Protein 1ZQ3 (pdb70)

Radius of gyration: 13.94 Å; Cα contacts (8 Å, |Δi|>4): 33; chains: 1; bounding box: 26×24×44 Å

Nearest PDB structures (foldseek):
  2r5z-assembly1_A  TM=8.463E-01  e=3.946E-04  Drosophila melanogaster
  9ant-assembly1_A  TM=8.559E-01  e=6.226E-04  Drosophila melanogaster
  2l9r-assembly1_A  TM=8.353E-01  e=6.226E-04  Homo sapiens
  5zjr-assembly1_A  TM=8.398E-01  e=8.624E-04  Drosophila melanogaster
  2l7z-assembly1_A  TM=6.684E-01  e=1.119E-03  Homo sapiens

Sequence (68 aa):
GPRRTRTTFTSSQIAELEQHFLQGRYLTAPRLADLSAKLALGTAQVKIWFKNRRRRHKIQSDQHKDQSGPRRTRTTFTSSQIAELEQHFLQGRYLTAPRLADLSAKLALGTAQVKIWFKNRRRRHKIQSDQHKDQSGPRRTRTTFTSSQIAELEQHFLQGRYLTAPRLADLSAKLALGTAQVKIWFKNRRRRHKIQSDQHKDQSGPRRTRTTFTSSQIAELEQHFLQGRYLTAPRLADLSAKLALGTAQVKIWFKNRRRRHKIQSDQHKDQSGPRRTRTTFTSSQIAELEQHFLQGRYLTAPRLADLSAKLALGTAQVKIWFKNRRRRHKIQSDQHKDQSGPRRTRTTFTSSQIAELEQHFLQGRYLTAPRLADLSAKLALGTAQVKIWFKNRRRRHKIQSDQHKDQSGPRRTRTTFTSSQIAELEQHFLQGRYLTAPRLADLSAKLALGTAQVKIWFKNRRRRHKIQSDQHKDQSGPRRTRTTFTSSQIAELEQHFLQGRYLTAPRLADLSAKLALGTAQVKIWFKNRRRRHKIQSDQHKDQSGPRRTRTTFTSSQIAELEQHFLQGRYLTAPRLADLSAKLALGTAQVKIWFKNRRRRHKIQSDQHKDQSGPRRTRTTFTSSQIAELEQHFLQGRYLTAPRLADLSAKLALGTAQVKIWFKNRRRRHKIQSDQHKDQSGPRRTRTTFTSSQIAELEQHFLQGRYLTAPRLADLSAKLALGTAQVKIWFKNRRRRHKIQSDQHKDQSGPRRTRTTFTSSQIAELEQHFLQGRYLTAPRLADLSAKLALGTAQVKIWFKNRRRRHKIQSDQHKDQSGPRRTRTTFTSSQIAELEQHFLQGRYLTAPRLADLSAKLALGTAQVKIWFKNRRRRHKIQSDQHKDQSGPRRTRTTFTSSQIAELEQHFLQGRYLTAPRLADLSAKLALGTAQVKIWFKNRRRRHKIQSDQHKDQSGPRRTRTTFTSSQIAELEQHFLQGRYLTAPRLADLSAKLALGTAQVKIWFKNRRRRHKIQSDQHKDQSGPRRTRTTFTSSQIAELEQHFLQGRYLTAPRLADLSAKLALGTAQVKIWFKNRRRRHKIQSDQHKDQSGPRRTRTTFTSSQIAELEQHFLQGRYLTAPRLADLSAKLALGTAQVKIWFKNRRRRHKIQSDQHKDQSGPRRTRTTFTSSQIAELEQHFLQGRYLTAPRLADLSAKLALGTAQVKIWFKNRRRRHKIQSDQHKDQSGPRRTRTTFTSSQIAELEQHFLQGRYLTAPRLADLSAKLALGTAQVKIWFKNRRRRHKIQSDQHKDQSGPRRTRTTFTSSQIAELEQHFLQGRYLTAPRLADLSAKLALGTAQVKIWFKNRRRRHKIQSDQHKDQS

Foldseek 3Di:
DVVDDPDDDDPVLVVLLVVVCVVPQADDPVSLVVSCVVSVHDSVVSNCVSVVVVVVVVCVCPVDPHDD

Structure (mmCIF, N/CA/C/O backbone):
data_1ZQ3
#
_entry.id   1ZQ3
#
_cell.length_a   1.000
_cell.length_b   1.000
_cell.length_c   1.000
_cell.angle_alpha   90.00
_cell.angle_beta   90.00
_cell.angle_gamma   90.00
#
_symmetry.space_group_name_H-M   'P 1'
#
loop_
_entity.id
_entity.type
_entity.pdbx_description
1 polymer "5'-D(*GP*CP*TP*CP*TP*AP*AP*TP*CP*CP*CP*CP*G)-3'"
2 polymer "5'-D(*CP*GP*GP*GP*GP*AP*TP*TP*AP*GP*AP*GP*C)-3'"
3 polymer 'Homeotic bicoid protein'
#
loop_
_atom_site.group_PDB
_atom_site.id
_atom_site.type_symbol
_atom_site.label_atom_id
_atom_site.label_alt_id
_atom_site.label_comp_id
_atom_site.label_asym_id
_atom_site.label_entity_id
_atom_site.label_seq_id
_atom_site.pdbx_PDB_ins_code
_atom_site.Cartn_x
_atom_site.Cartn_y
_atom_site.Cartn_z
_atom_site.occupancy
_atom_site.B_iso_or_equiv
_atom_site.auth_seq_id
_atom_site.auth_comp_id
_atom_site.auth_asym_id
_atom_site.auth_atom_id
_atom_site.pdbx_PDB_model_num
ATOM 823 N N . GLY C 3 1 ? 8.393 -5.703 3.200 1.00 0.00 1 GLY P N 1
ATOM 824 C CA . GLY C 3 1 ? 6.975 -5.747 3.587 1.00 0.00 1 GLY P CA 1
ATOM 825 C C . GLY C 3 1 ? 6.785 -6.735 4.676 1.00 0.00 1 GLY P C 1
ATOM 826 O O . GLY C 3 1 ? 6.779 -7.923 4.338 1.00 0.00 1 GLY P O 1
ATOM 832 N N . PRO C 3 2 ? 6.794 -6.424 6.007 1.00 0.00 2 PRO P N 1
ATOM 833 C CA . PRO C 3 2 ? 6.808 -7.591 6.964 1.00 0.00 2 PRO P CA 1
ATOM 834 C C . PRO C 3 2 ? 5.586 -8.533 6.972 1.00 0.00 2 PRO P C 1
ATOM 835 O O . PRO C 3 2 ? 5.728 -9.718 7.395 1.00 0.00 2 PRO P O 1
ATOM 846 N N . ARG C 3 3 ? 4.386 -8.097 6.562 1.00 0.00 3 ARG P N 1
ATOM 847 C CA . ARG C 3 3 ? 3.071 -8.706 6.474 1.00 0.00 3 ARG P CA 1
ATOM 848 C C . ARG C 3 3 ? 2.120 -7.934 5.611 1.00 0.00 3 ARG P C 1
ATOM 849 O O . ARG C 3 3 ? 1.161 -7.371 6.144 1.00 0.00 3 ARG P O 1
ATOM 870 N N . ARG C 3 4 ? 2.350 -7.932 4.306 1.00 0.00 4 ARG P N 1
ATOM 871 C CA . ARG C 3 4 ? 1.358 -7.407 3.313 1.00 0.00 4 ARG P CA 1
ATOM 872 C C . ARG C 3 4 ? 0.011 -8.116 3.320 1.00 0.00 4 ARG P C 1
ATOM 873 O O . ARG C 3 4 ? -0.126 -9.160 4.015 1.00 0.00 4 ARG P O 1
ATOM 894 N N . THR C 3 5 ? -0.994 -7.500 2.622 1.00 0.00 5 THR P N 1
ATOM 895 C CA . THR C 3 5 ? -2.323 -7.991 2.478 1.00 0.00 5 THR P CA 1
ATOM 896 C C . THR C 3 5 ? -2.967 -8.561 3.728 1.00 0.00 5 THR P C 1
ATOM 897 O O . THR C 3 5 ? -3.694 -9.554 3.763 1.00 0.00 5 THR P O 1
ATOM 908 N N . ARG C 3 6 ? -2.825 -7.691 4.782 1.00 0.00 6 ARG P N 1
ATOM 909 C CA . ARG C 3 6 ? -3.501 -7.646 6.068 1.00 0.00 6 ARG P CA 1
ATOM 910 C C . ARG C 3 6 ? -5.016 -7.381 5.932 1.00 0.00 6 ARG P C 1
ATOM 911 O O . ARG C 3 6 ? -5.710 -7.101 6.954 1.00 0.00 6 ARG P O 1
ATOM 932 N N . THR C 3 7 ? -5.505 -7.433 4.712 1.00 0.00 7 THR P N 1
ATOM 933 C CA . THR C 3 7 ? -6.846 -7.138 4.280 1.00 0.00 7 THR P CA 1
ATOM 934 C C . THR C 3 7 ? -6.980 -7.777 2.884 1.00 0.00 7 THR P C 1
ATOM 935 O O . THR C 3 7 ? -6.047 -8.053 2.113 1.00 0.00 7 THR P O 1
ATOM 946 N N . THR C 3 8 ? -8.206 -8.028 2.643 1.00 0.00 8 THR P N 1
ATOM 947 C CA . THR C 3 8 ? -8.708 -8.435 1.332 1.00 0.00 8 THR P CA 1
ATOM 948 C C . THR C 3 8 ? -10.091 -7.808 1.086 1.00 0.00 8 THR P C 1
ATOM 949 O O . THR C 3 8 ? -10.990 -8.055 1.888 1.00 0.00 8 THR P O 1
ATOM 960 N N . PHE C 3 9 ? -10.237 -6.974 0.051 1.00 0.00 9 PHE P N 1
ATOM 961 C CA . PHE C 3 9 ? -11.439 -6.321 -0.466 1.00 0.00 9 PHE P CA 1
ATOM 962 C C . PHE C 3 9 ? -12.413 -7.338 -1.020 1.00 0.00 9 PHE P C 1
ATOM 963 O O . PHE C 3 9 ? -12.145 -8.517 -1.354 1.00 0.00 9 PHE P O 1
ATOM 980 N N . THR C 3 10 ? -13.590 -6.683 -1.143 1.00 0.00 10 THR P N 1
ATOM 981 C CA . THR C 3 10 ? -14.741 -7.174 -1.867 1.00 0.00 10 THR P CA 1
ATOM 982 C C . THR C 3 10 ? -15.416 -6.052 -2.552 1.00 0.00 10 THR P C 1
ATOM 983 O O . THR C 3 10 ? -15.088 -4.905 -2.309 1.00 0.00 10 THR P O 1
ATOM 994 N N . SER C 3 11 ? -16.411 -6.322 -3.387 1.00 0.00 11 SER P N 1
ATOM 995 C CA . SER C 3 11 ? -17.364 -5.354 -3.970 1.00 0.00 11 SER P CA 1
ATOM 996 C C . SER C 3 11 ? -18.017 -4.360 -2.963 1.00 0.00 11 SER P C 1
ATOM 997 O O . SER C 3 11 ? -18.199 -3.218 -3.350 1.00 0.00 11 SER P O 1
ATOM 1005 N N . SER C 3 12 ? -18.228 -4.732 -1.639 1.00 0.00 12 SER P N 1
ATOM 1006 C CA . SER C 3 12 ? -18.731 -3.917 -0.585 1.00 0.00 12 SER P CA 1
ATOM 1007 C C . SER C 3 12 ? -17.695 -2.828 -0.157 1.00 0.00 12 SER P C 1
ATOM 1008 O O . SER C 3 12 ? -18.070 -1.693 0.016 1.00 0.00 12 SER P O 1
ATOM 1016 N N . GLN C 3 13 ? -16.387 -3.196 -0.057 1.00 0.00 13 GLN P N 1
ATOM 1017 C CA . GLN C 3 13 ? -15.355 -2.174 0.113 1.00 0.00 13 GLN P CA 1
ATOM 1018 C C . GLN C 3 13 ? -15.169 -1.270 -1.084 1.00 0.00 13 GLN P C 1
ATOM 1019 O O . GLN C 3 13 ? -15.120 -0.014 -0.861 1.00 0.00 13 GLN P O 1
ATOM 1033 N N . ILE C 3 14 ? -15.154 -1.815 -2.287 1.00 0.00 14 ILE P N 1
ATOM 1034 C CA . ILE C 3 14 ? -15.175 -0.941 -3.475 1.00 0.00 14 ILE P CA 1
ATOM 1035 C C . ILE C 3 14 ? -16.456 -0.114 -3.513 1.00 0.00 14 ILE P C 1
ATOM 1036 O O . ILE C 3 14 ? -16.378 1.059 -3.966 1.00 0.00 14 ILE P O 1
ATOM 1052 N N . ALA C 3 15 ? -17.590 -0.562 -3.028 1.00 0.00 15 ALA P N 1
ATOM 1053 C CA . ALA C 3 15 ? -18.826 0.235 -3.011 1.00 0.00 15 ALA P CA 1
ATOM 1054 C C . ALA C 3 15 ? -18.812 1.474 -2.044 1.00 0.00 15 ALA P C 1
ATOM 1055 O O . ALA C 3 15 ? -19.148 2.608 -2.400 1.00 0.00 15 ALA P O 1
ATOM 1062 N N . GLU C 3 16 ? -18.266 1.223 -0.872 1.00 0.00 16 GLU P N 1
ATOM 1063 C CA . GLU C 3 16 ? -17.923 2.324 0.088 1.00 0.00 16 GLU P CA 1
ATOM 1064 C C . GLU C 3 16 ? -16.896 3.269 -0.332 1.00 0.00 16 GLU P C 1
ATOM 1065 O O . GLU C 3 16 ? -17.133 4.448 -0.365 1.00 0.00 16 GLU P O 1
ATOM 1077 N N . LEU C 3 17 ? -15.745 2.740 -0.729 1.00 0.00 17 LEU P N 1
ATOM 1078 C CA . LEU C 3 17 ? -14.577 3.443 -1.130 1.00 0.00 17 LEU P CA 1
ATOM 1079 C C . LEU C 3 17 ? -14.845 4.481 -2.210 1.00 0.00 17 LEU P C 1
ATOM 1080 O O . LEU C 3 17 ? -14.472 5.646 -2.041 1.00 0.00 17 LEU P O 1
ATOM 1096 N N . GLU C 3 18 ? -15.461 3.988 -3.284 1.00 0.00 18 GLU P N 1
ATOM 1097 C CA . GLU C 3 18 ? -15.975 4.838 -4.393 1.00 0.00 18 GLU P CA 1
ATOM 1098 C C . GLU C 3 18 ? -17.093 5.871 -3.980 1.00 0.00 18 GLU P C 1
ATOM 1099 O O . GLU C 3 18 ? -16.984 7.059 -4.337 1.00 0.00 18 GLU P O 1
ATOM 1111 N N . GLN C 3 19 ? -18.071 5.531 -3.201 1.00 0.00 19 GLN P N 1
ATOM 1112 C CA . GLN C 3 19 ? -19.182 6.435 -2.798 1.00 0.00 19 GLN P CA 1
ATOM 1113 C C . GLN C 3 19 ? -18.711 7.418 -1.819 1.00 0.00 19 GLN P C 1
ATOM 1114 O O . GLN C 3 19 ? -19.255 8.498 -1.849 1.00 0.00 19 GLN P O 1
ATOM 1128 N N . HIS C 3 20 ? -17.829 7.164 -0.862 1.00 0.00 20 HIS P N 1
ATOM 1129 C CA . HIS C 3 20 ? -17.258 8.274 -0.022 1.00 0.00 20 HIS P CA 1
ATOM 1130 C C . HIS C 3 20 ? -16.117 9.076 -0.649 1.00 0.00 20 HIS P C 1
ATOM 1131 O O . HIS C 3 20 ? -16.122 10.300 -0.488 1.00 0.00 20 HIS P O 1
ATOM 1145 N N . PHE C 3 21 ? -15.402 8.452 -1.604 1.00 0.00 21 PHE P N 1
ATOM 1146 C CA . PHE C 3 21 ? -14.530 9.125 -2.526 1.00 0.00 21 PHE P CA 1
ATOM 1147 C C . PHE C 3 21 ? -15.139 10.275 -3.298 1.00 0.00 21 PHE P C 1
ATOM 1148 O O . PHE C 3 21 ? -14.581 11.341 -3.344 1.00 0.00 21 PHE P O 1
ATOM 1165 N N . LEU C 3 22 ? -16.392 10.048 -3.739 1.00 0.00 22 LEU P N 1
ATOM 1166 C CA . LEU C 3 22 ? -17.074 11.054 -4.559 1.00 0.00 22 LEU P CA 1
ATOM 1167 C C . LEU C 3 22 ? -17.126 12.400 -3.807 1.00 0.00 22 LEU P C 1
ATOM 1168 O O . LEU C 3 22 ? -17.020 13.467 -4.443 1.00 0.00 22 LEU P O 1
ATOM 1184 N N . GLN C 3 23 ? -17.321 12.373 -2.466 1.00 0.00 23 GLN P N 1
ATOM 1185 C CA . GLN C 3 23 ? -17.359 13.499 -1.628 1.00 0.00 23 GLN P CA 1
ATOM 1186 C C . GLN C 3 23 ? -16.047 14.180 -1.310 1.00 0.00 23 GLN P C 1
ATOM 1187 O O . GLN C 3 23 ? -15.992 15.348 -1.096 1.00 0.00 23 GLN P O 1
ATOM 1201 N N . GLY C 3 24 ? -14.906 13.432 -1.424 1.00 0.00 24 GLY P N 1
ATOM 1202 C CA . GLY C 3 24 ? -13.509 13.990 -1.377 1.00 0.00 24 GLY P CA 1
ATOM 1203 C C . GLY C 3 24 ? -12.552 13.087 -2.153 1.00 0.00 24 GLY P C 1
ATOM 1204 O O . GLY C 3 24 ? -12.094 12.071 -1.642 1.00 0.00 24 GLY P O 1
ATOM 1208 N N . ARG C 3 25 ? -12.300 13.408 -3.442 1.00 0.00 25 ARG P N 1
ATOM 1209 C CA . ARG C 3 25 ? -11.533 12.641 -4.460 1.00 0.00 25 ARG P CA 1
ATOM 1210 C C . ARG C 3 25 ? -10.003 12.537 -4.175 1.00 0.00 25 ARG P C 1
ATOM 1211 O O . ARG C 3 25 ? -9.266 11.899 -4.926 1.00 0.00 25 ARG P O 1
ATOM 1232 N N . TYR C 3 26 ? -9.548 13.165 -3.137 1.00 0.00 26 TYR P N 1
ATOM 1233 C CA . TYR C 3 26 ? -8.145 13.172 -2.602 1.00 0.00 26 TYR P CA 1
ATOM 1234 C C . TYR C 3 26 ? -8.219 12.860 -1.121 1.00 0.00 26 TYR P C 1
ATOM 1235 O O . TYR C 3 26 ? -9.161 13.323 -0.426 1.00 0.00 26 TYR P O 1
ATOM 1253 N N . LEU C 3 27 ? -7.298 12.100 -0.509 1.00 0.00 27 LEU P N 1
ATOM 1254 C CA . LEU C 3 27 ? -7.245 11.860 0.872 1.00 0.00 27 LEU P CA 1
ATOM 1255 C C . LEU C 3 27 ? -6.494 12.930 1.698 1.00 0.00 27 LEU P C 1
ATOM 1256 O O . LEU C 3 27 ? -5.472 13.574 1.395 1.00 0.00 27 LEU P O 1
ATOM 1272 N N . THR C 3 28 ? -7.044 12.979 2.884 1.00 0.00 28 THR P N 1
ATOM 1273 C CA . THR C 3 28 ? -6.571 13.606 4.152 1.00 0.00 28 THR P CA 1
ATOM 1274 C C . THR C 3 28 ? -6.950 12.695 5.285 1.00 0.00 28 THR P C 1
ATOM 1275 O O . THR C 3 28 ? -7.822 11.806 5.169 1.00 0.00 28 THR P O 1
ATOM 1286 N N . ALA C 3 29 ? -6.415 12.974 6.462 1.00 0.00 29 ALA P N 1
ATOM 1287 C CA . ALA C 3 29 ? -6.709 12.305 7.733 1.00 0.00 29 ALA P CA 1
ATOM 1288 C C . ALA C 3 29 ? -8.260 12.122 7.955 1.00 0.00 29 ALA P C 1
ATOM 1289 O O . ALA C 3 29 ? -8.637 10.923 8.072 1.00 0.00 29 ALA P O 1
ATOM 1296 N N . PRO C 3 30 ? -9.087 13.184 7.871 1.00 0.00 30 PRO P N 1
ATOM 1297 C CA . PRO C 3 30 ? -10.537 13.111 7.998 1.00 0.00 30 PRO P CA 1
ATOM 1298 C C . PRO C 3 30 ? -11.220 12.247 6.955 1.00 0.00 30 PRO P C 1
ATOM 1299 O O . PRO C 3 30 ? -12.188 11.527 7.328 1.00 0.00 30 PRO P O 1
ATOM 1310 N N . ARG C 3 31 ? -10.764 12.276 5.707 1.00 0.00 31 ARG P N 1
ATOM 1311 C CA . ARG C 3 31 ? -11.354 11.408 4.603 1.00 0.00 31 ARG P CA 1
ATOM 1312 C C . ARG C 3 31 ? -11.102 9.893 4.869 1.00 0.00 31 ARG P C 1
ATOM 1313 O O . ARG C 3 31 ? -12.010 9.057 4.865 1.00 0.00 31 ARG P O 1
ATOM 1334 N N . LEU C 3 32 ? -9.836 9.631 5.166 1.00 0.00 32 LEU P N 1
ATOM 1335 C CA . LEU C 3 32 ? -9.201 8.377 5.588 1.00 0.00 32 LEU P CA 1
ATOM 1336 C C . LEU C 3 32 ? -9.856 7.876 6.920 1.00 0.00 32 LEU P C 1
ATOM 1337 O O . LEU C 3 32 ? -10.260 6.727 6.986 1.00 0.00 32 LEU P O 1
ATOM 1353 N N . ALA C 3 33 ? -10.101 8.688 7.994 1.00 0.00 33 ALA P N 1
ATOM 1354 C CA . ALA C 3 33 ? -10.779 8.208 9.267 1.00 0.00 33 ALA P CA 1
ATOM 1355 C C . ALA C 3 33 ? -12.251 7.787 9.065 1.00 0.00 33 ALA P C 1
ATOM 1356 O O . ALA C 3 33 ? -12.710 6.752 9.516 1.00 0.00 33 ALA P O 1
ATOM 1363 N N . ASP C 3 34 ? -12.980 8.656 8.398 1.00 0.00 34 ASP P N 1
ATOM 1364 C CA . ASP C 3 34 ? -14.359 8.416 7.974 1.00 0.00 34 ASP P CA 1
ATOM 1365 C C . ASP C 3 34 ? -14.611 7.158 7.120 1.00 0.00 34 ASP P C 1
ATOM 1366 O O . ASP C 3 34 ? -15.494 6.351 7.463 1.00 0.00 34 ASP P O 1
ATOM 1375 N N . LEU C 3 35 ? -13.800 6.904 6.124 1.00 0.00 35 LEU P N 1
ATOM 1376 C CA . LEU C 3 35 ? -13.849 5.680 5.326 1.00 0.00 35 LEU P CA 1
ATOM 1377 C C . LEU C 3 35 ? -13.440 4.447 6.106 1.00 0.00 35 LEU P C 1
ATOM 1378 O O . LEU C 3 35 ? -13.969 3.343 5.962 1.00 0.00 35 LEU P O 1
ATOM 1394 N N . SER C 3 36 ? -12.440 4.624 7.034 1.00 0.00 36 SER P N 1
ATOM 1395 C CA . SER C 3 36 ? -11.938 3.499 7.891 1.00 0.00 36 SER P CA 1
ATOM 1396 C C . SER C 3 36 ? -13.076 2.959 8.791 1.00 0.00 36 SER P C 1
ATOM 1397 O O . SER C 3 36 ? -13.153 1.793 9.140 1.00 0.00 36 SER P O 1
ATOM 1405 N N . ALA C 3 37 ? -13.851 3.859 9.372 1.00 0.00 37 ALA P N 1
ATOM 1406 C CA . ALA C 3 37 ? -15.010 3.481 10.208 1.00 0.00 37 ALA P CA 1
ATOM 1407 C C . ALA C 3 37 ? -16.102 2.790 9.329 1.00 0.00 37 ALA P C 1
ATOM 1408 O O . ALA C 3 37 ? -16.725 1.800 9.802 1.00 0.00 37 ALA P O 1
ATOM 1415 N N . LYS C 3 38 ? -16.369 3.271 8.157 1.00 0.00 38 LYS P N 1
ATOM 1416 C CA . LYS C 3 38 ? -17.481 2.806 7.338 1.00 0.00 38 LYS P CA 1
ATOM 1417 C C . LYS C 3 38 ? -17.225 1.496 6.584 1.00 0.00 38 LYS P C 1
ATOM 1418 O O . LYS C 3 38 ? -18.090 0.634 6.540 1.00 0.00 38 LYS P O 1
ATOM 1437 N N . LEU C 3 39 ? -16.041 1.396 5.976 1.00 0.00 39 LEU P N 1
ATOM 1438 C CA . LEU C 3 39 ? -15.589 0.159 5.299 1.00 0.00 39 LEU P CA 1
ATOM 1439 C C . LEU C 3 39 ? -15.348 -0.917 6.368 1.00 0.00 39 LEU P C 1
ATOM 1440 O O . LEU C 3 39 ? -15.471 -2.103 6.137 1.00 0.00 39 LEU P O 1
ATOM 1456 N N . ALA C 3 40 ? -15.041 -0.461 7.604 1.00 0.00 40 ALA P N 1
ATOM 1457 C CA . ALA C 3 40 ? -14.457 -1.292 8.631 1.00 0.00 40 ALA P CA 1
ATOM 1458 C C . ALA C 3 40 ? -13.042 -1.878 8.326 1.00 0.00 40 ALA P C 1
ATOM 1459 O O . ALA C 3 40 ? -12.750 -3.100 8.553 1.00 0.00 40 ALA P O 1
ATOM 1466 N N . LEU C 3 41 ? -12.141 -1.008 7.786 1.00 0.00 41 LEU P N 1
ATOM 1467 C CA . LEU C 3 41 ? -10.744 -1.266 7.310 1.00 0.00 41 LEU P CA 1
ATOM 1468 C C . LEU C 3 41 ? -9.899 -0.284 7.966 1.00 0.00 41 LEU P C 1
ATOM 1469 O O . LEU C 3 41 ? -10.312 0.887 8.126 1.00 0.00 41 LEU P O 1
ATOM 1485 N N . GLY C 3 42 ? -8.595 -0.516 8.181 1.00 0.00 42 GLY P N 1
ATOM 1486 C CA . GLY C 3 42 ? -7.561 0.490 8.586 1.00 0.00 42 GLY P CA 1
ATOM 1487 C C . GLY C 3 42 ? -7.481 1.744 7.663 1.00 0.00 42 GLY P C 1
ATOM 1488 O O . GLY C 3 42 ? -7.470 1.675 6.424 1.00 0.00 42 GLY P O 1
ATOM 1492 N N . THR C 3 43 ? -6.974 2.794 8.265 1.00 0.00 43 THR P N 1
ATOM 1493 C CA . THR C 3 43 ? -6.697 4.070 7.528 1.00 0.00 43 THR P CA 1
ATOM 1494 C C . THR C 3 43 ? -5.596 3.942 6.494 1.00 0.00 43 THR P C 1
ATOM 1495 O O . THR C 3 43 ? -5.610 4.696 5.485 1.00 0.00 43 THR P O 1
ATOM 1506 N N . ALA C 3 44 ? -4.691 2.977 6.613 1.00 0.00 44 ALA P N 1
ATOM 1507 C CA . ALA C 3 44 ? -3.662 2.712 5.595 1.00 0.00 44 ALA P CA 1
ATOM 1508 C C . ALA C 3 44 ? -4.158 2.066 4.251 1.00 0.00 44 ALA P C 1
ATOM 1509 O O . ALA C 3 44 ? -3.665 2.365 3.178 1.00 0.00 44 ALA P O 1
ATOM 1516 N N . GLN C 3 45 ? -5.101 1.145 4.370 1.00 0.00 45 GLN P N 1
ATOM 1517 C CA . GLN C 3 45 ? -5.742 0.652 3.218 1.00 0.00 45 GLN P CA 1
ATOM 1518 C C . GLN C 3 45 ? -6.472 1.756 2.439 1.00 0.00 45 GLN P C 1
ATOM 1519 O O . GLN C 3 45 ? -6.347 1.675 1.224 1.00 0.00 45 GLN P O 1
ATOM 1533 N N . VAL C 3 46 ? -7.082 2.835 3.038 1.00 0.00 46 VAL P N 1
ATOM 1534 C CA . VAL C 3 46 ? -7.810 3.828 2.264 1.00 0.00 46 VAL P CA 1
ATOM 1535 C C . VAL C 3 46 ? -6.924 4.563 1.355 1.00 0.00 46 VAL P C 1
ATOM 1536 O O . VAL C 3 46 ? -7.205 4.489 0.155 1.00 0.00 46 VAL P O 1
ATOM 1549 N N . LYS C 3 47 ? -5.772 5.098 1.846 1.00 0.00 47 LYS P N 1
ATOM 1550 C CA . LYS C 3 47 ? -4.678 5.623 1.031 1.00 0.00 47 LYS P CA 1
ATOM 1551 C C . LYS C 3 47 ? -4.336 4.660 -0.093 1.00 0.00 47 LYS P C 1
ATOM 1552 O O . LYS C 3 47 ? -4.321 5.075 -1.221 1.00 0.00 47 LYS P O 1
ATOM 1571 N N . ILE C 3 48 ? -4.062 3.406 0.214 1.00 0.00 48 ILE P N 1
ATOM 1572 C CA . ILE C 3 48 ? -3.535 2.452 -0.737 1.00 0.00 48 ILE P CA 1
ATOM 1573 C C . ILE C 3 48 ? -4.632 2.231 -1.797 1.00 0.00 48 ILE P C 1
ATOM 1574 O O . ILE C 3 48 ? -4.254 1.901 -2.931 1.00 0.00 48 ILE P O 1
ATOM 1590 N N . TRP C 3 49 ? -5.899 2.285 -1.498 1.00 0.00 49 TRP P N 1
ATOM 1591 C CA . TRP C 3 49 ? -6.901 2.239 -2.513 1.00 0.00 49 TRP P CA 1
ATOM 1592 C C . TRP C 3 49 ? -6.973 3.459 -3.407 1.00 0.00 49 TRP P C 1
ATOM 1593 O O . TRP C 3 49 ? -7.003 3.260 -4.608 1.00 0.00 49 TRP P O 1
ATOM 1614 N N . PHE C 3 50 ? -6.971 4.658 -2.874 1.00 0.00 50 PHE P N 1
ATOM 1615 C CA . PHE C 3 50 ? -6.994 5.933 -3.701 1.00 0.00 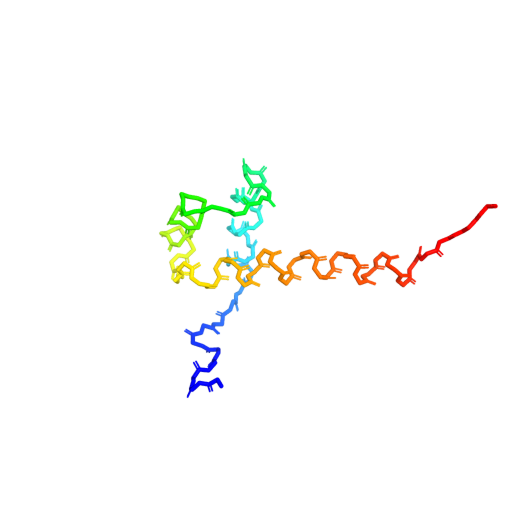50 PHE P CA 1
ATOM 1616 C C . PHE C 3 50 ? -5.858 6.051 -4.715 1.00 0.00 50 PHE P C 1
ATOM 1617 O O . PHE C 3 50 ? -5.995 6.404 -5.849 1.00 0.00 50 PHE P O 1
ATOM 1634 N N . LYS C 3 51 ? -4.701 5.615 -4.235 1.00 0.00 51 LYS P N 1
ATOM 1635 C CA . LYS C 3 51 ? -3.419 5.435 -5.027 1.00 0.00 51 LYS P CA 1
ATOM 1636 C C . LYS C 3 51 ? -3.614 4.417 -6.090 1.00 0.00 51 LYS P C 1
ATOM 1637 O O . LYS C 3 51 ? -3.433 4.759 -7.207 1.00 0.00 51 LYS P O 1
ATOM 1656 N N . ASN C 3 52 ? -4.003 3.173 -5.757 1.00 0.00 52 ASN P N 1
ATOM 1657 C CA . ASN C 3 52 ? -4.312 2.107 -6.755 1.00 0.00 52 ASN P CA 1
ATOM 1658 C C . ASN C 3 52 ? -5.399 2.639 -7.732 1.00 0.00 52 ASN P C 1
ATOM 1659 O O . ASN C 3 52 ? -5.290 2.247 -8.915 1.00 0.00 52 ASN P O 1
ATOM 1670 N N . ARG C 3 53 ? -6.463 3.406 -7.293 1.00 0.00 53 ARG P N 1
ATOM 1671 C CA . ARG C 3 53 ? -7.524 3.857 -8.227 1.00 0.00 53 ARG P CA 1
ATOM 1672 C C . ARG C 3 53 ? -6.917 4.793 -9.227 1.00 0.00 53 ARG P C 1
ATOM 1673 O O . ARG C 3 53 ? -7.113 4.508 -10.451 1.00 0.00 53 ARG P O 1
ATOM 1694 N N . ARG C 3 54 ? -6.159 5.849 -8.888 1.00 0.00 54 ARG P N 1
ATOM 1695 C CA . ARG C 3 54 ? -5.533 6.712 -9.896 1.00 0.00 54 ARG P CA 1
ATOM 1696 C C . ARG C 3 54 ? -4.700 5.978 -10.895 1.00 0.00 54 ARG P C 1
ATOM 1697 O O . ARG C 3 54 ? -4.747 6.152 -12.108 1.00 0.00 54 ARG P O 1
ATOM 1718 N N . ARG C 3 55 ? -3.866 5.016 -10.409 1.00 0.00 55 ARG P N 1
ATOM 1719 C CA . ARG C 3 55 ? -2.927 4.163 -11.260 1.00 0.00 55 ARG P CA 1
ATOM 1720 C C . ARG C 3 55 ? -3.799 3.401 -12.282 1.00 0.00 55 ARG P C 1
ATOM 1721 O O . ARG C 3 55 ? -3.576 3.521 -13.502 1.00 0.00 55 ARG P O 1
ATOM 1742 N N . ARG C 3 56 ? -4.869 2.759 -11.842 1.00 0.00 56 ARG P N 1
ATOM 1743 C CA . ARG C 3 56 ? -5.853 1.955 -12.746 1.00 0.00 56 ARG P CA 1
ATOM 1744 C C . ARG C 3 56 ? -6.506 2.881 -13.774 1.00 0.00 56 ARG P C 1
ATOM 1745 O O . ARG C 3 56 ? -6.575 2.492 -14.947 1.00 0.00 56 ARG P O 1
ATOM 1766 N N . HIS C 3 57 ? -6.897 4.064 -13.417 1.00 0.00 57 HIS P N 1
ATOM 1767 C CA . HIS C 3 57 ? -7.420 5.023 -14.320 1.00 0.00 57 HIS P CA 1
ATOM 1768 C C . HIS C 3 57 ? -6.416 5.445 -15.379 1.00 0.00 57 HIS P C 1
ATOM 1769 O O . HIS C 3 57 ? -6.667 5.176 -16.562 1.00 0.00 57 HIS P O 1
ATOM 1783 N N . LYS C 3 58 ? -5.284 6.011 -14.947 1.00 0.00 58 LYS P N 1
ATOM 1784 C CA . LYS C 3 58 ? -4.341 6.510 -15.890 1.00 0.00 58 LYS P CA 1
ATOM 1785 C C . LYS C 3 58 ? -3.579 5.423 -16.737 1.00 0.00 58 LYS P C 1
ATOM 1786 O O . LYS C 3 58 ? -3.174 5.756 -17.863 1.00 0.00 58 LYS P O 1
ATOM 1805 N N . ILE C 3 59 ? -3.476 4.178 -16.230 1.00 0.00 59 ILE P N 1
ATOM 1806 C CA . ILE C 3 59 ? -2.984 3.007 -17.000 1.00 0.00 59 ILE P CA 1
ATOM 1807 C C . ILE C 3 59 ? -3.896 2.728 -18.143 1.00 0.00 59 ILE P C 1
ATOM 1808 O O . ILE C 3 59 ? -3.392 2.526 -19.293 1.00 0.00 59 ILE P O 1
ATOM 1824 N N . GLN C 3 60 ? -5.203 2.567 -17.833 1.00 0.00 60 GLN P N 1
ATOM 1825 C CA . GLN C 3 60 ? -6.137 2.225 -18.872 1.00 0.00 60 GLN P CA 1
ATOM 1826 C C . GLN C 3 60 ? -6.320 3.379 -19.902 1.00 0.00 60 GLN P C 1
ATOM 1827 O O . GLN C 3 60 ? -6.482 3.056 -21.114 1.00 0.00 60 GLN P O 1
ATOM 1841 N N . SER C 3 61 ? -6.117 4.633 -19.588 1.00 0.00 61 SER P N 1
ATOM 1842 C CA . SER C 3 61 ? -6.242 5.734 -20.496 1.00 0.00 61 SER P CA 1
ATOM 1843 C C . SER C 3 61 ? -4.974 5.818 -21.307 1.00 0.00 61 SER P C 1
ATOM 1844 O O . SER C 3 61 ? -5.051 6.084 -22.498 1.00 0.00 61 SER P O 1
ATOM 1852 N N . ASP C 3 62 ? -3.774 5.553 -20.737 1.00 0.00 62 ASP P N 1
ATOM 1853 C CA . ASP C 3 62 ? -2.544 5.633 -21.517 1.00 0.00 62 ASP P CA 1
ATOM 1854 C C . ASP C 3 62 ? -2.504 4.583 -22.635 1.00 0.00 62 ASP P C 1
ATOM 1855 O O . ASP C 3 62 ? -2.051 4.901 -23.756 1.00 0.00 62 ASP P O 1
ATOM 1864 N N . GLN C 3 63 ? -2.982 3.353 -22.400 1.00 0.00 63 GLN P N 1
ATOM 1865 C CA . GLN C 3 63 ? -3.275 2.344 -23.366 1.00 0.00 63 GLN P CA 1
ATOM 1866 C C . GLN C 3 63 ? -4.307 2.682 -24.476 1.00 0.00 63 GLN P C 1
ATOM 1867 O O . GLN C 3 63 ? -4.534 1.832 -25.362 1.00 0.00 63 GLN P O 1
ATOM 1881 N N . HIS C 3 64 ? -4.846 3.859 -24.376 1.00 0.00 64 HIS P N 1
ATOM 1882 C CA . HIS C 3 64 ? -5.803 4.542 -25.315 1.00 0.00 64 HIS P CA 1
ATOM 1883 C C . HIS C 3 64 ? -5.433 5.975 -25.640 1.00 0.00 64 HIS P C 1
ATOM 1884 O O . HIS C 3 64 ? -6.306 6.790 -25.925 1.00 0.00 64 HIS P O 1
ATOM 1898 N N . LYS C 3 65 ? -4.116 6.229 -25.640 1.00 0.00 65 LYS P N 1
ATOM 1899 C CA . LYS C 3 65 ? -3.639 7.500 -26.182 1.00 0.00 65 LYS P CA 1
ATOM 1900 C C . LYS C 3 65 ? -4.061 7.772 -27.618 1.00 0.00 65 LYS P C 1
ATOM 1901 O O . LYS C 3 65 ? -4.136 6.856 -28.488 1.00 0.00 65 LYS P O 1
ATOM 1920 N N . ASP C 3 66 ? -4.286 9.011 -27.876 1.00 0.00 66 ASP P N 1
ATOM 1921 C CA . ASP C 3 66 ? -4.434 9.576 -29.230 1.00 0.00 66 ASP P CA 1
ATOM 1922 C C . ASP C 3 66 ? -3.507 10.686 -29.568 1.00 0.00 66 ASP P C 1
ATOM 1923 O O . ASP C 3 66 ? -2.696 11.061 -28.730 1.00 0.00 66 ASP P O 1
ATOM 1932 N N . GLN C 3 67 ? -3.640 11.276 -30.737 1.00 0.00 67 GLN P N 1
ATOM 1933 C CA . GLN C 3 67 ? -2.838 12.397 -31.208 1.00 0.00 67 GLN P CA 1
ATOM 1934 C C . GLN C 3 67 ? -3.681 13.166 -32.345 1.00 0.00 67 GLN P C 1
ATOM 1935 O O . GLN C 3 67 ? -4.718 12.647 -32.838 1.00 0.00 67 GLN P O 1
ATOM 1949 N N . SER C 3 68 ? -3.205 14.370 -32.644 1.00 0.00 68 SER P N 1
ATOM 1950 C CA . SER C 3 68 ? -3.745 15.314 -33.607 1.00 0.00 68 SER P CA 1
ATOM 1951 C C . SER C 3 68 ? -2.597 16.107 -34.334 1.00 0.00 68 SER P C 1
ATOM 1952 O O . SER C 3 68 ? -1.784 16.707 -33.648 1.00 0.00 68 SER P O 1
ATOM 2783 N N . GLY C 3 1 ? 8.713 -6.632 4.645 1.00 0.00 1 GLY P N 2
ATOM 2784 C CA . GLY C 3 1 ? 7.844 -7.614 5.210 1.00 0.00 1 GLY P CA 2
ATOM 2785 C C . GLY C 3 1 ? 8.041 -9.031 4.659 1.00 0.00 1 GLY P C 2
ATOM 2786 O O . GLY C 3 1 ? 7.438 -9.272 3.611 1.00 0.00 1 GLY P O 2
ATOM 2792 N N . PRO C 3 2 ? 8.839 -9.922 5.329 1.00 0.00 2 PRO P N 2
ATOM 2793 C CA . PRO C 3 2 ? 8.803 -11.324 5.046 1.00 0.00 2 PRO P CA 2
ATOM 2794 C C . PRO C 3 2 ? 7.461 -11.903 4.846 1.00 0.00 2 PRO P C 2
ATOM 2795 O O . PRO C 3 2 ? 7.270 -12.746 3.987 1.00 0.00 2 PRO P O 2
ATOM 2806 N N . ARG C 3 3 ? 6.490 -11.580 5.635 1.00 0.00 3 ARG P N 2
ATOM 2807 C CA . ARG C 3 3 ? 5.105 -12.071 5.604 1.00 0.00 3 ARG P CA 2
ATOM 2808 C C . ARG C 3 3 ? 4.226 -10.918 6.136 1.00 0.00 3 ARG P C 2
ATOM 2809 O O . ARG C 3 3 ? 4.466 -10.414 7.248 1.00 0.00 3 ARG P O 2
ATOM 2830 N N . ARG C 3 4 ? 3.336 -10.439 5.299 1.00 0.00 4 ARG P N 2
ATOM 2831 C CA . ARG C 3 4 ? 2.648 -9.155 5.682 1.00 0.00 4 ARG P CA 2
ATOM 2832 C C . ARG C 3 4 ? 1.207 -9.159 5.150 1.00 0.00 4 ARG P C 2
ATOM 2833 O O . ARG C 3 4 ? 0.914 -9.725 4.073 1.00 0.00 4 ARG P O 2
ATOM 2854 N N . THR C 3 5 ? 0.395 -8.454 5.923 1.00 0.00 5 THR P N 2
ATOM 2855 C CA . THR C 3 5 ? -1.030 -8.457 5.863 1.00 0.00 5 THR P CA 2
ATOM 2856 C C . THR C 3 5 ? -1.651 -7.089 5.512 1.00 0.00 5 THR P C 2
ATOM 2857 O O . THR C 3 5 ? -1.025 -6.031 5.641 1.00 0.00 5 THR P O 2
ATOM 2868 N N . ARG C 3 6 ? -2.918 -7.209 5.091 1.00 0.00 6 ARG P N 2
ATOM 2869 C CA . ARG C 3 6 ? -3.867 -6.098 5.041 1.00 0.00 6 ARG P CA 2
ATOM 2870 C C . ARG C 3 6 ? -5.350 -6.618 5.220 1.00 0.00 6 ARG P C 2
ATOM 2871 O O . ARG C 3 6 ? -5.782 -7.604 4.582 1.00 0.00 6 ARG P O 2
ATOM 2892 N N . THR C 3 7 ? -6.030 -5.894 6.082 1.00 0.00 7 THR P N 2
ATOM 2893 C CA . THR C 3 7 ? -7.558 -5.799 6.104 1.00 0.00 7 THR P CA 2
ATOM 2894 C C . THR C 3 7 ? -8.280 -6.032 4.796 1.00 0.00 7 THR P C 2
ATOM 2895 O O . THR C 3 7 ? -7.995 -5.412 3.781 1.00 0.00 7 THR P O 2
ATOM 2906 N N . THR C 3 8 ? -9.184 -7.022 4.746 1.00 0.00 8 THR P N 2
ATOM 2907 C CA . THR C 3 8 ? -9.763 -7.501 3.521 1.00 0.00 8 THR P CA 2
ATOM 2908 C C . THR C 3 8 ? -11.174 -6.856 3.348 1.00 0.00 8 THR P C 2
ATOM 2909 O O . THR C 3 8 ? -12.060 -7.085 4.175 1.00 0.00 8 THR P O 2
ATOM 2920 N N . PHE C 3 9 ? -11.293 -5.983 2.353 1.00 0.00 9 PHE P N 2
ATOM 2921 C CA . PHE C 3 9 ? -12.488 -5.222 2.211 1.00 0.00 9 PHE P CA 2
ATOM 2922 C C . PHE C 3 9 ? -13.794 -6.027 2.043 1.00 0.00 9 PHE P C 2
ATOM 2923 O O . PHE C 3 9 ? -13.718 -7.088 1.452 1.00 0.00 9 PHE P O 2
ATOM 2940 N N . THR C 3 10 ? -14.970 -5.510 2.338 1.00 0.00 10 THR P N 2
ATOM 2941 C CA . THR C 3 10 ? -16.254 -6.144 1.973 1.00 0.00 10 THR P CA 2
ATOM 2942 C C . THR C 3 10 ? -17.051 -5.204 1.109 1.00 0.00 10 THR P C 2
ATOM 2943 O O . THR C 3 10 ? -16.814 -4.007 0.971 1.00 0.00 10 THR P O 2
ATOM 2954 N N . SER C 3 11 ? -18.072 -5.758 0.503 1.00 0.00 11 SER P N 2
ATOM 2955 C CA . SER C 3 11 ? -19.006 -5.086 -0.435 1.00 0.00 11 SER P CA 2
ATOM 2956 C C . SER C 3 11 ? -19.503 -3.721 0.075 1.00 0.00 11 SER P C 2
ATOM 2957 O O . SER C 3 11 ? -19.370 -2.760 -0.662 1.00 0.00 11 SER P O 2
ATOM 2965 N N . SER C 3 12 ? -19.899 -3.664 1.379 1.00 0.00 12 SER P N 2
ATOM 2966 C CA . SER C 3 12 ? -20.428 -2.398 2.033 1.00 0.00 12 SER P CA 2
ATOM 2967 C C . SER C 3 12 ? -19.329 -1.463 2.345 1.00 0.00 12 SER P C 2
ATOM 2968 O O . SER C 3 12 ? -19.592 -0.247 2.343 1.00 0.00 12 SER P O 2
ATOM 2976 N N . GLN C 3 13 ? -18.096 -1.923 2.502 1.00 0.00 13 GLN P N 2
ATOM 2977 C CA . GLN C 3 13 ? -16.973 -0.932 2.714 1.00 0.00 13 GLN P CA 2
ATOM 2978 C C . GLN C 3 13 ? -16.773 -0.260 1.393 1.00 0.00 13 GLN P C 2
ATOM 2979 O O . GLN C 3 13 ? -16.852 0.979 1.363 1.00 0.00 13 GLN P O 2
ATOM 2993 N N . ILE C 3 14 ? -16.550 -1.070 0.361 1.00 0.00 14 ILE P N 2
ATOM 2994 C CA . ILE C 3 14 ? -16.335 -0.450 -0.982 1.00 0.00 14 ILE P CA 2
ATOM 2995 C C . ILE C 3 14 ? -17.503 0.452 -1.372 1.00 0.00 14 ILE P C 2
ATOM 2996 O O . ILE C 3 14 ? -17.248 1.507 -1.922 1.00 0.00 14 ILE P O 2
ATOM 3012 N N . ALA C 3 15 ? -18.771 0.151 -0.996 1.00 0.00 15 ALA P N 2
ATOM 3013 C CA . ALA C 3 15 ? -19.916 1.039 -1.249 1.00 0.00 15 ALA P CA 2
ATOM 3014 C C . ALA C 3 15 ? -19.878 2.398 -0.523 1.00 0.00 15 ALA P C 2
ATOM 3015 O O . ALA C 3 15 ? -20.476 3.380 -1.042 1.00 0.00 15 ALA P O 2
ATOM 3022 N N . GLU C 3 16 ? -19.297 2.457 0.660 1.00 0.00 16 GLU P N 2
ATOM 3023 C CA . GLU C 3 16 ? -19.117 3.650 1.489 1.00 0.00 16 GLU P CA 2
ATOM 3024 C C . GLU C 3 16 ? -18.044 4.536 0.921 1.00 0.00 16 GLU P C 2
ATOM 3025 O O . GLU C 3 16 ? -18.125 5.765 0.957 1.00 0.00 16 GLU P O 2
ATOM 3037 N N . LEU C 3 17 ? -16.950 3.803 0.573 1.00 0.00 17 LEU P N 2
ATOM 3038 C CA . LEU C 3 17 ? -15.716 4.362 0.095 1.00 0.00 17 LEU P CA 2
ATOM 3039 C C . LEU C 3 17 ? -16.076 5.166 -1.195 1.00 0.00 17 LEU P C 2
ATOM 3040 O O . LEU C 3 17 ? -15.738 6.331 -1.281 1.00 0.00 17 LEU P O 2
ATOM 3056 N N . GLU C 3 18 ? -16.820 4.565 -2.104 1.00 0.00 18 GLU P N 2
ATOM 3057 C CA . GLU C 3 18 ? -17.449 5.184 -3.304 1.00 0.00 18 GLU P CA 2
ATOM 3058 C C . GLU C 3 18 ? -18.316 6.406 -2.980 1.00 0.00 18 GLU P C 2
ATOM 3059 O O . GLU C 3 18 ? -17.957 7.474 -3.462 1.00 0.00 18 GLU P O 2
ATOM 3071 N N . GLN C 3 19 ? -19.273 6.328 -2.044 1.00 0.00 19 GLN P N 2
ATOM 3072 C CA . GLN C 3 19 ? -20.180 7.367 -1.712 1.00 0.00 19 GLN P CA 2
ATOM 3073 C C . GLN C 3 19 ? -19.492 8.651 -1.161 1.00 0.00 19 GLN P C 2
ATOM 3074 O O . GLN C 3 19 ? -19.832 9.752 -1.572 1.00 0.00 19 GLN P O 2
ATOM 3088 N N . HIS C 3 20 ? -18.479 8.544 -0.303 1.00 0.00 20 HIS P N 2
ATOM 3089 C CA . HIS C 3 20 ? -17.649 9.685 0.057 1.00 0.00 20 HIS P CA 2
ATOM 3090 C C . HIS C 3 20 ? -16.588 10.111 -1.025 1.00 0.00 20 HIS P C 2
ATOM 3091 O O . HIS C 3 20 ? -16.298 11.268 -1.204 1.00 0.00 20 HIS P O 2
ATOM 3105 N N . PHE C 3 21 ? -15.898 9.199 -1.759 1.00 0.00 21 PHE P N 2
ATOM 3106 C CA . PHE C 3 21 ? -15.134 9.475 -2.981 1.00 0.00 21 PHE P CA 2
ATOM 3107 C C . PHE C 3 21 ? -15.826 10.406 -4.031 1.00 0.00 21 PHE P C 2
ATOM 3108 O O . PHE C 3 21 ? -15.139 11.155 -4.730 1.00 0.00 21 PHE P O 2
ATOM 3125 N N . LEU C 3 22 ? -17.172 10.373 -4.072 1.00 0.00 22 LEU P N 2
ATOM 3126 C CA . LEU C 3 22 ? -18.007 11.308 -4.865 1.00 0.00 22 LEU P CA 2
ATOM 3127 C C . LEU C 3 22 ? -17.718 12.805 -4.498 1.00 0.00 22 LEU P C 2
ATOM 3128 O O . LEU C 3 22 ? -18.002 13.654 -5.325 1.00 0.00 22 LEU P O 2
ATOM 3144 N N . GLN C 3 23 ? -17.157 13.003 -3.302 1.00 0.00 23 GLN P N 2
ATOM 3145 C CA . GLN C 3 23 ? -16.809 14.319 -2.813 1.00 0.00 23 GLN P CA 2
ATOM 3146 C C . GLN C 3 23 ? -15.343 14.788 -3.113 1.00 0.00 23 GLN P C 2
ATOM 3147 O O . GLN C 3 23 ? -15.053 15.979 -3.071 1.00 0.00 23 GLN P O 2
ATOM 3161 N N . GLY C 3 24 ? -14.541 13.800 -3.499 1.00 0.00 24 GLY P N 2
ATOM 3162 C CA . GLY C 3 24 ? -13.064 13.977 -3.799 1.00 0.00 24 GLY P CA 2
ATOM 3163 C C . GLY C 3 24 ? -12.402 12.684 -4.232 1.00 0.00 24 GLY P C 2
ATOM 3164 O O . GLY C 3 24 ? -12.649 11.627 -3.661 1.00 0.00 24 GLY P O 2
ATOM 3168 N N . ARG C 3 25 ? -11.698 12.703 -5.375 1.00 0.00 25 ARG P N 2
ATOM 3169 C CA . ARG C 3 25 ? -11.089 11.487 -6.056 1.00 0.00 25 ARG P CA 2
ATOM 3170 C C . ARG C 3 25 ? -9.853 10.887 -5.356 1.00 0.00 25 ARG P C 2
ATOM 3171 O O . ARG C 3 25 ? -9.355 9.809 -5.663 1.00 0.00 25 ARG P O 2
ATOM 3192 N N . TYR C 3 26 ? -9.237 11.633 -4.442 1.00 0.00 26 TYR P N 2
ATOM 3193 C CA . TYR C 3 26 ? -8.106 11.271 -3.586 1.00 0.00 26 TYR P CA 2
ATOM 3194 C C . TYR C 3 26 ? -8.098 11.886 -2.204 1.00 0.00 26 TYR P C 2
ATOM 3195 O O . TYR C 3 26 ? -8.840 12.834 -1.962 1.00 0.00 26 TYR P O 2
ATOM 3213 N N . LEU C 3 27 ? -7.407 11.415 -1.241 1.00 0.00 27 LEU P N 2
ATOM 3214 C CA . LEU C 3 27 ? -7.418 11.643 0.181 1.00 0.00 27 LEU P CA 2
ATOM 3215 C C . LEU C 3 27 ? -6.545 12.793 0.717 1.00 0.00 27 LEU P C 2
ATOM 3216 O O . LEU C 3 27 ? -5.569 13.257 0.168 1.00 0.00 27 LEU P O 2
ATOM 3232 N N . THR C 3 28 ? -6.937 13.196 1.925 1.00 0.00 28 THR P N 2
ATOM 3233 C CA . THR C 3 28 ? -6.116 13.898 2.929 1.00 0.00 28 THR P CA 2
ATOM 3234 C C . THR C 3 28 ? -6.406 13.153 4.252 1.00 0.00 28 THR P C 2
ATOM 3235 O O . THR C 3 28 ? -7.363 12.366 4.323 1.00 0.00 28 THR P O 2
ATOM 3246 N N . ALA C 3 29 ? -5.700 13.375 5.349 1.00 0.00 29 ALA P N 2
ATOM 3247 C CA . ALA C 3 29 ? -5.898 12.747 6.662 1.00 0.00 29 ALA P CA 2
ATOM 3248 C C . ALA C 3 29 ? -7.426 12.869 7.211 1.00 0.00 29 ALA P C 2
ATOM 3249 O O . ALA C 3 29 ? -7.992 11.895 7.682 1.00 0.00 29 ALA P O 2
ATOM 3256 N N . PRO C 3 30 ? -8.122 14.023 7.091 1.00 0.00 30 PRO P N 2
ATOM 3257 C CA . PRO C 3 30 ? -9.547 14.119 7.452 1.00 0.00 30 PRO P CA 2
ATOM 3258 C C . PRO C 3 30 ? -10.378 13.223 6.622 1.00 0.00 30 PRO P C 2
ATOM 3259 O O . PRO C 3 30 ? -11.237 12.542 7.214 1.00 0.00 30 PRO P O 2
ATOM 3270 N N . ARG C 3 31 ? -10.112 13.038 5.276 1.00 0.00 31 ARG P N 2
ATOM 3271 C CA . ARG C 3 31 ? -10.825 12.079 4.406 1.00 0.00 31 ARG P CA 2
ATOM 3272 C C . ARG C 3 31 ? -10.442 10.604 4.744 1.00 0.00 31 ARG P C 2
ATOM 3273 O O . ARG C 3 31 ? -11.311 9.782 5.033 1.00 0.00 31 ARG P O 2
ATOM 3294 N N . LEU C 3 32 ? -9.158 10.308 4.693 1.00 0.00 32 LEU P N 2
ATOM 3295 C CA . LEU C 3 32 ? -8.642 8.985 5.086 1.00 0.00 32 LEU P CA 2
ATOM 3296 C C . LEU C 3 32 ? -9.258 8.533 6.491 1.00 0.00 32 LEU P C 2
ATOM 3297 O O . LEU C 3 32 ? -9.706 7.400 6.573 1.00 0.00 32 LEU P O 2
ATOM 3313 N N . ALA C 3 33 ? -9.231 9.415 7.520 1.00 0.00 33 ALA P N 2
ATOM 3314 C CA . ALA C 3 33 ? -9.655 9.064 8.894 1.00 0.00 33 ALA P CA 2
ATOM 3315 C C . ALA C 3 33 ? -11.188 8.928 9.036 1.00 0.00 33 ALA P C 2
ATOM 3316 O O . ALA C 3 33 ? -11.673 7.933 9.630 1.00 0.00 33 ALA P O 2
ATOM 3323 N N . ASP C 3 34 ? -11.975 9.844 8.425 1.00 0.00 34 ASP P N 2
ATOM 3324 C CA . ASP C 3 34 ? -13.421 9.832 8.499 1.00 0.00 34 ASP P CA 2
ATOM 3325 C C . ASP C 3 34 ? -14.090 8.607 7.873 1.00 0.00 34 ASP P C 2
ATOM 3326 O O . ASP C 3 34 ? -15.011 8.009 8.339 1.00 0.00 34 ASP P O 2
ATOM 3335 N N . LEU C 3 35 ? -13.621 8.208 6.690 1.00 0.00 35 LEU P N 2
ATOM 3336 C CA . LEU C 3 35 ? -13.896 6.904 6.121 1.00 0.00 35 LEU P CA 2
ATOM 3337 C C . LEU C 3 35 ? -13.415 5.759 7.035 1.00 0.00 35 LEU P C 2
ATOM 3338 O O . LEU C 3 35 ? -14.183 4.838 7.222 1.00 0.00 35 LEU P O 2
ATOM 3354 N N . SER C 3 36 ? -12.236 5.859 7.617 1.00 0.00 36 SER P N 2
ATOM 3355 C CA . SER C 3 36 ? -11.625 4.852 8.553 1.00 0.00 36 SER P CA 2
ATOM 3356 C C . SER C 3 36 ? -12.558 4.547 9.751 1.00 0.00 36 SER P C 2
ATOM 3357 O O . SER C 3 36 ? -12.697 3.360 10.072 1.00 0.00 36 SER P O 2
ATOM 3365 N N . ALA C 3 37 ? -13.199 5.591 10.206 1.00 0.00 37 ALA P N 2
ATOM 3366 C CA . ALA C 3 37 ? -14.202 5.474 11.237 1.00 0.00 37 ALA P CA 2
ATOM 3367 C C . ALA C 3 37 ? -15.411 4.752 10.666 1.00 0.00 37 ALA P C 2
ATOM 3368 O O . ALA C 3 37 ? -15.696 3.750 11.277 1.00 0.00 37 ALA P O 2
ATOM 3375 N N . LYS C 3 38 ? -15.987 5.239 9.569 1.00 0.00 38 LYS P N 2
ATOM 3376 C CA . LYS C 3 38 ? -17.347 4.868 9.193 1.00 0.00 38 LYS P CA 2
ATOM 3377 C C . LYS C 3 38 ? -17.363 3.491 8.462 1.00 0.00 38 LYS P C 2
ATOM 3378 O O . LYS C 3 38 ? -18.317 2.754 8.790 1.00 0.00 38 LYS P O 2
ATOM 3397 N N . LEU C 3 39 ? -16.512 3.244 7.559 1.00 0.00 39 LEU P N 2
ATOM 3398 C CA . LEU C 3 39 ? -16.334 1.875 6.971 1.00 0.00 39 LEU P CA 2
ATOM 3399 C C . LEU C 3 39 ? -15.827 0.903 8.098 1.00 0.00 39 LEU P C 2
ATOM 3400 O O . LEU C 3 39 ? -16.044 -0.270 7.854 1.00 0.00 39 LEU P O 2
ATOM 3416 N N . ALA C 3 40 ? -15.282 1.343 9.235 1.00 0.00 40 ALA P N 2
ATOM 3417 C CA . ALA C 3 40 ? -14.602 0.515 10.249 1.00 0.00 40 ALA P CA 2
ATOM 3418 C C . ALA C 3 40 ? -13.431 -0.287 9.647 1.00 0.00 40 ALA P C 2
ATOM 3419 O O . ALA C 3 40 ? -13.349 -1.503 9.709 1.00 0.00 40 ALA P O 2
ATOM 3426 N N . LEU C 3 41 ? -12.418 0.416 9.121 1.00 0.00 41 LEU P N 2
ATOM 3427 C CA . LEU C 3 41 ? -11.104 -0.161 8.732 1.00 0.00 41 LEU P CA 2
ATOM 3428 C C . LEU C 3 41 ? -9.864 0.724 8.844 1.00 0.00 41 LEU P C 2
ATOM 3429 O O . LEU C 3 41 ? -9.956 1.923 9.141 1.00 0.00 41 LEU P O 2
ATOM 3445 N N . GLY C 3 42 ? -8.630 0.217 8.803 1.00 0.00 42 GLY P N 2
ATOM 3446 C CA . GLY C 3 42 ? -7.463 1.097 9.062 1.00 0.00 42 GLY P CA 2
ATOM 3447 C C . GLY C 3 42 ? -7.371 2.248 7.977 1.00 0.00 42 GLY P C 2
ATOM 3448 O O . GLY C 3 42 ? -7.839 2.196 6.836 1.00 0.00 42 GLY P O 2
ATOM 3452 N N . THR C 3 43 ? -6.843 3.422 8.400 1.00 0.00 43 THR P N 2
ATOM 3453 C CA . THR C 3 43 ? -6.605 4.588 7.450 1.00 0.00 43 THR P CA 2
ATOM 3454 C C . THR C 3 43 ? -5.805 4.224 6.239 1.00 0.00 43 THR P C 2
ATOM 3455 O O . THR C 3 43 ? -6.180 4.653 5.162 1.00 0.00 43 THR P O 2
ATOM 3466 N N . ALA C 3 44 ? -4.863 3.305 6.337 1.00 0.00 44 ALA P N 2
ATOM 3467 C CA . ALA C 3 44 ? -4.011 3.008 5.160 1.00 0.00 44 ALA P CA 2
ATOM 3468 C C . ALA C 3 44 ? -4.817 2.302 4.083 1.00 0.00 44 ALA P C 2
ATOM 3469 O O . ALA C 3 44 ? -4.596 2.494 2.896 1.00 0.00 44 ALA P O 2
ATOM 3476 N N . GLN C 3 45 ? -5.759 1.412 4.430 1.00 0.00 45 GLN P N 2
ATOM 3477 C CA . GLN C 3 45 ? -6.659 0.807 3.466 1.00 0.00 45 GLN P CA 2
ATOM 3478 C C . GLN C 3 45 ? -7.470 1.840 2.631 1.00 0.00 45 GLN P C 2
ATOM 3479 O O . GLN C 3 45 ? -7.768 1.653 1.443 1.00 0.00 45 GLN P O 2
ATOM 3493 N N . VAL C 3 46 ? -7.761 3.001 3.269 1.00 0.00 46 VAL P N 2
ATOM 3494 C CA . VAL C 3 46 ? -8.565 4.037 2.607 1.00 0.00 46 VAL P CA 2
ATOM 3495 C C . VAL C 3 46 ? -7.733 4.686 1.507 1.00 0.00 46 VAL P C 2
ATOM 3496 O O . VAL C 3 46 ? -8.229 4.761 0.393 1.00 0.00 46 VAL P O 2
ATOM 3509 N N . LYS C 3 47 ? -6.462 5.034 1.790 1.00 0.00 47 LYS P N 2
ATOM 3510 C CA . LYS C 3 47 ? -5.419 5.440 0.857 1.00 0.00 47 LYS P CA 2
ATOM 3511 C C . LYS C 3 47 ? -5.278 4.429 -0.267 1.00 0.00 47 LYS P C 2
ATOM 3512 O O . LYS C 3 47 ? -5.516 4.893 -1.373 1.00 0.00 47 LYS P O 2
ATOM 3531 N N . ILE C 3 48 ? -4.996 3.196 0.115 1.00 0.00 48 ILE P N 2
ATOM 3532 C CA . ILE C 3 48 ? -4.671 2.205 -0.936 1.00 0.00 48 ILE P CA 2
ATOM 3533 C C . ILE C 3 48 ? -5.870 1.956 -1.848 1.00 0.00 48 ILE P C 2
ATOM 3534 O O . ILE C 3 48 ? -5.643 1.926 -3.034 1.00 0.00 48 ILE P O 2
ATOM 3550 N N . TRP C 3 49 ? -7.078 2.021 -1.378 1.00 0.00 49 TRP P N 2
ATOM 3551 C CA . TRP C 3 49 ? -8.293 1.985 -2.215 1.00 0.00 49 TRP P CA 2
ATOM 3552 C C . TRP C 3 49 ? -8.439 3.082 -3.239 1.00 0.00 49 TRP P C 2
ATOM 3553 O O . TRP C 3 49 ? -8.215 2.797 -4.411 1.00 0.00 49 TRP P O 2
ATOM 3574 N N . PHE C 3 50 ? -8.622 4.349 -2.796 1.00 0.00 50 PHE P N 2
ATOM 3575 C CA . PHE C 3 50 ? -8.621 5.481 -3.723 1.00 0.00 50 PHE P CA 2
ATOM 3576 C C . PHE C 3 50 ? -7.381 5.556 -4.631 1.00 0.00 50 PHE P C 2
ATOM 3577 O O . PHE C 3 50 ? -7.491 5.908 -5.835 1.00 0.00 50 PHE P O 2
ATOM 3594 N N . LYS C 3 51 ? -6.195 5.302 -4.067 1.00 0.00 51 LYS P N 2
ATOM 3595 C CA . LYS C 3 51 ? -4.866 5.300 -4.728 1.00 0.00 51 LYS P CA 2
ATOM 3596 C C . LYS C 3 51 ? -4.915 4.246 -5.891 1.00 0.00 51 LYS P C 2
ATOM 3597 O O . LYS C 3 51 ? -4.788 4.644 -7.063 1.00 0.00 51 LYS P O 2
ATOM 3616 N N . ASN C 3 52 ? -5.193 2.959 -5.613 1.00 0.00 52 ASN P N 2
ATOM 3617 C CA . ASN C 3 52 ? -5.352 1.949 -6.658 1.00 0.00 52 ASN P CA 2
ATOM 3618 C C . ASN C 3 52 ? -6.488 2.297 -7.664 1.00 0.00 52 ASN P C 2
ATOM 3619 O O . ASN C 3 52 ? -6.267 2.240 -8.882 1.00 0.00 52 ASN P O 2
ATOM 3630 N N . ARG C 3 53 ? -7.616 2.830 -7.198 1.00 0.00 53 ARG P N 2
ATOM 3631 C CA . ARG C 3 53 ? -8.798 3.079 -8.050 1.00 0.00 53 ARG P CA 2
ATOM 3632 C C . ARG C 3 53 ? -8.546 4.164 -9.141 1.00 0.00 53 ARG P C 2
ATOM 3633 O O . ARG C 3 53 ? -8.913 3.936 -10.298 1.00 0.00 53 ARG P O 2
ATOM 3654 N N . ARG C 3 54 ? -7.907 5.243 -8.690 1.00 0.00 54 ARG P N 2
ATOM 3655 C CA . ARG C 3 54 ? -7.600 6.260 -9.712 1.00 0.00 54 ARG P CA 2
ATOM 3656 C C . ARG C 3 54 ? -6.532 5.723 -10.737 1.00 0.00 54 ARG P C 2
ATOM 3657 O O . ARG C 3 54 ? -6.815 5.858 -11.954 1.00 0.00 54 ARG P O 2
ATOM 3678 N N . ARG C 3 55 ? -5.480 5.087 -10.199 1.00 0.00 55 ARG P N 2
ATOM 3679 C CA . ARG C 3 55 ? -4.287 4.648 -11.001 1.00 0.00 55 ARG P CA 2
ATOM 3680 C C . ARG C 3 55 ? -4.984 3.795 -12.098 1.00 0.00 55 ARG P C 2
ATOM 3681 O O . ARG C 3 55 ? -4.780 4.020 -13.272 1.00 0.00 55 ARG P O 2
ATOM 3702 N N . ARG C 3 56 ? -5.844 2.827 -11.703 1.00 0.00 56 ARG P N 2
ATOM 3703 C CA . ARG C 3 56 ? -6.386 1.816 -12.609 1.00 0.00 56 ARG P CA 2
ATOM 3704 C C . ARG C 3 56 ? -7.297 2.455 -13.685 1.00 0.00 56 ARG P C 2
ATOM 3705 O O . ARG C 3 56 ? -7.332 2.060 -14.817 1.00 0.00 56 ARG P O 2
ATOM 3726 N N . HIS C 3 57 ? -8.135 3.385 -13.231 1.00 0.00 57 HIS P N 2
ATOM 3727 C CA . HIS C 3 57 ? -9.084 4.157 -14.068 1.00 0.00 57 HIS P CA 2
ATOM 3728 C C . HIS C 3 57 ? -8.314 4.820 -15.235 1.00 0.00 57 HIS P C 2
ATOM 3729 O O . HIS C 3 57 ? -8.707 4.652 -16.384 1.00 0.00 57 HIS P O 2
ATOM 3743 N N . LYS C 3 58 ? -7.276 5.550 -14.883 1.00 0.00 58 LYS P N 2
ATOM 3744 C CA . LYS C 3 58 ? -6.403 6.161 -15.881 1.00 0.00 58 LYS P CA 2
ATOM 3745 C C . LYS C 3 58 ? -5.590 5.211 -16.763 1.00 0.00 58 LYS P C 2
ATOM 3746 O O . LYS C 3 58 ? -5.480 5.421 -17.962 1.00 0.00 58 LYS P O 2
ATOM 3765 N N . ILE C 3 59 ? -4.967 4.222 -16.069 1.00 0.00 59 ILE P N 2
ATOM 3766 C CA . ILE C 3 59 ? -4.268 3.121 -16.746 1.00 0.00 59 ILE P CA 2
ATOM 3767 C C . ILE C 3 59 ? -5.110 2.364 -17.777 1.00 0.00 59 ILE P C 2
ATOM 3768 O O . ILE C 3 59 ? -4.709 2.279 -18.939 1.00 0.00 59 ILE P O 2
ATOM 3784 N N . GLN C 3 60 ? -6.263 1.834 -17.362 1.00 0.00 60 GLN P N 2
ATOM 3785 C CA . GLN C 3 60 ? -7.250 1.245 -18.334 1.00 0.00 60 GLN P CA 2
ATOM 3786 C C . GLN C 3 60 ? -7.619 2.214 -19.491 1.00 0.00 60 GLN P C 2
ATOM 3787 O O . GLN C 3 60 ? -7.815 1.707 -20.585 1.00 0.00 60 GLN P O 2
ATOM 3801 N N . SER C 3 61 ? -7.660 3.549 -19.167 1.00 0.00 61 SER P N 2
ATOM 3802 C CA . SER C 3 61 ? -7.915 4.622 -20.109 1.00 0.00 61 SER P CA 2
ATOM 3803 C C . SER C 3 61 ? -6.863 4.975 -21.164 1.00 0.00 61 SER P C 2
ATOM 3804 O O . SER C 3 61 ? -7.140 5.525 -22.229 1.00 0.00 61 SER P O 2
ATOM 3812 N N . ASP C 3 62 ? -5.631 4.664 -20.836 1.00 0.00 62 ASP P N 2
ATOM 3813 C CA . ASP C 3 62 ? -4.544 4.601 -21.857 1.00 0.00 62 ASP P CA 2
ATOM 3814 C C . ASP C 3 62 ? -4.609 3.223 -22.541 1.00 0.00 62 ASP P C 2
ATOM 3815 O O . ASP C 3 62 ? -4.813 3.158 -23.736 1.00 0.00 62 ASP P O 2
ATOM 3824 N N . GLN C 3 63 ? -4.449 2.074 -21.810 1.00 0.00 63 GLN P N 2
ATOM 3825 C CA . GLN C 3 63 ? -4.134 0.792 -22.490 1.00 0.00 63 GLN P CA 2
ATOM 3826 C C . GLN C 3 63 ? -5.207 0.172 -23.387 1.00 0.00 63 GLN P C 2
ATOM 3827 O O . GLN C 3 63 ? -5.029 -0.829 -24.058 1.00 0.00 63 GLN P O 2
ATOM 3841 N N . HIS C 3 64 ? -6.395 0.782 -23.472 1.00 0.00 64 HIS P N 2
ATOM 3842 C CA . HIS C 3 64 ? -7.502 0.432 -24.313 1.00 0.00 64 HIS P CA 2
ATOM 3843 C C . HIS C 3 64 ? -7.983 1.521 -25.305 1.00 0.00 64 HIS P C 2
ATOM 3844 O O . HIS C 3 64 ? -8.860 1.284 -26.157 1.00 0.00 64 HIS P O 2
ATOM 3858 N N . LYS C 3 65 ? -7.335 2.680 -25.334 1.00 0.00 65 LYS P N 2
ATOM 3859 C CA . LYS C 3 65 ? -7.611 3.855 -26.215 1.00 0.00 65 LYS P CA 2
ATOM 3860 C C . LYS C 3 65 ? -6.305 4.469 -26.830 1.00 0.00 65 LYS P C 2
ATOM 3861 O O . LYS C 3 65 ? -5.231 4.259 -26.297 1.00 0.00 65 LYS P O 2
ATOM 3880 N N . ASP C 3 66 ? -6.477 5.232 -27.872 1.00 0.00 66 ASP P N 2
ATOM 3881 C CA . ASP C 3 66 ? -5.403 5.975 -28.600 1.00 0.00 66 ASP P CA 2
ATOM 3882 C C . ASP C 3 66 ? -5.532 7.560 -28.612 1.00 0.00 66 ASP P C 2
ATOM 3883 O O . ASP C 3 66 ? -6.613 8.145 -28.489 1.00 0.00 66 ASP P O 2
ATOM 3892 N N . GLN C 3 67 ? -4.407 8.176 -28.691 1.00 0.00 67 GLN P N 2
ATOM 3893 C CA . GLN C 3 67 ? -4.288 9.635 -28.908 1.00 0.00 67 GLN P CA 2
ATOM 3894 C C . GLN C 3 67 ? -2.879 9.986 -29.445 1.00 0.00 67 GLN P C 2
ATOM 3895 O O . GLN C 3 67 ? -2.717 10.765 -30.390 1.00 0.00 67 GLN P O 2
ATOM 3909 N N . SER C 3 68 ? -1.825 9.505 -28.759 1.00 0.00 68 SER P N 2
ATOM 3910 C CA . SER C 3 68 ? -0.362 9.854 -29.056 1.00 0.00 68 SER P CA 2
ATOM 3911 C C . SER C 3 68 ? 0.530 8.759 -28.608 1.00 0.00 68 SER P C 2
ATOM 3912 O O . SER C 3 68 ? 1.087 8.787 -27.503 1.00 0.00 68 SER P O 2
ATOM 4743 N N . GLY C 3 1 ? 6.646 -13.541 3.195 1.00 0.00 1 GLY P N 3
ATOM 4744 C CA . GLY C 3 1 ? 6.510 -12.396 4.152 1.00 0.00 1 GLY P CA 3
ATOM 4745 C C . GLY C 3 1 ? 5.716 -12.899 5.406 1.00 0.00 1 GLY P C 3
ATOM 4746 O O . GLY C 3 1 ? 4.564 -13.362 5.284 1.00 0.00 1 GLY P O 3
ATOM 4752 N N . PRO C 3 2 ? 6.308 -12.899 6.636 1.00 0.00 2 PRO P N 3
ATOM 4753 C CA . PRO C 3 2 ? 5.537 -13.037 7.871 1.00 0.00 2 PRO P CA 3
ATOM 4754 C C . PRO C 3 2 ? 4.354 -12.062 8.125 1.00 0.00 2 PRO P C 3
ATOM 4755 O O . PRO C 3 2 ? 3.417 -12.344 8.877 1.00 0.00 2 PRO P O 3
ATOM 4766 N N . ARG C 3 3 ? 4.433 -10.875 7.535 1.00 0.00 3 ARG P N 3
ATOM 4767 C CA . ARG C 3 3 ? 3.364 -9.869 7.370 1.00 0.00 3 ARG P CA 3
ATOM 4768 C C . ARG C 3 3 ? 3.718 -9.094 6.106 1.00 0.00 3 ARG P C 3
ATOM 4769 O O . ARG C 3 3 ? 4.882 -9.094 5.645 1.00 0.00 3 ARG P O 3
ATOM 4790 N N . ARG C 3 4 ? 2.675 -8.662 5.350 1.00 0.00 4 ARG P N 3
ATOM 4791 C CA . ARG C 3 4 ? 2.750 -8.095 4.036 1.00 0.00 4 ARG P CA 3
ATOM 4792 C C . ARG C 3 4 ? 1.581 -7.183 3.621 1.00 0.00 4 ARG P C 3
ATOM 4793 O O . ARG C 3 4 ? 1.658 -6.446 2.631 1.00 0.00 4 ARG P O 3
ATOM 4814 N N . THR C 3 5 ? 0.491 -7.328 4.391 1.00 0.00 5 THR P N 3
ATOM 4815 C CA . THR C 3 5 ? -0.875 -6.752 4.112 1.00 0.00 5 THR P CA 3
ATOM 4816 C C . THR C 3 5 ? -1.425 -6.374 5.501 1.00 0.00 5 THR P C 3
ATOM 4817 O O . THR C 3 5 ? -0.716 -6.401 6.527 1.00 0.00 5 THR P O 3
ATOM 4828 N N . ARG C 3 6 ? -2.711 -6.004 5.583 1.00 0.00 6 ARG P N 3
ATOM 4829 C CA . ARG C 3 6 ? -3.447 -5.805 6.895 1.00 0.00 6 ARG P CA 3
ATOM 4830 C C . ARG C 3 6 ? -4.922 -6.253 6.941 1.00 0.00 6 ARG P C 3
ATOM 4831 O O . ARG C 3 6 ? -5.483 -6.419 8.059 1.00 0.00 6 ARG P O 3
ATOM 4852 N N . THR C 3 7 ? -5.504 -6.308 5.786 1.00 0.00 7 THR P N 3
ATOM 4853 C CA . THR C 3 7 ? -6.971 -6.389 5.538 1.00 0.00 7 THR P CA 3
ATOM 4854 C C . THR C 3 7 ? -7.211 -6.804 4.118 1.00 0.00 7 THR P C 3
ATOM 4855 O O . THR C 3 7 ? -6.606 -6.273 3.159 1.00 0.00 7 THR P O 3
ATOM 4866 N N . THR C 3 8 ? -8.123 -7.745 3.973 1.00 0.00 8 THR P N 3
ATOM 4867 C CA . THR C 3 8 ? -8.776 -8.142 2.725 1.00 0.00 8 THR P CA 3
ATOM 4868 C C . THR C 3 8 ? -10.180 -7.485 2.720 1.00 0.00 8 THR P C 3
ATOM 4869 O O . THR C 3 8 ? -11.009 -7.763 3.565 1.00 0.00 8 THR P O 3
ATOM 4880 N N . PHE C 3 9 ? -10.379 -6.662 1.666 1.00 0.00 9 PHE P N 3
ATOM 4881 C CA . PHE C 3 9 ? -11.473 -5.760 1.462 1.00 0.00 9 PHE P CA 3
ATOM 4882 C C . PHE C 3 9 ? -12.821 -6.451 1.119 1.00 0.00 9 PHE P C 3
ATOM 4883 O O . PHE C 3 9 ? -12.883 -7.646 0.854 1.00 0.00 9 PHE P O 3
ATOM 4900 N N . THR C 3 10 ? -13.944 -5.799 0.954 1.00 0.00 10 THR P N 3
ATOM 4901 C CA . THR C 3 10 ? -15.231 -6.347 0.580 1.00 0.00 10 THR P CA 3
ATOM 4902 C C . THR C 3 10 ? -15.888 -5.520 -0.557 1.00 0.00 10 THR P C 3
ATOM 4903 O O . THR C 3 10 ? -15.603 -4.314 -0.663 1.00 0.00 10 THR P O 3
ATOM 4914 N N . SER C 3 11 ? -16.881 -6.025 -1.321 1.00 0.00 11 SER P N 3
ATOM 4915 C CA . SER C 3 11 ? -17.663 -5.288 -2.355 1.00 0.00 11 SER P CA 3
ATOM 4916 C C . SER C 3 11 ? -18.292 -4.044 -1.712 1.00 0.00 11 SER P C 3
ATOM 4917 O O . SER C 3 11 ? -18.295 -3.005 -2.318 1.00 0.00 11 SER P O 3
ATOM 4925 N N . SER C 3 12 ? -18.829 -4.096 -0.489 1.00 0.00 12 SER P N 3
ATOM 4926 C CA . SER C 3 12 ? -19.417 -2.787 0.036 1.00 0.00 12 SER P CA 3
ATOM 4927 C C . SER C 3 12 ? -18.412 -1.736 0.447 1.00 0.00 12 SER P C 3
ATOM 4928 O O . SER C 3 12 ? -18.698 -0.552 0.374 1.00 0.00 12 SER P O 3
ATOM 4936 N N . GLN C 3 13 ? -17.201 -2.144 0.928 1.00 0.00 13 GLN P N 3
ATOM 4937 C CA . GLN C 3 13 ? -16.081 -1.136 1.229 1.00 0.00 13 GLN P CA 3
ATOM 4938 C C . GLN C 3 13 ? -15.631 -0.345 0.027 1.00 0.00 13 GLN P C 3
ATOM 4939 O O . GLN C 3 13 ? -15.431 0.858 0.100 1.00 0.00 13 GLN P O 3
ATOM 4953 N N . ILE C 3 14 ? -15.446 -1.045 -1.137 1.00 0.00 14 ILE P N 3
ATOM 4954 C CA . ILE C 3 14 ? -15.168 -0.385 -2.427 1.00 0.00 14 ILE P CA 3
ATOM 4955 C C . ILE C 3 14 ? -16.296 0.490 -2.940 1.00 0.00 14 ILE P C 3
ATOM 4956 O O . ILE C 3 14 ? -16.102 1.601 -3.536 1.00 0.00 14 ILE P O 3
ATOM 4972 N N . ALA C 3 15 ? -17.556 0.077 -2.666 1.00 0.00 15 ALA P N 3
ATOM 4973 C CA . ALA C 3 15 ? -18.759 0.795 -2.993 1.00 0.00 15 ALA P CA 3
ATOM 4974 C C . ALA C 3 15 ? -18.786 2.238 -2.279 1.00 0.00 15 ALA P C 3
ATOM 4975 O O . ALA C 3 15 ? -18.958 3.291 -2.910 1.00 0.00 15 ALA P O 3
ATOM 4982 N N . GLU C 3 16 ? -18.567 2.214 -0.936 1.00 0.00 16 GLU P N 3
ATOM 4983 C CA . GLU C 3 16 ? -18.387 3.382 -0.136 1.00 0.00 16 GLU P CA 3
ATOM 4984 C C . GLU C 3 16 ? -17.225 4.171 -0.640 1.00 0.00 16 GLU P C 3
ATOM 4985 O O . GLU C 3 16 ? -17.359 5.388 -0.837 1.00 0.00 16 GLU P O 3
ATOM 4997 N N . LEU C 3 17 ? -16.038 3.594 -0.892 1.00 0.00 17 LEU P N 3
ATOM 4998 C CA . LEU C 3 17 ? -14.761 4.310 -1.155 1.00 0.00 17 LEU P CA 3
ATOM 4999 C C . LEU C 3 17 ? -14.940 5.048 -2.434 1.00 0.00 17 LEU P C 3
ATOM 5000 O O . LEU C 3 17 ? -14.518 6.162 -2.556 1.00 0.00 17 LEU P O 3
ATOM 5016 N N . GLU C 3 18 ? -15.600 4.471 -3.469 1.00 0.00 18 GLU P N 3
ATOM 5017 C CA . GLU C 3 18 ? -15.957 5.132 -4.724 1.00 0.00 18 GLU P CA 3
ATOM 5018 C C . GLU C 3 18 ? -16.898 6.286 -4.425 1.00 0.00 18 GLU P C 3
ATOM 5019 O O . GLU C 3 18 ? -16.645 7.436 -4.872 1.00 0.00 18 GLU P O 3
ATOM 5031 N N . GLN C 3 19 ? -17.972 6.114 -3.651 1.00 0.00 19 GLN P N 3
ATOM 5032 C CA . GLN C 3 19 ? -19.005 7.093 -3.513 1.00 0.00 19 GLN P CA 3
ATOM 5033 C C . GLN C 3 19 ? -18.464 8.406 -2.815 1.00 0.00 19 GLN P C 3
ATOM 5034 O O . GLN C 3 19 ? -19.006 9.467 -3.147 1.00 0.00 19 GLN P O 3
ATOM 5048 N N . HIS C 3 20 ? -17.677 8.298 -1.771 1.00 0.00 20 HIS P N 3
ATOM 5049 C CA . HIS C 3 20 ? -17.083 9.506 -1.081 1.00 0.00 20 HIS P CA 3
ATOM 5050 C C . HIS C 3 20 ? -15.899 10.049 -1.919 1.00 0.00 20 HIS P C 3
ATOM 5051 O O . HIS C 3 20 ? -15.691 11.228 -1.928 1.00 0.00 20 HIS P O 3
ATOM 5065 N N . PHE C 3 21 ? -15.122 9.194 -2.612 1.00 0.00 21 PHE P N 3
ATOM 5066 C CA . PHE C 3 21 ? -14.160 9.716 -3.662 1.00 0.00 21 PHE P CA 3
ATOM 5067 C C . PHE C 3 21 ? -14.915 10.635 -4.670 1.00 0.00 21 PHE P C 3
ATOM 5068 O O . PHE C 3 21 ? -14.282 11.573 -5.056 1.00 0.00 21 PHE P O 3
ATOM 5085 N N . LEU C 3 22 ? -16.142 10.371 -5.063 1.00 0.00 22 LEU P N 3
ATOM 5086 C CA . LEU C 3 22 ? -16.926 11.326 -5.874 1.00 0.00 22 LEU P CA 3
ATOM 5087 C C . LEU C 3 22 ? -16.945 12.748 -5.302 1.00 0.00 22 LEU P C 3
ATOM 5088 O O . LEU C 3 22 ? -17.193 13.728 -6.044 1.00 0.00 22 LEU P O 3
ATOM 5104 N N . GLN C 3 23 ? -16.862 12.901 -4.002 1.00 0.00 23 GLN P N 3
ATOM 5105 C CA . GLN C 3 23 ? -16.901 14.147 -3.272 1.00 0.00 23 GLN P CA 3
ATOM 5106 C C . GLN C 3 23 ? -15.473 14.757 -3.039 1.00 0.00 23 GLN P C 3
ATOM 5107 O O . GLN C 3 23 ? -15.266 15.921 -2.571 1.00 0.00 23 GLN P O 3
ATOM 5121 N N . GLY C 3 24 ? -14.526 13.906 -3.323 1.00 0.00 24 GLY P N 3
ATOM 5122 C CA . GLY C 3 24 ? -13.119 14.293 -3.203 1.00 0.00 24 GLY P CA 3
ATOM 5123 C C . GLY C 3 24 ? -12.157 13.374 -3.822 1.00 0.00 24 GLY P C 3
ATOM 5124 O O . GLY C 3 24 ? -11.827 12.332 -3.236 1.00 0.00 24 GLY P O 3
ATOM 5128 N N . ARG C 3 25 ? -11.722 13.700 -5.020 1.00 0.00 25 ARG P N 3
ATOM 5129 C CA . ARG C 3 25 ? -10.888 12.898 -5.850 1.00 0.00 25 ARG P CA 3
ATOM 5130 C C . ARG C 3 25 ? -9.482 12.589 -5.294 1.00 0.00 25 ARG P C 3
ATOM 5131 O O . ARG C 3 25 ? -8.833 11.591 -5.646 1.00 0.00 25 ARG P O 3
ATOM 5152 N N . TYR C 3 26 ? -9.011 13.410 -4.310 1.00 0.00 26 TYR P N 3
ATOM 5153 C CA . TYR C 3 26 ? -7.774 13.369 -3.590 1.00 0.00 26 TYR P CA 3
ATOM 5154 C C . TYR C 3 26 ? -8.008 13.309 -2.094 1.00 0.00 26 TYR P C 3
ATOM 5155 O O . TYR C 3 26 ? -8.657 14.162 -1.535 1.00 0.00 26 TYR P O 3
ATOM 5173 N N . LEU C 3 27 ? -7.504 12.278 -1.434 1.00 0.00 27 LEU P N 3
ATOM 5174 C CA . LEU C 3 27 ? -7.495 12.258 -0.029 1.00 0.00 27 LEU P CA 3
ATOM 5175 C C . LEU C 3 27 ? -6.811 13.375 0.653 1.00 0.00 27 LEU P C 3
ATOM 5176 O O . LEU C 3 27 ? -5.764 13.837 0.207 1.00 0.00 27 LEU P O 3
ATOM 5192 N N . THR C 3 28 ? -7.455 13.779 1.693 1.00 0.00 28 THR P N 3
ATOM 5193 C CA . THR C 3 28 ? -6.890 14.637 2.772 1.00 0.00 28 THR P CA 3
ATOM 5194 C C . THR C 3 28 ? -7.047 13.885 4.116 1.00 0.00 28 THR P C 3
ATOM 5195 O O . THR C 3 28 ? -7.803 12.900 4.188 1.00 0.00 28 THR P O 3
ATOM 5206 N N . ALA C 3 29 ? -6.377 14.325 5.217 1.00 0.00 29 ALA P N 3
ATOM 5207 C CA . ALA C 3 29 ? -6.610 13.684 6.507 1.00 0.00 29 ALA P CA 3
ATOM 5208 C C . ALA C 3 29 ? -8.118 13.610 6.936 1.00 0.00 29 ALA P C 3
ATOM 5209 O O . ALA C 3 29 ? -8.593 12.519 7.344 1.00 0.00 29 ALA P O 3
ATOM 5216 N N . PRO C 3 30 ? -8.980 14.597 6.784 1.00 0.00 30 PRO P N 3
ATOM 5217 C CA . PRO C 3 30 ? -10.419 14.463 7.057 1.00 0.00 30 PRO P CA 3
ATOM 5218 C C . PRO C 3 30 ? -11.264 13.498 6.138 1.00 0.00 30 PRO P C 3
ATOM 5219 O O . PRO C 3 30 ? -12.010 12.720 6.715 1.00 0.00 30 PRO P O 3
ATOM 5230 N N . ARG C 3 31 ? -11.046 13.516 4.805 1.00 0.00 31 ARG P N 3
ATOM 5231 C CA . ARG C 3 31 ? -11.634 12.636 3.827 1.00 0.00 31 ARG P CA 3
ATOM 5232 C C . ARG C 3 31 ? -11.353 11.221 4.257 1.00 0.00 31 ARG P C 3
ATOM 5233 O O . ARG C 3 31 ? -12.213 10.435 4.556 1.00 0.00 31 ARG P O 3
ATOM 5254 N N . LEU C 3 32 ? -10.109 10.900 4.427 1.00 0.00 32 LEU P N 3
ATOM 5255 C CA . LEU C 3 32 ? -9.551 9.659 4.863 1.00 0.00 32 LEU P CA 3
ATOM 5256 C C . LEU C 3 32 ? -10.233 9.198 6.163 1.00 0.00 32 LEU P C 3
ATOM 5257 O O . LEU C 3 32 ? -10.829 8.163 6.241 1.00 0.00 32 LEU P O 3
ATOM 5273 N N . ALA C 3 33 ? -10.245 10.094 7.174 1.00 0.00 33 ALA P N 3
ATOM 5274 C CA . ALA C 3 33 ? -10.796 9.843 8.570 1.00 0.00 33 ALA P CA 3
ATOM 5275 C C . ALA C 3 33 ? -12.268 9.347 8.503 1.00 0.00 33 ALA P C 3
ATOM 5276 O O . ALA C 3 33 ? -12.589 8.278 9.011 1.00 0.00 33 ALA P O 3
ATOM 5283 N N . ASP C 3 34 ? -13.065 10.126 7.735 1.00 0.00 34 ASP P N 3
ATOM 5284 C CA . ASP C 3 34 ? -14.429 9.851 7.543 1.00 0.00 34 ASP P CA 3
ATOM 5285 C C . ASP C 3 34 ? -14.670 8.526 6.796 1.00 0.00 34 ASP P C 3
ATOM 5286 O O . ASP C 3 34 ? -15.529 7.682 7.262 1.00 0.00 34 ASP P O 3
ATOM 5295 N N . LEU C 3 35 ? -13.875 8.284 5.758 1.00 0.00 35 LEU P N 3
ATOM 5296 C CA . LEU C 3 35 ? -13.949 6.939 5.171 1.00 0.00 35 LEU P CA 3
ATOM 5297 C C . LEU C 3 35 ? -13.438 5.770 6.083 1.00 0.00 35 LEU P C 3
ATOM 5298 O O . LEU C 3 35 ? -14.059 4.696 6.192 1.00 0.00 35 LEU P O 3
ATOM 5314 N N . SER C 3 36 ? -12.369 6.000 6.832 1.00 0.00 36 SER P N 3
ATOM 5315 C CA . SER C 3 36 ? -11.938 5.025 7.903 1.00 0.00 36 SER P CA 3
ATOM 5316 C C . SER C 3 36 ? -13.004 4.731 8.978 1.00 0.00 36 SER P C 3
ATOM 5317 O O . SER C 3 36 ? -12.989 3.593 9.395 1.00 0.00 36 SER P O 3
ATOM 5325 N N . ALA C 3 37 ? -13.886 5.650 9.203 1.00 0.00 37 ALA P N 3
ATOM 5326 C CA . ALA C 3 37 ? -15.043 5.510 10.144 1.00 0.00 37 ALA P CA 3
ATOM 5327 C C . ALA C 3 37 ? -16.128 4.564 9.444 1.00 0.00 37 ALA P C 3
ATOM 5328 O O . ALA C 3 37 ? -16.505 3.460 9.935 1.00 0.00 37 ALA P O 3
ATOM 5335 N N . LYS C 3 38 ? -16.450 4.934 8.208 1.00 0.00 38 LYS P N 3
ATOM 5336 C CA . LYS C 3 38 ? -17.598 4.434 7.402 1.00 0.00 38 LYS P CA 3
ATOM 5337 C C . LYS C 3 38 ? -17.358 3.105 6.649 1.00 0.00 38 LYS P C 3
ATOM 5338 O O . LYS C 3 38 ? -18.181 2.250 6.653 1.00 0.00 38 LYS P O 3
ATOM 5357 N N . LEU C 3 39 ? -16.202 2.846 6.078 1.00 0.00 39 LEU P N 3
ATOM 5358 C CA . LEU C 3 39 ? -15.811 1.524 5.529 1.00 0.00 39 LEU P CA 3
ATOM 5359 C C . LEU C 3 39 ? -15.289 0.534 6.590 1.00 0.00 39 LEU P C 3
ATOM 5360 O O . LEU C 3 39 ? -15.095 -0.674 6.297 1.00 0.00 39 LEU P O 3
ATOM 5376 N N . ALA C 3 40 ? -15.015 1.088 7.777 1.00 0.00 40 ALA P N 3
ATOM 5377 C CA . ALA C 3 40 ? -14.574 0.457 8.993 1.00 0.00 40 ALA P CA 3
ATOM 5378 C C . ALA C 3 40 ? -13.253 -0.288 8.881 1.00 0.00 40 ALA P C 3
ATOM 5379 O O . ALA C 3 40 ? -13.229 -1.520 8.914 1.00 0.00 40 ALA P O 3
ATOM 5386 N N . LEU C 3 41 ? -12.172 0.447 8.818 1.00 0.00 41 LEU P N 3
ATOM 5387 C CA . LEU C 3 41 ? -10.813 -0.125 8.621 1.00 0.00 41 LEU P CA 3
ATOM 5388 C C . LEU C 3 41 ? -9.790 0.953 8.886 1.00 0.00 41 LEU P C 3
ATOM 5389 O O . LEU C 3 41 ? -10.094 2.169 8.895 1.00 0.00 41 LEU P O 3
ATOM 5405 N N . GLY C 3 42 ? -8.552 0.580 8.900 1.00 0.00 42 GLY P N 3
ATOM 5406 C CA . GLY C 3 42 ? -7.401 1.423 9.231 1.00 0.00 42 GLY P CA 3
ATOM 5407 C C . GLY C 3 42 ? -7.131 2.543 8.204 1.00 0.00 42 GLY P C 3
ATOM 5408 O O . GLY C 3 42 ? -7.309 2.329 7.026 1.00 0.00 42 GLY P O 3
ATOM 5412 N N . THR C 3 43 ? -6.651 3.734 8.675 1.00 0.00 43 THR P N 3
ATOM 5413 C CA . THR C 3 43 ? -6.364 4.894 7.821 1.00 0.00 43 THR P CA 3
ATOM 5414 C C . THR C 3 43 ? -5.472 4.655 6.613 1.00 0.00 43 THR P C 3
ATOM 5415 O O . THR C 3 43 ? -5.677 5.332 5.584 1.00 0.00 43 THR P O 3
ATOM 5426 N N . ALA C 3 44 ? -4.584 3.691 6.715 1.00 0.00 44 ALA P N 3
ATOM 5427 C CA . ALA C 3 44 ? -3.687 3.343 5.690 1.00 0.00 44 ALA P CA 3
ATOM 5428 C C . ALA C 3 44 ? -4.379 2.684 4.403 1.00 0.00 44 ALA P C 3
ATOM 5429 O O . ALA C 3 44 ? -3.985 3.050 3.294 1.00 0.00 44 ALA P O 3
ATOM 5436 N N . GLN C 3 45 ? -5.353 1.851 4.713 1.00 0.00 45 GLN P N 3
ATOM 5437 C CA . GLN C 3 45 ? -6.137 1.271 3.622 1.00 0.00 45 GLN P CA 3
ATOM 5438 C C . GLN C 3 45 ? -6.855 2.217 2.718 1.00 0.00 45 GLN P C 3
ATOM 5439 O O . GLN C 3 45 ? -6.969 1.894 1.521 1.00 0.00 45 GLN P O 3
ATOM 5453 N N . VAL C 3 46 ? -7.297 3.406 3.211 1.00 0.00 46 VAL P N 3
ATOM 5454 C CA . VAL C 3 46 ? -8.132 4.324 2.389 1.00 0.00 46 VAL P CA 3
ATOM 5455 C C . VAL C 3 46 ? -7.154 5.055 1.422 1.00 0.00 46 VAL P C 3
ATOM 5456 O O . VAL C 3 46 ? -7.359 5.196 0.212 1.00 0.00 46 VAL P O 3
ATOM 5469 N N . LYS C 3 47 ? -6.005 5.588 1.933 1.00 0.00 47 LYS P N 3
ATOM 5470 C CA . LYS C 3 47 ? -4.866 6.052 1.245 1.00 0.00 47 LYS P CA 3
ATOM 5471 C C . LYS C 3 47 ? -4.350 4.997 0.174 1.00 0.00 47 LYS P C 3
ATOM 5472 O O . LYS C 3 47 ? -4.267 5.331 -0.986 1.00 0.00 47 LYS P O 3
ATOM 5491 N N . ILE C 3 48 ? -4.176 3.756 0.611 1.00 0.00 48 ILE P N 3
ATOM 5492 C CA . ILE C 3 48 ? -3.650 2.692 -0.206 1.00 0.00 48 ILE P CA 3
ATOM 5493 C C . ILE C 3 48 ? -4.625 2.527 -1.379 1.00 0.00 48 ILE P C 3
ATOM 5494 O O . ILE C 3 48 ? -4.222 2.445 -2.545 1.00 0.00 48 ILE P O 3
ATOM 5510 N N . TRP C 3 49 ? -5.886 2.466 -1.095 1.00 0.00 49 TRP P N 3
ATOM 5511 C CA . TRP C 3 49 ? -6.936 2.331 -2.146 1.00 0.00 49 TRP P CA 3
ATOM 5512 C C . TRP C 3 49 ? -6.981 3.446 -3.099 1.00 0.00 49 TRP P C 3
ATOM 5513 O O . TRP C 3 49 ? -6.921 3.137 -4.328 1.00 0.00 49 TRP P O 3
ATOM 5534 N N . PHE C 3 50 ? -6.868 4.703 -2.671 1.00 0.00 50 PHE P N 3
ATOM 5535 C CA . PHE C 3 50 ? -6.798 5.857 -3.569 1.00 0.00 50 PHE P CA 3
ATOM 5536 C C . PHE C 3 50 ? -5.475 5.928 -4.467 1.00 0.00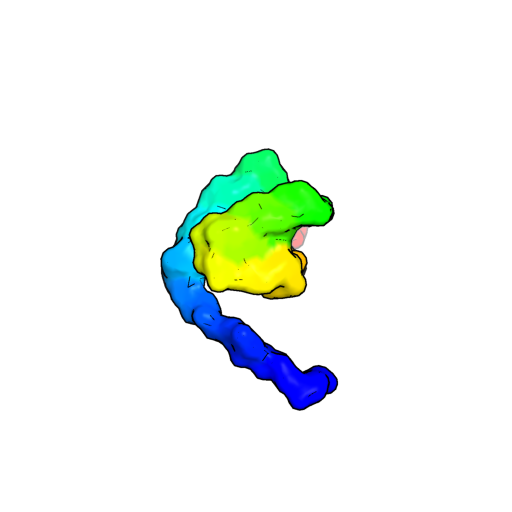 50 PHE P C 3
ATOM 5537 O O . PHE C 3 50 ? -5.397 6.171 -5.698 1.00 0.00 50 PHE P O 3
ATOM 5554 N N . LYS C 3 51 ? -4.434 5.409 -3.823 1.00 0.00 51 LYS P N 3
ATOM 5555 C CA . LYS C 3 51 ? -3.083 5.316 -4.473 1.00 0.00 51 LYS P CA 3
ATOM 5556 C C . LYS C 3 51 ? -3.103 4.224 -5.548 1.00 0.00 51 LYS P C 3
ATOM 5557 O O . LYS C 3 51 ? -2.627 4.463 -6.631 1.00 0.00 51 LYS P O 3
ATOM 5576 N N . ASN C 3 52 ? -3.485 2.977 -5.301 1.00 0.00 52 ASN P N 3
ATOM 5577 C CA . ASN C 3 52 ? -3.578 1.823 -6.225 1.00 0.00 52 ASN P CA 3
ATOM 5578 C C . ASN C 3 52 ? -4.733 1.991 -7.243 1.00 0.00 52 ASN P C 3
ATOM 5579 O O . ASN C 3 52 ? -4.543 1.579 -8.389 1.00 0.00 52 ASN P O 3
ATOM 5590 N N . ARG C 3 53 ? -5.823 2.709 -6.897 1.00 0.00 53 ARG P N 3
ATOM 5591 C CA . ARG C 3 53 ? -6.853 3.149 -7.769 1.00 0.00 53 ARG P CA 3
ATOM 5592 C C . ARG C 3 53 ? -6.358 4.124 -8.877 1.00 0.00 53 ARG P C 3
ATOM 5593 O O . ARG C 3 53 ? -6.680 3.795 -10.039 1.00 0.00 53 ARG P O 3
ATOM 5614 N N . ARG C 3 54 ? -5.574 5.186 -8.558 1.00 0.00 54 ARG P N 3
ATOM 5615 C CA . ARG C 3 54 ? -4.899 6.035 -9.506 1.00 0.00 54 ARG P CA 3
ATOM 5616 C C . ARG C 3 54 ? -3.975 5.210 -10.414 1.00 0.00 54 ARG P C 3
ATOM 5617 O O . ARG C 3 54 ? -4.197 5.276 -11.643 1.00 0.00 54 ARG P O 3
ATOM 5638 N N . ARG C 3 55 ? -3.008 4.420 -9.863 1.00 0.00 55 ARG P N 3
ATOM 5639 C CA . ARG C 3 55 ? -2.190 3.474 -10.674 1.00 0.00 55 ARG P CA 3
ATOM 5640 C C . ARG C 3 55 ? -3.006 2.588 -11.662 1.00 0.00 55 ARG P C 3
ATOM 5641 O O . ARG C 3 55 ? -2.690 2.534 -12.824 1.00 0.00 55 ARG P O 3
ATOM 5662 N N . ARG C 3 56 ? -4.170 1.966 -11.206 1.00 0.00 56 ARG P N 3
ATOM 5663 C CA . ARG C 3 56 ? -5.067 1.241 -12.086 1.00 0.00 56 ARG P CA 3
ATOM 5664 C C . ARG C 3 56 ? -5.619 1.999 -13.213 1.00 0.00 56 ARG P C 3
ATOM 5665 O O . ARG C 3 56 ? -5.397 1.648 -14.393 1.00 0.00 56 ARG P O 3
ATOM 5686 N N . HIS C 3 57 ? -6.133 3.213 -12.891 1.00 0.00 57 HIS P N 3
ATOM 5687 C CA . HIS C 3 57 ? -6.831 4.105 -13.804 1.00 0.00 57 HIS P CA 3
ATOM 5688 C C . HIS C 3 57 ? -5.891 4.790 -14.868 1.00 0.00 57 HIS P C 3
ATOM 5689 O O . HIS C 3 57 ? -6.252 4.833 -16.037 1.00 0.00 57 HIS P O 3
ATOM 5703 N N . LYS C 3 58 ? -4.682 5.242 -14.459 1.00 0.00 58 LYS P N 3
ATOM 5704 C CA . LYS C 3 58 ? -3.646 5.641 -15.302 1.00 0.00 58 LYS P CA 3
ATOM 5705 C C . LYS C 3 58 ? -3.050 4.523 -16.224 1.00 0.00 58 LYS P C 3
ATOM 5706 O O . LYS C 3 58 ? -2.845 4.761 -17.408 1.00 0.00 58 LYS P O 3
ATOM 5725 N N . ILE C 3 59 ? -2.911 3.285 -15.689 1.00 0.00 59 ILE P N 3
ATOM 5726 C CA . ILE C 3 59 ? -2.409 2.049 -16.371 1.00 0.00 59 ILE P CA 3
ATOM 5727 C C . ILE C 3 59 ? -3.428 1.593 -17.483 1.00 0.00 59 ILE P C 3
ATOM 5728 O O . ILE C 3 59 ? -3.091 1.439 -18.648 1.00 0.00 59 ILE P O 3
ATOM 5744 N N . GLN C 3 60 ? -4.699 1.521 -17.158 1.00 0.00 60 GLN P N 3
ATOM 5745 C CA . GLN C 3 60 ? -5.755 1.209 -18.121 1.00 0.00 60 GLN P CA 3
ATOM 5746 C C . GLN C 3 60 ? -5.748 2.219 -19.318 1.00 0.00 60 GLN P C 3
ATOM 5747 O O . GLN C 3 60 ? -5.873 1.785 -20.433 1.00 0.00 60 GLN P O 3
ATOM 5761 N N . SER C 3 61 ? -5.484 3.532 -19.164 1.00 0.00 61 SER P N 3
ATOM 5762 C CA . SER C 3 61 ? -5.270 4.480 -20.356 1.00 0.00 61 SER P CA 3
ATOM 5763 C C . SER C 3 61 ? -4.117 4.149 -21.262 1.00 0.00 61 SER P C 3
ATOM 5764 O O . SER C 3 61 ? -4.202 4.401 -22.419 1.00 0.00 61 SER P O 3
ATOM 5772 N N . ASP C 3 62 ? -3.063 3.604 -20.668 1.00 0.00 62 ASP P N 3
ATOM 5773 C CA . ASP C 3 62 ? -1.828 3.176 -21.447 1.00 0.00 62 ASP P CA 3
ATOM 5774 C C . ASP C 3 62 ? -2.042 1.926 -22.359 1.00 0.00 62 ASP P C 3
ATOM 5775 O O . ASP C 3 62 ? -1.791 1.912 -23.557 1.00 0.00 62 ASP P O 3
ATOM 5784 N N . GLN C 3 63 ? -2.772 0.891 -21.815 1.00 0.00 63 GLN P N 3
ATOM 5785 C CA . GLN C 3 63 ? -2.942 -0.419 -22.528 1.00 0.00 63 GLN P CA 3
ATOM 5786 C C . GLN C 3 63 ? -4.338 -0.923 -22.775 1.00 0.00 63 GLN P C 3
ATOM 5787 O O . GLN C 3 63 ? -4.389 -2.052 -23.290 1.00 0.00 63 GLN P O 3
ATOM 5801 N N . HIS C 3 64 ? -5.374 -0.184 -22.395 1.00 0.00 64 HIS P N 3
ATOM 5802 C CA . HIS C 3 64 ? -6.740 -0.815 -22.212 1.00 0.00 64 HIS P CA 3
ATOM 5803 C C . HIS C 3 64 ? -7.895 0.101 -22.638 1.00 0.00 64 HIS P C 3
ATOM 5804 O O . HIS C 3 64 ? -9.037 -0.283 -22.494 1.00 0.00 64 HIS P O 3
ATOM 5818 N N . LYS C 3 65 ? -7.617 1.367 -23.071 1.00 0.00 65 LYS P N 3
ATOM 5819 C CA . LYS C 3 65 ? -8.750 2.287 -23.335 1.00 0.00 65 LYS P CA 3
ATOM 5820 C C . LYS C 3 65 ? -8.506 2.999 -24.645 1.00 0.00 65 LYS P C 3
ATOM 5821 O O . LYS C 3 65 ? -7.405 3.005 -25.166 1.00 0.00 65 LYS P O 3
ATOM 5840 N N . ASP C 3 66 ? -9.602 3.608 -25.132 1.00 0.00 66 ASP P N 3
ATOM 5841 C CA . ASP C 3 66 ? -9.709 4.485 -26.317 1.00 0.00 66 ASP P CA 3
ATOM 5842 C C . ASP C 3 66 ? -10.716 5.585 -26.039 1.00 0.00 66 ASP P C 3
ATOM 5843 O O . ASP C 3 66 ? -11.925 5.288 -25.934 1.00 0.00 66 ASP P O 3
ATOM 5852 N N . GLN C 3 67 ? -10.131 6.786 -25.902 1.00 0.00 67 GLN P N 3
ATOM 5853 C CA . GLN C 3 67 ? -10.893 8.031 -25.663 1.00 0.00 67 GLN P CA 3
ATOM 5854 C C . GLN C 3 67 ? -10.338 9.247 -26.451 1.00 0.00 67 GLN P C 3
ATOM 5855 O O . GLN C 3 67 ? -10.751 10.420 -26.046 1.00 0.00 67 GLN P O 3
ATOM 5869 N N . SER C 3 68 ? -9.547 9.011 -27.452 1.00 0.00 68 SER P N 3
ATOM 5870 C CA . SER C 3 68 ? -8.870 10.046 -28.171 1.00 0.00 68 SER P CA 3
ATOM 5871 C C . SER C 3 68 ? -8.499 9.552 -29.686 1.00 0.00 68 SER P C 3
ATOM 5872 O O . SER C 3 68 ? -9.272 8.664 -30.163 1.00 0.00 68 SER P O 3
ATOM 6703 N N . GLY C 3 1 ? 1.828 -6.309 8.570 1.00 0.00 1 GLY P N 4
ATOM 6704 C CA . GLY C 3 1 ? 1.262 -6.208 7.206 1.00 0.00 1 GLY P CA 4
ATOM 6705 C C . GLY C 3 1 ? -0.140 -5.562 7.350 1.00 0.00 1 GLY P C 4
ATOM 6706 O O . GLY C 3 1 ? -1.112 -6.322 7.395 1.00 0.00 1 GLY P O 4
ATOM 6712 N N . PRO C 3 2 ? -0.310 -4.244 7.345 1.00 0.00 2 PRO P N 4
ATOM 6713 C CA . PRO C 3 2 ? -1.577 -3.568 7.290 1.00 0.00 2 PRO P CA 4
ATOM 6714 C C . PRO C 3 2 ? -2.653 -4.210 6.456 1.00 0.00 2 PRO P C 4
ATOM 6715 O O . PRO C 3 2 ? -3.757 -4.298 7.007 1.00 0.00 2 PRO P O 4
ATOM 6726 N N . ARG C 3 3 ? -2.381 -4.721 5.208 1.00 0.00 3 ARG P N 4
ATOM 6727 C CA . ARG C 3 3 ? -3.269 -5.475 4.260 1.00 0.00 3 ARG P CA 4
ATOM 6728 C C . ARG C 3 3 ? -2.768 -6.859 3.898 1.00 0.00 3 ARG P C 4
ATOM 6729 O O . ARG C 3 3 ? -3.478 -7.744 3.575 1.00 0.00 3 ARG P O 4
ATOM 6750 N N . ARG C 3 4 ? -1.416 -7.039 4.005 1.00 0.00 4 ARG P N 4
ATOM 6751 C CA . ARG C 3 4 ? -0.723 -8.322 3.939 1.00 0.00 4 ARG P CA 4
ATOM 6752 C C . ARG C 3 4 ? -0.991 -9.260 5.117 1.00 0.00 4 ARG P C 4
ATOM 6753 O O . ARG C 3 4 ? -0.910 -10.459 4.857 1.00 0.00 4 ARG P O 4
ATOM 6774 N N . THR C 3 5 ? -1.272 -8.825 6.293 1.00 0.00 5 THR P N 4
ATOM 6775 C CA . THR C 3 5 ? -1.490 -9.747 7.464 1.00 0.00 5 THR P CA 4
ATOM 6776 C C . THR C 3 5 ? -2.737 -9.355 8.351 1.00 0.00 5 THR P C 4
ATOM 6777 O O . THR C 3 5 ? -3.263 -10.233 9.042 1.00 0.00 5 THR P O 4
ATOM 6788 N N . ARG C 3 6 ? -3.116 -8.090 8.276 1.00 0.00 6 ARG P N 4
ATOM 6789 C CA . ARG C 3 6 ? -4.152 -7.411 9.081 1.00 0.00 6 ARG P CA 4
ATOM 6790 C C . ARG C 3 6 ? -5.264 -6.618 8.450 1.00 0.00 6 ARG P C 4
ATOM 6791 O O . ARG C 3 6 ? -5.988 -5.890 9.120 1.00 0.00 6 ARG P O 4
ATOM 6812 N N . THR C 3 7 ? -5.586 -6.886 7.219 1.00 0.00 7 THR P N 4
ATOM 6813 C CA . THR C 3 7 ? -6.802 -6.442 6.471 1.00 0.00 7 THR P CA 4
ATOM 6814 C C . THR C 3 7 ? -7.186 -7.389 5.384 1.00 0.00 7 THR P C 4
ATOM 6815 O O . THR C 3 7 ? -6.369 -7.802 4.624 1.00 0.00 7 THR P O 4
ATOM 6826 N N . THR C 3 8 ? -8.458 -7.686 5.301 1.00 0.00 8 THR P N 4
ATOM 6827 C CA . THR C 3 8 ? -9.159 -8.326 4.152 1.00 0.00 8 THR P CA 4
ATOM 6828 C C . THR C 3 8 ? -10.285 -7.397 3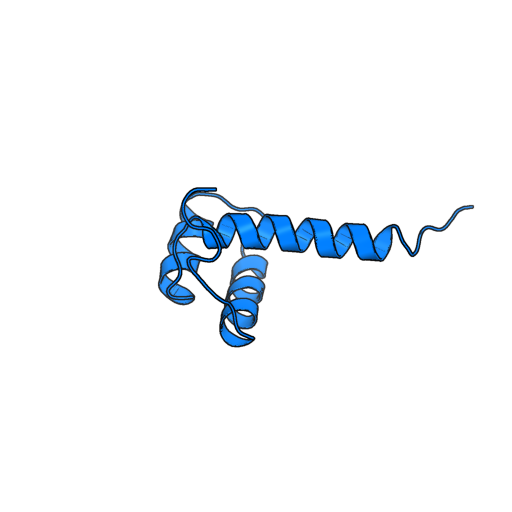.815 1.00 0.00 8 THR P C 4
ATOM 6829 O O . THR C 3 8 ? -11.105 -7.153 4.740 1.00 0.00 8 THR P O 4
ATOM 6840 N N . PHE C 3 9 ? -10.508 -6.785 2.666 1.00 0.00 9 PHE P N 4
ATOM 6841 C CA . PHE C 3 9 ? -11.630 -5.918 2.315 1.00 0.00 9 PHE P CA 4
ATOM 6842 C C . PHE C 3 9 ? -12.866 -6.710 2.109 1.00 0.00 9 PHE P C 4
ATOM 6843 O O . PHE C 3 9 ? -12.806 -7.892 1.838 1.00 0.00 9 PHE P O 4
ATOM 6860 N N . THR C 3 10 ? -13.977 -5.974 2.145 1.00 0.00 10 THR P N 4
ATOM 6861 C CA . THR C 3 10 ? -15.324 -6.466 1.744 1.00 0.00 10 THR P CA 4
ATOM 6862 C C . THR C 3 10 ? -15.886 -5.677 0.577 1.00 0.00 10 THR P C 4
ATOM 6863 O O . THR C 3 10 ? -15.309 -4.618 0.248 1.00 0.00 10 THR P O 4
ATOM 6874 N N . SER C 3 11 ? -17.045 -6.036 0.057 1.00 0.00 11 SER P N 4
ATOM 6875 C CA . SER C 3 11 ? -17.836 -5.225 -0.921 1.00 0.00 11 SER P CA 4
ATOM 6876 C C . SER C 3 11 ? -18.380 -3.979 -0.344 1.00 0.00 11 SER P C 4
ATOM 6877 O O . SER C 3 11 ? -18.479 -2.972 -1.002 1.00 0.00 11 SER P O 4
ATOM 6885 N N . SER C 3 12 ? -18.908 -4.038 0.901 1.00 0.00 12 SER P N 4
ATOM 6886 C CA . SER C 3 12 ? -19.456 -2.843 1.606 1.00 0.00 12 SER P CA 4
ATOM 6887 C C . SER C 3 12 ? -18.289 -1.790 1.693 1.00 0.00 12 SER P C 4
ATOM 6888 O O . SER C 3 12 ? -18.611 -0.601 1.516 1.00 0.00 12 SER P O 4
ATOM 6896 N N . GLN C 3 13 ? -17.085 -2.205 2.166 1.00 0.00 13 GLN P N 4
ATOM 6897 C CA . GLN C 3 13 ? -16.005 -1.274 2.292 1.00 0.00 13 GLN P CA 4
ATOM 6898 C C . GLN C 3 13 ? -15.600 -0.607 0.893 1.00 0.00 13 GLN P C 4
ATOM 6899 O O . GLN C 3 13 ? -15.568 0.629 0.833 1.00 0.00 13 GLN P O 4
ATOM 6913 N N . ILE C 3 14 ? -15.398 -1.438 -0.128 1.00 0.00 14 ILE P N 4
ATOM 6914 C CA . ILE C 3 14 ? -15.184 -0.906 -1.547 1.00 0.00 14 ILE P CA 4
ATOM 6915 C C . ILE C 3 14 ? -16.271 0.096 -2.044 1.00 0.00 14 ILE P C 4
ATOM 6916 O O . ILE C 3 14 ? -16.002 1.015 -2.863 1.00 0.00 14 ILE P O 4
ATOM 6932 N N . ALA C 3 15 ? -17.502 -0.129 -1.562 1.00 0.00 15 ALA P N 4
ATOM 6933 C CA . ALA C 3 15 ? -18.686 0.676 -1.843 1.00 0.00 15 ALA P CA 4
ATOM 6934 C C . ALA C 3 15 ? -18.628 2.059 -1.170 1.00 0.00 15 ALA P C 4
ATOM 6935 O O . ALA C 3 15 ? -18.780 3.046 -1.900 1.00 0.00 15 ALA P O 4
ATOM 6942 N N . GLU C 3 16 ? -18.427 2.087 0.119 1.00 0.00 16 GLU P N 4
ATOM 6943 C CA . GLU C 3 16 ? -18.200 3.361 0.834 1.00 0.00 16 GLU P CA 4
ATOM 6944 C C . GLU C 3 16 ? -16.982 4.081 0.211 1.00 0.00 16 GLU P C 4
ATOM 6945 O O . GLU C 3 16 ? -17.059 5.292 0.021 1.00 0.00 16 GLU P O 4
ATOM 6957 N N . LEU C 3 17 ? -15.864 3.342 -0.126 1.00 0.00 17 LEU P N 4
ATOM 6958 C CA . LEU C 3 17 ? -14.608 3.882 -0.648 1.00 0.00 17 LEU P CA 4
ATOM 6959 C C . LEU C 3 17 ? -14.953 4.549 -1.963 1.00 0.00 17 LEU P C 4
ATOM 6960 O O . LEU C 3 17 ? -14.664 5.742 -1.988 1.00 0.00 17 LEU P O 4
ATOM 6976 N N . GLU C 3 18 ? -15.666 3.886 -2.892 1.00 0.00 18 GLU P N 4
ATOM 6977 C CA . GLU C 3 18 ? -16.173 4.592 -4.076 1.00 0.00 18 GLU P CA 4
ATOM 6978 C C . GLU C 3 18 ? -17.084 5.798 -3.795 1.00 0.00 18 GLU P C 4
ATOM 6979 O O . GLU C 3 18 ? -16.924 6.872 -4.417 1.00 0.00 18 GLU P O 4
ATOM 6991 N N . GLN C 3 19 ? -17.998 5.750 -2.846 1.00 0.00 19 GLN P N 4
ATOM 6992 C CA . GLN C 3 19 ? -18.933 6.821 -2.539 1.00 0.00 19 GLN P CA 4
ATOM 6993 C C . GLN C 3 19 ? -18.375 8.114 -2.061 1.00 0.00 19 GLN P C 4
ATOM 6994 O O . GLN C 3 19 ? -18.828 9.223 -2.389 1.00 0.00 19 GLN P O 4
ATOM 7008 N N . HIS C 3 20 ? -17.404 8.011 -1.181 1.00 0.00 20 HIS P N 4
ATOM 7009 C CA . HIS C 3 20 ? -16.725 9.202 -0.526 1.00 0.00 20 HIS P CA 4
ATOM 7010 C C . HIS C 3 20 ? -15.689 9.714 -1.544 1.00 0.00 20 HIS P C 4
ATOM 7011 O O . HIS C 3 20 ? -15.749 10.921 -1.978 1.00 0.00 20 HIS P O 4
ATOM 7025 N N . PHE C 3 21 ? -14.975 8.834 -2.252 1.00 0.00 21 PHE P N 4
ATOM 7026 C CA . PHE C 3 21 ? -14.109 9.147 -3.467 1.00 0.00 21 PHE P CA 4
ATOM 7027 C C . PHE C 3 21 ? -14.917 10.027 -4.394 1.00 0.00 21 PHE P C 4
ATOM 7028 O O . PHE C 3 21 ? -14.381 11.021 -4.887 1.00 0.00 21 PHE P O 4
ATOM 7045 N N . LEU C 3 22 ? -16.227 9.890 -4.655 1.00 0.00 22 LEU P N 4
ATOM 7046 C CA . LEU C 3 22 ? -16.988 10.714 -5.647 1.00 0.00 22 LEU P CA 4
ATOM 7047 C C . LEU C 3 22 ? -16.878 12.253 -5.252 1.00 0.00 22 LEU P C 4
ATOM 7048 O O . LEU C 3 22 ? -16.826 13.148 -6.137 1.00 0.00 22 LEU P O 4
ATOM 7064 N N . GLN C 3 23 ? -16.756 12.551 -3.990 1.00 0.00 23 GLN P N 4
ATOM 7065 C CA . GLN C 3 23 ? -16.666 13.888 -3.414 1.00 0.00 23 GLN P CA 4
ATOM 7066 C C . GLN C 3 23 ? -15.295 14.574 -3.479 1.00 0.00 23 GLN P C 4
ATOM 7067 O O . GLN C 3 23 ? -15.063 15.765 -3.370 1.00 0.00 23 GLN P O 4
ATOM 7081 N N . GLY C 3 24 ? -14.299 13.696 -3.535 1.00 0.00 24 GLY P N 4
ATOM 7082 C CA . GLY C 3 24 ? -12.836 13.938 -3.602 1.00 0.00 24 GLY P CA 4
ATOM 7083 C C . GLY C 3 24 ? -12.025 12.719 -3.965 1.00 0.00 24 GLY P C 4
ATOM 7084 O O . GLY C 3 24 ? -11.860 11.829 -3.142 1.00 0.00 24 GLY P O 4
ATOM 7088 N N . ARG C 3 25 ? -11.669 12.710 -5.257 1.00 0.00 25 ARG P N 4
ATOM 7089 C CA . ARG C 3 25 ? -10.907 11.729 -5.995 1.00 0.00 25 ARG P CA 4
ATOM 7090 C C . ARG C 3 25 ? -9.490 11.415 -5.505 1.00 0.00 25 ARG P C 4
ATOM 7091 O O . ARG C 3 25 ? -8.909 10.416 -5.973 1.00 0.00 25 ARG P O 4
ATOM 7112 N N . TYR C 3 26 ? -9.028 12.197 -4.511 1.00 0.00 26 TYR P N 4
ATOM 7113 C CA . TYR C 3 26 ? -7.640 12.196 -3.991 1.00 0.00 26 TYR P CA 4
ATOM 7114 C C . TYR C 3 26 ? -7.685 12.286 -2.418 1.00 0.00 26 TYR P C 4
ATOM 7115 O O . TYR C 3 26 ? -8.566 12.959 -1.831 1.00 0.00 26 TYR P O 4
ATOM 7133 N N . LEU C 3 27 ? -6.705 11.587 -1.719 1.00 0.00 27 LEU P N 4
ATOM 7134 C CA . LEU C 3 27 ? -6.682 11.490 -0.219 1.00 0.00 27 LEU P CA 4
ATOM 7135 C C . LEU C 3 27 ? -6.027 12.788 0.384 1.00 0.00 27 LEU P C 4
ATOM 7136 O O . LEU C 3 27 ? -5.196 13.416 -0.245 1.00 0.00 27 LEU P O 4
ATOM 7152 N N . THR C 3 28 ? -6.324 13.041 1.656 1.00 0.00 28 THR P N 4
ATOM 7153 C CA . THR C 3 28 ? -5.819 13.974 2.634 1.00 0.00 28 THR P CA 4
ATOM 7154 C C . THR C 3 28 ? -6.104 13.321 4.005 1.00 0.00 28 THR P C 4
ATOM 7155 O O . THR C 3 28 ? -7.141 12.671 4.114 1.00 0.00 28 THR P O 4
ATOM 7166 N N . ALA C 3 29 ? -5.389 13.729 5.042 1.00 0.00 29 ALA P N 4
ATOM 7167 C CA . ALA C 3 29 ? -5.691 13.286 6.376 1.00 0.00 29 ALA P CA 4
ATOM 7168 C C . ALA C 3 29 ? -7.145 13.405 6.826 1.00 0.00 29 ALA P C 4
ATOM 7169 O O . ALA C 3 29 ? -7.628 12.437 7.404 1.00 0.00 29 ALA P O 4
ATOM 7176 N N . PRO C 3 30 ? -7.884 14.502 6.541 1.00 0.00 30 PRO P N 4
ATOM 7177 C CA . PRO C 3 30 ? -9.340 14.393 6.852 1.00 0.00 30 PRO P CA 4
ATOM 7178 C C . PRO C 3 30 ? -10.132 13.352 6.075 1.00 0.00 30 PRO P C 4
ATOM 7179 O O . PRO C 3 30 ? -10.905 12.680 6.699 1.00 0.00 30 PRO P O 4
ATOM 7190 N N . ARG C 3 31 ? -9.886 13.167 4.736 1.00 0.00 31 ARG P N 4
ATOM 7191 C CA . ARG C 3 31 ? -10.534 12.205 3.896 1.00 0.00 31 ARG P CA 4
ATOM 7192 C C . ARG C 3 31 ? -10.219 10.782 4.405 1.00 0.00 31 ARG P C 4
ATOM 7193 O O . ARG C 3 31 ? -11.122 9.980 4.545 1.00 0.00 31 ARG P O 4
ATOM 7214 N N . LEU C 3 32 ? -8.920 10.464 4.571 1.00 0.00 32 LEU P N 4
ATOM 7215 C CA . LEU C 3 32 ? -8.349 9.248 5.088 1.00 0.00 32 LEU P CA 4
ATOM 7216 C C . LEU C 3 32 ? -8.890 8.811 6.471 1.00 0.00 32 LEU P C 4
ATOM 7217 O O . LEU C 3 32 ? -9.272 7.653 6.569 1.00 0.00 32 LEU P O 4
ATOM 7233 N N . ALA C 3 33 ? -9.046 9.747 7.484 1.00 0.00 33 ALA P N 4
ATOM 7234 C CA . ALA C 3 33 ? -9.580 9.525 8.833 1.00 0.00 33 ALA P CA 4
ATOM 7235 C C . ALA C 3 33 ? -11.104 9.227 8.779 1.00 0.00 33 ALA P C 4
ATOM 7236 O O . ALA C 3 33 ? -11.614 8.219 9.285 1.00 0.00 33 ALA P O 4
ATOM 7243 N N . ASP C 3 34 ? -11.852 10.043 8.108 1.00 0.00 34 ASP P N 4
ATOM 7244 C CA . ASP C 3 34 ? -13.316 9.869 7.903 1.00 0.00 34 ASP P CA 4
ATOM 7245 C C . ASP C 3 34 ? -13.674 8.496 7.357 1.00 0.00 34 ASP P C 4
ATOM 7246 O O . ASP C 3 34 ? -14.560 7.828 7.899 1.00 0.00 34 ASP P O 4
ATOM 7255 N N . LEU C 3 35 ? -13.014 8.062 6.295 1.00 0.00 35 LEU P N 4
ATOM 7256 C CA . LEU C 3 35 ? -13.302 6.720 5.719 1.00 0.00 35 LEU P CA 4
ATOM 7257 C C . LEU C 3 35 ? -12.712 5.651 6.674 1.00 0.00 35 LEU P C 4
ATOM 7258 O O . LEU C 3 35 ? -13.418 4.631 6.886 1.00 0.00 35 LEU P O 4
ATOM 7274 N N . SER C 3 36 ? -11.534 5.830 7.235 1.00 0.00 36 SER P N 4
ATOM 7275 C CA . SER C 3 36 ? -11.122 4.764 8.184 1.00 0.00 36 SER P CA 4
ATOM 7276 C C . SER C 3 36 ? -12.179 4.359 9.242 1.00 0.00 36 SER P C 4
ATOM 7277 O O . SER C 3 36 ? -12.435 3.130 9.402 1.00 0.00 36 SER P O 4
ATOM 7285 N N . ALA C 3 37 ? -12.924 5.331 9.795 1.00 0.00 37 ALA P N 4
ATOM 7286 C CA . ALA C 3 37 ? -14.053 5.064 10.769 1.00 0.00 37 ALA P CA 4
ATOM 7287 C C . ALA C 3 37 ? -15.289 4.472 10.083 1.00 0.00 37 ALA P C 4
ATOM 7288 O O . ALA C 3 37 ? -15.824 3.565 10.662 1.00 0.00 37 ALA P O 4
ATOM 7295 N N . LYS C 3 38 ? -15.758 4.950 8.929 1.00 0.00 38 LYS P N 4
ATOM 7296 C CA . LYS C 3 38 ? -16.976 4.632 8.221 1.00 0.00 38 LYS P CA 4
ATOM 7297 C C . LYS C 3 38 ? -16.803 3.227 7.638 1.00 0.00 38 LYS P C 4
ATOM 7298 O O . LYS C 3 38 ? -17.704 2.382 7.746 1.00 0.00 38 LYS P O 4
ATOM 7317 N N . LEU C 3 39 ? -15.703 3.003 6.900 1.00 0.00 39 LEU P N 4
ATOM 7318 C CA . LEU C 3 39 ? -15.395 1.655 6.274 1.00 0.00 39 LEU P CA 4
ATOM 7319 C C . LEU C 3 39 ? -15.038 0.570 7.326 1.00 0.00 39 LEU P C 4
ATOM 7320 O O . LEU C 3 39 ? -15.302 -0.587 7.063 1.00 0.00 39 LEU P O 4
ATOM 7336 N N . ALA C 3 40 ? -14.511 0.995 8.531 1.00 0.00 40 ALA P N 4
ATOM 7337 C CA . ALA C 3 40 ? -14.034 0.294 9.657 1.00 0.00 40 ALA P CA 4
ATOM 7338 C C . ALA C 3 40 ? -12.758 -0.512 9.363 1.00 0.00 40 ALA P C 4
ATOM 7339 O O . ALA C 3 40 ? -12.698 -1.749 9.511 1.00 0.00 40 ALA P O 4
ATOM 7346 N N . LEU C 3 41 ? -11.704 0.247 8.950 1.00 0.00 41 LEU P N 4
ATOM 7347 C CA . LEU C 3 41 ? -10.317 -0.184 8.679 1.00 0.00 41 LEU P CA 4
ATOM 7348 C C . LEU C 3 41 ? -9.335 0.944 8.771 1.00 0.00 41 LEU P C 4
ATOM 7349 O O . LEU C 3 41 ? -9.775 2.048 8.843 1.00 0.00 41 LEU P O 4
ATOM 7365 N N . GLY C 3 42 ? -8.058 0.535 8.837 1.00 0.00 42 GLY P N 4
ATOM 7366 C CA . GLY C 3 42 ? -6.934 1.336 9.034 1.00 0.00 42 GLY P CA 4
ATOM 7367 C C . GLY C 3 42 ? -6.885 2.498 7.995 1.00 0.00 42 GLY P C 4
ATOM 7368 O O . GLY C 3 42 ? -7.075 2.343 6.755 1.00 0.00 42 GLY P O 4
ATOM 7372 N N . THR C 3 43 ? -6.418 3.601 8.450 1.00 0.00 43 THR P N 4
ATOM 7373 C CA . THR C 3 43 ? -6.071 4.769 7.616 1.00 0.00 43 THR P CA 4
ATOM 7374 C C . THR C 3 43 ? -5.078 4.454 6.503 1.00 0.00 43 THR P C 4
ATOM 7375 O O . THR C 3 43 ? -5.320 4.882 5.369 1.00 0.00 43 THR P O 4
ATOM 7386 N N . ALA C 3 44 ? -4.034 3.611 6.767 1.00 0.00 44 ALA P N 4
ATOM 7387 C CA . ALA C 3 44 ? -3.114 3.083 5.687 1.00 0.00 44 ALA P CA 4
ATOM 7388 C C . ALA C 3 44 ? -3.802 2.384 4.459 1.00 0.00 44 ALA P C 4
ATOM 7389 O O . ALA C 3 44 ? -3.410 2.568 3.320 1.00 0.00 44 ALA P O 4
ATOM 7396 N N . GLN C 3 45 ? -4.898 1.686 4.718 1.00 0.00 45 GLN P N 4
ATOM 7397 C CA . GLN C 3 45 ? -5.568 0.997 3.710 1.00 0.00 45 GLN P CA 4
ATOM 7398 C C . GLN C 3 45 ? -6.210 1.966 2.680 1.00 0.00 45 GLN P C 4
ATOM 7399 O O . GLN C 3 45 ? -6.222 1.718 1.492 1.00 0.00 45 GLN P O 4
ATOM 7413 N N . VAL C 3 46 ? -6.768 3.097 3.159 1.00 0.00 46 VAL P N 4
ATOM 7414 C CA . VAL C 3 46 ? -7.532 4.059 2.361 1.00 0.00 46 VAL P CA 4
ATOM 7415 C C . VAL C 3 46 ? -6.595 4.684 1.350 1.00 0.00 46 VAL P C 4
ATOM 7416 O O . VAL C 3 46 ? -6.824 4.484 0.136 1.00 0.00 46 VAL P O 4
ATOM 7429 N N . LYS C 3 47 ? -5.397 5.081 1.710 1.00 0.00 47 LYS P N 4
ATOM 7430 C CA . LYS C 3 47 ? -4.322 5.394 0.823 1.00 0.00 47 LYS P CA 4
ATOM 7431 C C . LYS C 3 47 ? -3.899 4.283 -0.179 1.00 0.00 47 LYS P C 4
ATOM 7432 O O . LYS C 3 47 ? -3.942 4.617 -1.353 1.00 0.00 47 LYS P O 4
ATOM 7451 N N . ILE C 3 48 ? -3.780 2.959 0.221 1.00 0.00 48 ILE P N 4
ATOM 7452 C CA . ILE C 3 48 ? -3.366 1.880 -0.725 1.00 0.00 48 ILE P CA 4
ATOM 7453 C C . ILE C 3 48 ? -4.543 1.669 -1.739 1.00 0.00 48 ILE P C 4
ATOM 7454 O O . ILE C 3 48 ? -4.248 1.293 -2.881 1.00 0.00 48 ILE P O 4
ATOM 7470 N N . TRP C 3 49 ? -5.792 1.930 -1.307 1.00 0.00 49 TRP P N 4
ATOM 7471 C CA . TRP C 3 49 ? -6.934 1.737 -2.195 1.00 0.00 49 TRP P CA 4
ATOM 7472 C C . TRP C 3 49 ? -6.911 2.820 -3.228 1.00 0.00 49 TRP P C 4
ATOM 7473 O O . TRP C 3 49 ? -6.918 2.535 -4.442 1.00 0.00 49 TRP P O 4
ATOM 7494 N N . PHE C 3 50 ? -6.919 4.113 -2.798 1.00 0.00 50 PHE P N 4
ATOM 7495 C CA . PHE C 3 50 ? -6.879 5.255 -3.719 1.00 0.00 50 PHE P CA 4
ATOM 7496 C C . PHE C 3 50 ? -5.719 5.162 -4.659 1.00 0.00 50 PHE P C 4
ATOM 7497 O O . PHE C 3 50 ? -5.987 5.340 -5.833 1.00 0.00 50 PHE P O 4
ATOM 7514 N N . LYS C 3 51 ? -4.533 4.858 -4.173 1.00 0.00 51 LYS P N 4
ATOM 7515 C CA . LYS C 3 51 ? -3.322 4.916 -4.921 1.00 0.00 51 LYS P CA 4
ATOM 7516 C C . LYS C 3 51 ? -3.377 3.901 -6.103 1.00 0.00 51 LYS P C 4
ATOM 7517 O O . LYS C 3 51 ? -3.328 4.364 -7.222 1.00 0.00 51 LYS P O 4
ATOM 7536 N N . ASN C 3 52 ? -3.585 2.637 -5.825 1.00 0.00 52 ASN P N 4
ATOM 7537 C CA . ASN C 3 52 ? -3.651 1.642 -6.906 1.00 0.00 52 ASN P CA 4
ATOM 7538 C C . ASN C 3 52 ? -4.828 2.020 -7.871 1.00 0.00 52 ASN P C 4
ATOM 7539 O O . ASN C 3 52 ? -4.704 1.911 -9.100 1.00 0.00 52 ASN P O 4
ATOM 7550 N N . ARG C 3 53 ? -5.917 2.633 -7.408 1.00 0.00 53 ARG P N 4
ATOM 7551 C CA . ARG C 3 53 ? -7.044 3.071 -8.216 1.00 0.00 53 ARG P CA 4
ATOM 7552 C C . ARG C 3 53 ? -6.607 4.190 -9.181 1.00 0.00 53 ARG P C 4
ATOM 7553 O O . ARG C 3 53 ? -6.952 4.146 -10.356 1.00 0.00 53 ARG P O 4
ATOM 7574 N N . ARG C 3 54 ? -5.966 5.260 -8.690 1.00 0.00 54 ARG P N 4
ATOM 7575 C CA . ARG C 3 54 ? -5.625 6.508 -9.419 1.00 0.00 54 ARG P CA 4
ATOM 7576 C C . ARG C 3 54 ? -4.825 6.077 -10.703 1.00 0.00 54 ARG P C 4
ATOM 7577 O O . ARG C 3 54 ? -5.112 6.477 -11.853 1.00 0.00 54 ARG P O 4
ATOM 7598 N N . ARG C 3 55 ? -3.672 5.301 -10.479 1.00 0.00 55 ARG P N 4
ATOM 7599 C CA . ARG C 3 55 ? -2.761 4.859 -11.514 1.00 0.00 55 ARG P CA 4
ATOM 7600 C C . ARG C 3 55 ? -3.505 3.961 -12.479 1.00 0.00 55 ARG P C 4
ATOM 7601 O O . ARG C 3 55 ? -3.369 4.204 -13.659 1.00 0.00 55 ARG P O 4
ATOM 7622 N N . ARG C 3 56 ? -4.271 3.010 -12.024 1.00 0.00 56 ARG P N 4
ATOM 7623 C CA . ARG C 3 56 ? -5.078 2.112 -12.906 1.00 0.00 56 ARG P CA 4
ATOM 7624 C C . ARG C 3 56 ? -6.176 2.911 -13.701 1.00 0.00 56 ARG P C 4
ATOM 7625 O O . ARG C 3 56 ? -6.464 2.569 -14.826 1.00 0.00 56 ARG P O 4
ATOM 7646 N N . HIS C 3 57 ? -6.740 3.947 -13.123 1.00 0.00 57 HIS P N 4
ATOM 7647 C CA . HIS C 3 57 ? -7.778 4.749 -13.744 1.00 0.00 57 HIS P CA 4
ATOM 7648 C C . HIS C 3 57 ? -7.239 5.448 -14.983 1.00 0.00 57 HIS P C 4
ATOM 7649 O O . HIS C 3 57 ? -7.822 5.350 -16.062 1.00 0.00 57 HIS P O 4
ATOM 7663 N N . LYS C 3 58 ? -6.130 6.154 -14.791 1.00 0.00 58 LYS P N 4
ATOM 7664 C CA . LYS C 3 58 ? -5.414 6.748 -15.896 1.00 0.00 58 LYS P CA 4
ATOM 7665 C C . LYS C 3 58 ? -4.964 5.813 -17.107 1.00 0.00 58 LYS P C 4
ATOM 7666 O O . LYS C 3 58 ? -5.282 6.096 -18.268 1.00 0.00 58 LYS P O 4
ATOM 7685 N N . ILE C 3 59 ? -4.324 4.696 -16.754 1.00 0.00 59 ILE P N 4
ATOM 7686 C CA . ILE C 3 59 ? -3.924 3.573 -17.599 1.00 0.00 59 ILE P CA 4
ATOM 7687 C C . ILE C 3 59 ? -5.127 3.046 -18.444 1.00 0.00 59 ILE P C 4
ATOM 7688 O O . ILE C 3 59 ? -5.156 3.017 -19.695 1.00 0.00 59 ILE P O 4
ATOM 7704 N N . GLN C 3 60 ? -6.200 2.645 -17.701 1.00 0.00 60 GLN P N 4
ATOM 7705 C CA . GLN C 3 60 ? -7.388 2.239 -18.433 1.00 0.00 60 GLN P CA 4
ATOM 7706 C C . GLN C 3 60 ? -8.006 3.380 -19.348 1.00 0.00 60 GLN P C 4
ATOM 7707 O O . GLN C 3 60 ? -8.540 3.075 -20.438 1.00 0.00 60 GLN P O 4
ATOM 7721 N N . SER C 3 61 ? -7.867 4.659 -18.972 1.00 0.00 61 SER P N 4
ATOM 7722 C CA . SER C 3 61 ? -8.350 5.807 -19.803 1.00 0.00 61 SER P CA 4
ATOM 7723 C C . SER C 3 61 ? -7.529 5.951 -21.115 1.00 0.00 61 SER P C 4
ATOM 7724 O O . SER C 3 61 ? -8.099 6.053 -22.171 1.00 0.00 61 SER P O 4
ATOM 7732 N N . ASP C 3 62 ? -6.222 5.705 -21.010 1.00 0.00 62 ASP P N 4
ATOM 7733 C CA . ASP C 3 62 ? -5.336 5.663 -22.161 1.00 0.00 62 ASP P CA 4
ATOM 7734 C C . ASP C 3 62 ? -5.566 4.496 -23.090 1.00 0.00 62 ASP P C 4
ATOM 7735 O O . ASP C 3 62 ? -5.393 4.703 -24.293 1.00 0.00 62 ASP P O 4
ATOM 7744 N N . GLN C 3 63 ? -6.123 3.418 -22.631 1.00 0.00 63 GLN P N 4
ATOM 7745 C CA . GLN C 3 63 ? -6.413 2.166 -23.434 1.00 0.00 63 GLN P CA 4
ATOM 7746 C C . GLN C 3 63 ? -7.823 2.204 -24.087 1.00 0.00 63 GLN P C 4
ATOM 7747 O O . GLN C 3 63 ? -8.018 1.646 -25.182 1.00 0.00 63 GLN P O 4
ATOM 7761 N N . HIS C 3 64 ? -8.812 2.851 -23.432 1.00 0.00 64 HIS P N 4
ATOM 7762 C CA . HIS C 3 64 ? -10.256 2.804 -23.680 1.00 0.00 64 HIS P CA 4
ATOM 7763 C C . HIS C 3 64 ? -10.905 4.180 -23.910 1.00 0.00 64 HIS P C 4
ATOM 7764 O O . HIS C 3 64 ? -12.065 4.273 -24.336 1.00 0.00 64 HIS P O 4
ATOM 7778 N N . LYS C 3 65 ? -10.177 5.243 -23.602 1.00 0.00 65 LYS P N 4
ATOM 7779 C CA . LYS C 3 65 ? -10.736 6.611 -23.765 1.00 0.00 65 LYS P CA 4
ATOM 7780 C C . LYS C 3 65 ? -9.928 7.768 -24.380 1.00 0.00 65 LYS P C 4
ATOM 7781 O O . LYS C 3 65 ? -10.455 8.811 -24.681 1.00 0.00 65 LYS P O 4
ATOM 7800 N N . ASP C 3 66 ? -8.598 7.677 -24.472 1.00 0.00 66 ASP P N 4
ATOM 7801 C CA . ASP C 3 66 ? -7.782 8.748 -25.216 1.00 0.00 66 ASP P CA 4
ATOM 7802 C C . ASP C 3 66 ? -8.156 8.834 -26.713 1.00 0.00 66 ASP P C 4
ATOM 7803 O O . ASP C 3 66 ? -8.152 9.854 -27.409 1.00 0.00 66 ASP P O 4
ATOM 7812 N N . GLN C 3 67 ? -8.689 7.755 -27.226 1.00 0.00 67 GLN P N 4
ATOM 7813 C CA . GLN C 3 67 ? -9.177 7.567 -28.578 1.00 0.00 67 GLN P CA 4
ATOM 7814 C C . GLN C 3 67 ? -10.389 6.607 -28.607 1.00 0.00 67 GLN P C 4
ATOM 7815 O O . GLN C 3 67 ? -10.757 5.976 -27.614 1.00 0.00 67 GLN P O 4
ATOM 7829 N N . SER C 3 68 ? -11.119 6.629 -29.719 1.00 0.00 68 SER P N 4
ATOM 7830 C CA . SER C 3 68 ? -12.384 5.811 -29.895 1.00 0.00 68 SER P CA 4
ATOM 7831 C C . SER C 3 68 ? -12.656 5.508 -31.372 1.00 0.00 68 SER P C 4
ATOM 7832 O O . SER C 3 68 ? -13.728 5.067 -31.766 1.00 0.00 68 SER P O 4
ATOM 8663 N N . GLY C 3 1 ? 4.557 -3.700 5.946 1.00 0.00 1 GLY P N 5
ATOM 8664 C CA . GLY C 3 1 ? 3.502 -4.257 5.091 1.00 0.00 1 GLY P CA 5
ATOM 8665 C C . GLY C 3 1 ? 2.211 -4.247 5.819 1.00 0.00 1 GLY P C 5
ATOM 8666 O O . GLY C 3 1 ? 1.886 -5.310 6.486 1.00 0.00 1 GLY P O 5
ATOM 8672 N N . PRO C 3 2 ? 1.550 -3.029 5.839 1.00 0.00 2 PRO P N 5
ATOM 8673 C CA . PRO C 3 2 ? 0.246 -2.832 6.530 1.00 0.00 2 PRO P CA 5
ATOM 8674 C C . PRO C 3 2 ? -0.924 -3.651 6.098 1.00 0.00 2 PRO P C 5
ATOM 8675 O O . PRO C 3 2 ? -1.740 -3.986 6.980 1.00 0.00 2 PRO P O 5
ATOM 8686 N N . ARG C 3 3 ? -1.019 -3.954 4.787 1.00 0.00 3 ARG P N 5
ATOM 8687 C CA . ARG C 3 3 ? -2.179 -4.553 4.177 1.00 0.00 3 ARG P CA 5
ATOM 8688 C C . ARG C 3 3 ? -1.947 -6.007 3.697 1.00 0.00 3 ARG P C 5
ATOM 8689 O O . ARG C 3 3 ? -2.859 -6.729 3.414 1.00 0.00 3 ARG P O 5
ATOM 8710 N N . ARG C 3 4 ? -0.663 -6.444 3.565 1.00 0.00 4 ARG P N 5
ATOM 8711 C CA . ARG C 3 4 ? -0.244 -7.837 3.262 1.00 0.00 4 ARG P CA 5
ATOM 8712 C C . ARG C 3 4 ? -0.883 -8.953 4.059 1.00 0.00 4 ARG P C 5
ATOM 8713 O O . ARG C 3 4 ? -0.787 -10.128 3.628 1.00 0.00 4 ARG P O 5
ATOM 8734 N N . THR C 3 5 ? -1.475 -8.648 5.193 1.00 0.00 5 THR P N 5
ATOM 8735 C CA . THR C 3 5 ? -2.096 -9.517 6.091 1.00 0.00 5 THR P CA 5
ATOM 8736 C C . THR C 3 5 ? -3.246 -8.812 6.859 1.00 0.00 5 THR P C 5
ATOM 8737 O O . THR C 3 5 ? -3.436 -7.574 6.760 1.00 0.00 5 THR P O 5
ATOM 8748 N N . ARG C 3 6 ? -4.040 -9.575 7.606 1.00 0.00 6 ARG P N 5
ATOM 8749 C CA . ARG C 3 6 ? -5.098 -9.175 8.572 1.00 0.00 6 ARG P CA 5
ATOM 8750 C C . ARG C 3 6 ? -6.325 -8.388 8.078 1.00 0.00 6 ARG P C 5
ATOM 8751 O O . ARG C 3 6 ? -7.351 -8.208 8.870 1.00 0.00 6 ARG P O 5
ATOM 8772 N N . THR C 3 7 ? -6.230 -7.834 6.883 1.00 0.00 7 THR P N 5
ATOM 8773 C CA . THR C 3 7 ? -7.242 -7.134 6.092 1.00 0.00 7 THR P CA 5
ATOM 8774 C C . THR C 3 7 ? -7.036 -7.326 4.602 1.00 0.00 7 THR P C 5
ATOM 8775 O O . THR C 3 7 ? -5.892 -7.392 4.135 1.00 0.00 7 THR P O 5
ATOM 8786 N N . THR C 3 8 ? -8.143 -7.492 3.855 1.00 0.00 8 THR P N 5
ATOM 8787 C CA . THR C 3 8 ? -8.039 -7.762 2.415 1.00 0.00 8 THR P CA 5
ATOM 8788 C C . THR C 3 8 ? -9.150 -7.138 1.536 1.00 0.00 8 THR P C 5
ATOM 8789 O O . THR C 3 8 ? -9.379 -7.507 0.377 1.00 0.00 8 THR P O 5
ATOM 8800 N N . PHE C 3 9 ? -9.835 -6.102 2.102 1.00 0.00 9 PHE P N 5
ATOM 8801 C CA . PHE C 3 9 ? -11.018 -5.435 1.749 1.00 0.00 9 PHE P CA 5
ATOM 8802 C C . PHE C 3 9 ? -12.313 -6.344 1.617 1.00 0.00 9 PHE P C 5
ATOM 8803 O O . PHE C 3 9 ? -12.297 -7.557 1.670 1.00 0.00 9 PHE P O 5
ATOM 8820 N N . THR C 3 10 ? -13.505 -5.770 1.385 1.00 0.00 10 THR P N 5
ATOM 8821 C CA . THR C 3 10 ? -14.732 -6.428 0.919 1.00 0.00 10 THR P CA 5
ATOM 8822 C C . THR C 3 10 ? -15.485 -5.577 -0.082 1.00 0.00 10 THR P C 5
ATOM 8823 O O . THR C 3 10 ? -15.216 -4.342 -0.150 1.00 0.00 10 THR P O 5
ATOM 8834 N N . SER C 3 11 ? -16.358 -6.144 -0.840 1.00 0.00 11 SER P N 5
ATOM 8835 C CA . SER C 3 11 ? -17.216 -5.419 -1.747 1.00 0.00 11 SER P CA 5
ATOM 8836 C C . SER C 3 11 ? -17.919 -4.243 -1.102 1.00 0.00 11 SER P C 5
ATOM 8837 O O . SER C 3 11 ? -18.093 -3.204 -1.737 1.00 0.00 11 SER P O 5
ATOM 8845 N N . SER C 3 12 ? -18.376 -4.333 0.133 1.00 0.00 12 SER P N 5
ATOM 8846 C CA . SER C 3 12 ? -19.066 -3.302 0.907 1.00 0.00 12 SER P CA 5
ATOM 8847 C C . SER C 3 12 ? -18.131 -2.129 1.443 1.00 0.00 12 SER P C 5
ATOM 8848 O O . SER C 3 12 ? -18.609 -1.020 1.554 1.00 0.00 12 SER P O 5
ATOM 8856 N N . GLN C 3 13 ? -16.886 -2.340 1.668 1.00 0.00 13 GLN P N 5
ATOM 8857 C CA . GLN C 3 13 ? -15.810 -1.386 1.898 1.00 0.00 13 GLN P CA 5
ATOM 8858 C C . GLN C 3 13 ? -15.423 -0.687 0.689 1.00 0.00 13 GLN P C 5
ATOM 8859 O O . GLN C 3 13 ? -15.228 0.490 0.766 1.00 0.00 13 GLN P O 5
ATOM 8873 N N . ILE C 3 14 ? -15.118 -1.317 -0.477 1.00 0.00 14 ILE P N 5
ATOM 8874 C CA . ILE C 3 14 ? -15.013 -0.569 -1.730 1.00 0.00 14 ILE P CA 5
ATOM 8875 C C . ILE C 3 14 ? -16.293 0.178 -2.054 1.00 0.00 14 ILE P C 5
ATOM 8876 O O . ILE C 3 14 ? -16.331 1.299 -2.615 1.00 0.00 14 ILE P O 5
ATOM 8892 N N . ALA C 3 15 ? -17.460 -0.378 -1.720 1.00 0.00 15 ALA P N 5
ATOM 8893 C CA . ALA C 3 15 ? -18.744 0.318 -1.938 1.00 0.00 15 ALA P CA 5
ATOM 8894 C C . ALA C 3 15 ? -18.853 1.652 -1.197 1.00 0.00 15 ALA P C 5
ATOM 8895 O O . ALA C 3 15 ? -19.374 2.661 -1.732 1.00 0.00 15 ALA P O 5
ATOM 8902 N N . GLU C 3 16 ? -18.398 1.730 0.050 1.00 0.00 16 GLU P N 5
ATOM 8903 C CA . GLU C 3 16 ? -18.301 2.932 0.840 1.00 0.00 16 GLU P CA 5
ATOM 8904 C C . GLU C 3 16 ? -17.168 3.766 0.191 1.00 0.00 16 GLU P C 5
ATOM 8905 O O . GLU C 3 16 ? -17.470 4.949 0.140 1.00 0.00 16 GLU P O 5
ATOM 8917 N N . LEU C 3 17 ? -16.018 3.181 -0.235 1.00 0.00 17 LEU P N 5
ATOM 8918 C CA . LEU C 3 17 ? -14.909 4.002 -0.661 1.00 0.00 17 LEU P CA 5
ATOM 8919 C C . LEU C 3 17 ? -15.275 4.818 -1.898 1.00 0.00 17 LEU P C 5
ATOM 8920 O O . LEU C 3 17 ? -15.026 6.032 -1.895 1.00 0.00 17 LEU P O 5
ATOM 8936 N N . GLU C 3 18 ? -15.980 4.195 -2.830 1.00 0.00 18 GLU P N 5
ATOM 8937 C CA . GLU C 3 18 ? -16.666 4.690 -4.023 1.00 0.00 18 GLU P CA 5
ATOM 8938 C C . GLU C 3 18 ? -17.668 5.801 -3.750 1.00 0.00 18 GLU P C 5
ATOM 8939 O O . GLU C 3 18 ? -17.584 6.867 -4.322 1.00 0.00 18 GLU P O 5
ATOM 8951 N N . GLN C 3 19 ? -18.597 5.548 -2.825 1.00 0.00 19 GLN P N 5
ATOM 8952 C CA . GLN C 3 19 ? -19.576 6.591 -2.465 1.00 0.00 19 GLN P CA 5
ATOM 8953 C C . GLN C 3 19 ? -18.989 7.887 -1.881 1.00 0.00 19 GLN P C 5
ATOM 8954 O O . GLN C 3 19 ? -19.328 8.956 -2.410 1.00 0.00 19 GLN P O 5
ATOM 8968 N N . HIS C 3 20 ? -18.052 7.817 -0.928 1.00 0.00 20 HIS P N 5
ATOM 8969 C CA . HIS C 3 20 ? -17.468 9.012 -0.422 1.00 0.00 20 HIS P CA 5
ATOM 8970 C C . HIS C 3 20 ? -16.429 9.610 -1.303 1.00 0.00 20 HIS P C 5
ATOM 8971 O O . HIS C 3 20 ? -16.319 10.820 -1.309 1.00 0.00 20 HIS P O 5
ATOM 8985 N N . PHE C 3 21 ? -15.772 8.816 -2.123 1.00 0.00 21 PHE P N 5
ATOM 8986 C CA . PHE C 3 21 ? -14.990 9.292 -3.292 1.00 0.00 21 PHE P CA 5
ATOM 8987 C C . PHE C 3 21 ? -15.853 10.111 -4.228 1.00 0.00 21 PHE P C 5
ATOM 8988 O O . PHE C 3 21 ? -15.339 11.115 -4.770 1.00 0.00 21 PHE P O 5
ATOM 9005 N N . LEU C 3 22 ? -17.184 9.898 -4.368 1.00 0.00 22 LEU P N 5
ATOM 9006 C CA . LEU C 3 22 ? -18.015 10.764 -5.259 1.00 0.00 22 LEU P CA 5
ATOM 9007 C C . LEU C 3 22 ? -17.822 12.282 -4.859 1.00 0.00 22 LEU P C 5
ATOM 9008 O O . LEU C 3 22 ? -17.769 13.203 -5.692 1.00 0.00 22 LEU P O 5
ATOM 9024 N N . GLN C 3 23 ? -17.700 12.487 -3.527 1.00 0.00 23 GLN P N 5
ATOM 9025 C CA . GLN C 3 23 ? -17.485 13.778 -2.827 1.00 0.00 23 GLN P CA 5
ATOM 9026 C C . GLN C 3 23 ? -15.976 14.181 -2.853 1.00 0.00 23 GLN P C 5
ATOM 9027 O O . GLN C 3 23 ? -15.604 15.251 -2.398 1.00 0.00 23 GLN P O 5
ATOM 9041 N N . GLY C 3 24 ? -15.017 13.438 -3.251 1.00 0.00 24 GLY P N 5
ATOM 9042 C CA . GLY C 3 24 ? -13.564 13.799 -3.193 1.00 0.00 24 GLY P CA 5
ATOM 9043 C C . GLY C 3 24 ? -12.699 12.789 -3.931 1.00 0.00 24 GLY P C 5
ATOM 9044 O O . GLY C 3 24 ? -12.527 11.641 -3.523 1.00 0.00 24 GLY P O 5
ATOM 9048 N N . ARG C 3 25 ? -12.099 13.137 -5.089 1.00 0.00 25 ARG P N 5
ATOM 9049 C CA . ARG C 3 25 ? -11.397 12.178 -5.999 1.00 0.00 25 ARG P CA 5
ATOM 9050 C C . ARG C 3 25 ? -10.119 11.577 -5.362 1.00 0.00 25 ARG P C 5
ATOM 9051 O O . ARG C 3 25 ? -9.558 10.687 -5.973 1.00 0.00 25 ARG P O 5
ATOM 9072 N N . TYR C 3 26 ? -9.609 12.158 -4.317 1.00 0.00 26 TYR P N 5
ATOM 9073 C CA . TYR C 3 26 ? -8.388 11.658 -3.637 1.00 0.00 26 TYR P CA 5
ATOM 9074 C C . TYR C 3 26 ? -8.410 12.036 -2.143 1.00 0.00 26 TYR P C 5
ATOM 9075 O O . TYR C 3 26 ? -9.418 12.620 -1.722 1.00 0.00 26 TYR P O 5
ATOM 9093 N N . LEU C 3 27 ? -7.411 11.690 -1.321 1.00 0.00 27 LEU P N 5
ATOM 9094 C CA . LEU C 3 27 ? -7.496 11.834 0.144 1.00 0.00 27 LEU P CA 5
ATOM 9095 C C . LEU C 3 27 ? -6.325 12.402 0.950 1.00 0.00 27 LEU P C 5
ATOM 9096 O O . LEU C 3 27 ? -5.199 12.579 0.495 1.00 0.00 27 LEU P O 5
ATOM 9112 N N . THR C 3 28 ? -6.592 12.629 2.244 1.00 0.00 28 THR P N 5
ATOM 9113 C CA . THR C 3 28 ? -5.867 13.407 3.273 1.00 0.00 28 THR P CA 5
ATOM 9114 C C . THR C 3 28 ? -6.299 12.871 4.633 1.00 0.00 28 THR P C 5
ATOM 9115 O O . THR C 3 28 ? -7.188 12.101 4.697 1.00 0.00 28 THR P O 5
ATOM 9126 N N . ALA C 3 29 ? -5.620 13.209 5.710 1.00 0.00 29 ALA P N 5
ATOM 9127 C CA . ALA C 3 29 ? -5.903 12.714 7.079 1.00 0.00 29 ALA P CA 5
ATOM 9128 C C . ALA C 3 29 ? -7.296 12.807 7.631 1.00 0.00 29 ALA P C 5
ATOM 9129 O O . ALA C 3 29 ? -7.685 11.728 8.145 1.00 0.00 29 ALA P O 5
ATOM 9136 N N . PRO C 3 30 ? -8.077 13.924 7.491 1.00 0.00 30 PRO P N 5
ATOM 9137 C CA . PRO C 3 30 ? -9.556 13.899 7.828 1.00 0.00 30 PRO P CA 5
ATOM 9138 C C . PRO C 3 30 ? -10.346 12.925 6.957 1.00 0.00 30 PRO P C 5
ATOM 9139 O O . PRO C 3 30 ? -11.267 12.285 7.422 1.00 0.00 30 PRO P O 5
ATOM 9150 N N . ARG C 3 31 ? -10.080 12.756 5.650 1.00 0.00 31 ARG P N 5
ATOM 9151 C CA . ARG C 3 31 ? -10.707 11.869 4.719 1.00 0.00 31 ARG P CA 5
ATOM 9152 C C . ARG C 3 31 ? -10.391 10.486 5.140 1.00 0.00 31 ARG P C 5
ATOM 9153 O O . ARG C 3 31 ? -11.282 9.671 5.506 1.00 0.00 31 ARG P O 5
ATOM 9174 N N . LEU C 3 32 ? -9.095 10.126 5.136 1.00 0.00 32 LEU P N 5
ATOM 9175 C CA . LEU C 3 32 ? -8.514 8.899 5.426 1.00 0.00 32 LEU P CA 5
ATOM 9176 C C . LEU C 3 32 ? -9.091 8.306 6.745 1.00 0.00 32 LEU P C 5
ATOM 9177 O O . LEU C 3 32 ? -9.431 7.161 6.814 1.00 0.00 32 LEU P O 5
ATOM 9193 N N . ALA C 3 33 ? -9.168 9.117 7.792 1.00 0.00 33 ALA P N 5
ATOM 9194 C CA . ALA C 3 33 ? -9.779 8.877 9.051 1.00 0.00 33 ALA P CA 5
ATOM 9195 C C . ALA C 3 33 ? -11.294 8.570 9.041 1.00 0.00 33 ALA P C 5
ATOM 9196 O O . ALA C 3 33 ? -11.634 7.459 9.487 1.00 0.00 33 ALA P O 5
ATOM 9203 N N . ASP C 3 34 ? -12.114 9.410 8.426 1.00 0.00 34 ASP P N 5
ATOM 9204 C CA . ASP C 3 34 ? -13.597 9.229 8.362 1.00 0.00 34 ASP P CA 5
ATOM 9205 C C . ASP C 3 34 ? -14.075 8.015 7.585 1.00 0.00 34 ASP P C 5
ATOM 9206 O O . ASP C 3 34 ? -14.785 7.132 8.081 1.00 0.00 34 ASP P O 5
ATOM 9215 N N . LEU C 3 35 ? -13.583 7.850 6.343 1.00 0.00 35 LEU P N 5
ATOM 9216 C CA . LEU C 3 35 ? -13.641 6.614 5.692 1.00 0.00 35 LEU P CA 5
ATOM 9217 C C . LEU C 3 35 ? -12.972 5.449 6.452 1.00 0.00 35 LEU P C 5
ATOM 9218 O O . LEU C 3 35 ? -13.602 4.369 6.541 1.00 0.00 35 LEU P O 5
ATOM 9234 N N . SER C 3 36 ? -11.745 5.551 7.048 1.00 0.00 36 SER P N 5
ATOM 9235 C CA . SER C 3 36 ? -11.196 4.399 7.768 1.00 0.00 36 SER P CA 5
ATOM 9236 C C . SER C 3 36 ? -12.217 3.794 8.811 1.00 0.00 36 SER P C 5
ATOM 9237 O O . SER C 3 36 ? -12.545 2.598 8.718 1.00 0.00 36 SER P O 5
ATOM 9245 N N . ALA C 3 37 ? -12.716 4.656 9.628 1.00 0.00 37 ALA P N 5
ATOM 9246 C CA . ALA C 3 37 ? -13.570 4.316 10.686 1.00 0.00 37 ALA P CA 5
ATOM 9247 C C . ALA C 3 37 ? -15.036 3.883 10.239 1.00 0.00 37 ALA P C 5
ATOM 9248 O O . ALA C 3 37 ? -15.647 3.103 10.971 1.00 0.00 37 ALA P O 5
ATOM 9255 N N . LYS C 3 38 ? -15.615 4.373 9.178 1.00 0.00 38 LYS P N 5
ATOM 9256 C CA . LYS C 3 38 ? -16.874 3.915 8.558 1.00 0.00 38 LYS P CA 5
ATOM 9257 C C . LYS C 3 38 ? -16.779 2.677 7.717 1.00 0.00 38 LYS P C 5
ATOM 9258 O O . LYS C 3 38 ? -17.655 1.800 7.796 1.00 0.00 38 LYS P O 5
ATOM 9277 N N . LEU C 3 39 ? -15.831 2.583 6.763 1.00 0.00 39 LEU P N 5
ATOM 9278 C CA . LEU C 3 39 ? -15.659 1.354 6.010 1.00 0.00 39 LEU P CA 5
ATOM 9279 C C . LEU C 3 39 ? -15.227 0.123 6.902 1.00 0.00 39 LEU P C 5
ATOM 9280 O O . LEU C 3 39 ? -15.314 -1.015 6.494 1.00 0.00 39 LEU P O 5
ATOM 9296 N N . ALA C 3 40 ? -14.652 0.433 8.056 1.00 0.00 40 ALA P N 5
ATOM 9297 C CA . ALA C 3 40 ? -14.247 -0.405 9.200 1.00 0.00 40 ALA P CA 5
ATOM 9298 C C . ALA C 3 40 ? -12.896 -1.192 8.994 1.00 0.00 40 ALA P C 5
ATOM 9299 O O . ALA C 3 40 ? -12.800 -2.370 9.300 1.00 0.00 40 ALA P O 5
ATOM 9306 N N . LEU C 3 41 ? -11.865 -0.468 8.591 1.00 0.00 41 LEU P N 5
ATOM 9307 C CA . LEU C 3 41 ? -10.502 -0.941 8.412 1.00 0.00 41 LEU P CA 5
ATOM 9308 C C . LEU C 3 41 ? -9.387 0.075 8.764 1.00 0.00 41 LEU P C 5
ATOM 9309 O O . LEU C 3 41 ? -9.717 1.190 9.248 1.00 0.00 41 LEU P O 5
ATOM 9325 N N . GLY C 3 42 ? -8.103 -0.241 8.545 1.00 0.00 42 GLY P N 5
ATOM 9326 C CA . GLY C 3 42 ? -6.943 0.610 8.744 1.00 0.00 42 GLY P CA 5
ATOM 9327 C C . GLY C 3 42 ? -6.922 1.883 7.875 1.00 0.00 42 GLY P C 5
ATOM 9328 O O . GLY C 3 42 ? -7.122 1.750 6.682 1.00 0.00 42 GLY P O 5
ATOM 9332 N N . THR C 3 43 ? -6.599 3.101 8.395 1.00 0.00 43 THR P N 5
ATOM 9333 C CA . THR C 3 43 ? -6.344 4.359 7.714 1.00 0.00 43 THR P CA 5
ATOM 9334 C C . THR C 3 43 ? -5.475 4.116 6.511 1.00 0.00 43 THR P C 5
ATOM 9335 O O . THR C 3 43 ? -5.848 4.471 5.399 1.00 0.00 43 THR P O 5
ATOM 9346 N N . ALA C 3 44 ? -4.365 3.397 6.693 1.00 0.00 44 ALA P N 5
ATOM 9347 C CA . ALA C 3 44 ? -3.422 3.070 5.571 1.00 0.00 44 ALA P CA 5
ATOM 9348 C C . ALA C 3 44 ? -4.129 2.494 4.342 1.00 0.00 44 ALA P C 5
ATOM 9349 O O . ALA C 3 44 ? -3.842 2.862 3.224 1.00 0.00 44 ALA P O 5
ATOM 9356 N N . GLN C 3 45 ? -5.119 1.581 4.572 1.00 0.00 45 GLN P N 5
ATOM 9357 C CA . GLN C 3 45 ? -5.822 0.923 3.469 1.00 0.00 45 GLN P CA 5
ATOM 9358 C C . GLN C 3 45 ? -6.631 1.916 2.588 1.00 0.00 45 GLN P C 5
ATOM 9359 O O . GLN C 3 45 ? -6.718 1.689 1.371 1.00 0.00 45 GLN P O 5
ATOM 9373 N N . VAL C 3 46 ? -7.190 2.975 3.174 1.00 0.00 46 VAL P N 5
ATOM 9374 C CA . VAL C 3 46 ? -7.959 3.986 2.397 1.00 0.00 46 VAL P CA 5
ATOM 9375 C C . VAL C 3 46 ? -6.872 4.647 1.444 1.00 0.00 46 VAL P C 5
ATOM 9376 O O . VAL C 3 46 ? -7.088 4.766 0.234 1.00 0.00 46 VAL P O 5
ATOM 9389 N N . LYS C 3 47 ? -5.730 5.153 1.960 1.00 0.00 47 LYS P N 5
ATOM 9390 C CA . LYS C 3 47 ? -4.620 5.696 1.153 1.00 0.00 47 LYS P CA 5
ATOM 9391 C C . LYS C 3 47 ? -4.174 4.823 0.045 1.00 0.00 47 LYS P C 5
ATOM 9392 O O . LYS C 3 47 ? -4.109 5.308 -1.103 1.00 0.00 47 LYS P O 5
ATOM 9411 N N . ILE C 3 48 ? -3.942 3.544 0.281 1.00 0.00 48 ILE P N 5
ATOM 9412 C CA . ILE C 3 48 ? -3.526 2.591 -0.752 1.00 0.00 48 ILE P CA 5
ATOM 9413 C C . ILE C 3 48 ? -4.630 2.430 -1.878 1.00 0.00 48 ILE P C 5
ATOM 9414 O O . ILE C 3 48 ? -4.290 2.338 -3.038 1.00 0.00 48 ILE P O 5
ATOM 9430 N N . TRP C 3 49 ? -5.907 2.480 -1.485 1.00 0.00 49 TRP P N 5
ATOM 9431 C CA . TRP C 3 49 ? -7.008 2.462 -2.486 1.00 0.00 49 TRP P CA 5
ATOM 9432 C C . TRP C 3 49 ? -6.906 3.574 -3.520 1.00 0.00 49 TRP P C 5
ATOM 9433 O O . TRP C 3 49 ? -6.883 3.321 -4.749 1.00 0.00 49 TRP P O 5
ATOM 9454 N N . PHE C 3 50 ? -6.843 4.811 -3.115 1.00 0.00 50 PHE P N 5
ATOM 9455 C CA . PHE C 3 50 ? -6.755 5.950 -3.901 1.00 0.00 50 PHE P CA 5
ATOM 9456 C C . PHE C 3 50 ? -5.574 5.870 -4.856 1.00 0.00 50 PHE P C 5
ATOM 9457 O O . PHE C 3 50 ? -5.726 5.870 -6.047 1.00 0.00 50 PHE P O 5
ATOM 9474 N N . LYS C 3 51 ? -4.415 5.624 -4.226 1.00 0.00 51 LYS P N 5
ATOM 9475 C CA . LYS C 3 51 ? -3.115 5.449 -4.873 1.00 0.00 51 LYS P CA 5
ATOM 9476 C C . LYS C 3 51 ? -3.173 4.397 -5.985 1.00 0.00 51 LYS P C 5
ATOM 9477 O O . LYS C 3 51 ? -2.833 4.629 -7.115 1.00 0.00 51 LYS P O 5
ATOM 9496 N N . ASN C 3 52 ? -3.683 3.207 -5.743 1.00 0.00 52 ASN P N 5
ATOM 9497 C CA . ASN C 3 52 ? -3.832 2.190 -6.744 1.00 0.00 52 ASN P CA 5
ATOM 9498 C C . ASN C 3 52 ? -4.904 2.578 -7.846 1.00 0.00 52 ASN P C 5
ATOM 9499 O O . ASN C 3 52 ? -4.739 2.206 -9.006 1.00 0.00 52 ASN P O 5
ATOM 9510 N N . ARG C 3 53 ? -5.995 3.281 -7.604 1.00 0.00 53 ARG P N 5
ATOM 9511 C CA . ARG C 3 53 ? -6.888 3.833 -8.691 1.00 0.00 53 ARG P CA 5
ATOM 9512 C C . ARG C 3 53 ? -6.105 4.666 -9.705 1.00 0.00 53 ARG P C 5
ATOM 9513 O O . ARG C 3 53 ? -6.251 4.422 -10.914 1.00 0.00 53 ARG P O 5
ATOM 9534 N N . ARG C 3 54 ? -5.244 5.600 -9.217 1.00 0.00 54 ARG P N 5
ATOM 9535 C CA . ARG C 3 54 ? -4.455 6.457 -10.062 1.00 0.00 54 ARG P CA 5
ATOM 9536 C C . ARG C 3 54 ? -3.416 5.722 -10.860 1.00 0.00 54 ARG P C 5
ATOM 9537 O O . ARG C 3 54 ? -3.333 5.924 -12.082 1.00 0.00 54 ARG P O 5
ATOM 9558 N N . ARG C 3 55 ? -2.586 4.832 -10.273 1.00 0.00 55 ARG P N 5
ATOM 9559 C CA . ARG C 3 55 ? -1.631 4.010 -11.062 1.00 0.00 55 ARG P CA 5
ATOM 9560 C C . ARG C 3 55 ? -2.458 3.213 -12.136 1.00 0.00 55 ARG P C 5
ATOM 9561 O O . ARG C 3 55 ? -2.196 3.377 -13.344 1.00 0.00 55 ARG P O 5
ATOM 9582 N N . ARG C 3 56 ? -3.467 2.490 -11.742 1.00 0.00 56 ARG P N 5
ATOM 9583 C CA . ARG C 3 56 ? -4.230 1.636 -12.731 1.00 0.00 56 ARG P CA 5
ATOM 9584 C C . ARG C 3 56 ? -4.757 2.483 -13.850 1.00 0.00 56 ARG P C 5
ATOM 9585 O O . ARG C 3 56 ? -4.568 2.098 -15.023 1.00 0.00 56 ARG P O 5
ATOM 9606 N N . HIS C 3 57 ? -5.447 3.631 -13.568 1.00 0.00 57 HIS P N 5
ATOM 9607 C CA . HIS C 3 57 ? -6.126 4.494 -14.520 1.00 0.00 57 HIS P CA 5
ATOM 9608 C C . HIS C 3 57 ? -5.014 5.132 -15.466 1.00 0.00 57 HIS P C 5
ATOM 9609 O O . HIS C 3 57 ? -5.106 5.012 -16.675 1.00 0.00 57 HIS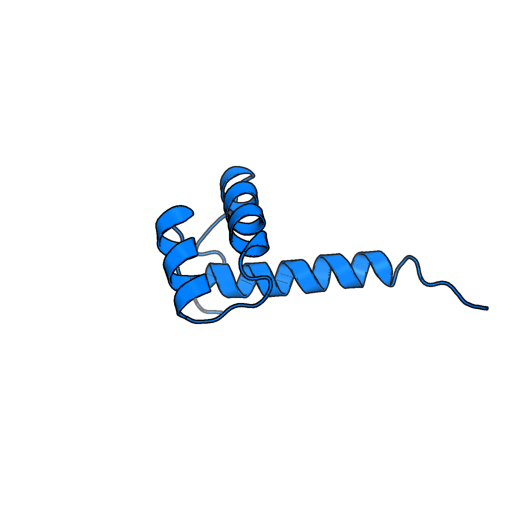 P O 5
ATOM 9623 N N . LYS C 3 58 ? -3.876 5.726 -14.942 1.00 0.00 58 LYS P N 5
ATOM 9624 C CA . LYS C 3 58 ? -2.699 6.275 -15.695 1.00 0.00 58 LYS P CA 5
ATOM 9625 C C . LYS C 3 58 ? -2.011 5.315 -16.715 1.00 0.00 58 LYS P C 5
ATOM 9626 O O . LYS C 3 58 ? -1.801 5.606 -17.883 1.00 0.00 58 LYS P O 5
ATOM 9645 N N . ILE C 3 59 ? -1.988 4.093 -16.257 1.00 0.00 59 ILE P N 5
ATOM 9646 C CA . ILE C 3 59 ? -1.497 2.879 -17.007 1.00 0.00 59 ILE P CA 5
ATOM 9647 C C . ILE C 3 59 ? -2.471 2.467 -18.128 1.00 0.00 59 ILE P C 5
ATOM 9648 O O . ILE C 3 59 ? -2.086 2.482 -19.312 1.00 0.00 59 ILE P O 5
ATOM 9664 N N . GLN C 3 60 ? -3.799 2.370 -17.882 1.00 0.00 60 GLN P N 5
ATOM 9665 C CA . GLN C 3 60 ? -4.844 2.310 -18.868 1.00 0.00 60 GLN P CA 5
ATOM 9666 C C . GLN C 3 60 ? -4.902 3.461 -19.976 1.00 0.00 60 GLN P C 5
ATOM 9667 O O . GLN C 3 60 ? -5.221 3.206 -21.142 1.00 0.00 60 GLN P O 5
ATOM 9681 N N . SER C 3 61 ? -4.538 4.623 -19.590 1.00 0.00 61 SER P N 5
ATOM 9682 C CA . SER C 3 61 ? -4.390 5.813 -20.461 1.00 0.00 61 SER P CA 5
ATOM 9683 C C . SER C 3 61 ? -3.184 5.737 -21.406 1.00 0.00 61 SER P C 5
ATOM 9684 O O . SER C 3 61 ? -3.245 5.954 -22.635 1.00 0.00 61 SER P O 5
ATOM 9692 N N . ASP C 3 62 ? -2.063 5.377 -20.834 1.00 0.00 62 ASP P N 5
ATOM 9693 C CA . ASP C 3 62 ? -0.917 5.101 -21.637 1.00 0.00 62 ASP P CA 5
ATOM 9694 C C . ASP C 3 62 ? -0.996 3.927 -22.542 1.00 0.00 62 ASP P C 5
ATOM 9695 O O . ASP C 3 62 ? -0.386 3.914 -23.566 1.00 0.00 62 ASP P O 5
ATOM 9704 N N . GLN C 3 63 ? -1.851 2.858 -22.201 1.00 0.00 63 GLN P N 5
ATOM 9705 C CA . GLN C 3 63 ? -2.064 1.636 -22.961 1.00 0.00 63 GLN P CA 5
ATOM 9706 C C . GLN C 3 63 ? -3.147 1.764 -23.976 1.00 0.00 63 GLN P C 5
ATOM 9707 O O . GLN C 3 63 ? -3.170 1.023 -24.956 1.00 0.00 63 GLN P O 5
ATOM 9721 N N . HIS C 3 64 ? -4.074 2.689 -23.726 1.00 0.00 64 HIS P N 5
ATOM 9722 C CA . HIS C 3 64 ? -5.144 3.109 -24.717 1.00 0.00 64 HIS P CA 5
ATOM 9723 C C . HIS C 3 64 ? -6.042 1.927 -25.269 1.00 0.00 64 HIS P C 5
ATOM 9724 O O . HIS C 3 64 ? -6.479 1.950 -26.441 1.00 0.00 64 HIS P O 5
ATOM 9738 N N . LYS C 3 65 ? -6.117 0.826 -24.492 1.00 0.00 65 LYS P N 5
ATOM 9739 C CA . LYS C 3 65 ? -6.793 -0.461 -24.865 1.00 0.00 65 LYS P CA 5
ATOM 9740 C C . LYS C 3 65 ? -8.293 -0.392 -24.547 1.00 0.00 65 LYS P C 5
ATOM 9741 O O . LYS C 3 65 ? -8.939 -1.410 -24.448 1.00 0.00 65 LYS P O 5
ATOM 9760 N N . ASP C 3 66 ? -8.797 0.835 -24.467 1.00 0.00 66 ASP P N 5
ATOM 9761 C CA . ASP C 3 66 ? -10.188 1.154 -24.307 1.00 0.00 66 ASP P CA 5
ATOM 9762 C C . ASP C 3 66 ? -11.038 1.156 -25.640 1.00 0.00 66 ASP P C 5
ATOM 9763 O O . ASP C 3 66 ? -10.435 1.222 -26.754 1.00 0.00 66 ASP P O 5
ATOM 9772 N N . GLN C 3 67 ? -12.339 1.156 -25.547 1.00 0.00 67 GLN P N 5
ATOM 9773 C CA . GLN C 3 67 ? -13.282 1.395 -26.652 1.00 0.00 67 GLN P CA 5
ATOM 9774 C C . GLN C 3 67 ? -14.550 2.104 -26.066 1.00 0.00 67 GLN P C 5
ATOM 9775 O O . GLN C 3 67 ? -15.008 1.719 -24.950 1.00 0.00 67 GLN P O 5
ATOM 9789 N N . SER C 3 68 ? -15.219 2.993 -26.810 1.00 0.00 68 SER P N 5
ATOM 9790 C CA . SER C 3 68 ? -16.605 3.532 -26.632 1.00 0.00 68 SER P CA 5
ATOM 9791 C C . SER C 3 68 ? -17.315 3.845 -27.995 1.00 0.00 68 SER P C 5
ATOM 9792 O O . SER C 3 68 ? -17.473 2.850 -28.778 1.00 0.00 68 SER P O 5
ATOM 10623 N N . GLY C 3 1 ? -0.833 -4.985 5.338 1.00 0.00 1 GLY P N 6
ATOM 10624 C CA . GLY C 3 1 ? -0.996 -5.448 3.913 1.00 0.00 1 GLY P CA 6
ATOM 10625 C C . GLY C 3 1 ? -1.929 -6.631 3.886 1.00 0.00 1 GLY P C 6
ATOM 10626 O O . GLY C 3 1 ? -1.483 -7.774 4.066 1.00 0.00 1 GLY P O 6
ATOM 10632 N N . PRO C 3 2 ? -3.291 -6.478 3.566 1.00 0.00 2 PRO P N 6
ATOM 10633 C CA . PRO C 3 2 ? -4.277 -7.499 3.565 1.00 0.00 2 PRO P CA 6
ATOM 10634 C C . PRO C 3 2 ? -3.871 -8.870 2.953 1.00 0.00 2 PRO P C 6
ATOM 10635 O O . PRO C 3 2 ? -4.073 -9.959 3.417 1.00 0.00 2 PRO P O 6
ATOM 10646 N N . ARG C 3 3 ? -3.126 -8.773 1.811 1.00 0.00 3 ARG P N 6
ATOM 10647 C CA . ARG C 3 3 ? -2.586 -9.951 1.135 1.00 0.00 3 ARG P CA 6
ATOM 10648 C C . ARG C 3 3 ? -1.623 -10.842 1.944 1.00 0.00 3 ARG P C 6
ATOM 10649 O O . ARG C 3 3 ? -1.469 -12.063 1.646 1.00 0.00 3 ARG P O 6
ATOM 10670 N N . ARG C 3 4 ? -0.911 -10.247 2.887 1.00 0.00 4 ARG P N 6
ATOM 10671 C CA . ARG C 3 4 ? 0.272 -10.830 3.485 1.00 0.00 4 ARG P CA 6
ATOM 10672 C C . ARG C 3 4 ? 0.003 -11.205 4.998 1.00 0.00 4 ARG P C 6
ATOM 10673 O O . ARG C 3 4 ? 0.672 -12.082 5.542 1.00 0.00 4 ARG P O 6
ATOM 10694 N N . THR C 3 5 ? -0.882 -10.492 5.653 1.00 0.00 5 THR P N 6
ATOM 10695 C CA . THR C 3 5 ? -1.235 -10.644 7.041 1.00 0.00 5 THR P CA 6
ATOM 10696 C C . THR C 3 5 ? -2.624 -10.170 7.400 1.00 0.00 5 THR P C 6
ATOM 10697 O O . THR C 3 5 ? -3.452 -10.009 6.468 1.00 0.00 5 THR P O 6
ATOM 10708 N N . ARG C 3 6 ? -2.893 -9.832 8.715 1.00 0.00 6 ARG P N 6
ATOM 10709 C CA . ARG C 3 6 ? -4.239 -9.391 9.238 1.00 0.00 6 ARG P CA 6
ATOM 10710 C C . ARG C 3 6 ? -4.875 -8.272 8.446 1.00 0.00 6 ARG P C 6
ATOM 10711 O O . ARG C 3 6 ? -4.098 -7.421 7.972 1.00 0.00 6 ARG P O 6
ATOM 10732 N N . THR C 3 7 ? -6.186 -8.294 8.273 1.00 0.00 7 THR P N 6
ATOM 10733 C CA . THR C 3 7 ? -7.107 -7.491 7.365 1.00 0.00 7 THR P CA 6
ATOM 10734 C C . THR C 3 7 ? -7.496 -8.305 6.149 1.00 0.00 7 THR P C 6
ATOM 10735 O O . THR C 3 7 ? -6.662 -9.001 5.542 1.00 0.00 7 THR P O 6
ATOM 10746 N N . THR C 3 8 ? -8.690 -8.139 5.623 1.00 0.00 8 THR P N 6
ATOM 10747 C CA . THR C 3 8 ? -9.116 -8.733 4.294 1.00 0.00 8 THR P CA 6
ATOM 10748 C C . THR C 3 8 ? -10.233 -7.841 3.761 1.00 0.00 8 THR P C 6
ATOM 10749 O O . THR C 3 8 ? -11.289 -7.870 4.428 1.00 0.00 8 THR P O 6
ATOM 10760 N N . PHE C 3 9 ? -10.035 -7.062 2.715 1.00 0.00 9 PHE P N 6
ATOM 10761 C CA . PHE C 3 9 ? -11.132 -6.211 2.259 1.00 0.00 9 PHE P CA 6
ATOM 10762 C C . PHE C 3 9 ? -12.409 -6.942 1.772 1.00 0.00 9 PHE P C 6
ATOM 10763 O O . PHE C 3 9 ? -12.252 -8.100 1.233 1.00 0.00 9 PHE P O 6
ATOM 10780 N N . THR C 3 10 ? -13.587 -6.323 1.929 1.00 0.00 10 THR P N 6
ATOM 10781 C CA . THR C 3 10 ? -14.832 -6.876 1.376 1.00 0.00 10 THR P CA 6
ATOM 10782 C C . THR C 3 10 ? -15.480 -5.852 0.364 1.00 0.00 10 THR P C 6
ATOM 10783 O O . THR C 3 10 ? -15.143 -4.672 0.397 1.00 0.00 10 THR P O 6
ATOM 10794 N N . SER C 3 11 ? -16.520 -6.292 -0.369 1.00 0.00 11 SER P N 6
ATOM 10795 C CA . SER C 3 11 ? -17.228 -5.437 -1.279 1.00 0.00 11 SER P CA 6
ATOM 10796 C C . SER C 3 11 ? -17.881 -4.259 -0.527 1.00 0.00 11 SER P C 6
ATOM 10797 O 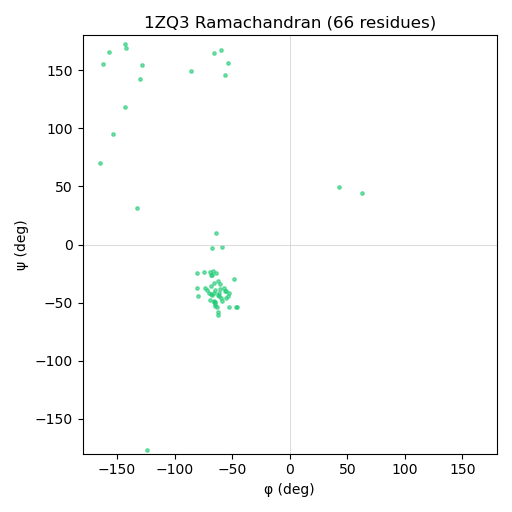O . SER C 3 11 ? -17.817 -3.160 -1.087 1.00 0.00 11 SER P O 6
ATOM 10805 N N . SER C 3 12 ? -18.445 -4.512 0.639 1.00 0.00 12 SER P N 6
ATOM 10806 C CA . SER C 3 12 ? -18.900 -3.435 1.614 1.00 0.00 12 SER P CA 6
ATOM 10807 C C . SER C 3 12 ? -17.890 -2.385 1.898 1.00 0.00 12 SER P C 6
ATOM 10808 O O . SER C 3 12 ? -18.238 -1.210 2.028 1.00 0.00 12 SER P O 6
ATOM 10816 N N . GLN C 3 13 ? -16.687 -2.830 2.238 1.00 0.00 13 GLN P N 6
ATOM 10817 C CA . GLN C 3 13 ? -15.584 -1.872 2.445 1.00 0.00 13 GLN P CA 6
ATOM 10818 C C . GLN C 3 13 ? -15.280 -1.075 1.126 1.00 0.00 13 GLN P C 6
ATOM 10819 O O . GLN C 3 13 ? -15.397 0.160 1.229 1.00 0.00 13 GLN P O 6
ATOM 10833 N N . ILE C 3 14 ? -15.174 -1.772 0.024 1.00 0.00 14 ILE P N 6
ATOM 10834 C CA . ILE C 3 14 ? -14.956 -0.989 -1.211 1.00 0.00 14 ILE P CA 6
ATOM 10835 C C . ILE C 3 14 ? -16.154 -0.067 -1.532 1.00 0.00 14 ILE P C 6
ATOM 10836 O O . ILE C 3 14 ? -15.937 0.928 -2.107 1.00 0.00 14 ILE P O 6
ATOM 10852 N N . ALA C 3 15 ? -17.349 -0.467 -1.089 1.00 0.00 15 ALA P N 6
ATOM 10853 C CA . ALA C 3 15 ? -18.598 0.306 -1.248 1.00 0.00 15 ALA P CA 6
ATOM 10854 C C . ALA C 3 15 ? -18.556 1.588 -0.365 1.00 0.00 15 ALA P C 6
ATOM 10855 O O . ALA C 3 15 ? -18.873 2.656 -0.907 1.00 0.00 15 ALA P O 6
ATOM 10862 N N . GLU C 3 16 ? -18.117 1.471 0.890 1.00 0.00 16 GLU P N 6
ATOM 10863 C CA . GLU C 3 16 ? -17.790 2.624 1.768 1.00 0.00 16 GLU P CA 6
ATOM 10864 C C . GLU C 3 16 ? -16.743 3.498 1.007 1.00 0.00 16 GLU P C 6
ATOM 10865 O O . GLU C 3 16 ? -16.955 4.703 0.894 1.00 0.00 16 GLU P O 6
ATOM 10877 N N . LEU C 3 17 ? -15.576 2.904 0.578 1.00 0.00 17 LEU P N 6
ATOM 10878 C CA . LEU C 3 17 ? -14.479 3.642 0.073 1.00 0.00 17 LEU P CA 6
ATOM 10879 C C . LEU C 3 17 ? -14.865 4.366 -1.170 1.00 0.00 17 LEU P C 6
ATOM 10880 O O . LEU C 3 17 ? -14.601 5.543 -1.306 1.00 0.00 17 LEU P O 6
ATOM 10896 N N . GLU C 3 18 ? -15.664 3.727 -2.081 1.00 0.00 18 GLU P N 6
ATOM 10897 C CA . GLU C 3 18 ? -16.279 4.414 -3.278 1.00 0.00 18 GLU P CA 6
ATOM 10898 C C . GLU C 3 18 ? -17.305 5.482 -2.916 1.00 0.00 18 GLU P C 6
ATOM 10899 O O . GLU C 3 18 ? -17.236 6.553 -3.538 1.00 0.00 18 GLU P O 6
ATOM 10911 N N . GLN C 3 19 ? -18.245 5.221 -2.007 1.00 0.00 19 GLN P N 6
ATOM 10912 C CA . GLN C 3 19 ? -19.325 6.235 -1.739 1.00 0.00 19 GLN P CA 6
ATOM 10913 C C . GLN C 3 19 ? -18.794 7.492 -1.110 1.00 0.00 19 GLN P C 6
ATOM 10914 O O . GLN C 3 19 ? -19.082 8.579 -1.591 1.00 0.00 19 GLN P O 6
ATOM 10928 N N . HIS C 3 20 ? -17.934 7.414 -0.122 1.00 0.00 20 HIS P N 6
ATOM 10929 C CA . HIS C 3 20 ? -17.161 8.575 0.410 1.00 0.00 20 HIS P CA 6
ATOM 10930 C C . HIS C 3 20 ? -16.115 9.172 -0.639 1.00 0.00 20 HIS P C 6
ATOM 10931 O O . HIS C 3 20 ? -15.778 10.360 -0.672 1.00 0.00 20 HIS P O 6
ATOM 10945 N N . PHE C 3 21 ? -15.569 8.314 -1.506 1.00 0.00 21 PHE P N 6
ATOM 10946 C CA . PHE C 3 21 ? -14.822 8.810 -2.637 1.00 0.00 21 PHE P CA 6
ATOM 10947 C C . PHE C 3 21 ? -15.595 9.665 -3.631 1.00 0.00 21 PHE P C 6
ATOM 10948 O O . PHE C 3 21 ? -14.992 10.566 -4.229 1.00 0.00 21 PHE P O 6
ATOM 10965 N N . LEU C 3 22 ? -16.899 9.447 -3.731 1.00 0.00 22 LEU P N 6
ATOM 10966 C CA . LEU C 3 22 ? -17.741 10.352 -4.586 1.00 0.00 22 LEU P CA 6
ATOM 10967 C C . LEU C 3 22 ? -17.535 11.781 -4.134 1.00 0.00 22 LEU P C 6
ATOM 10968 O O . LEU C 3 22 ? -17.631 12.718 -4.907 1.00 0.00 22 LEU P O 6
ATOM 10984 N N . GLN C 3 23 ? -17.238 11.945 -2.860 1.00 0.00 23 GLN P N 6
ATOM 10985 C CA . GLN C 3 23 ? -17.071 13.280 -2.163 1.00 0.00 23 GLN P CA 6
ATOM 10986 C C . GLN C 3 23 ? -15.719 13.892 -2.272 1.00 0.00 23 GLN P C 6
ATOM 10987 O O . GLN C 3 23 ? -15.572 15.062 -2.004 1.00 0.00 23 GLN P O 6
ATOM 11001 N N . GLY C 3 24 ? -14.690 13.056 -2.697 1.00 0.00 24 GLY P N 6
ATOM 11002 C CA . GLY C 3 24 ? -13.300 13.467 -2.989 1.00 0.00 24 GLY P CA 6
ATOM 11003 C C . GLY C 3 24 ? -12.388 12.427 -3.634 1.00 0.00 24 GLY P C 6
ATOM 11004 O O . GLY C 3 24 ? -12.276 11.364 -3.016 1.00 0.00 24 GLY P O 6
ATOM 11008 N N . ARG C 3 25 ? -11.674 12.782 -4.722 1.00 0.00 25 ARG P N 6
ATOM 11009 C CA . ARG C 3 25 ? -10.873 11.874 -5.538 1.00 0.00 25 ARG P CA 6
ATOM 11010 C C . ARG C 3 25 ? -9.540 11.511 -4.910 1.00 0.00 25 ARG P C 6
ATOM 11011 O O . ARG C 3 25 ? -9.009 10.454 -5.255 1.00 0.00 25 ARG P O 6
ATOM 11032 N N . TYR C 3 26 ? -9.091 12.286 -3.893 1.00 0.00 26 TYR P N 6
ATOM 11033 C CA . TYR C 3 26 ? -7.880 11.964 -3.098 1.00 0.00 26 TYR P CA 6
ATOM 11034 C C . TYR C 3 26 ? -8.128 11.980 -1.601 1.00 0.00 26 TYR P C 6
ATOM 11035 O O . TYR C 3 26 ? -9.300 12.163 -1.208 1.00 0.00 26 TYR P O 6
ATOM 11053 N N . LEU C 3 27 ? -7.088 11.873 -0.783 1.00 0.00 27 LEU P N 6
ATOM 11054 C CA . LEU C 3 27 ? -7.130 11.901 0.653 1.00 0.00 27 LEU P CA 6
ATOM 11055 C C . LEU C 3 27 ? -6.611 13.135 1.396 1.00 0.00 27 LEU P C 6
ATOM 11056 O O . LEU C 3 27 ? -5.774 13.879 0.919 1.00 0.00 27 LEU P O 6
ATOM 11072 N N . THR C 3 28 ? -7.135 13.249 2.654 1.00 0.00 28 THR P N 6
ATOM 11073 C CA . THR C 3 28 ? -6.564 14.042 3.764 1.00 0.00 28 THR P CA 6
ATOM 11074 C C . THR C 3 28 ? -6.922 13.406 5.088 1.00 0.00 28 THR P C 6
ATOM 11075 O O . THR C 3 28 ? -7.758 12.458 5.045 1.00 0.00 28 THR P O 6
ATOM 11086 N N . ALA C 3 29 ? -6.337 13.835 6.197 1.00 0.00 29 ALA P N 6
ATOM 11087 C CA . ALA C 3 29 ? -6.659 13.166 7.444 1.00 0.00 29 ALA P CA 6
ATOM 11088 C C . ALA C 3 29 ? -8.154 13.035 7.881 1.00 0.00 29 ALA P C 6
ATOM 11089 O O . ALA C 3 29 ? -8.465 11.929 8.330 1.00 0.00 29 ALA P O 6
ATOM 11096 N N . PRO C 3 30 ? -8.890 14.138 7.794 1.00 0.00 30 PRO P N 6
ATOM 11097 C CA . PRO C 3 30 ? -10.355 14.037 8.005 1.00 0.00 30 PRO P CA 6
ATOM 11098 C C . PRO C 3 30 ? -10.979 13.025 7.057 1.00 0.00 30 PRO P C 6
ATOM 11099 O O . PRO C 3 30 ? -11.786 12.259 7.547 1.00 0.00 30 PRO P O 6
ATOM 11110 N N . ARG C 3 31 ? -10.691 13.102 5.706 1.00 0.00 31 ARG P N 6
ATOM 11111 C CA . ARG C 3 31 ? -11.158 12.071 4.749 1.00 0.00 31 ARG P CA 6
ATOM 11112 C C . ARG C 3 31 ? -10.879 10.623 5.127 1.00 0.00 31 ARG P C 6
ATOM 11113 O O . ARG C 3 31 ? -11.751 9.768 5.304 1.00 0.00 31 ARG P O 6
ATOM 11134 N N . LEU C 3 32 ? -9.560 10.415 5.353 1.00 0.00 32 LEU P N 6
ATOM 11135 C CA . LEU C 3 32 ? -8.887 9.181 5.764 1.00 0.00 32 LEU P CA 6
ATOM 11136 C C . LEU C 3 32 ? -9.634 8.588 6.977 1.00 0.00 32 LEU P C 6
ATOM 11137 O O . LEU C 3 32 ? -10.198 7.473 6.854 1.00 0.00 32 LEU P O 6
ATOM 11153 N N . ALA C 3 33 ? -9.722 9.368 8.083 1.00 0.00 33 ALA P N 6
ATOM 11154 C CA . ALA C 3 33 ? -10.236 8.934 9.354 1.00 0.00 33 ALA P CA 6
ATOM 11155 C C . ALA C 3 33 ? -11.768 8.728 9.376 1.00 0.00 33 ALA P C 6
ATOM 11156 O O . ALA C 3 33 ? -12.181 7.674 9.948 1.00 0.00 33 ALA P O 6
ATOM 11163 N N . ASP C 3 34 ? -12.609 9.556 8.669 1.00 0.00 34 ASP P N 6
ATOM 11164 C CA . ASP C 3 34 ? -14.020 9.394 8.487 1.00 0.00 34 ASP P CA 6
ATOM 11165 C C . ASP C 3 34 ? -14.430 8.134 7.827 1.00 0.00 34 ASP P C 6
ATOM 11166 O O . ASP C 3 34 ? -15.136 7.266 8.344 1.00 0.00 34 ASP P O 6
ATOM 11175 N N . LEU C 3 35 ? -13.705 7.813 6.718 1.00 0.00 35 LEU P N 6
ATOM 11176 C CA . LEU C 3 35 ? -13.909 6.513 6.088 1.00 0.00 35 LEU P CA 6
ATOM 11177 C C . LEU C 3 35 ? -13.286 5.433 6.894 1.00 0.00 35 LEU P C 6
ATOM 11178 O O . LEU C 3 35 ? -13.873 4.354 7.078 1.00 0.00 35 LEU P O 6
ATOM 11194 N N . SER C 3 36 ? -12.098 5.562 7.480 1.00 0.00 36 SER P N 6
ATOM 11195 C CA . SER C 3 36 ? -11.400 4.552 8.317 1.00 0.00 36 SER P CA 6
ATOM 11196 C C . SER C 3 36 ? -12.214 4.075 9.473 1.00 0.00 36 SER P C 6
ATOM 11197 O O . SER C 3 36 ? -12.261 2.872 9.656 1.00 0.00 36 SER P O 6
ATOM 11205 N N . ALA C 3 37 ? -12.914 4.974 10.225 1.00 0.00 37 ALA P N 6
ATOM 11206 C CA . ALA C 3 37 ? -13.857 4.557 11.269 1.00 0.00 37 ALA P CA 6
ATOM 11207 C C . ALA C 3 37 ? -14.991 3.711 10.672 1.00 0.00 37 ALA P C 6
ATOM 11208 O O . ALA C 3 37 ? -15.285 2.666 11.248 1.00 0.00 37 ALA P O 6
ATOM 11215 N N . LYS C 3 38 ? -15.656 4.117 9.557 1.00 0.00 38 LYS P N 6
ATOM 11216 C CA . LYS C 3 38 ? -16.755 3.550 8.774 1.00 0.00 38 LYS P CA 6
ATOM 11217 C C . LYS C 3 38 ? -16.450 2.179 8.153 1.00 0.00 38 LYS P C 6
ATOM 11218 O O . LYS C 3 38 ? -17.135 1.186 8.447 1.00 0.00 38 LYS P O 6
ATOM 11237 N N . LEU C 3 39 ? -15.405 2.145 7.335 1.00 0.00 39 LEU P N 6
ATOM 11238 C CA . LEU C 3 39 ? -14.729 0.913 6.864 1.00 0.00 39 LEU P CA 6
ATOM 11239 C C . LEU C 3 39 ? -14.157 0.020 7.937 1.00 0.00 39 LEU P C 6
ATOM 11240 O O . LEU C 3 39 ? -13.998 -1.155 7.653 1.00 0.00 39 LEU P O 6
ATOM 11256 N N . ALA C 3 40 ? -13.960 0.509 9.141 1.00 0.00 40 ALA P N 6
ATOM 11257 C CA . ALA C 3 40 ? -13.146 -0.199 10.167 1.00 0.00 40 ALA P CA 6
ATOM 11258 C C . ALA C 3 40 ? -11.776 -0.729 9.650 1.00 0.00 40 ALA P C 6
ATOM 11259 O O . ALA C 3 40 ? -11.440 -1.885 9.938 1.00 0.00 40 ALA P O 6
ATOM 11266 N N . LEU C 3 41 ? -10.995 0.180 9.081 1.00 0.00 41 LEU P N 6
ATOM 11267 C CA . LEU C 3 41 ? -9.703 -0.120 8.537 1.00 0.00 41 LEU P CA 6
ATOM 11268 C C . LEU C 3 41 ? -8.602 0.760 9.111 1.00 0.00 41 LEU P C 6
ATOM 11269 O O . LEU C 3 41 ? -8.829 1.773 9.775 1.00 0.00 41 LEU P O 6
ATOM 11285 N N . GLY C 3 42 ? -7.366 0.245 8.955 1.00 0.00 42 GLY P N 6
ATOM 11286 C CA . GLY C 3 42 ? -6.128 0.950 9.274 1.00 0.00 42 GLY P CA 6
ATOM 11287 C C . GLY C 3 42 ? -5.926 2.088 8.325 1.00 0.00 42 GLY P C 6
ATOM 11288 O O . GLY C 3 42 ? -6.381 2.004 7.187 1.00 0.00 42 GLY P O 6
ATOM 11292 N N . THR C 3 43 ? -5.184 3.106 8.736 1.00 0.00 43 THR P N 6
ATOM 11293 C CA . THR C 3 43 ? -5.208 4.358 8.011 1.00 0.00 43 THR P CA 6
ATOM 11294 C C . THR C 3 43 ? -4.505 4.240 6.697 1.00 0.00 43 THR P C 6
ATOM 11295 O O . THR C 3 43 ? -4.936 4.768 5.599 1.00 0.00 43 THR P O 6
ATOM 11306 N N . ALA C 3 44 ? -3.397 3.534 6.736 1.00 0.00 44 ALA P N 6
ATOM 11307 C CA . ALA C 3 44 ? -2.714 3.166 5.472 1.00 0.00 44 ALA P CA 6
ATOM 11308 C C . ALA C 3 44 ? -3.687 2.638 4.391 1.00 0.00 44 ALA P C 6
ATOM 11309 O O . ALA C 3 44 ? -3.604 3.071 3.266 1.00 0.00 44 ALA P O 6
ATOM 11316 N N . GLN C 3 45 ? -4.614 1.766 4.732 1.00 0.00 45 GLN P N 6
ATOM 11317 C CA . GLN C 3 45 ? -5.491 1.093 3.761 1.00 0.00 45 GLN P CA 6
ATOM 11318 C C . GLN C 3 45 ? -6.255 2.179 2.955 1.00 0.00 45 GLN P C 6
ATOM 11319 O O . GLN C 3 45 ? -6.575 1.993 1.791 1.00 0.00 45 GLN P O 6
ATOM 11333 N N . VAL C 3 46 ? -6.598 3.316 3.586 1.00 0.00 46 VAL P N 6
ATOM 11334 C CA . VAL C 3 46 ? -7.366 4.338 2.901 1.00 0.00 46 VAL P CA 6
ATOM 11335 C C . VAL C 3 46 ? -6.411 5.076 1.893 1.00 0.00 46 VAL P C 6
ATOM 11336 O O . VAL C 3 46 ? -6.759 5.176 0.738 1.00 0.00 46 VAL P O 6
ATOM 11349 N N . LYS C 3 47 ? -5.214 5.560 2.265 1.00 0.00 47 LYS P N 6
ATOM 11350 C CA . LYS C 3 47 ? -4.196 5.978 1.264 1.00 0.00 47 LYS P CA 6
ATOM 11351 C C . LYS C 3 47 ? -3.847 4.912 0.179 1.00 0.00 47 LYS P C 6
ATOM 11352 O O . LYS C 3 47 ? -4.009 5.239 -0.991 1.00 0.00 47 LYS P O 6
ATOM 11371 N N . ILE C 3 48 ? -3.540 3.652 0.510 1.00 0.00 48 ILE P N 6
ATOM 11372 C CA . ILE C 3 48 ? -3.280 2.655 -0.549 1.00 0.00 48 ILE P CA 6
ATOM 11373 C C . ILE C 3 48 ? -4.548 2.585 -1.397 1.00 0.00 48 ILE P C 6
ATOM 11374 O O . ILE C 3 48 ? -4.355 2.567 -2.594 1.00 0.00 48 ILE P O 6
ATOM 11390 N N . TRP C 3 49 ? -5.796 2.399 -0.845 1.00 0.00 49 TRP P N 6
ATOM 11391 C CA . TRP C 3 49 ? -6.917 2.334 -1.771 1.00 0.00 49 TRP P CA 6
ATOM 11392 C C . TRP C 3 49 ? -7.066 3.580 -2.696 1.00 0.00 49 TRP P C 6
ATOM 11393 O O . TRP C 3 49 ? -7.171 3.432 -3.914 1.00 0.00 49 TRP P O 6
ATOM 11414 N N . PHE C 3 50 ? -7.055 4.795 -2.194 1.00 0.00 50 PHE P N 6
ATOM 11415 C CA . PHE C 3 50 ? -7.199 5.962 -2.977 1.00 0.00 50 PHE P CA 6
ATOM 11416 C C . PHE C 3 50 ? -6.063 5.980 -4.037 1.00 0.00 50 PHE P C 6
ATOM 11417 O O . PHE C 3 50 ? -6.233 6.217 -5.255 1.00 0.00 50 PHE P O 6
ATOM 11434 N N . LYS C 3 51 ? -4.791 5.951 -3.615 1.00 0.00 51 LYS P N 6
ATOM 11435 C CA . LYS C 3 51 ? -3.552 6.031 -4.367 1.00 0.00 51 LYS P CA 6
ATOM 11436 C C . LYS C 3 51 ? -3.593 4.987 -5.501 1.00 0.00 51 LYS P C 6
ATOM 11437 O O . LYS C 3 51 ? -3.311 5.270 -6.651 1.00 0.00 51 LYS P O 6
ATOM 11456 N N . ASN C 3 52 ? -3.932 3.748 -5.105 1.00 0.00 52 ASN P N 6
ATOM 11457 C CA . ASN C 3 52 ? -3.932 2.659 -6.103 1.00 0.00 52 ASN P CA 6
ATOM 11458 C C . ASN C 3 52 ? -5.091 2.846 -7.106 1.00 0.00 52 ASN P C 6
ATOM 11459 O O . ASN C 3 52 ? -4.919 2.545 -8.246 1.00 0.00 52 ASN P O 6
ATOM 11470 N N . ARG C 3 53 ? -6.260 3.266 -6.712 1.00 0.00 53 ARG P N 6
ATOM 11471 C CA . ARG C 3 53 ? -7.288 3.725 -7.648 1.00 0.00 53 ARG P CA 6
ATOM 11472 C C . ARG C 3 53 ? -6.898 4.943 -8.507 1.00 0.00 53 ARG P C 6
ATOM 11473 O O . ARG C 3 53 ? -7.443 5.000 -9.582 1.00 0.00 53 ARG P O 6
ATOM 11494 N N . ARG C 3 54 ? -5.999 5.853 -8.084 1.00 0.00 54 ARG P N 6
ATOM 11495 C CA . ARG C 3 54 ? -5.411 6.863 -8.999 1.00 0.00 54 ARG P CA 6
ATOM 11496 C C . ARG C 3 54 ? -4.472 6.107 -9.975 1.00 0.00 54 ARG P C 6
ATOM 11497 O O . ARG C 3 54 ? -4.616 6.410 -11.169 1.00 0.00 54 ARG P O 6
ATOM 11518 N N . ARG C 3 55 ? -3.654 5.187 -9.593 1.00 0.00 55 ARG P N 6
ATOM 11519 C CA . ARG C 3 55 ? -2.728 4.381 -10.435 1.00 0.00 55 ARG P CA 6
ATOM 11520 C C . ARG C 3 55 ? -3.494 3.498 -11.393 1.00 0.00 55 ARG P C 6
ATOM 11521 O O . ARG C 3 55 ? -3.303 3.660 -12.585 1.00 0.00 55 ARG P O 6
ATOM 11542 N N . ARG C 3 56 ? -4.481 2.689 -10.935 1.00 0.00 56 ARG P N 6
ATOM 11543 C CA . ARG C 3 56 ? -5.387 1.944 -11.843 1.00 0.00 56 ARG P CA 6
ATOM 11544 C C . ARG C 3 56 ? -6.090 2.827 -12.847 1.00 0.00 56 ARG P C 6
ATOM 11545 O O . ARG C 3 56 ? -6.024 2.567 -14.031 1.00 0.00 56 ARG P O 6
ATOM 11566 N N . HIS C 3 57 ? -6.617 4.008 -12.382 1.00 0.00 57 HIS P N 6
ATOM 11567 C CA . HIS C 3 57 ? -7.235 4.992 -13.296 1.00 0.00 57 HIS P CA 6
ATOM 11568 C C . HIS C 3 57 ? -6.305 5.586 -14.342 1.00 0.00 57 HIS P C 6
ATOM 11569 O O . HIS C 3 57 ? -6.537 5.504 -15.533 1.00 0.00 57 HIS P O 6
ATOM 11583 N N . LYS C 3 58 ? -5.126 6.100 -13.929 1.00 0.00 58 LYS P N 6
ATOM 11584 C CA . LYS C 3 58 ? -4.119 6.705 -14.869 1.00 0.00 58 LYS P CA 6
ATOM 11585 C C . LYS C 3 58 ? -3.395 5.613 -15.747 1.00 0.00 58 LYS P C 6
ATOM 11586 O O . LYS C 3 58 ? -3.098 5.932 -16.892 1.00 0.00 58 LYS P O 6
ATOM 11605 N N . ILE C 3 59 ? -3.229 4.382 -15.268 1.00 0.00 59 ILE P N 6
ATOM 11606 C CA . ILE C 3 59 ? -2.709 3.239 -16.002 1.00 0.00 59 ILE P CA 6
ATOM 11607 C C . ILE C 3 59 ? -3.791 2.844 -17.022 1.00 0.00 59 ILE P C 6
ATOM 11608 O O . ILE C 3 59 ? -3.476 2.637 -18.241 1.00 0.00 59 ILE P O 6
ATOM 11624 N N . GLN C 3 60 ? -5.101 2.732 -16.617 1.00 0.00 60 GLN P N 6
ATOM 11625 C CA . GLN C 3 60 ? -6.179 2.416 -17.619 1.00 0.00 60 GLN P CA 6
ATOM 11626 C C . GLN C 3 60 ? -6.338 3.540 -18.687 1.00 0.00 60 GLN P C 6
ATOM 11627 O O . GLN C 3 60 ? -6.620 3.336 -19.898 1.00 0.00 60 GLN P O 6
ATOM 11641 N N . SER C 3 61 ? -5.949 4.731 -18.279 1.00 0.00 61 SER P N 6
ATOM 11642 C CA . SER C 3 61 ? -6.054 5.858 -19.149 1.00 0.00 61 SER P CA 6
ATOM 11643 C C . SER C 3 61 ? -4.819 5.889 -20.088 1.00 0.00 61 SER P C 6
ATOM 11644 O O . SER C 3 61 ? -4.903 6.446 -21.151 1.00 0.00 61 SER P O 6
ATOM 11652 N N . ASP C 3 62 ? -3.703 5.250 -19.747 1.00 0.00 62 ASP P N 6
ATOM 11653 C CA . ASP C 3 62 ? -2.541 5.142 -20.619 1.00 0.00 62 ASP P CA 6
ATOM 11654 C C . ASP C 3 62 ? -2.644 4.055 -21.700 1.00 0.00 62 ASP P C 6
ATOM 11655 O O . ASP C 3 62 ? -1.770 3.953 -22.491 1.00 0.00 62 ASP P O 6
ATOM 11664 N N . GLN C 3 63 ? -3.685 3.188 -21.599 1.00 0.00 63 GLN P N 6
ATOM 11665 C CA . GLN C 3 63 ? -4.048 2.204 -22.716 1.00 0.00 63 GLN P CA 6
ATOM 11666 C C . GLN C 3 63 ? -4.622 2.922 -23.919 1.00 0.00 63 GLN P C 6
ATOM 11667 O O . GLN C 3 63 ? -5.816 3.074 -24.050 1.00 0.00 63 GLN P O 6
ATOM 11681 N N . HIS C 3 64 ? -3.774 3.346 -24.921 1.00 0.00 64 HIS P N 6
ATOM 11682 C CA . HIS C 3 64 ? -4.112 4.083 -26.135 1.00 0.00 64 HIS P CA 6
ATOM 11683 C C . HIS C 3 64 ? -3.228 3.741 -27.337 1.00 0.00 64 HIS P C 6
ATOM 11684 O O . HIS C 3 64 ? -2.073 3.361 -27.178 1.00 0.00 64 HIS P O 6
ATOM 11698 N N . LYS C 3 65 ? -3.774 3.891 -28.575 1.00 0.00 65 LYS P N 6
ATOM 11699 C CA . LYS C 3 65 ? -3.168 3.850 -29.894 1.00 0.00 65 LYS P CA 6
ATOM 11700 C C . LYS C 3 65 ? -2.552 2.448 -30.323 1.00 0.00 65 LYS P C 6
ATOM 11701 O O . LYS C 3 65 ? -2.718 1.439 -29.610 1.00 0.00 65 LYS P O 6
ATOM 11720 N N . ASP C 3 66 ? -1.997 2.399 -31.510 1.00 0.00 66 ASP P N 6
ATOM 11721 C CA . ASP C 3 66 ? -1.363 1.166 -32.126 1.00 0.00 66 ASP P CA 6
ATOM 11722 C C . ASP C 3 66 ? -2.227 -0.094 -32.008 1.00 0.00 66 ASP P C 6
ATOM 11723 O O . ASP C 3 66 ? -2.051 -1.002 -31.167 1.00 0.00 66 ASP P O 6
ATOM 11732 N N . GLN C 3 67 ? -3.349 -0.058 -32.724 1.00 0.00 67 GLN P N 6
ATOM 11733 C CA . GLN C 3 67 ? -4.519 -0.950 -32.644 1.00 0.00 67 GLN P CA 6
ATOM 11734 C C . GLN C 3 67 ? -5.196 -1.000 -34.055 1.00 0.00 67 GLN P C 6
ATOM 11735 O O . GLN C 3 67 ? -4.704 -0.370 -34.998 1.00 0.00 67 GLN P O 6
ATOM 11749 N N . SER C 3 68 ? -6.329 -1.641 -34.215 1.00 0.00 68 SER P N 6
ATOM 11750 C CA . SER C 3 68 ? -7.130 -1.856 -35.399 1.00 0.00 68 SER P CA 6
ATOM 11751 C C . SER C 3 68 ? -8.035 -0.663 -35.722 1.00 0.00 68 SER P C 6
ATOM 11752 O O . SER C 3 68 ? -8.803 -0.322 -34.832 1.00 0.00 68 SER P O 6
ATOM 12583 N N . GLY C 3 1 ? 7.470 -6.384 2.960 1.00 0.00 1 GLY P N 7
ATOM 12584 C CA . GLY C 3 1 ? 8.085 -7.297 3.931 1.00 0.00 1 GLY P CA 7
ATOM 12585 C C . GLY C 3 1 ? 7.086 -7.578 5.054 1.00 0.00 1 GLY P C 7
ATOM 12586 O O . GLY C 3 1 ? 5.856 -7.316 4.863 1.00 0.00 1 GLY P O 7
ATOM 12592 N N . PRO C 3 2 ? 7.544 -8.167 6.183 1.00 0.00 2 PRO P N 7
ATOM 12593 C CA . PRO C 3 2 ? 6.723 -8.716 7.231 1.00 0.00 2 PRO P CA 7
ATOM 12594 C C . PRO C 3 2 ? 5.709 -7.769 7.763 1.00 0.00 2 PRO P C 7
ATOM 12595 O O . PRO C 3 2 ? 4.661 -8.206 8.195 1.00 0.00 2 PRO P O 7
ATOM 12606 N N . ARG C 3 3 ? 5.891 -6.461 7.619 1.00 0.00 3 ARG P N 7
ATOM 12607 C CA . ARG C 3 3 ? 4.868 -5.399 7.857 1.00 0.00 3 ARG P CA 7
ATOM 12608 C C . ARG C 3 3 ? 3.553 -5.517 7.110 1.00 0.00 3 ARG P C 7
ATOM 12609 O O . ARG C 3 3 ? 2.608 -4.940 7.586 1.00 0.00 3 ARG P O 7
ATOM 12630 N N . ARG C 3 4 ? 3.497 -6.307 6.068 1.00 0.00 4 ARG P N 7
ATOM 12631 C CA . ARG C 3 4 ? 2.391 -6.213 5.092 1.00 0.00 4 ARG P CA 7
ATOM 12632 C C . ARG C 3 4 ? 1.082 -6.525 5.802 1.00 0.00 4 ARG P C 7
ATOM 12633 O O . ARG C 3 4 ? 1.021 -7.337 6.771 1.00 0.00 4 ARG P O 7
ATOM 12654 N N . THR C 3 5 ? -0.050 -6.028 5.269 1.00 0.00 5 THR P N 7
ATOM 12655 C CA . THR C 3 5 ? -1.320 -6.428 5.890 1.00 0.00 5 THR P CA 7
ATOM 12656 C C . THR C 3 5 ? -2.303 -6.926 4.791 1.00 0.00 5 THR P C 7
ATOM 12657 O O . THR C 3 5 ? -1.869 -7.123 3.648 1.00 0.00 5 THR P O 7
ATOM 12668 N N . ARG C 3 6 ? -3.566 -7.305 5.121 1.00 0.00 6 ARG P N 7
ATOM 12669 C CA . ARG C 3 6 ? -4.473 -7.911 4.120 1.00 0.00 6 ARG P CA 7
ATOM 12670 C C . ARG C 3 6 ? -5.859 -7.302 4.335 1.00 0.00 6 ARG P C 7
ATOM 12671 O O . ARG C 3 6 ? -6.288 -7.137 5.487 1.00 0.00 6 ARG P O 7
ATOM 12692 N N . THR C 3 7 ? -6.563 -7.035 3.249 1.00 0.00 7 THR P N 7
ATOM 12693 C CA . THR C 3 7 ? -8.000 -6.607 3.290 1.00 0.00 7 THR P CA 7
ATOM 12694 C C . THR C 3 7 ? -8.600 -6.911 1.954 1.00 0.00 7 THR P C 7
ATOM 12695 O O . THR C 3 7 ? -8.117 -6.351 0.955 1.00 0.00 7 THR P O 7
ATOM 12706 N N . THR C 3 8 ? -9.654 -7.711 1.858 1.00 0.00 8 THR P N 7
ATOM 12707 C CA . THR C 3 8 ? -10.500 -8.095 0.703 1.00 0.00 8 THR P CA 7
ATOM 12708 C C . THR C 3 8 ? -11.596 -7.083 0.417 1.00 0.00 8 THR P C 7
ATOM 12709 O O . THR C 3 8 ? -12.640 -7.089 1.072 1.00 0.00 8 THR P O 7
ATOM 12720 N N . PHE C 3 9 ? -11.426 -6.163 -0.497 1.00 0.00 9 PHE P N 7
ATOM 12721 C CA . PHE C 3 9 ? -12.440 -5.234 -0.823 1.00 0.00 9 PHE P CA 7
ATOM 12722 C C . PHE C 3 9 ? -13.761 -5.764 -1.395 1.00 0.00 9 PHE P C 7
ATOM 12723 O O . PHE C 3 9 ? -13.858 -6.970 -1.674 1.00 0.00 9 PHE P O 7
ATOM 12740 N N . THR C 3 10 ? -14.787 -4.987 -1.435 1.00 0.00 10 THR P N 7
ATOM 12741 C CA . THR C 3 10 ? -16.192 -5.347 -1.872 1.00 0.00 10 THR P CA 7
ATOM 12742 C C . THR C 3 10 ? -16.650 -4.176 -2.780 1.00 0.00 10 THR P C 7
ATOM 12743 O O . THR C 3 10 ? -16.275 -3.007 -2.458 1.00 0.00 10 THR P O 7
ATOM 12754 N N . SER C 3 11 ? -17.582 -4.569 -3.666 1.00 0.00 11 SER P N 7
ATOM 12755 C CA . SER C 3 11 ? -18.343 -3.602 -4.514 1.00 0.00 11 SER P CA 7
ATOM 12756 C C . SER C 3 11 ? -18.986 -2.479 -3.679 1.00 0.00 11 SER P C 7
ATOM 12757 O O . SER C 3 11 ? -18.896 -1.377 -4.139 1.00 0.00 11 SER P O 7
ATOM 12765 N N . SER C 3 12 ? -19.587 -2.715 -2.517 1.00 0.00 12 SER P N 7
ATOM 12766 C CA . SER C 3 12 ? -20.216 -1.737 -1.622 1.00 0.00 12 SER P CA 7
ATOM 12767 C C . SER C 3 12 ? -19.166 -0.736 -1.047 1.00 0.00 12 SER P C 7
ATOM 12768 O O . SER C 3 12 ? -19.429 0.413 -0.963 1.00 0.00 12 SER P O 7
ATOM 12776 N N . GLN C 3 13 ? -17.929 -1.172 -0.780 1.00 0.00 13 GLN P N 7
ATOM 12777 C CA . GLN C 3 13 ? -16.751 -0.352 -0.407 1.00 0.00 13 GLN P CA 7
ATOM 12778 C C . GLN C 3 13 ? -16.269 0.522 -1.547 1.00 0.00 13 GLN P C 7
ATOM 12779 O O . GLN C 3 13 ? -16.035 1.738 -1.371 1.00 0.00 13 GLN P O 7
ATOM 12793 N N . ILE C 3 14 ? -16.105 -0.068 -2.718 1.00 0.00 14 ILE P N 7
ATOM 12794 C CA . ILE C 3 14 ? -15.613 0.628 -3.914 1.00 0.00 14 ILE P CA 7
ATOM 12795 C C . ILE C 3 14 ? -16.646 1.685 -4.327 1.00 0.00 14 ILE P C 7
ATOM 12796 O O . ILE C 3 14 ? -16.224 2.841 -4.648 1.00 0.00 14 ILE P O 7
ATOM 12812 N N . ALA C 3 15 ? -17.925 1.392 -4.236 1.00 0.00 15 ALA P N 7
ATOM 12813 C CA . ALA C 3 15 ? -18.964 2.334 -4.413 1.00 0.00 15 ALA P CA 7
ATOM 12814 C C . ALA C 3 15 ? -18.847 3.477 -3.385 1.00 0.00 15 ALA P C 7
ATOM 12815 O O . ALA C 3 15 ? -18.775 4.621 -3.809 1.00 0.00 15 ALA P O 7
ATOM 12822 N N . GLU C 3 16 ? -18.759 3.230 -2.066 1.00 0.00 16 GLU P N 7
ATOM 12823 C CA . GLU C 3 16 ? -18.715 4.362 -1.075 1.00 0.00 16 GLU P CA 7
ATOM 12824 C C . GLU C 3 16 ? -17.460 5.213 -1.320 1.00 0.00 16 GLU P C 7
ATOM 12825 O O . GLU C 3 16 ? -17.485 6.407 -1.177 1.00 0.00 16 GLU P O 7
ATOM 12837 N N . LEU C 3 17 ? -16.298 4.503 -1.409 1.00 0.00 17 LEU P N 7
ATOM 12838 C CA . LEU C 3 17 ? -15.062 5.128 -1.555 1.00 0.00 17 LEU P CA 7
ATOM 12839 C C . LEU C 3 17 ? -14.959 5.957 -2.729 1.00 0.00 17 LEU P C 7
ATOM 12840 O O . LEU C 3 17 ? -14.427 7.065 -2.544 1.00 0.00 17 LEU P O 7
ATOM 12856 N N . GLU C 3 18 ? -15.491 5.557 -3.900 1.00 0.00 18 GLU P N 7
ATOM 12857 C CA . GLU C 3 18 ? -15.771 6.369 -5.010 1.00 0.00 18 GLU P CA 7
ATOM 12858 C C . GLU C 3 18 ? -16.673 7.535 -4.628 1.00 0.00 18 GLU P C 7
ATOM 12859 O O . GLU C 3 18 ? -16.361 8.648 -4.950 1.00 0.00 18 GLU P O 7
ATOM 12871 N N . GLN C 3 19 ? -17.833 7.390 -3.911 1.00 0.00 19 GLN P N 7
ATOM 12872 C CA . GLN C 3 19 ? -18.634 8.485 -3.443 1.00 0.00 19 GLN P CA 7
ATOM 12873 C C . GLN C 3 19 ? -17.929 9.687 -2.827 1.00 0.00 19 GLN P C 7
ATOM 12874 O O . GLN C 3 19 ? -18.139 10.796 -3.261 1.00 0.00 19 GLN P O 7
ATOM 12888 N N . HIS C 3 20 ? -17.096 9.447 -1.861 1.00 0.00 20 HIS P N 7
ATOM 12889 C CA . HIS C 3 20 ? -16.365 10.509 -1.155 1.00 0.00 20 HIS P CA 7
ATOM 12890 C C . HIS C 3 20 ? -15.132 10.943 -1.935 1.00 0.00 20 HIS P C 7
ATOM 12891 O O . HIS C 3 20 ? -14.838 12.137 -1.972 1.00 0.00 20 HIS P O 7
ATOM 12905 N N . PHE C 3 21 ? -14.469 10.017 -2.640 1.00 0.00 21 PHE P N 7
ATOM 12906 C CA . PHE C 3 21 ? -13.464 10.485 -3.596 1.00 0.00 21 PHE P CA 7
ATOM 12907 C C . PHE C 3 21 ? -13.941 11.538 -4.657 1.00 0.00 21 PHE P C 7
ATOM 12908 O O . PHE C 3 21 ? -13.283 12.513 -4.976 1.00 0.00 21 PHE P O 7
ATOM 12925 N N . LEU C 3 22 ? -15.243 11.435 -5.049 1.00 0.00 22 LEU P N 7
ATOM 12926 C CA . LEU C 3 22 ? -15.922 12.511 -5.895 1.00 0.00 22 LEU P CA 7
ATOM 12927 C C . LEU C 3 22 ? -15.838 13.875 -5.278 1.00 0.00 22 LEU P C 7
ATOM 12928 O O . LEU C 3 22 ? -15.648 14.852 -6.079 1.00 0.00 22 LEU P O 7
ATOM 12944 N N . GLN C 3 23 ? -15.968 14.034 -3.957 1.00 0.00 23 GLN P N 7
ATOM 12945 C CA . GLN C 3 23 ? -15.805 15.291 -3.192 1.00 0.00 23 GLN P CA 7
ATOM 12946 C C . GLN C 3 23 ? -14.329 15.592 -2.920 1.00 0.00 23 GLN P C 7
ATOM 12947 O O . GLN C 3 23 ? -13.997 16.746 -2.605 1.00 0.00 23 GLN P O 7
ATOM 12961 N N . GLY C 3 24 ? -13.404 14.680 -3.051 1.00 0.00 24 GLY P N 7
ATOM 12962 C CA . GLY C 3 24 ? -12.037 14.877 -2.506 1.00 0.00 24 GLY P CA 7
ATOM 12963 C C . GLY C 3 24 ? -10.991 13.913 -3.112 1.00 0.00 24 GLY P C 7
ATOM 12964 O O . GLY C 3 24 ? -10.631 12.960 -2.396 1.00 0.00 24 GLY P O 7
ATOM 12968 N N . ARG C 3 25 ? -10.651 14.176 -4.403 1.00 0.00 25 ARG P N 7
ATOM 12969 C CA . ARG C 3 25 ? -9.948 13.166 -5.252 1.00 0.00 25 ARG P CA 7
ATOM 12970 C C . ARG C 3 25 ? -8.562 12.636 -4.692 1.00 0.00 25 ARG P C 7
ATOM 12971 O O . ARG C 3 25 ? -8.021 11.618 -5.150 1.00 0.00 25 ARG P O 7
ATOM 12992 N N . TYR C 3 26 ? -7.999 13.351 -3.704 1.00 0.00 26 TYR P N 7
ATOM 12993 C CA . TYR C 3 26 ? -6.829 12.946 -2.934 1.00 0.00 26 TYR P CA 7
ATOM 12994 C C . TYR C 3 26 ? -7.059 12.996 -1.466 1.00 0.00 26 TYR P C 7
ATOM 12995 O O . TYR C 3 26 ? -7.603 13.956 -0.943 1.00 0.00 26 TYR P O 7
ATOM 13013 N N . LEU C 3 27 ? -6.656 11.911 -0.839 1.00 0.00 27 LEU P N 7
ATOM 13014 C CA . LEU C 3 27 ? -6.879 11.932 0.580 1.00 0.00 27 LEU P CA 7
ATOM 13015 C C . LEU C 3 27 ? -6.021 12.989 1.327 1.00 0.00 27 LEU P C 7
ATOM 13016 O O . LEU C 3 27 ? -4.917 13.458 1.006 1.00 0.00 27 LEU P O 7
ATOM 13032 N N . THR C 3 28 ? -6.585 13.178 2.540 1.00 0.00 28 THR P N 7
ATOM 13033 C CA . THR C 3 28 ? -6.035 13.835 3.685 1.00 0.00 28 THR P CA 7
ATOM 13034 C C . THR C 3 28 ? -6.583 13.121 4.913 1.00 0.00 28 THR P C 7
ATOM 13035 O O . THR C 3 28 ? -7.567 12.399 4.803 1.00 0.00 28 THR P O 7
ATOM 13046 N N . ALA C 3 29 ? -5.992 13.332 6.097 1.00 0.00 29 ALA P N 7
ATOM 13047 C CA . ALA C 3 29 ? -6.456 12.806 7.390 1.00 0.00 29 ALA P CA 7
ATOM 13048 C C . ALA C 3 29 ? -7.967 12.931 7.678 1.00 0.00 29 ALA P C 7
ATOM 13049 O O . ALA C 3 29 ? -8.568 11.870 8.002 1.00 0.00 29 ALA P O 7
ATOM 13056 N N . PRO C 3 30 ? -8.626 14.092 7.392 1.00 0.00 30 PRO P N 7
ATOM 13057 C CA . PRO C 3 30 ? -10.006 14.255 7.534 1.00 0.00 30 PRO P CA 7
ATOM 13058 C C . PRO C 3 30 ? -10.681 13.271 6.537 1.00 0.00 30 PRO P C 7
ATOM 13059 O O . PRO C 3 30 ? -11.480 12.464 6.951 1.00 0.00 30 PRO P O 7
ATOM 13070 N N . ARG C 3 31 ? -10.325 13.354 5.261 1.00 0.00 31 ARG P N 7
ATOM 13071 C CA . ARG C 3 31 ? -10.991 12.491 4.240 1.00 0.00 31 ARG P CA 7
ATOM 13072 C C . ARG C 3 31 ? -10.882 10.951 4.610 1.00 0.00 31 ARG P C 7
ATOM 13073 O O . ARG C 3 31 ? -11.901 10.289 4.666 1.00 0.00 31 ARG P O 7
ATOM 13094 N N . LEU C 3 32 ? -9.647 10.510 4.825 1.00 0.00 32 LEU P N 7
ATOM 13095 C CA . LEU C 3 32 ? -9.271 9.136 5.094 1.00 0.00 32 LEU P CA 7
ATOM 13096 C C . LEU C 3 32 ? -10.007 8.570 6.293 1.00 0.00 32 LEU P C 7
ATOM 13097 O O . LEU C 3 32 ? -10.536 7.568 6.139 1.00 0.00 32 LEU P O 7
ATOM 13113 N N . ALA C 3 33 ? -10.002 9.239 7.450 1.00 0.00 33 ALA P N 7
ATOM 13114 C CA . ALA C 3 33 ? -10.648 8.820 8.695 1.00 0.00 33 ALA P CA 7
ATOM 13115 C C . ALA C 3 33 ? -12.158 8.733 8.540 1.00 0.00 33 ALA P C 7
ATOM 13116 O O . ALA C 3 33 ? -12.756 7.795 9.061 1.00 0.00 33 ALA P O 7
ATOM 13123 N N . ASP C 3 34 ? -12.824 9.738 7.978 1.00 0.00 34 ASP P N 7
ATOM 13124 C CA . ASP C 3 34 ? -14.246 9.751 7.756 1.00 0.00 34 ASP P CA 7
ATOM 13125 C C . ASP C 3 34 ? -14.662 8.506 6.897 1.00 0.00 34 ASP P C 7
ATOM 13126 O O . ASP C 3 34 ? -15.526 7.741 7.315 1.00 0.00 34 ASP P O 7
ATOM 13135 N N . LEU C 3 35 ? -13.946 8.264 5.788 1.00 0.00 35 LEU P N 7
ATOM 13136 C CA . LEU C 3 35 ? -14.127 7.025 5.063 1.00 0.00 35 LEU P CA 7
ATOM 13137 C C . LEU C 3 35 ? -13.728 5.799 5.889 1.00 0.00 35 LEU P C 7
ATOM 13138 O O . LEU C 3 35 ? -14.369 4.794 5.754 1.00 0.00 35 LEU P O 7
ATOM 13154 N N . SER C 3 36 ? -12.661 5.795 6.653 1.00 0.00 36 SER P N 7
ATOM 13155 C CA . SER C 3 36 ? -12.184 4.679 7.372 1.00 0.00 36 SER P CA 7
ATOM 13156 C C . SER C 3 36 ? -13.206 4.091 8.328 1.00 0.00 36 SER P C 7
ATOM 13157 O O . SER C 3 36 ? -13.492 2.899 8.449 1.00 0.00 36 SER P O 7
ATOM 13165 N N . ALA C 3 37 ? -13.937 5.023 8.952 1.00 0.00 37 ALA P N 7
ATOM 13166 C CA . ALA C 3 37 ? -15.151 4.755 9.742 1.00 0.00 37 ALA P CA 7
ATOM 13167 C C . ALA C 3 37 ? -16.415 4.310 8.902 1.00 0.00 37 ALA P C 7
ATOM 13168 O O . ALA C 3 37 ? -17.047 3.260 9.214 1.00 0.00 37 ALA P O 7
ATOM 13175 N N . LYS C 3 38 ? -16.703 5.045 7.788 1.00 0.00 38 LYS P N 7
ATOM 13176 C CA . LYS C 3 38 ? -17.955 4.754 7.053 1.00 0.00 38 LYS P CA 7
ATOM 13177 C C . LYS C 3 38 ? -17.873 3.419 6.324 1.00 0.00 38 LYS P C 7
ATOM 13178 O O . LYS C 3 38 ? -18.793 2.630 6.455 1.00 0.00 38 LYS P O 7
ATOM 13197 N N . LEU C 3 39 ? -16.755 3.183 5.689 1.00 0.00 39 LEU P N 7
ATOM 13198 C CA . LEU C 3 39 ? -16.411 1.908 4.958 1.00 0.00 39 LEU P CA 7
ATOM 13199 C C . LEU C 3 39 ? -16.093 0.810 5.925 1.00 0.00 39 LEU P C 7
ATOM 13200 O O . LEU C 3 39 ? -16.079 -0.346 5.457 1.00 0.00 39 LEU P O 7
ATOM 13216 N N . ALA C 3 40 ? -15.832 1.166 7.214 1.00 0.00 40 ALA P N 7
ATOM 13217 C CA . ALA C 3 40 ? -15.359 0.230 8.252 1.00 0.00 40 ALA P CA 7
ATOM 13218 C C . ALA C 3 40 ? -14.049 -0.495 7.929 1.00 0.00 40 ALA P C 7
ATOM 13219 O O . ALA C 3 40 ? -14.018 -1.711 8.152 1.00 0.00 40 ALA P O 7
ATOM 13226 N N . LEU C 3 41 ? -13.099 0.160 7.348 1.00 0.00 41 LEU P N 7
ATOM 13227 C CA . LEU C 3 41 ? -11.768 -0.487 7.173 1.00 0.00 41 LEU P CA 7
ATOM 13228 C C . LEU C 3 41 ? -10.591 0.481 7.573 1.00 0.00 41 LEU P C 7
ATOM 13229 O O . LEU C 3 41 ? -10.727 1.683 7.607 1.00 0.00 41 LEU P O 7
ATOM 13245 N N . GLY C 3 42 ? -9.415 -0.040 7.788 1.00 0.00 42 GLY P N 7
ATOM 13246 C CA . GLY C 3 42 ? -8.207 0.522 8.251 1.00 0.00 42 GLY P CA 7
ATOM 13247 C C . GLY C 3 42 ? -7.736 1.773 7.478 1.00 0.00 42 GLY P C 7
ATOM 13248 O O . GLY C 3 42 ? -7.966 1.941 6.321 1.00 0.00 42 GLY P O 7
ATOM 13252 N N . THR C 3 43 ? -7.193 2.721 8.179 1.00 0.00 43 THR P N 7
ATOM 13253 C CA . THR C 3 43 ? -6.585 3.931 7.513 1.00 0.00 43 THR P CA 7
ATOM 13254 C C . THR C 3 43 ? -5.564 3.756 6.340 1.00 0.00 43 THR P C 7
ATOM 13255 O O . THR C 3 43 ? -5.522 4.544 5.335 1.00 0.00 43 THR P O 7
ATOM 13266 N N . ALA C 3 44 ? -4.692 2.757 6.412 1.00 0.00 44 ALA P N 7
ATOM 13267 C CA . ALA C 3 44 ? -3.851 2.365 5.236 1.00 0.00 44 ALA P CA 7
ATOM 13268 C C . ALA C 3 44 ? -4.725 2.069 4.069 1.00 0.00 44 ALA P C 7
ATOM 13269 O O . ALA C 3 44 ? -4.559 2.630 2.993 1.00 0.00 44 ALA P O 7
ATOM 13276 N N . GLN C 3 45 ? -5.764 1.272 4.295 1.00 0.00 45 GLN P N 7
ATOM 13277 C CA . GLN C 3 45 ? -6.663 0.769 3.270 1.00 0.00 45 GLN P CA 7
ATOM 13278 C C . GLN C 3 45 ? -7.261 1.896 2.408 1.00 0.00 45 GLN P C 7
ATOM 13279 O O . GLN C 3 45 ? -7.328 1.768 1.240 1.00 0.00 45 GLN P O 7
ATOM 13293 N N . VAL C 3 46 ? -7.658 3.032 3.032 1.00 0.00 46 VAL P N 7
ATOM 13294 C CA . VAL C 3 46 ? -8.299 4.091 2.323 1.00 0.00 46 VAL P CA 7
ATOM 13295 C C . VAL C 3 46 ? -7.240 4.752 1.438 1.00 0.00 46 VAL P C 7
ATOM 13296 O O . VAL C 3 46 ? -7.387 4.906 0.223 1.00 0.00 46 VAL P O 7
ATOM 13309 N N . LYS C 3 47 ? -6.037 4.965 1.951 1.00 0.00 47 LYS P N 7
ATOM 13310 C CA . LYS C 3 47 ? -4.847 5.513 1.254 1.00 0.00 47 LYS P CA 7
ATOM 13311 C C . LYS C 3 47 ? -4.315 4.720 0.051 1.00 0.00 47 LYS P C 7
ATOM 13312 O O . LYS C 3 47 ? -4.061 5.316 -1.031 1.00 0.00 47 LYS P O 7
ATOM 13331 N N . ILE C 3 48 ? -4.257 3.417 0.195 1.00 0.00 48 ILE P N 7
ATOM 13332 C CA . ILE C 3 48 ? -3.844 2.465 -0.835 1.00 0.00 48 ILE P CA 7
ATOM 13333 C C . ILE C 3 48 ? -4.876 2.315 -1.886 1.00 0.00 48 ILE P C 7
ATOM 13334 O O . ILE C 3 48 ? -4.483 2.333 -3.026 1.00 0.00 48 ILE P O 7
ATOM 13350 N N . TRP C 3 49 ? -6.182 2.395 -1.510 1.00 0.00 49 TRP P N 7
ATOM 13351 C CA . TRP C 3 49 ? -7.155 2.281 -2.536 1.00 0.00 49 TRP P CA 7
ATOM 13352 C C . TRP C 3 49 ? -7.089 3.480 -3.482 1.00 0.00 49 TRP P C 7
ATOM 13353 O O . TRP C 3 49 ? -6.974 3.353 -4.724 1.00 0.00 49 TRP P O 7
ATOM 13374 N N . PHE C 3 50 ? -7.005 4.691 -2.884 1.00 0.00 50 PHE P N 7
ATOM 13375 C CA . PHE C 3 50 ? -6.891 5.943 -3.651 1.00 0.00 50 PHE P CA 7
ATOM 13376 C C . PHE C 3 50 ? -5.670 5.859 -4.675 1.00 0.00 50 PHE P C 7
ATOM 13377 O O . PHE C 3 50 ? -5.820 6.064 -5.923 1.00 0.00 50 PHE P O 7
ATOM 13394 N N . LYS C 3 51 ? -4.520 5.369 -4.149 1.00 0.00 51 LYS P N 7
ATOM 13395 C CA . LYS C 3 51 ? -3.310 5.212 -4.967 1.00 0.00 51 LYS P CA 7
ATOM 13396 C C . LYS C 3 51 ? -3.380 4.177 -6.097 1.00 0.00 51 LYS P C 7
ATOM 13397 O O . LYS C 3 51 ? -3.218 4.528 -7.272 1.00 0.00 51 LYS P O 7
ATOM 13416 N N . ASN C 3 52 ? -3.810 2.915 -5.773 1.00 0.00 52 ASN P N 7
ATOM 13417 C CA . ASN C 3 52 ? -3.969 1.935 -6.795 1.00 0.00 52 ASN P CA 7
ATOM 13418 C C . ASN C 3 52 ? -5.090 2.332 -7.841 1.00 0.00 52 ASN P C 7
ATOM 13419 O O . ASN C 3 52 ? -4.944 2.070 -9.032 1.00 0.00 52 ASN P O 7
ATOM 13430 N N . ARG C 3 53 ? -6.126 3.037 -7.482 1.00 0.00 53 ARG P N 7
ATOM 13431 C CA . ARG C 3 53 ? -7.272 3.453 -8.400 1.00 0.00 53 ARG P CA 7
ATOM 13432 C C . ARG C 3 53 ? -6.620 4.396 -9.455 1.00 0.00 53 ARG P C 7
ATOM 13433 O O . ARG C 3 53 ? -6.711 4.217 -10.675 1.00 0.00 53 ARG P O 7
ATOM 13454 N N . ARG C 3 54 ? -5.887 5.392 -9.031 1.00 0.00 54 ARG P N 7
ATOM 13455 C CA . ARG C 3 54 ? -5.312 6.461 -9.934 1.00 0.00 54 ARG P CA 7
ATOM 13456 C C . ARG C 3 54 ? -4.310 5.823 -10.873 1.00 0.00 54 ARG P C 7
ATOM 13457 O O . ARG C 3 54 ? -4.389 6.119 -12.065 1.00 0.00 54 ARG P O 7
ATOM 13478 N N . ARG C 3 55 ? -3.468 4.988 -10.396 1.00 0.00 55 ARG P N 7
ATOM 13479 C CA . ARG C 3 55 ? -2.565 4.170 -11.264 1.00 0.00 55 ARG P CA 7
ATOM 13480 C C . ARG C 3 55 ? -3.370 3.363 -12.360 1.00 0.00 55 ARG P C 7
ATOM 13481 O O . ARG C 3 55 ? -3.158 3.568 -13.577 1.00 0.00 55 ARG P O 7
ATOM 13502 N N . ARG C 3 56 ? -4.345 2.545 -11.945 1.00 0.00 56 ARG P N 7
ATOM 13503 C CA . ARG C 3 56 ? -5.293 1.876 -12.864 1.00 0.00 56 ARG P CA 7
ATOM 13504 C C . ARG C 3 56 ? -5.981 2.789 -13.903 1.00 0.00 56 ARG P C 7
ATOM 13505 O O . ARG C 3 56 ? -6.100 2.478 -15.058 1.00 0.00 56 ARG P O 7
ATOM 13526 N N . HIS C 3 57 ? -6.440 3.937 -13.497 1.00 0.00 57 HIS P N 7
ATOM 13527 C CA . HIS C 3 57 ? -7.252 4.850 -14.245 1.00 0.00 57 HIS P CA 7
ATOM 13528 C C . HIS C 3 57 ? -6.321 5.608 -15.248 1.00 0.00 57 HIS P C 7
ATOM 13529 O O . HIS C 3 57 ? -6.725 5.638 -16.430 1.00 0.00 57 HIS P O 7
ATOM 13543 N N . LYS C 3 58 ? -5.151 6.135 -14.794 1.00 0.00 58 LYS P N 7
ATOM 13544 C CA . LYS C 3 58 ? -4.237 6.827 -15.619 1.00 0.00 58 LYS P CA 7
ATOM 13545 C C . LYS C 3 58 ? -3.657 5.917 -16.727 1.00 0.00 58 LYS P C 7
ATOM 13546 O O . LYS C 3 58 ? -3.522 6.360 -17.864 1.00 0.00 58 LYS P O 7
ATOM 13565 N N . ILE C 3 59 ? -3.332 4.646 -16.424 1.00 0.00 59 ILE P N 7
ATOM 13566 C CA . ILE C 3 59 ? -2.865 3.625 -17.431 1.00 0.00 59 ILE P CA 7
ATOM 13567 C C . ILE C 3 59 ? -3.911 3.156 -18.337 1.00 0.00 59 ILE P C 7
ATOM 13568 O O . ILE C 3 59 ? -3.661 2.999 -19.534 1.00 0.00 59 ILE P O 7
ATOM 13584 N N . GLN C 3 60 ? -5.151 2.817 -17.928 1.00 0.00 60 GLN P N 7
ATOM 13585 C CA . GLN C 3 60 ? -6.252 2.469 -18.938 1.00 0.00 60 GLN P CA 7
ATOM 13586 C C . GLN C 3 60 ? -6.704 3.683 -19.722 1.00 0.00 60 GLN P C 7
ATOM 13587 O O . GLN C 3 60 ? -7.123 3.479 -20.875 1.00 0.00 60 GLN P O 7
ATOM 13601 N N . SER C 3 61 ? -6.513 4.891 -19.191 1.00 0.00 61 SER P N 7
ATOM 13602 C CA . SER C 3 61 ? -6.703 6.152 -19.973 1.00 0.00 61 SER P CA 7
ATOM 13603 C C . SER C 3 61 ? -5.611 6.228 -21.092 1.00 0.00 61 SER P C 7
ATOM 13604 O O . SER C 3 61 ? -5.769 7.092 -21.930 1.00 0.00 61 SER P O 7
ATOM 13612 N N . ASP C 3 62 ? -4.617 5.356 -21.226 1.00 0.00 62 ASP P N 7
ATOM 13613 C CA . ASP C 3 62 ? -3.529 5.614 -22.137 1.00 0.00 62 ASP P CA 7
ATOM 13614 C C . ASP C 3 62 ? -3.183 4.379 -22.931 1.00 0.00 62 ASP P C 7
ATOM 13615 O O . ASP C 3 62 ? -2.522 4.480 -23.960 1.00 0.00 62 ASP P O 7
ATOM 13624 N N . GLN C 3 63 ? -3.589 3.164 -22.396 1.00 0.00 63 GLN P N 7
ATOM 13625 C CA . GLN C 3 63 ? -3.325 1.800 -22.886 1.00 0.00 63 GLN P CA 7
ATOM 13626 C C . GLN C 3 63 ? -4.657 1.021 -23.139 1.00 0.00 63 GLN P C 7
ATOM 13627 O O . GLN C 3 63 ? -4.544 -0.078 -23.660 1.00 0.00 63 GLN P O 7
ATOM 13641 N N . HIS C 3 64 ? -5.812 1.521 -22.755 1.00 0.00 64 HIS P N 7
ATOM 13642 C CA . HIS C 3 64 ? -7.122 0.801 -22.863 1.00 0.00 64 HIS P CA 7
ATOM 13643 C C . HIS C 3 64 ? -8.198 1.858 -23.276 1.00 0.00 64 HIS P C 7
ATOM 13644 O O . HIS C 3 64 ? -7.994 3.040 -23.405 1.00 0.00 64 HIS P O 7
ATOM 13658 N N . LYS C 3 65 ? -9.422 1.320 -23.474 1.00 0.00 65 LYS P N 7
ATOM 13659 C CA . LYS C 3 65 ? -10.639 2.079 -23.918 1.00 0.00 65 LYS P CA 7
ATOM 13660 C C . LYS C 3 65 ? -11.818 1.911 -22.977 1.00 0.00 65 LYS P C 7
ATOM 13661 O O . LYS C 3 65 ? -12.946 2.210 -23.285 1.00 0.00 65 LYS P O 7
ATOM 13680 N N . ASP C 3 66 ? -11.546 1.466 -21.754 1.00 0.00 66 ASP P N 7
ATOM 13681 C CA . ASP C 3 66 ? -12.514 1.307 -20.621 1.00 0.00 66 ASP P CA 7
ATOM 13682 C C . ASP C 3 66 ? -11.845 1.428 -19.266 1.00 0.00 66 ASP P C 7
ATOM 13683 O O . ASP C 3 66 ? -10.657 1.344 -19.213 1.00 0.00 66 ASP P O 7
ATOM 13692 N N . GLN C 3 67 ? -12.666 1.352 -18.196 1.00 0.00 67 GLN P N 7
ATOM 13693 C CA . GLN C 3 67 ? -12.222 1.520 -16.869 1.00 0.00 67 GLN P CA 7
ATOM 13694 C C . GLN C 3 67 ? -11.259 2.745 -16.645 1.00 0.00 67 GLN P C 7
ATOM 13695 O O . GLN C 3 67 ? -10.075 2.628 -16.298 1.00 0.00 67 GLN P O 7
ATOM 13709 N N . SER C 3 68 ? -11.857 3.918 -16.897 1.00 0.00 68 SER P N 7
ATOM 13710 C CA . SER C 3 68 ? -11.082 5.161 -17.022 1.00 0.00 68 SER P CA 7
ATOM 13711 C C . SER C 3 68 ? -11.933 6.480 -16.809 1.00 0.00 68 SER P C 7
ATOM 13712 O O . SER C 3 68 ? -11.758 7.165 -15.801 1.00 0.00 68 SER P O 7
ATOM 14543 N N . GLY C 3 1 ? -0.853 -15.902 2.520 1.00 0.00 1 GLY P N 8
ATOM 14544 C CA . GLY C 3 1 ? 0.299 -15.064 2.785 1.00 0.00 1 GLY P CA 8
ATOM 14545 C C . GLY C 3 1 ? 0.763 -15.141 4.220 1.00 0.00 1 GLY P C 8
ATOM 14546 O O . GLY C 3 1 ? -0.006 -14.568 5.020 1.00 0.00 1 GLY P O 8
ATOM 14552 N N . PRO C 3 2 ? 1.931 -15.735 4.578 1.00 0.00 2 PRO P N 8
ATOM 14553 C CA . PRO C 3 2 ? 2.532 -15.886 5.939 1.00 0.00 2 PRO P CA 8
ATOM 14554 C C . PRO C 3 2 ? 3.366 -14.787 6.507 1.00 0.00 2 PRO P C 8
ATOM 14555 O O . PRO C 3 2 ? 3.818 -14.877 7.681 1.00 0.00 2 PRO P O 8
ATOM 14566 N N . ARG C 3 3 ? 3.531 -13.702 5.753 1.00 0.00 3 ARG P N 8
ATOM 14567 C CA . ARG C 3 3 ? 4.370 -12.606 6.178 1.00 0.00 3 ARG P CA 8
ATOM 14568 C C . ARG C 3 3 ? 3.745 -11.262 5.956 1.00 0.00 3 ARG P C 8
ATOM 14569 O O . ARG C 3 3 ? 4.018 -10.211 6.586 1.00 0.00 3 ARG P O 8
ATOM 14590 N N . ARG C 3 4 ? 2.638 -11.212 5.147 1.00 0.00 4 ARG P N 8
ATOM 14591 C CA . ARG C 3 4 ? 1.721 -10.047 5.007 1.00 0.00 4 ARG P CA 8
ATOM 14592 C C . ARG C 3 4 ? 1.064 -9.589 6.332 1.00 0.00 4 ARG P C 8
ATOM 14593 O O . ARG C 3 4 ? 0.977 -10.297 7.325 1.00 0.00 4 ARG P O 8
ATOM 14614 N N . THR C 3 5 ? 0.643 -8.342 6.329 1.00 0.00 5 THR P N 8
ATOM 14615 C CA . THR C 3 5 ? 0.237 -7.554 7.497 1.00 0.00 5 THR P CA 8
ATOM 14616 C C . THR C 3 5 ? -0.855 -6.598 7.008 1.00 0.00 5 THR P C 8
ATOM 14617 O O . THR C 3 5 ? -1.111 -6.483 5.836 1.00 0.00 5 THR P O 8
ATOM 14628 N N . ARG C 3 6 ? -1.474 -5.888 8.003 1.00 0.00 6 ARG P N 8
ATOM 14629 C CA . ARG C 3 6 ? -2.627 -4.946 7.831 1.00 0.00 6 ARG P CA 8
ATOM 14630 C C . ARG C 3 6 ? -3.758 -5.599 7.047 1.00 0.00 6 ARG P C 8
ATOM 14631 O O . ARG C 3 6 ? -3.739 -6.716 6.487 1.00 0.00 6 ARG P O 8
ATOM 14652 N N . THR C 3 7 ? -4.859 -4.824 7.037 1.00 0.00 7 THR P N 8
ATOM 14653 C CA . THR C 3 7 ? -6.039 -5.066 6.217 1.00 0.00 7 THR P CA 8
ATOM 14654 C C . THR C 3 7 ? -5.799 -5.434 4.764 1.00 0.00 7 THR P C 8
ATOM 14655 O O . THR C 3 7 ? -4.756 -5.123 4.184 1.00 0.00 7 THR P O 8
ATOM 14666 N N . THR C 3 8 ? -6.848 -6.007 4.181 1.00 0.00 8 THR P N 8
ATOM 14667 C CA . THR C 3 8 ? -7.061 -6.163 2.790 1.00 0.00 8 THR P CA 8
ATOM 14668 C C . THR C 3 8 ? -8.548 -5.939 2.566 1.00 0.00 8 THR P C 8
ATOM 14669 O O . THR C 3 8 ? -9.371 -6.678 3.095 1.00 0.00 8 THR P O 8
ATOM 14680 N N . PHE C 3 9 ? -8.943 -4.892 1.856 1.00 0.00 9 PHE P N 8
ATOM 14681 C CA . PHE C 3 9 ? -10.348 -4.458 1.744 1.00 0.00 9 PHE P CA 8
ATOM 14682 C C . PHE C 3 9 ? -11.301 -5.530 1.252 1.00 0.00 9 PHE P C 8
ATOM 14683 O O . PHE C 3 9 ? -10.903 -6.400 0.486 1.00 0.00 9 PHE P O 8
ATOM 14700 N N . THR C 3 10 ? -12.619 -5.397 1.544 1.00 0.00 10 THR P N 8
ATOM 14701 C CA . THR C 3 10 ? -13.697 -6.142 0.990 1.00 0.00 10 THR P CA 8
ATOM 14702 C C . THR C 3 10 ? -14.524 -5.398 -0.054 1.00 0.00 10 THR P C 8
ATOM 14703 O O . THR C 3 10 ? -14.459 -4.175 -0.054 1.00 0.00 10 THR P O 8
ATOM 14714 N N . SER C 3 11 ? -15.411 -6.128 -0.750 1.00 0.00 11 SER P N 8
ATOM 14715 C CA . SER C 3 11 ? -16.445 -5.548 -1.660 1.00 0.00 11 SER P CA 8
ATOM 14716 C C . SER C 3 11 ? -17.267 -4.426 -1.051 1.00 0.00 11 SER P C 8
ATOM 14717 O O . SER C 3 11 ? -17.565 -3.468 -1.703 1.00 0.00 11 SER P O 8
ATOM 14725 N N . SER C 3 12 ? -17.533 -4.645 0.297 1.00 0.00 12 SER P N 8
ATOM 14726 C CA . SER C 3 12 ? -18.281 -3.682 1.138 1.00 0.00 12 SER P CA 8
ATOM 14727 C C . SER C 3 12 ? -17.604 -2.332 1.457 1.00 0.00 12 SER P C 8
ATOM 14728 O O . SER C 3 12 ? -18.204 -1.238 1.462 1.00 0.00 12 SER P O 8
ATOM 14736 N N . GLN C 3 13 ? -16.262 -2.445 1.721 1.00 0.00 13 GLN P N 8
ATOM 14737 C CA . GLN C 3 13 ? -15.324 -1.333 1.911 1.00 0.00 13 GLN P CA 8
ATOM 14738 C C . GLN C 3 13 ? -15.077 -0.634 0.541 1.00 0.00 13 GLN P C 8
ATOM 14739 O O . GLN C 3 13 ? -15.162 0.557 0.446 1.00 0.00 13 GLN P O 8
ATOM 14753 N N . ILE C 3 14 ? -14.906 -1.421 -0.504 1.00 0.00 14 ILE P N 8
ATOM 14754 C CA . ILE C 3 14 ? -14.827 -0.865 -1.843 1.00 0.00 14 ILE P CA 8
ATOM 14755 C C . ILE C 3 14 ? -16.114 -0.148 -2.296 1.00 0.00 14 ILE P C 8
ATOM 14756 O O . ILE C 3 14 ? -16.131 0.926 -2.916 1.00 0.00 14 ILE P O 8
ATOM 14772 N N . ALA C 3 15 ? -17.230 -0.595 -1.869 1.00 0.00 15 ALA P N 8
ATOM 14773 C CA . ALA C 3 15 ? -18.535 0.090 -1.971 1.00 0.00 15 ALA P CA 8
ATOM 14774 C C . ALA C 3 15 ? -18.563 1.396 -1.212 1.00 0.00 15 ALA P C 8
ATOM 14775 O O . ALA C 3 15 ? -18.863 2.310 -1.902 1.00 0.00 15 ALA P O 8
ATOM 14782 N N . GLU C 3 16 ? -18.188 1.520 0.068 1.00 0.00 16 GLU P N 8
ATOM 14783 C CA . GLU C 3 16 ? -18.128 2.814 0.814 1.00 0.00 16 GLU P CA 8
ATOM 14784 C C . GLU C 3 16 ? -17.148 3.711 0.188 1.00 0.00 16 GLU P C 8
ATOM 14785 O O . GLU C 3 16 ? -17.390 4.937 0.006 1.00 0.00 16 GLU P O 8
ATOM 14797 N N . LEU C 3 17 ? -15.957 3.207 -0.118 1.00 0.00 17 LEU P N 8
ATOM 14798 C CA . LEU C 3 17 ? -14.785 3.939 -0.716 1.00 0.00 17 LEU P CA 8
ATOM 14799 C C . LEU C 3 17 ? -15.247 4.561 -2.017 1.00 0.00 17 LEU P C 8
ATOM 14800 O O . LEU C 3 17 ? -15.016 5.725 -2.229 1.00 0.00 17 LEU P O 8
ATOM 14816 N N . GLU C 3 18 ? -15.916 3.825 -2.872 1.00 0.00 18 GLU P N 8
ATOM 14817 C CA . GLU C 3 18 ? -16.471 4.379 -4.155 1.00 0.00 18 GLU P CA 8
ATOM 14818 C C . GLU C 3 18 ? -17.651 5.379 -3.922 1.00 0.00 18 GLU P C 8
ATOM 14819 O O . GLU C 3 18 ? -17.680 6.405 -4.537 1.00 0.00 18 GLU P O 8
ATOM 14831 N N . GLN C 3 19 ? -18.543 5.064 -3.022 1.00 0.00 19 GLN P N 8
ATOM 14832 C CA . GLN C 3 19 ? -19.662 5.894 -2.604 1.00 0.00 19 GLN P CA 8
ATOM 14833 C C . GLN C 3 19 ? -19.263 7.265 -2.188 1.00 0.00 19 GLN P C 8
ATOM 14834 O O . GLN C 3 19 ? -19.869 8.278 -2.493 1.00 0.00 19 GLN P O 8
ATOM 14848 N N . HIS C 3 20 ? -18.227 7.376 -1.336 1.00 0.00 20 HIS P N 8
ATOM 14849 C CA . HIS C 3 20 ? -17.599 8.636 -0.895 1.00 0.00 20 HIS P CA 8
ATOM 14850 C C . HIS C 3 20 ? -16.697 9.236 -1.946 1.00 0.00 20 HIS P C 8
ATOM 14851 O O . HIS C 3 20 ? -16.559 10.455 -2.101 1.00 0.00 20 HIS P O 8
ATOM 14865 N N . PHE C 3 21 ? -15.997 8.364 -2.687 1.00 0.00 21 PHE P N 8
ATOM 14866 C CA . PHE C 3 21 ? -15.280 8.801 -3.905 1.00 0.00 21 PHE P CA 8
ATOM 14867 C C . PHE C 3 21 ? -16.294 9.558 -4.767 1.00 0.00 21 PHE P C 8
ATOM 14868 O O . PHE C 3 21 ? -15.891 10.496 -5.355 1.00 0.00 21 PHE P O 8
ATOM 14885 N N . LEU C 3 22 ? -17.654 9.312 -4.831 1.00 0.00 22 LEU P N 8
ATOM 14886 C CA . LEU C 3 22 ? -18.659 10.105 -5.478 1.00 0.00 22 LEU P CA 8
ATOM 14887 C C . LEU C 3 22 ? -18.668 11.559 -5.009 1.00 0.00 22 LEU P C 8
ATOM 14888 O O . LEU C 3 22 ? -19.128 12.468 -5.701 1.00 0.00 22 LEU P O 8
ATOM 14904 N N . GLN C 3 23 ? -18.192 11.792 -3.801 1.00 0.00 23 GLN P N 8
ATOM 14905 C CA . GLN C 3 23 ? -18.122 13.161 -3.300 1.00 0.00 23 GLN P CA 8
ATOM 14906 C C . GLN C 3 23 ? -16.752 13.817 -3.582 1.00 0.00 23 GLN P C 8
ATOM 14907 O O . GLN C 3 23 ? -16.660 15.025 -3.356 1.00 0.00 23 GLN P O 8
ATOM 14921 N N . GLY C 3 24 ? -15.653 13.166 -3.913 1.00 0.00 24 GLY P N 8
ATOM 14922 C CA . GLY C 3 24 ? -14.254 13.769 -4.070 1.00 0.00 24 GLY P CA 8
ATOM 14923 C C . GLY C 3 24 ? -13.411 12.724 -4.828 1.00 0.00 24 GLY P C 8
ATOM 14924 O O . GLY C 3 24 ? -13.335 11.563 -4.414 1.00 0.00 24 GLY P O 8
ATOM 14928 N N . ARG C 3 25 ? -12.857 13.173 -5.917 1.00 0.00 25 ARG P N 8
ATOM 14929 C CA . ARG C 3 25 ? -12.165 12.354 -6.954 1.00 0.00 25 ARG P CA 8
ATOM 14930 C C . ARG C 3 25 ? -11.044 11.590 -6.347 1.00 0.00 25 ARG P C 8
ATOM 14931 O O . ARG C 3 25 ? -10.771 10.510 -6.797 1.00 0.00 25 ARG P O 8
ATOM 14952 N N . TYR C 3 26 ? -10.335 12.191 -5.412 1.00 0.00 26 TYR P N 8
ATOM 14953 C CA . TYR C 3 26 ? -9.302 11.588 -4.639 1.00 0.00 26 TYR P CA 8
ATOM 14954 C C . TYR C 3 26 ? -9.392 12.273 -3.222 1.00 0.00 26 TYR P C 8
ATOM 14955 O O . TYR C 3 26 ? -10.154 13.213 -3.034 1.00 0.00 26 TYR P O 8
ATOM 14973 N N . LEU C 3 27 ? -8.460 11.942 -2.367 1.00 0.00 27 LEU P N 8
ATOM 14974 C CA . LEU C 3 27 ? -8.547 12.284 -0.997 1.00 0.00 27 LEU P CA 8
ATOM 14975 C C . LEU C 3 27 ? -7.599 13.341 -0.450 1.00 0.00 27 LEU P C 8
ATOM 14976 O O . LEU C 3 27 ? -6.521 13.632 -0.964 1.00 0.00 27 LEU P O 8
ATOM 14992 N N . THR C 3 28 ? -8.082 13.949 0.605 1.00 0.00 28 THR P N 8
ATOM 14993 C CA . THR C 3 28 ? -7.461 14.978 1.396 1.00 0.00 28 THR P CA 8
ATOM 14994 C C . THR C 3 28 ? -7.618 14.554 2.871 1.00 0.00 28 THR P C 8
ATOM 14995 O O . THR C 3 28 ? -8.360 13.581 3.129 1.00 0.00 28 THR P O 8
ATOM 15006 N N . ALA C 3 29 ? -6.838 15.122 3.714 1.00 0.00 29 ALA P N 8
ATOM 15007 C CA . ALA C 3 29 ? -6.960 14.762 5.175 1.00 0.00 29 ALA P CA 8
ATOM 15008 C C . ALA C 3 29 ? -8.407 14.717 5.757 1.00 0.00 29 ALA P C 8
ATOM 15009 O O . ALA C 3 29 ? -8.703 13.772 6.490 1.00 0.00 29 ALA P O 8
ATOM 15016 N N . PRO C 3 30 ? -9.318 15.723 5.450 1.00 0.00 30 PRO P N 8
ATOM 15017 C CA . PRO C 3 30 ? -10.735 15.610 5.691 1.00 0.00 30 PRO P CA 8
ATOM 15018 C C . PRO C 3 30 ? -11.472 14.517 4.975 1.00 0.00 30 PRO P C 8
ATOM 15019 O O . PRO C 3 30 ? -12.143 13.763 5.641 1.00 0.00 30 PRO P O 8
ATOM 15030 N N . ARG C 3 31 ? -11.320 14.260 3.662 1.00 0.00 31 ARG P N 8
ATOM 15031 C CA . ARG C 3 31 ? -11.880 13.123 2.902 1.00 0.00 31 ARG P CA 8
ATOM 15032 C C . ARG C 3 31 ? -11.560 11.743 3.501 1.00 0.00 31 ARG P C 8
ATOM 15033 O O . ARG C 3 31 ? -12.390 10.844 3.543 1.00 0.00 31 ARG P O 8
ATOM 15054 N N . LEU C 3 32 ? -10.213 11.573 3.820 1.00 0.00 32 LEU P N 8
ATOM 15055 C CA . LEU C 3 32 ? -9.631 10.440 4.483 1.00 0.00 32 LEU P CA 8
ATOM 15056 C C . LEU C 3 32 ? -10.223 10.003 5.830 1.00 0.00 32 LEU P C 8
ATOM 15057 O O . LEU C 3 32 ? -10.509 8.847 6.094 1.00 0.00 32 LEU P O 8
ATOM 15073 N N . ALA C 3 33 ? -10.450 10.936 6.726 1.00 0.00 33 ALA P N 8
ATOM 15074 C CA . ALA C 3 33 ? -11.050 10.643 8.076 1.00 0.00 33 ALA P CA 8
ATOM 15075 C C . ALA C 3 33 ? -12.576 10.462 7.937 1.00 0.00 33 ALA P C 8
ATOM 15076 O O . ALA C 3 33 ? -13.051 9.495 8.555 1.00 0.00 33 ALA P O 8
ATOM 15083 N N . ASP C 3 34 ? -13.317 11.247 7.146 1.00 0.00 34 ASP P N 8
ATOM 15084 C CA . ASP C 3 34 ? -14.720 10.983 6.699 1.00 0.00 34 ASP P CA 8
ATOM 15085 C C . ASP C 3 34 ? -15.000 9.529 6.156 1.00 0.00 34 ASP P C 8
ATOM 15086 O O . ASP C 3 34 ? -15.948 8.903 6.603 1.00 0.00 34 ASP P O 8
ATOM 15095 N N . LEU C 3 35 ? -14.137 8.993 5.262 1.00 0.00 35 LEU P N 8
ATOM 15096 C CA . LEU C 3 35 ? -14.105 7.549 4.947 1.00 0.00 35 LEU P CA 8
ATOM 15097 C C . LEU C 3 35 ? -13.726 6.636 6.123 1.00 0.00 35 LEU P C 8
ATOM 15098 O O . LEU C 3 35 ? -14.317 5.618 6.198 1.00 0.00 35 LEU P O 8
ATOM 15114 N N . SER C 3 36 ? -12.727 6.989 6.925 1.00 0.00 36 SER P N 8
ATOM 15115 C CA . SER C 3 36 ? -12.326 6.151 8.124 1.00 0.00 36 SER P CA 8
ATOM 15116 C C . SER C 3 36 ? -13.463 5.782 9.054 1.00 0.00 36 SER P C 8
ATOM 15117 O O . SER C 3 36 ? -13.707 4.619 9.452 1.00 0.00 36 SER P O 8
ATOM 15125 N N . ALA C 3 37 ? -14.338 6.769 9.320 1.00 0.00 37 ALA P N 8
ATOM 15126 C CA . ALA C 3 37 ? -15.620 6.686 10.012 1.00 0.00 37 ALA P CA 8
ATOM 15127 C C . ALA C 3 37 ? -16.671 5.767 9.192 1.00 0.00 37 ALA P C 8
ATOM 15128 O O . ALA C 3 37 ? -17.373 4.954 9.816 1.00 0.00 37 ALA P O 8
ATOM 15135 N N . LYS C 3 38 ? -16.792 5.956 7.929 1.00 0.00 38 LYS P N 8
ATOM 15136 C CA . LYS C 3 38 ? -17.745 5.226 7.119 1.00 0.00 38 LYS P CA 8
ATOM 15137 C C . LYS C 3 38 ? -17.304 3.726 6.878 1.00 0.00 38 LYS P C 8
ATOM 15138 O O . LYS C 3 38 ? -18.121 2.807 7.061 1.00 0.00 38 LYS P O 8
ATOM 15157 N N . LEU C 3 39 ? -16.022 3.493 6.589 1.00 0.00 39 LEU P N 8
ATOM 15158 C CA . LEU C 3 39 ? -15.526 2.191 6.257 1.00 0.00 39 LEU P CA 8
ATOM 15159 C C . LEU C 3 39 ? -15.087 1.349 7.530 1.00 0.00 39 LEU P C 8
ATOM 15160 O O . LEU C 3 39 ? -14.914 0.157 7.387 1.00 0.00 39 LEU P O 8
ATOM 15176 N N . ALA C 3 40 ? -14.901 2.092 8.695 1.00 0.00 40 ALA P N 8
ATOM 15177 C CA . ALA C 3 40 ? -14.310 1.543 9.854 1.00 0.00 40 ALA P CA 8
ATOM 15178 C C . ALA C 3 40 ? -12.906 1.001 9.639 1.00 0.00 40 ALA P C 8
ATOM 15179 O O . ALA C 3 40 ? -12.707 -0.183 9.733 1.00 0.00 40 ALA P O 8
ATOM 15186 N N . LEU C 3 41 ? -12.058 1.850 9.057 1.00 0.00 41 LEU P N 8
ATOM 15187 C CA . LEU C 3 41 ? -10.702 1.494 8.631 1.00 0.00 41 LEU P CA 8
ATOM 15188 C C . LEU C 3 41 ? -9.642 2.513 9.075 1.00 0.00 41 LEU P C 8
ATOM 15189 O O . LEU C 3 41 ? -10.047 3.666 9.181 1.00 0.00 41 LEU P O 8
ATOM 15205 N N . GLY C 3 42 ? -8.403 2.058 9.178 1.00 0.00 42 GLY P N 8
ATOM 15206 C CA . GLY C 3 42 ? -7.241 2.964 9.395 1.00 0.00 42 GLY P CA 8
ATOM 15207 C C . GLY C 3 42 ? -7.032 3.985 8.341 1.00 0.00 42 GLY P C 8
ATOM 15208 O O . GLY C 3 42 ? -7.551 3.970 7.180 1.00 0.00 42 GLY P O 8
ATOM 15212 N N . THR C 3 43 ? -6.120 4.918 8.601 1.00 0.00 43 THR P N 8
ATOM 15213 C CA . THR C 3 43 ? -5.999 5.935 7.610 1.00 0.00 43 THR P CA 8
ATOM 15214 C C . THR C 3 43 ? -5.234 5.633 6.355 1.00 0.00 43 THR P C 8
ATOM 15215 O O . THR C 3 43 ? -5.567 6.144 5.272 1.00 0.00 43 THR P O 8
ATOM 15226 N N . ALA C 3 44 ? -4.291 4.760 6.481 1.00 0.00 44 ALA P N 8
ATOM 15227 C CA . ALA C 3 44 ? -3.524 4.200 5.398 1.00 0.00 44 ALA P CA 8
ATOM 15228 C C . ALA C 3 44 ? -4.486 3.506 4.410 1.00 0.00 44 ALA P C 8
ATOM 15229 O O . ALA C 3 44 ? -4.164 3.639 3.230 1.00 0.00 44 ALA P O 8
ATOM 15236 N N . GLN C 3 45 ? -5.444 2.709 4.886 1.00 0.00 45 GLN P N 8
ATOM 15237 C CA . GLN C 3 45 ? -6.289 1.917 4.038 1.00 0.00 45 GLN P CA 8
ATOM 15238 C C . GLN C 3 45 ? -6.932 2.842 2.954 1.00 0.00 45 GLN P C 8
ATOM 15239 O O . GLN C 3 45 ? -6.955 2.503 1.782 1.00 0.00 45 GLN P O 8
ATOM 15253 N N . VAL C 3 46 ? -7.370 4.066 3.257 1.00 0.00 46 VAL P N 8
ATOM 15254 C CA . VAL C 3 46 ? -8.148 4.849 2.373 1.00 0.00 46 VAL P CA 8
ATOM 15255 C C . VAL C 3 46 ? -7.283 5.467 1.281 1.00 0.00 46 VAL P C 8
ATOM 15256 O O . VAL C 3 46 ? -7.625 5.357 0.089 1.00 0.00 46 VAL P O 8
ATOM 15269 N N . LYS C 3 47 ? -6.223 6.138 1.669 1.00 0.00 47 LYS P N 8
ATOM 15270 C CA . LYS C 3 47 ? -5.127 6.555 0.773 1.00 0.00 47 LYS P CA 8
ATOM 15271 C C . LYS C 3 47 ? -4.654 5.527 -0.219 1.00 0.00 47 LYS P C 8
ATOM 15272 O O . LYS C 3 47 ? -4.742 5.790 -1.439 1.00 0.00 47 LYS P O 8
ATOM 15291 N N . ILE C 3 48 ? -4.320 4.336 0.220 1.00 0.00 48 ILE P N 8
ATOM 15292 C CA . ILE C 3 48 ? -3.808 3.267 -0.653 1.00 0.00 48 ILE P CA 8
ATOM 15293 C C . ILE C 3 48 ? -4.875 2.862 -1.728 1.00 0.00 48 ILE P C 8
ATOM 15294 O O . ILE C 3 48 ? -4.559 2.627 -2.928 1.00 0.00 48 ILE P O 8
ATOM 15310 N N . TRP C 3 49 ? -6.154 2.798 -1.327 1.00 0.00 49 TRP P N 8
ATOM 15311 C CA . TRP C 3 49 ? -7.250 2.441 -2.292 1.00 0.00 49 TRP P CA 8
ATOM 15312 C C . TRP C 3 49 ? -7.264 3.478 -3.411 1.00 0.00 49 TRP P C 8
ATOM 15313 O O . TRP C 3 49 ? -7.179 3.088 -4.552 1.00 0.00 49 TRP P O 8
ATOM 15334 N N . PHE C 3 50 ? -7.303 4.769 -3.098 1.00 0.00 50 PHE P N 8
ATOM 15335 C CA . PHE C 3 50 ? -7.313 5.710 -4.191 1.00 0.00 50 PHE P CA 8
ATOM 15336 C C . PHE C 3 50 ? -6.023 5.671 -5.034 1.00 0.00 50 PHE P C 8
ATOM 15337 O O . PHE C 3 50 ? -6.014 5.757 -6.283 1.00 0.00 50 PHE P O 8
ATOM 15354 N N . LYS C 3 51 ? -4.908 5.515 -4.243 1.00 0.00 51 LYS P N 8
ATOM 15355 C CA . LYS C 3 51 ? -3.547 5.644 -4.828 1.00 0.00 51 LYS P CA 8
ATOM 15356 C C . LYS C 3 51 ? -3.223 4.549 -5.901 1.00 0.00 51 LYS P C 8
ATOM 15357 O O . LYS C 3 51 ? -2.710 4.923 -6.982 1.00 0.00 51 LYS P O 8
ATOM 15376 N N . ASN C 3 52 ? -3.505 3.273 -5.488 1.00 0.00 52 ASN P N 8
ATOM 15377 C CA . ASN C 3 52 ? -3.243 2.144 -6.325 1.00 0.00 52 ASN P CA 8
ATOM 15378 C C . ASN C 3 52 ? -4.377 1.996 -7.419 1.00 0.00 52 ASN P C 8
ATOM 15379 O O . ASN C 3 52 ? -4.090 1.637 -8.544 1.00 0.00 52 ASN P O 8
ATOM 15390 N N . ARG C 3 53 ? -5.642 2.268 -7.127 1.00 0.00 53 ARG P N 8
ATOM 15391 C CA . ARG C 3 53 ? -6.657 2.375 -8.165 1.00 0.00 53 ARG P CA 8
ATOM 15392 C C . ARG C 3 53 ? -6.258 3.385 -9.320 1.00 0.00 53 ARG P C 8
ATOM 15393 O O . ARG C 3 53 ? -6.234 2.907 -10.448 1.00 0.00 53 ARG P O 8
ATOM 15414 N N . ARG C 3 54 ? -5.926 4.662 -8.919 1.00 0.00 54 ARG P N 8
ATOM 15415 C CA . ARG C 3 54 ? -5.534 5.713 -9.881 1.00 0.00 54 ARG P CA 8
ATOM 15416 C C . ARG C 3 54 ? -4.308 5.249 -10.761 1.00 0.00 54 ARG P C 8
ATOM 15417 O O . ARG C 3 54 ? -4.372 5.326 -12.005 1.00 0.00 54 ARG P O 8
ATOM 15438 N N . ARG C 3 55 ? -3.273 4.711 -10.122 1.00 0.00 55 ARG P N 8
ATOM 15439 C CA . ARG C 3 55 ? -2.064 4.347 -10.892 1.00 0.00 55 ARG P CA 8
ATOM 15440 C C . ARG C 3 55 ? -2.484 3.227 -11.780 1.00 0.00 55 ARG P C 8
ATOM 15441 O O . ARG C 3 55 ? -2.251 3.486 -13.010 1.00 0.00 55 ARG P O 8
ATOM 15462 N N . ARG C 3 56 ? -3.067 2.083 -11.432 1.00 0.00 56 ARG P N 8
ATOM 15463 C CA . ARG C 3 56 ? -3.499 0.993 -12.355 1.00 0.00 56 ARG P CA 8
ATOM 15464 C C . ARG C 3 56 ? -4.464 1.468 -13.562 1.00 0.00 56 ARG P C 8
ATOM 15465 O O . ARG C 3 56 ? -4.291 0.998 -14.738 1.00 0.00 56 ARG P O 8
ATOM 15486 N N . HIS C 3 57 ? -5.501 2.228 -13.286 1.00 0.00 57 HIS P N 8
ATOM 15487 C CA . HIS C 3 57 ? -6.416 2.856 -14.332 1.00 0.00 57 HIS P CA 8
ATOM 15488 C C . HIS C 3 57 ? -5.801 3.982 -15.199 1.00 0.00 57 HIS P C 8
ATOM 15489 O O . HIS C 3 57 ? -6.172 3.994 -16.344 1.00 0.00 57 HIS P O 8
ATOM 15503 N N . LYS C 3 58 ? -4.881 4.803 -14.709 1.00 0.00 58 LYS P N 8
ATOM 15504 C CA . LYS C 3 58 ? -4.093 5.703 -15.616 1.00 0.00 58 LYS P CA 8
ATOM 15505 C C . LYS C 3 58 ? -3.073 4.988 -16.528 1.00 0.00 58 LYS P C 8
ATOM 15506 O O . LYS C 3 58 ? -2.866 5.354 -17.699 1.00 0.00 58 LYS P O 8
ATOM 15525 N N . ILE C 3 59 ? -2.593 3.861 -16.119 1.00 0.00 59 ILE P N 8
ATOM 15526 C CA . ILE C 3 59 ? -1.847 2.862 -16.923 1.00 0.00 59 ILE P CA 8
ATOM 15527 C C . ILE C 3 59 ? -2.840 2.233 -17.896 1.00 0.00 59 ILE P C 8
ATOM 15528 O O . ILE C 3 59 ? -2.660 2.292 -19.087 1.00 0.00 59 ILE P O 8
ATOM 15544 N N . GLN C 3 60 ? -4.026 1.717 -17.384 1.00 0.00 60 GLN P N 8
ATOM 15545 C CA . GLN C 3 60 ? -4.943 1.101 -18.375 1.00 0.00 60 GLN P CA 8
ATOM 15546 C C . GLN C 3 60 ? -5.405 2.145 -19.390 1.00 0.00 60 GLN P C 8
ATOM 15547 O O . GLN C 3 60 ? -5.752 1.752 -20.549 1.00 0.00 60 GLN P O 8
ATOM 15561 N N . SER C 3 61 ? -5.572 3.416 -18.991 1.00 0.00 61 SER P N 8
ATOM 15562 C CA . SER C 3 61 ? -6.089 4.417 -19.942 1.00 0.00 61 SER P CA 8
ATOM 15563 C C . SER C 3 61 ? -5.009 4.856 -20.946 1.00 0.00 61 SER P C 8
ATOM 15564 O O . SER C 3 61 ? -5.400 4.991 -22.102 1.00 0.00 61 SER P O 8
ATOM 15572 N N . ASP C 3 62 ? -3.740 4.870 -20.599 1.00 0.00 62 ASP P N 8
ATOM 15573 C CA . ASP C 3 62 ? -2.548 5.047 -21.438 1.00 0.00 62 ASP P CA 8
ATOM 15574 C C . ASP C 3 62 ? -2.433 3.881 -22.437 1.00 0.00 62 ASP P C 8
ATOM 15575 O O . ASP C 3 62 ? -2.077 4.021 -23.618 1.00 0.00 62 ASP P O 8
ATOM 15584 N N . GLN C 3 63 ? -2.799 2.611 -22.044 1.00 0.00 63 GLN P N 8
ATOM 15585 C CA . GLN C 3 63 ? -2.896 1.367 -22.819 1.00 0.00 63 GLN P CA 8
ATOM 15586 C C . GLN C 3 63 ? -4.116 1.293 -23.712 1.00 0.00 63 GLN P C 8
ATOM 15587 O O . GLN C 3 63 ? -4.349 0.201 -24.280 1.00 0.00 63 GLN P O 8
ATOM 15601 N N . HIS C 3 64 ? -4.891 2.410 -23.790 1.00 0.00 64 HIS P N 8
ATOM 15602 C CA . HIS C 3 64 ? -6.256 2.653 -24.372 1.00 0.00 64 HIS P CA 8
ATOM 15603 C C . HIS C 3 64 ? -7.285 1.731 -23.832 1.00 0.00 64 HIS P C 8
ATOM 15604 O O . HIS C 3 64 ? -8.437 1.916 -24.238 1.00 0.00 64 HIS P O 8
ATOM 15618 N N . LYS C 3 65 ? -6.914 0.810 -22.982 1.00 0.00 65 LYS P N 8
ATOM 15619 C CA . LYS C 3 65 ? -7.798 -0.317 -22.652 1.00 0.00 65 LYS P CA 8
ATOM 15620 C C . LYS C 3 65 ? -8.760 0.012 -21.506 1.00 0.00 65 LYS P C 8
ATOM 15621 O O . LYS C 3 65 ? -9.533 -0.883 -21.125 1.00 0.00 65 LYS P O 8
ATOM 15640 N N . ASP C 3 66 ? -8.673 1.191 -20.958 1.00 0.00 66 ASP P N 8
ATOM 15641 C CA . ASP C 3 66 ? -9.725 1.764 -20.079 1.00 0.00 66 ASP P CA 8
ATOM 15642 C C . ASP C 3 66 ? -10.167 3.150 -20.621 1.00 0.00 66 ASP P C 8
ATOM 15643 O O . ASP C 3 66 ? -10.253 4.109 -19.882 1.00 0.00 66 ASP P O 8
ATOM 15652 N N . GLN C 3 67 ? -10.304 3.255 -21.963 1.00 0.00 67 GLN P N 8
ATOM 15653 C CA . GLN C 3 67 ? -10.670 4.537 -22.675 1.00 0.00 67 GLN P CA 8
ATOM 15654 C C . GLN C 3 67 ? -11.240 4.369 -24.059 1.00 0.00 67 GLN P C 8
ATOM 15655 O O . GLN C 3 67 ? -12.130 5.127 -24.401 1.00 0.00 67 GLN P O 8
ATOM 15669 N N . SER C 3 68 ? -10.712 3.422 -24.964 1.00 0.00 68 SER P N 8
ATOM 15670 C CA . SER C 3 68 ? -11.255 3.077 -26.287 1.00 0.00 68 SER P CA 8
ATOM 15671 C C . SER C 3 68 ? -12.622 2.498 -26.309 1.00 0.00 68 SER P C 8
ATOM 15672 O O . SER C 3 68 ? -13.424 2.984 -27.056 1.00 0.00 68 SER P O 8
ATOM 16503 N N . GLY C 3 1 ? -1.629 -10.516 3.301 1.00 0.00 1 GLY P N 9
ATOM 16504 C CA . GLY C 3 1 ? -0.529 -10.954 2.387 1.00 0.00 1 GLY P CA 9
ATOM 16505 C C . GLY C 3 1 ? 0.335 -11.995 3.061 1.00 0.00 1 GLY P C 9
ATOM 16506 O O . GLY C 3 1 ? 0.535 -11.904 4.237 1.00 0.00 1 GLY P O 9
ATOM 16512 N N . PRO C 3 2 ? 0.909 -12.895 2.281 1.00 0.00 2 PRO P N 9
ATOM 16513 C CA . PRO C 3 2 ? 1.927 -13.887 2.807 1.00 0.00 2 PRO P CA 9
ATOM 16514 C C . PRO C 3 2 ? 3.015 -13.234 3.635 1.00 0.00 2 PRO P C 9
ATOM 16515 O O . PRO C 3 2 ? 3.545 -13.805 4.612 1.00 0.00 2 PRO P O 9
ATOM 16526 N N . ARG C 3 3 ? 3.352 -11.938 3.347 1.00 0.00 3 ARG P N 9
ATOM 16527 C CA . ARG C 3 3 ? 4.271 -11.065 4.113 1.00 0.00 3 ARG P CA 9
ATOM 16528 C C . ARG C 3 3 ? 3.629 -9.713 4.495 1.00 0.00 3 ARG P C 9
ATOM 16529 O O . ARG C 3 3 ? 4.143 -9.029 5.436 1.00 0.00 3 ARG P O 9
ATOM 16550 N N . ARG C 3 4 ? 2.531 -9.308 3.821 1.00 0.00 4 ARG P N 9
ATOM 16551 C CA . ARG C 3 4 ? 1.719 -8.040 3.894 1.00 0.00 4 ARG P CA 9
ATOM 16552 C C . ARG C 3 4 ? 0.502 -8.015 4.818 1.00 0.00 4 ARG P C 9
ATOM 16553 O O . ARG C 3 4 ? 0.025 -9.107 5.157 1.00 0.00 4 ARG P O 9
ATOM 16574 N N . THR C 3 5 ? 0.082 -6.856 5.230 1.00 0.00 5 THR P N 9
ATOM 16575 C CA . THR C 3 5 ? -1.009 -6.521 6.112 1.00 0.00 5 THR P CA 9
ATOM 16576 C C . THR C 3 5 ? -2.191 -7.374 5.732 1.00 0.00 5 THR P C 9
ATOM 16577 O O . THR C 3 5 ? -2.451 -7.765 4.591 1.00 0.00 5 THR P O 9
ATOM 16588 N N . ARG C 3 6 ? -2.921 -7.770 6.721 1.00 0.00 6 ARG P N 9
ATOM 16589 C CA . ARG C 3 6 ? -3.944 -8.838 6.690 1.00 0.00 6 ARG P CA 9
ATOM 16590 C C . ARG C 3 6 ? -5.393 -8.461 6.326 1.00 0.00 6 ARG P C 9
ATOM 16591 O O . ARG C 3 6 ? -6.224 -9.322 6.349 1.00 0.00 6 ARG P O 9
ATOM 16612 N N . THR C 3 7 ? -5.671 -7.149 6.231 1.00 0.00 7 THR P N 9
ATOM 16613 C CA . THR C 3 7 ? -7.004 -6.670 5.826 1.00 0.00 7 THR P CA 9
ATOM 16614 C C . THR C 3 7 ? -7.142 -6.584 4.288 1.00 0.00 7 THR P C 9
ATOM 16615 O O . THR C 3 7 ? -6.164 -6.212 3.615 1.00 0.00 7 THR P O 9
ATOM 16626 N N . THR C 3 8 ? -8.269 -7.036 3.700 1.00 0.00 8 THR P N 9
ATOM 16627 C CA . THR C 3 8 ? -8.731 -7.038 2.332 1.00 0.00 8 THR P CA 9
ATOM 16628 C C . THR C 3 8 ? -10.220 -6.631 2.200 1.00 0.00 8 THR P C 9
ATOM 16629 O O . THR C 3 8 ? -11.013 -7.251 2.933 1.00 0.00 8 THR P O 9
ATOM 16640 N N . PHE C 3 9 ? -10.560 -5.638 1.454 1.00 0.00 9 PHE P N 9
ATOM 16641 C CA . PHE C 3 9 ? -11.817 -5.023 1.345 1.00 0.00 9 PHE P CA 9
ATOM 16642 C C . PHE C 3 9 ? -12.964 -5.961 1.074 1.00 0.00 9 PHE P C 9
ATOM 16643 O O . PHE C 3 9 ? -12.715 -7.047 0.515 1.00 0.00 9 PHE P O 9
ATOM 16660 N N . THR C 3 10 ? -14.244 -5.718 1.500 1.00 0.00 10 THR P N 9
ATOM 16661 C CA . THR C 3 10 ? -15.459 -6.462 1.077 1.00 0.00 10 THR P CA 9
ATOM 16662 C C . THR C 3 10 ? -16.148 -5.652 0.035 1.00 0.00 10 THR P C 9
ATOM 16663 O O . THR C 3 10 ? -15.775 -4.509 -0.232 1.00 0.00 10 THR P O 9
ATOM 16674 N N . SER C 3 11 ? -17.131 -6.226 -0.652 1.00 0.00 11 SER P N 9
ATOM 16675 C CA . SER C 3 11 ? -17.935 -5.516 -1.693 1.00 0.00 11 SER P CA 9
ATOM 16676 C C . SER C 3 11 ? -18.540 -4.182 -1.182 1.00 0.00 11 SER P C 9
ATOM 16677 O O . SER C 3 11 ? -18.424 -3.133 -1.840 1.00 0.00 11 SER P O 9
ATOM 16685 N N . SER C 3 12 ? -19.076 -4.178 0.055 1.00 0.00 12 SER P N 9
ATOM 16686 C CA . SER C 3 12 ? -19.579 -3.042 0.871 1.00 0.00 12 SER P CA 9
ATOM 16687 C C . SER C 3 12 ? -18.468 -2.062 1.039 1.00 0.00 12 SER P C 9
ATOM 16688 O O . SER C 3 12 ? -18.674 -0.854 0.974 1.00 0.00 12 SER P O 9
ATOM 16696 N N . GLN C 3 13 ? -17.245 -2.522 1.446 1.00 0.00 13 GLN P N 9
ATOM 16697 C CA . GLN C 3 13 ? -16.128 -1.550 1.709 1.00 0.00 13 GLN P CA 9
ATOM 16698 C C . GLN C 3 13 ? -15.693 -0.882 0.412 1.00 0.00 13 GLN P C 9
ATOM 16699 O O . GLN C 3 13 ? -15.480 0.323 0.416 1.00 0.00 13 GLN P O 9
ATOM 16713 N N . ILE C 3 14 ? -15.637 -1.630 -0.677 1.00 0.00 14 ILE P N 9
ATOM 16714 C CA . ILE C 3 14 ? -15.273 -0.976 -1.978 1.00 0.00 14 ILE P CA 9
ATOM 16715 C C . ILE C 3 14 ? -16.337 0.053 -2.348 1.00 0.00 14 ILE P C 9
ATOM 16716 O O . ILE C 3 14 ? -16.031 1.036 -2.811 1.00 0.00 14 ILE P O 9
ATOM 16732 N N . ALA C 3 15 ? -17.578 -0.284 -2.121 1.00 0.00 15 ALA P N 9
ATOM 16733 C CA . ALA C 3 15 ? -18.742 0.615 -2.376 1.00 0.00 15 ALA P CA 9
ATOM 16734 C C . ALA C 3 15 ? -18.827 1.867 -1.504 1.00 0.00 15 ALA P C 9
ATOM 16735 O O . ALA C 3 15 ? -19.030 2.909 -2.030 1.00 0.00 15 ALA P O 9
ATOM 16742 N N . GLU C 3 16 ? -18.594 1.788 -0.184 1.00 0.00 16 GLU P N 9
ATOM 16743 C CA . GLU C 3 16 ? -18.380 2.900 0.711 1.00 0.00 16 GLU P CA 9
ATOM 16744 C C . GLU C 3 16 ? -17.223 3.730 0.147 1.00 0.00 16 GLU P C 9
ATOM 16745 O O . GLU C 3 16 ? -17.388 4.919 -0.112 1.00 0.00 16 GLU P O 9
ATOM 16757 N N . LEU C 3 17 ? -16.088 3.054 -0.091 1.00 0.00 17 LEU P N 9
ATOM 16758 C CA . LEU C 3 17 ? -14.858 3.676 -0.536 1.00 0.00 17 LEU P CA 9
ATOM 16759 C C . LEU C 3 17 ? -14.994 4.489 -1.811 1.00 0.00 17 LEU P C 9
ATOM 16760 O O . LEU C 3 17 ? -14.469 5.592 -1.751 1.00 0.00 17 LEU P O 9
ATOM 16776 N N . GLU C 3 18 ? -15.708 3.943 -2.779 1.00 0.00 18 GLU P N 9
ATOM 16777 C CA . GLU C 3 18 ? -15.950 4.682 -4.057 1.00 0.00 18 GLU P CA 9
ATOM 16778 C C . GLU C 3 18 ? -16.758 5.923 -3.762 1.00 0.00 18 GLU P C 9
ATOM 16779 O O . GLU C 3 18 ? -16.334 7.018 -3.993 1.00 0.00 18 GLU P O 9
ATOM 16791 N N . GLN C 3 19 ? -17.914 5.667 -3.140 1.00 0.00 19 GLN P N 9
ATOM 16792 C CA . GLN C 3 19 ? -18.861 6.727 -2.870 1.00 0.00 19 GLN P CA 9
ATOM 16793 C C . GLN C 3 19 ? -18.344 7.846 -1.969 1.00 0.00 19 GLN P C 9
ATOM 16794 O O . GLN C 3 19 ? -18.680 8.971 -2.253 1.00 0.00 19 GLN P O 9
ATOM 16808 N N . HIS C 3 20 ? -17.507 7.629 -0.904 1.00 0.00 20 HIS P N 9
ATOM 16809 C CA . HIS C 3 20 ? -16.863 8.752 -0.194 1.00 0.00 20 HIS P CA 9
ATOM 16810 C C . HIS C 3 20 ? -15.746 9.542 -0.903 1.00 0.00 20 HIS P C 9
ATOM 16811 O O . HIS C 3 20 ? -15.778 10.761 -0.793 1.00 0.00 20 HIS P O 9
ATOM 16825 N N . PHE C 3 21 ? -15.089 8.801 -1.765 1.00 0.00 21 PHE P N 9
ATOM 16826 C CA . PHE C 3 21 ? -14.179 9.277 -2.816 1.00 0.00 21 PHE P CA 9
ATOM 16827 C C . PHE C 3 21 ? -14.870 10.125 -3.888 1.00 0.00 21 PHE P C 9
ATOM 16828 O O . PHE C 3 21 ? -14.363 11.122 -4.271 1.00 0.00 21 PHE P O 9
ATOM 16845 N N . LEU C 3 22 ? -16.099 9.825 -4.204 1.00 0.00 22 LEU P N 9
ATOM 16846 C CA . LEU C 3 22 ? -16.878 10.724 -5.075 1.00 0.00 22 LEU P CA 9
ATOM 16847 C C . LEU C 3 22 ? -16.938 12.158 -4.511 1.00 0.00 22 LEU P C 9
ATOM 16848 O O . LEU C 3 22 ? -16.681 13.121 -5.267 1.00 0.00 22 LEU P O 9
ATOM 16864 N N . GLN C 3 23 ? -16.994 12.290 -3.212 1.00 0.00 23 GLN P N 9
ATOM 16865 C CA . GLN C 3 23 ? -16.995 13.538 -2.431 1.00 0.00 23 GLN P CA 9
ATOM 16866 C C . GLN C 3 23 ? -15.673 14.136 -2.044 1.00 0.00 23 GLN P C 9
ATOM 16867 O O . GLN C 3 23 ? -15.535 15.124 -1.338 1.00 0.00 23 GLN P O 9
ATOM 16881 N N . GLY C 3 24 ? -14.648 13.460 -2.466 1.00 0.00 24 GLY P N 9
ATOM 16882 C CA . GLY C 3 24 ? -13.270 14.004 -2.417 1.00 0.00 24 GLY P CA 9
ATOM 16883 C C . GLY C 3 24 ? -12.297 13.036 -2.892 1.00 0.00 24 GLY P C 9
ATOM 16884 O O . GLY C 3 24 ? -11.973 12.025 -2.269 1.00 0.00 24 GLY P O 9
ATOM 16888 N N . ARG C 3 25 ? -11.707 13.326 -4.013 1.00 0.00 25 ARG P N 9
ATOM 16889 C CA . ARG C 3 25 ? -10.907 12.317 -4.796 1.00 0.00 25 ARG P CA 9
ATOM 16890 C C . ARG C 3 25 ? -9.445 12.034 -4.427 1.00 0.00 25 ARG P C 9
ATOM 16891 O O . ARG C 3 25 ? -8.827 11.153 -5.018 1.00 0.00 25 ARG P O 9
ATOM 16912 N N . TYR C 3 26 ? -8.970 12.758 -3.389 1.00 0.00 26 TYR P N 9
ATOM 16913 C CA . TYR C 3 26 ? -7.633 12.765 -2.961 1.00 0.00 26 TYR P CA 9
ATOM 16914 C C . TYR C 3 26 ? -7.493 12.634 -1.352 1.00 0.00 26 TYR P C 9
ATOM 16915 O O . TYR C 3 26 ? -8.106 13.377 -0.577 1.00 0.00 26 TYR P O 9
ATOM 16933 N N . LEU C 3 27 ? -6.868 11.557 -0.806 1.00 0.00 27 LEU P N 9
ATOM 16934 C CA . LEU C 3 27 ? -6.892 11.268 0.636 1.00 0.00 27 LEU P CA 9
ATOM 16935 C C . LEU C 3 27 ? -6.133 12.232 1.492 1.00 0.00 27 LEU P C 9
ATOM 16936 O O . LEU C 3 27 ? -5.007 12.692 1.167 1.00 0.00 27 LEU P O 9
ATOM 16952 N N . THR C 3 28 ? -6.701 12.578 2.639 1.00 0.00 28 THR P N 9
ATOM 16953 C CA . THR C 3 28 ? -6.219 13.465 3.691 1.00 0.00 28 THR P CA 9
ATOM 16954 C C . THR C 3 28 ? -6.556 12.804 4.959 1.00 0.00 28 THR P C 9
ATOM 16955 O O . THR C 3 28 ? -7.549 12.068 5.072 1.00 0.00 28 THR P O 9
ATOM 16966 N N . ALA C 3 29 ? -5.839 13.092 6.088 1.00 0.00 29 ALA P N 9
ATOM 16967 C CA . ALA C 3 29 ? -6.215 12.619 7.407 1.00 0.00 29 ALA P CA 9
ATOM 16968 C C . ALA C 3 29 ? -7.686 12.695 7.834 1.00 0.00 29 ALA P C 9
ATOM 16969 O O . ALA C 3 29 ? -8.196 11.755 8.370 1.00 0.00 29 ALA P O 9
ATOM 16976 N N . PRO C 3 30 ? -8.387 13.811 7.514 1.00 0.00 30 PRO P N 9
ATOM 16977 C CA . PRO C 3 30 ? -9.815 13.805 7.745 1.00 0.00 30 PRO P CA 9
ATOM 16978 C C . PRO C 3 30 ? -10.635 12.824 6.880 1.00 0.00 30 PRO P C 9
ATOM 16979 O O . PRO C 3 30 ? -11.445 12.125 7.491 1.00 0.00 30 PRO P O 9
ATOM 16990 N N . ARG C 3 31 ? -10.398 12.646 5.584 1.00 0.00 31 ARG P N 9
ATOM 16991 C CA . ARG C 3 31 ? -10.970 11.621 4.730 1.00 0.00 31 ARG P CA 9
ATOM 16992 C C . ARG C 3 31 ? -10.576 10.270 5.190 1.00 0.00 31 ARG P C 9
ATOM 16993 O O . ARG C 3 31 ? -11.432 9.371 5.231 1.00 0.00 31 ARG P O 9
ATOM 17014 N N . LEU C 3 32 ? -9.310 10.038 5.523 1.00 0.00 32 LEU P N 9
ATOM 17015 C CA . LEU C 3 32 ? -8.878 8.730 6.000 1.00 0.00 32 LEU P CA 9
ATOM 17016 C C . LEU C 3 32 ? -9.505 8.341 7.308 1.00 0.00 32 LEU P C 9
ATOM 17017 O O . LEU C 3 32 ? -9.884 7.141 7.436 1.00 0.00 32 LEU P O 9
ATOM 17033 N N . ALA C 3 33 ? -9.655 9.235 8.240 1.00 0.00 33 ALA P N 9
ATOM 17034 C CA . ALA C 3 33 ? -10.339 9.089 9.532 1.00 0.00 33 ALA P CA 9
ATOM 17035 C C . ALA C 3 33 ? -11.810 8.752 9.395 1.00 0.00 33 ALA P C 9
ATOM 17036 O O . ALA C 3 33 ? -12.270 7.723 9.961 1.00 0.00 33 ALA P O 9
ATOM 17043 N N . ASP C 3 34 ? -12.537 9.553 8.646 1.00 0.00 34 ASP P N 9
ATOM 17044 C CA . ASP C 3 34 ? -13.947 9.428 8.353 1.00 0.00 34 ASP P CA 9
ATOM 17045 C C . ASP C 3 34 ? -14.313 8.114 7.625 1.00 0.00 34 ASP P C 9
ATOM 17046 O O . ASP C 3 34 ? -15.108 7.308 8.125 1.00 0.00 34 ASP P O 9
ATOM 17055 N N . LEU C 3 35 ? -13.650 7.801 6.509 1.00 0.00 35 LEU P N 9
ATOM 17056 C CA . LEU C 3 35 ? -13.955 6.612 5.724 1.00 0.00 35 LEU P CA 9
ATOM 17057 C C . LEU C 3 35 ? -13.546 5.392 6.491 1.00 0.00 35 LEU P C 9
ATOM 17058 O O . LEU C 3 35 ? -14.252 4.370 6.337 1.00 0.00 35 LEU P O 9
ATOM 17074 N N . SER C 3 36 ? -12.508 5.438 7.290 1.00 0.00 36 SER P N 9
ATOM 17075 C CA . SER C 3 36 ? -12.133 4.358 8.139 1.00 0.00 36 SER P CA 9
ATOM 17076 C C . SER C 3 36 ? -13.207 4.099 9.144 1.00 0.00 36 SER P C 9
ATOM 17077 O O . SER C 3 36 ? -13.653 2.969 9.344 1.00 0.00 36 SER P O 9
ATOM 17085 N N . ALA C 3 37 ? -13.652 5.153 9.843 1.00 0.00 37 ALA P N 9
ATOM 17086 C CA . ALA C 3 37 ? -14.691 5.019 10.825 1.00 0.00 37 ALA P CA 9
ATOM 17087 C C . ALA C 3 37 ? -16.014 4.493 10.208 1.00 0.00 37 ALA P C 9
ATOM 17088 O O . ALA C 3 37 ? -16.872 3.920 10.897 1.00 0.00 37 ALA P O 9
ATOM 17095 N N . LYS C 3 38 ? -16.270 4.727 8.885 1.00 0.00 38 LYS P N 9
ATOM 17096 C CA . LYS C 3 38 ? -17.452 4.252 8.166 1.00 0.00 38 LYS P CA 9
ATOM 17097 C C . LYS C 3 38 ? -17.342 2.842 7.525 1.00 0.00 38 LYS P C 9
ATOM 17098 O O . LYS C 3 38 ? -18.255 1.996 7.745 1.00 0.00 38 LYS P O 9
ATOM 17117 N N . LEU C 3 39 ? -16.253 2.560 6.877 1.00 0.00 39 LEU P N 9
ATOM 17118 C CA . LEU C 3 39 ? -15.909 1.175 6.347 1.00 0.00 39 LEU P CA 9
ATOM 17119 C C . LEU C 3 39 ? -15.678 0.125 7.455 1.00 0.00 39 LEU P C 9
ATOM 17120 O O . LEU C 3 39 ? -15.642 -1.071 7.071 1.00 0.00 39 LEU P O 9
ATOM 17136 N N . ALA C 3 40 ? -15.439 0.546 8.714 1.00 0.00 40 ALA P N 9
ATOM 17137 C CA . ALA C 3 40 ? -15.143 -0.318 9.900 1.00 0.00 40 ALA P CA 9
ATOM 17138 C C . ALA C 3 40 ? -13.818 -1.024 9.693 1.00 0.00 40 ALA P C 9
ATOM 17139 O O . ALA C 3 40 ? -13.621 -2.220 9.957 1.00 0.00 40 ALA P O 9
ATOM 17146 N N . LEU C 3 41 ? -12.825 -0.323 9.091 1.00 0.00 41 LEU P N 9
ATOM 17147 C CA . LEU C 3 41 ? -11.374 -0.861 9.025 1.00 0.00 41 LEU P CA 9
ATOM 17148 C C . LEU C 3 41 ? -10.300 0.277 9.186 1.00 0.00 41 LEU P C 9
ATOM 17149 O O . LEU C 3 41 ? -10.502 1.443 9.234 1.00 0.00 41 LEU P O 9
ATOM 17165 N N . GLY C 3 42 ? -9.019 -0.141 9.307 1.00 0.00 42 GLY P N 9
ATOM 17166 C CA . GLY C 3 42 ? -7.839 0.666 9.486 1.00 0.00 42 GLY P CA 9
ATOM 17167 C C . GLY C 3 42 ? -7.652 1.824 8.514 1.00 0.00 42 GLY P C 9
ATOM 17168 O O . GLY C 3 42 ? -7.802 1.696 7.328 1.00 0.00 42 GLY P O 9
ATOM 17172 N N . THR C 3 43 ? -7.222 2.949 9.051 1.00 0.00 43 THR P N 9
ATOM 17173 C CA . THR C 3 43 ? -6.839 4.177 8.423 1.00 0.00 43 THR P CA 9
ATOM 17174 C C . THR C 3 43 ? -5.985 3.850 7.193 1.00 0.00 43 THR P C 9
ATOM 17175 O O . THR C 3 43 ? -6.198 4.263 6.074 1.00 0.00 43 THR P O 9
ATOM 17186 N N . ALA C 3 44 ? -4.902 3.136 7.414 1.00 0.00 44 ALA P N 9
ATOM 17187 C CA . ALA C 3 44 ? -3.907 2.729 6.407 1.00 0.00 44 ALA P CA 9
ATOM 17188 C C . ALA C 3 44 ? -4.449 2.035 5.134 1.00 0.00 44 ALA P C 9
ATOM 17189 O O . ALA C 3 44 ? -3.948 2.262 4.055 1.00 0.00 44 ALA P O 9
ATOM 17196 N N . GLN C 3 45 ? -5.468 1.181 5.294 1.00 0.00 45 GLN P N 9
ATOM 17197 C CA . GLN C 3 45 ? -6.172 0.561 4.107 1.00 0.00 45 GLN P CA 9
ATOM 17198 C C . GLN C 3 45 ? -6.930 1.558 3.140 1.00 0.00 45 GLN P C 9
ATOM 17199 O O . GLN C 3 45 ? -7.092 1.325 1.967 1.00 0.00 45 GLN P O 9
ATOM 17213 N N . VAL C 3 46 ? -7.418 2.699 3.716 1.00 0.00 46 VAL P N 9
ATOM 17214 C CA . VAL C 3 46 ? -8.155 3.604 2.794 1.00 0.00 46 VAL P CA 9
ATOM 17215 C C . VAL C 3 46 ? -7.091 4.329 1.945 1.00 0.00 46 VAL P C 9
ATOM 17216 O O . VAL C 3 46 ? -7.321 4.518 0.762 1.00 0.00 46 VAL P O 9
ATOM 17229 N N . LYS C 3 47 ? -5.886 4.608 2.489 1.00 0.00 47 LYS P N 9
ATOM 17230 C CA . LYS C 3 47 ? -4.712 5.130 1.776 1.00 0.00 47 LYS P CA 9
ATOM 17231 C C . LYS C 3 47 ? -4.473 4.236 0.541 1.00 0.00 47 LYS P C 9
ATOM 17232 O O . LYS C 3 47 ? -4.385 4.726 -0.551 1.00 0.00 47 LYS P O 9
ATOM 17251 N N . ILE C 3 48 ? -4.300 3.019 0.876 1.00 0.00 48 ILE P N 9
ATOM 17252 C CA . ILE C 3 48 ? -3.934 2.022 -0.165 1.00 0.00 48 ILE P CA 9
ATOM 17253 C C . ILE C 3 48 ? -5.028 1.736 -1.138 1.00 0.00 48 ILE P C 9
ATOM 17254 O O . ILE C 3 48 ? -4.733 1.537 -2.335 1.00 0.00 48 ILE P O 9
ATOM 17270 N N . TRP C 3 49 ? -6.302 1.719 -0.789 1.00 0.00 49 TRP P N 9
ATOM 17271 C CA . TRP C 3 49 ? -7.399 1.836 -1.797 1.00 0.00 49 TRP P CA 9
ATOM 17272 C C . TRP C 3 49 ? -7.262 3.010 -2.720 1.00 0.00 49 TRP P C 9
ATOM 17273 O O . TRP C 3 49 ? -7.318 2.868 -3.931 1.00 0.00 49 TRP P O 9
ATOM 17294 N N . PHE C 3 50 ? -7.013 4.227 -2.112 1.00 0.00 50 PHE P N 9
ATOM 17295 C CA . PHE C 3 50 ? -6.937 5.380 -3.038 1.00 0.00 50 PHE P CA 9
ATOM 17296 C C . PHE C 3 50 ? -5.831 5.313 -4.117 1.00 0.00 50 PHE P C 9
ATOM 17297 O O . PHE C 3 50 ? -5.956 5.779 -5.247 1.00 0.00 50 PHE P O 9
ATOM 17314 N N . LYS C 3 51 ? -4.653 4.809 -3.724 1.00 0.00 51 LYS P N 9
ATOM 17315 C CA . LYS C 3 51 ? -3.391 4.599 -4.464 1.00 0.00 51 LYS P CA 9
ATOM 17316 C C . LYS C 3 51 ? -3.565 3.390 -5.381 1.00 0.00 51 LYS P C 9
ATOM 17317 O O . LYS C 3 51 ? -3.281 3.532 -6.595 1.00 0.00 51 LYS P O 9
ATOM 17336 N N . ASN C 3 52 ? -4.204 2.268 -4.939 1.00 0.00 52 ASN P N 9
ATOM 17337 C CA . ASN C 3 52 ? -4.481 1.197 -5.953 1.00 0.00 52 ASN P CA 9
ATOM 17338 C C . ASN C 3 52 ? -5.477 1.572 -7.007 1.00 0.00 52 ASN P C 9
ATOM 17339 O O . ASN C 3 52 ? -5.236 1.328 -8.184 1.00 0.00 52 ASN P O 9
ATOM 17350 N N . ARG C 3 53 ? -6.530 2.362 -6.670 1.00 0.00 53 ARG P N 9
ATOM 17351 C CA . ARG C 3 53 ? -7.575 2.917 -7.558 1.00 0.00 53 ARG P CA 9
ATOM 17352 C C . ARG C 3 53 ? -7.061 3.815 -8.645 1.00 0.00 53 ARG P C 9
ATOM 17353 O O . ARG C 3 53 ? -7.336 3.566 -9.837 1.00 0.00 53 ARG P O 9
ATOM 17374 N N . ARG C 3 54 ? -6.223 4.846 -8.270 1.00 0.00 54 ARG P N 9
ATOM 17375 C CA . ARG C 3 54 ? -5.687 5.721 -9.283 1.00 0.00 54 ARG P CA 9
ATOM 17376 C C . ARG C 3 54 ? -4.723 5.065 -10.250 1.00 0.00 54 ARG P C 9
ATOM 17377 O O . ARG C 3 54 ? -4.741 5.471 -11.446 1.00 0.00 54 ARG P O 9
ATOM 17398 N N . ARG C 3 55 ? -3.888 4.120 -9.786 1.00 0.00 55 ARG P N 9
ATOM 17399 C CA . ARG C 3 55 ? -2.929 3.333 -10.455 1.00 0.00 55 ARG P CA 9
ATOM 17400 C C . ARG C 3 55 ? -3.587 2.364 -11.434 1.00 0.00 55 ARG P C 9
ATOM 17401 O O . ARG C 3 55 ? -3.416 2.521 -12.636 1.00 0.00 55 ARG P O 9
ATOM 17422 N N . ARG C 3 56 ? -4.592 1.636 -11.003 1.00 0.00 56 ARG P N 9
ATOM 17423 C CA . ARG C 3 56 ? -5.317 0.603 -11.855 1.00 0.00 56 ARG P CA 9
ATOM 17424 C C . ARG C 3 56 ? -6.131 1.332 -12.876 1.00 0.00 56 ARG P C 9
ATOM 17425 O O . ARG C 3 56 ? -5.853 1.038 -14.059 1.00 0.00 56 ARG P O 9
ATOM 17446 N N . HIS C 3 57 ? -6.939 2.307 -12.461 1.00 0.00 57 HIS P N 9
ATOM 17447 C CA . HIS C 3 57 ? -7.808 3.064 -13.326 1.00 0.00 57 HIS P CA 9
ATOM 17448 C C . HIS C 3 57 ? -7.019 3.574 -14.514 1.00 0.00 57 HIS P C 9
ATOM 17449 O O . HIS C 3 57 ? -7.507 3.360 -15.635 1.00 0.00 57 HIS P O 9
ATOM 17463 N N . LYS C 3 58 ? -5.867 4.320 -14.270 1.00 0.00 58 LYS P N 9
ATOM 17464 C CA . LYS C 3 58 ? -5.056 4.840 -15.458 1.00 0.00 58 LYS P CA 9
ATOM 17465 C C . LYS C 3 58 ? -4.263 3.784 -16.236 1.00 0.00 58 LYS P C 9
ATOM 17466 O O . LYS C 3 58 ? -4.188 3.846 -17.480 1.00 0.00 58 LYS P O 9
ATOM 17485 N N . ILE C 3 59 ? -3.708 2.778 -15.564 1.00 0.00 59 ILE P N 9
ATOM 17486 C CA . ILE C 3 59 ? -3.085 1.588 -16.221 1.00 0.00 59 ILE P CA 9
ATOM 17487 C C . ILE C 3 59 ? -4.048 0.851 -17.153 1.00 0.00 59 ILE P C 9
ATOM 17488 O O . ILE C 3 59 ? -3.800 0.570 -18.329 1.00 0.00 59 ILE P O 9
ATOM 17504 N N . GLN C 3 60 ? -5.188 0.517 -16.676 1.00 0.00 60 GLN P N 9
ATOM 17505 C CA . GLN C 3 60 ? -6.255 -0.071 -17.460 1.00 0.00 60 GLN P CA 9
ATOM 17506 C C . GLN C 3 60 ? -6.817 0.774 -18.690 1.00 0.00 60 GLN P C 9
ATOM 17507 O O . GLN C 3 60 ? -7.253 0.261 -19.755 1.00 0.00 60 GLN P O 9
ATOM 17521 N N . SER C 3 61 ? -6.735 2.083 -18.562 1.00 0.00 61 SER P N 9
ATOM 17522 C CA . SER C 3 61 ? -7.022 3.064 -19.680 1.00 0.00 61 SER P CA 9
ATOM 17523 C C . SER C 3 61 ? -5.869 2.928 -20.680 1.00 0.00 61 SER P C 9
ATOM 17524 O O . SER C 3 61 ? -6.140 2.938 -21.859 1.00 0.00 61 SER P O 9
ATOM 17532 N N . ASP C 3 62 ? -4.601 2.781 -20.226 1.00 0.00 62 ASP P N 9
ATOM 17533 C CA . ASP C 3 62 ? -3.478 2.521 -21.168 1.00 0.00 62 ASP P CA 9
ATOM 17534 C C . ASP C 3 62 ? -3.429 1.093 -21.764 1.00 0.00 62 ASP P C 9
ATOM 17535 O O . ASP C 3 62 ? -3.052 0.857 -22.910 1.00 0.00 62 ASP P O 9
ATOM 17544 N N . GLN C 3 63 ? -3.996 0.077 -21.084 1.00 0.00 63 GLN P N 9
ATOM 17545 C CA . GLN C 3 63 ? -4.063 -1.294 -21.456 1.00 0.00 63 GLN P CA 9
ATOM 17546 C C . GLN C 3 63 ? -5.118 -1.606 -22.504 1.00 0.00 63 GLN P C 9
ATOM 17547 O O . GLN C 3 63 ? -5.307 -2.721 -22.948 1.00 0.00 63 GLN P O 9
ATOM 17561 N N . HIS C 3 64 ? -5.876 -0.619 -22.828 1.00 0.00 64 HIS P N 9
ATOM 17562 C CA . HIS C 3 64 ? -6.920 -0.788 -23.792 1.00 0.00 64 HIS P CA 9
ATOM 17563 C C . HIS C 3 64 ? -7.028 0.482 -24.567 1.00 0.00 64 HIS P C 9
ATOM 17564 O O . HIS C 3 64 ? -8.019 1.308 -24.412 1.00 0.00 64 HIS P O 9
ATOM 17578 N N . LYS C 3 65 ? -6.072 0.838 -25.341 1.00 0.00 65 LYS P N 9
ATOM 17579 C CA . LYS C 3 65 ? -6.030 1.966 -26.392 1.00 0.00 65 LYS P CA 9
ATOM 17580 C C . LYS C 3 65 ? -7.255 2.056 -27.290 1.00 0.00 65 LYS P C 9
ATOM 17581 O O . LYS C 3 65 ? -7.852 3.120 -27.377 1.00 0.00 65 LYS P O 9
ATOM 17600 N N . ASP C 3 66 ? -7.755 0.963 -27.866 1.00 0.00 66 ASP P N 9
ATOM 17601 C CA . ASP C 3 66 ? -9.117 0.962 -28.488 1.00 0.00 66 ASP P CA 9
ATOM 17602 C C . ASP C 3 66 ? -9.719 -0.433 -28.618 1.00 0.00 66 ASP P C 9
ATOM 17603 O O . ASP C 3 66 ? -10.941 -0.615 -28.819 1.00 0.00 66 ASP P O 9
ATOM 17612 N N . GLN C 3 67 ? -8.835 -1.431 -28.512 1.00 0.00 67 GLN P N 9
ATOM 17613 C CA . GLN C 3 67 ? -9.140 -2.883 -28.651 1.00 0.00 67 GLN P CA 9
ATOM 17614 C C . GLN C 3 67 ? -8.341 -3.841 -27.732 1.00 0.00 67 GLN P C 9
ATOM 17615 O O . GLN C 3 67 ? -7.193 -3.490 -27.433 1.00 0.00 67 GLN P O 9
ATOM 17629 N N . SER C 3 68 ? -8.926 -4.913 -27.212 1.00 0.00 68 SER P N 9
ATOM 17630 C CA . SER C 3 68 ? -8.201 -5.968 -26.463 1.00 0.00 68 SER P CA 9
ATOM 17631 C C . SER C 3 68 ? -8.976 -7.295 -26.459 1.00 0.00 68 SER P C 9
ATOM 17632 O O . SER C 3 68 ? -8.408 -8.193 -27.145 1.00 0.00 68 SER P O 9
ATOM 18463 N N . GLY C 3 1 ? 3.265 -13.508 4.703 1.00 0.00 1 GLY P N 10
ATOM 18464 C CA . GLY C 3 1 ? 3.796 -12.108 4.410 1.00 0.00 1 GLY P CA 10
ATOM 18465 C C . GLY C 3 1 ? 3.570 -11.206 5.582 1.00 0.00 1 GLY P C 10
ATOM 18466 O O . GLY C 3 1 ? 2.540 -10.529 5.588 1.00 0.00 1 GLY P O 10
ATOM 18472 N N . PRO C 3 2 ? 4.512 -11.065 6.500 1.00 0.00 2 PRO P N 10
ATOM 18473 C CA . PRO C 3 2 ? 4.445 -10.067 7.557 1.00 0.00 2 PRO P CA 10
ATOM 18474 C C . PRO C 3 2 ? 4.256 -8.573 7.137 1.00 0.00 2 PRO P C 10
ATOM 18475 O O . PRO C 3 2 ? 3.814 -7.732 7.939 1.00 0.00 2 PRO P O 10
ATOM 18486 N N . ARG C 3 3 ? 4.724 -8.217 5.912 1.00 0.00 3 ARG P N 10
ATOM 18487 C CA . ARG C 3 3 ? 4.678 -6.866 5.373 1.00 0.00 3 ARG P CA 10
ATOM 18488 C C . ARG C 3 3 ? 3.807 -6.727 4.123 1.00 0.00 3 ARG P C 10
ATOM 18489 O O . ARG C 3 3 ? 4.116 -6.309 2.977 1.00 0.00 3 ARG P O 10
ATOM 18510 N N . ARG C 3 4 ? 2.596 -7.193 4.359 1.00 0.00 4 ARG P N 10
ATOM 18511 C CA . ARG C 3 4 ? 1.420 -7.119 3.532 1.00 0.00 4 ARG P CA 10
ATOM 18512 C C . ARG C 3 4 ? 0.283 -6.782 4.479 1.00 0.00 4 ARG P C 10
ATOM 18513 O O . ARG C 3 4 ? 0.363 -7.003 5.714 1.00 0.00 4 ARG P O 10
ATOM 18534 N N . THR C 3 5 ? -0.804 -6.337 3.929 1.00 0.00 5 THR P N 10
ATOM 18535 C CA . THR C 3 5 ? -2.065 -6.315 4.726 1.00 0.00 5 THR P CA 10
ATOM 18536 C C . THR C 3 5 ? -2.617 -7.702 5.015 1.00 0.00 5 THR P C 10
ATOM 18537 O O . THR C 3 5 ? -2.080 -8.664 4.433 1.00 0.00 5 THR P O 10
ATOM 18548 N N . ARG C 3 6 ? -3.764 -7.803 5.701 1.00 0.00 6 ARG P N 10
ATOM 18549 C CA . ARG C 3 6 ? -4.654 -8.951 5.832 1.00 0.00 6 ARG P CA 10
ATOM 18550 C C . ARG C 3 6 ? -6.035 -8.357 5.918 1.00 0.00 6 ARG P C 10
ATOM 18551 O O . ARG C 3 6 ? -6.723 -8.556 6.912 1.00 0.00 6 ARG P O 10
ATOM 18572 N N . THR C 3 7 ? -6.386 -7.578 4.908 1.00 0.00 7 THR P N 10
ATOM 18573 C CA . THR C 3 7 ? -7.673 -6.895 4.755 1.00 0.00 7 THR P CA 10
ATOM 18574 C C . THR C 3 7 ? -8.066 -6.951 3.268 1.00 0.00 7 THR P C 10
ATOM 18575 O O . THR C 3 7 ? -7.350 -6.693 2.352 1.00 0.00 7 THR P O 10
ATOM 18586 N N . THR C 3 8 ? -9.323 -7.368 3.177 1.00 0.00 8 THR P N 10
ATOM 18587 C CA . THR C 3 8 ? -10.025 -7.549 1.897 1.00 0.00 8 THR P CA 10
ATOM 18588 C C . THR C 3 8 ? -11.266 -6.578 1.955 1.00 0.00 8 THR P C 10
ATOM 18589 O O . THR C 3 8 ? -12.289 -6.692 2.656 1.00 0.00 8 THR P O 10
ATOM 18600 N N . PHE C 3 9 ? -11.220 -5.705 0.995 1.00 0.00 9 PHE P N 10
ATOM 18601 C CA . PHE C 3 9 ? -12.257 -4.671 0.773 1.00 0.00 9 PHE P CA 10
ATOM 18602 C C . PHE C 3 9 ? -13.535 -5.385 0.219 1.00 0.00 9 PHE P C 10
ATOM 18603 O O . PHE C 3 9 ? -13.482 -6.169 -0.760 1.00 0.00 9 PHE P O 10
ATOM 18620 N N . THR C 3 10 ? -14.693 -5.064 0.786 1.00 0.00 10 THR P N 10
ATOM 18621 C CA . THR C 3 10 ? -16.031 -5.457 0.251 1.00 0.00 10 THR P CA 10
ATOM 18622 C C . THR C 3 10 ? -16.583 -4.403 -0.668 1.00 0.00 10 THR P C 10
ATOM 18623 O O . THR C 3 10 ? -16.273 -3.246 -0.440 1.00 0.00 10 THR P O 10
ATOM 18634 N N . SER C 3 11 ? -17.532 -4.742 -1.545 1.00 0.00 11 SER P N 10
ATOM 18635 C CA . SER C 3 11 ? -18.253 -3.903 -2.498 1.00 0.00 11 SER P CA 10
ATOM 18636 C C . SER C 3 11 ? -18.909 -2.713 -1.709 1.00 0.00 11 SER P C 10
ATOM 18637 O O . SER C 3 11 ? -18.983 -1.655 -2.283 1.00 0.00 11 SER P O 10
ATOM 18645 N N . SER C 3 12 ? -19.277 -2.945 -0.436 1.00 0.00 12 SER P N 10
ATOM 18646 C CA . SER C 3 12 ? -19.897 -1.973 0.434 1.00 0.00 12 SER P CA 10
ATOM 18647 C C . SER C 3 12 ? -18.883 -0.960 0.908 1.00 0.00 12 SER P C 10
ATOM 18648 O O . SER C 3 12 ? -19.253 0.214 1.000 1.00 0.00 12 SER P O 10
ATOM 18656 N N . GLN C 3 13 ? -17.690 -1.407 1.355 1.00 0.00 13 GLN P N 10
ATOM 18657 C CA . GLN C 3 13 ? -16.576 -0.485 1.650 1.00 0.00 13 GLN P CA 10
ATOM 18658 C C . GLN C 3 13 ? -16.127 0.255 0.397 1.00 0.00 13 GLN P C 10
ATOM 18659 O O . GLN C 3 13 ? -16.010 1.424 0.488 1.00 0.00 13 GLN P O 10
ATOM 18673 N N . ILE C 3 14 ? -15.857 -0.426 -0.698 1.00 0.00 14 ILE P N 10
ATOM 18674 C CA . ILE C 3 14 ? -15.608 0.352 -1.987 1.00 0.00 14 ILE P CA 10
ATOM 18675 C C . ILE C 3 14 ? -16.706 1.323 -2.288 1.00 0.00 14 ILE P C 10
ATOM 18676 O O . ILE C 3 14 ? -16.428 2.351 -2.894 1.00 0.00 14 ILE P O 10
ATOM 18692 N N . ALA C 3 15 ? -17.973 1.050 -1.842 1.00 0.00 15 ALA P N 10
ATOM 18693 C CA . ALA C 3 15 ? -19.054 1.969 -2.126 1.00 0.00 15 ALA P CA 10
ATOM 18694 C C . ALA C 3 15 ? -18.871 3.297 -1.359 1.00 0.00 15 ALA P C 10
ATOM 18695 O O . ALA C 3 15 ? -18.915 4.414 -1.958 1.00 0.00 15 ALA P O 10
ATOM 18702 N N . GLU C 3 16 ? -18.684 3.138 -0.076 1.00 0.00 16 GLU P N 10
ATOM 18703 C CA . GLU C 3 16 ? -18.443 4.230 0.925 1.00 0.00 16 GLU P CA 10
ATOM 18704 C C . GLU C 3 16 ? -17.178 4.991 0.403 1.00 0.00 16 GLU P C 10
ATOM 18705 O O . GLU C 3 16 ? -17.264 6.197 0.262 1.00 0.00 16 GLU P O 10
ATOM 18717 N N . LEU C 3 17 ? -16.120 4.247 0.133 1.00 0.00 17 LEU P N 10
ATOM 18718 C CA . LEU C 3 17 ? -14.881 4.765 -0.278 1.00 0.00 17 LEU P CA 10
ATOM 18719 C C . LEU C 3 17 ? -15.013 5.596 -1.589 1.00 0.00 17 LEU P C 10
ATOM 18720 O O . LEU C 3 17 ? -14.590 6.743 -1.525 1.00 0.00 17 LEU P O 10
ATOM 18736 N N . GLU C 3 18 ? -15.640 5.079 -2.667 1.00 0.00 18 GLU P N 10
ATOM 18737 C CA . GLU C 3 18 ? -15.988 5.834 -3.812 1.00 0.00 18 GLU P CA 10
ATOM 18738 C C . GLU C 3 18 ? -16.855 7.061 -3.602 1.00 0.00 18 GLU P C 10
ATOM 18739 O O . GLU C 3 18 ? -16.461 8.183 -3.922 1.00 0.00 18 GLU P O 10
ATOM 18751 N N . GLN C 3 19 ? -17.967 7.014 -2.853 1.00 0.00 19 GLN P N 10
ATOM 18752 C CA . GLN C 3 19 ? -18.897 8.107 -2.561 1.00 0.00 19 GLN P CA 10
ATOM 18753 C C . GLN C 3 19 ? -18.196 9.190 -1.807 1.00 0.00 19 GLN P C 10
ATOM 18754 O O . GLN C 3 19 ? -18.388 10.367 -2.078 1.00 0.00 19 GLN P O 10
ATOM 18768 N N . HIS C 3 20 ? -17.356 8.868 -0.835 1.00 0.00 20 HIS P N 10
ATOM 18769 C CA . HIS C 3 20 ? -16.731 9.939 -0.075 1.00 0.00 20 HIS P CA 10
ATOM 18770 C C . HIS C 3 20 ? -15.605 10.485 -0.943 1.00 0.00 20 HIS P C 10
ATOM 18771 O O . HIS C 3 20 ? -15.490 11.687 -1.022 1.00 0.00 20 HIS P O 10
ATOM 18785 N N . PHE C 3 21 ? -14.946 9.637 -1.709 1.00 0.00 21 PHE P N 10
ATOM 18786 C CA . PHE C 3 21 ? -14.011 10.126 -2.769 1.00 0.00 21 PHE P CA 10
ATOM 18787 C C . PHE C 3 21 ? -14.737 11.054 -3.819 1.00 0.00 21 PHE P C 10
ATOM 18788 O O . PHE C 3 21 ? -14.089 11.983 -4.349 1.00 0.00 21 PHE P O 10
ATOM 18805 N N . LEU C 3 22 ? -16.033 10.933 -4.081 1.00 0.00 22 LEU P N 10
ATOM 18806 C CA . LEU C 3 22 ? -16.800 11.814 -4.982 1.00 0.00 22 LEU P CA 10
ATOM 18807 C C . LEU C 3 22 ? -16.883 13.316 -4.504 1.00 0.00 22 LEU P C 10
ATOM 18808 O O . LEU C 3 22 ? -17.106 14.273 -5.295 1.00 0.00 22 LEU P O 10
ATOM 18824 N N . GLN C 3 23 ? -16.789 13.443 -3.220 1.00 0.00 23 GLN P N 10
ATOM 18825 C CA . GLN C 3 23 ? -16.747 14.678 -2.445 1.00 0.00 23 GLN P CA 10
ATOM 18826 C C . GLN C 3 23 ? -15.300 15.179 -2.295 1.00 0.00 23 GLN P C 10
ATOM 18827 O O . GLN C 3 23 ? -15.099 16.331 -1.901 1.00 0.00 23 GLN P O 10
ATOM 18841 N N . GLY C 3 24 ? -14.296 14.319 -2.519 1.00 0.00 24 GLY P N 10
ATOM 18842 C CA . GLY C 3 24 ? -12.877 14.776 -2.613 1.00 0.00 24 GLY P CA 10
ATOM 18843 C C . GLY C 3 24 ? -11.833 13.771 -3.054 1.00 0.00 24 GLY P C 10
ATOM 18844 O O . GLY C 3 24 ? -11.776 12.712 -2.492 1.00 0.00 24 GLY P O 10
ATOM 18848 N N . ARG C 3 25 ? -11.119 13.976 -4.163 1.00 0.00 25 ARG P N 10
ATOM 18849 C CA . ARG C 3 25 ? -10.226 13.126 -4.981 1.00 0.00 25 ARG P CA 10
ATOM 18850 C C . ARG C 3 25 ? -8.841 12.893 -4.287 1.00 0.00 25 ARG P C 10
ATOM 18851 O O . ARG C 3 25 ? -8.132 12.033 -4.839 1.00 0.00 25 ARG P O 10
ATOM 18872 N N . TYR C 3 26 ? -8.562 13.653 -3.164 1.00 0.00 26 TYR P N 10
ATOM 18873 C CA . TYR C 3 26 ? -7.336 13.585 -2.359 1.00 0.00 26 TYR P CA 10
ATOM 18874 C C . TYR C 3 26 ? -7.639 13.484 -0.836 1.00 0.00 26 TYR P C 10
ATOM 18875 O O . TYR C 3 26 ? -8.443 14.311 -0.381 1.00 0.00 26 TYR P O 10
ATOM 18893 N N . LEU C 3 27 ? -6.924 12.600 -0.111 1.00 0.00 27 LEU P N 10
ATOM 18894 C CA . LEU C 3 27 ? -7.113 12.475 1.269 1.00 0.00 27 LEU P CA 10
ATOM 18895 C C . LEU C 3 27 ? -6.304 13.553 1.985 1.00 0.00 27 LEU P C 10
ATOM 18896 O O . LEU C 3 27 ? -5.327 14.094 1.470 1.00 0.00 27 LEU P O 10
ATOM 18912 N N . THR C 3 28 ? -6.863 13.812 3.179 1.00 0.00 28 THR P N 10
ATOM 18913 C CA . THR C 3 28 ? -6.225 14.563 4.184 1.00 0.00 28 THR P CA 10
ATOM 18914 C C . THR C 3 28 ? -6.593 13.790 5.427 1.00 0.00 28 THR P C 10
ATOM 18915 O O . THR C 3 28 ? -7.529 13.003 5.452 1.00 0.00 28 THR P O 10
ATOM 18926 N N . ALA C 3 29 ? -5.940 14.003 6.507 1.00 0.00 29 ALA P N 10
ATOM 18927 C CA . ALA C 3 29 ? -6.062 13.266 7.788 1.00 0.00 29 ALA P CA 10
ATOM 18928 C C . ALA C 3 29 ? -7.493 13.308 8.277 1.00 0.00 29 ALA P C 10
ATOM 18929 O O . ALA C 3 29 ? -7.960 12.226 8.669 1.00 0.00 29 ALA P O 10
ATOM 18936 N N . PRO C 3 30 ? -8.230 14.461 8.223 1.00 0.00 30 PRO P N 10
ATOM 18937 C CA . PRO C 3 30 ? -9.673 14.426 8.441 1.00 0.00 30 PRO P CA 10
ATOM 18938 C C . PRO C 3 30 ? -10.538 13.547 7.460 1.00 0.00 30 PRO P C 10
ATOM 18939 O O . PRO C 3 30 ? -11.426 12.859 7.911 1.00 0.00 30 PRO P O 10
ATOM 18950 N N . ARG C 3 31 ? -10.219 13.600 6.134 1.00 0.00 31 ARG P N 10
ATOM 18951 C CA . ARG C 3 31 ? -11.045 12.922 5.106 1.00 0.00 31 ARG P CA 10
ATOM 18952 C C . ARG C 3 31 ? -10.912 11.402 5.393 1.00 0.00 31 ARG P C 10
ATOM 18953 O O . ARG C 3 31 ? -11.917 10.626 5.424 1.00 0.00 31 ARG P O 10
ATOM 18974 N N . LEU C 3 32 ? -9.643 10.986 5.539 1.00 0.00 32 LEU P N 10
ATOM 18975 C CA . LEU C 3 32 ? -9.211 9.697 5.955 1.00 0.00 32 LEU P CA 10
ATOM 18976 C C . LEU C 3 32 ? -9.824 9.326 7.308 1.00 0.00 32 LEU P C 10
ATOM 18977 O O . LEU C 3 32 ? -10.460 8.282 7.283 1.00 0.00 32 LEU P O 10
ATOM 18993 N N . ALA C 3 33 ? -9.811 10.125 8.329 1.00 0.00 33 ALA P N 10
ATOM 18994 C CA . ALA C 3 33 ? -10.478 9.880 9.641 1.00 0.00 33 ALA P CA 10
ATOM 18995 C C . ALA C 3 33 ? -12.037 9.583 9.459 1.00 0.00 33 ALA P C 10
ATOM 18996 O O . ALA C 3 33 ? -12.504 8.541 10.012 1.00 0.00 33 ALA P O 10
ATOM 19003 N N . ASP C 3 34 ? -12.796 10.501 8.802 1.00 0.00 34 ASP P N 10
ATOM 19004 C CA . ASP C 3 34 ? -14.228 10.243 8.593 1.00 0.00 34 ASP P CA 10
ATOM 19005 C C . ASP C 3 34 ? -14.528 8.908 7.836 1.00 0.00 34 ASP P C 10
ATOM 19006 O O . ASP C 3 34 ? -15.254 8.072 8.366 1.00 0.00 34 ASP P O 10
ATOM 19015 N N . LEU C 3 35 ? -13.881 8.700 6.672 1.00 0.00 35 LEU P N 10
ATOM 19016 C CA . LEU C 3 35 ? -14.019 7.418 5.971 1.00 0.00 35 LEU P CA 10
ATOM 19017 C C . LEU C 3 35 ? -13.561 6.117 6.700 1.00 0.00 35 LEU P C 10
ATOM 19018 O O . LEU C 3 35 ? -14.239 5.135 6.613 1.00 0.00 35 LEU P O 10
ATOM 19034 N N . SER C 3 36 ? -12.438 6.222 7.433 1.00 0.00 36 SER P N 10
ATOM 19035 C CA . SER C 3 36 ? -11.966 5.221 8.258 1.00 0.00 36 SER P CA 10
ATOM 19036 C C . SER C 3 36 ? -12.995 4.831 9.281 1.00 0.00 36 SER P C 10
ATOM 19037 O O . SER C 3 36 ? -13.066 3.590 9.563 1.00 0.00 36 SER P O 10
ATOM 19045 N N . ALA C 3 37 ? -13.781 5.717 9.902 1.00 0.00 37 ALA P N 10
ATOM 19046 C CA . ALA C 3 37 ? -14.869 5.419 10.749 1.00 0.00 37 ALA P CA 10
ATOM 19047 C C . ALA C 3 37 ? -16.092 4.903 10.073 1.00 0.00 37 ALA P C 10
ATOM 19048 O O . ALA C 3 37 ? -16.717 4.016 10.610 1.00 0.00 37 ALA P O 10
ATOM 19055 N N . LYS C 3 38 ? -16.415 5.403 8.883 1.00 0.00 38 LYS P N 10
ATOM 19056 C CA . LYS C 3 38 ? -17.591 4.859 8.170 1.00 0.00 38 LYS P CA 10
ATOM 19057 C C . LYS C 3 38 ? -17.426 3.510 7.495 1.00 0.00 38 LYS P C 10
ATOM 19058 O O . LYS C 3 38 ? -18.312 2.666 7.543 1.00 0.00 38 LYS P O 10
ATOM 19077 N N . LEU C 3 39 ? -16.378 3.261 6.734 1.00 0.00 39 LEU P N 10
ATOM 19078 C CA . LEU C 3 39 ? -15.994 1.955 6.294 1.00 0.00 39 LEU P CA 10
ATOM 19079 C C . LEU C 3 39 ? -15.560 1.047 7.478 1.00 0.00 39 LEU P C 10
ATOM 19080 O O . LEU C 3 39 ? -15.370 -0.103 7.158 1.00 0.00 39 LEU P O 10
ATOM 19096 N N . ALA C 3 40 ? -15.282 1.577 8.694 1.00 0.00 40 ALA P N 10
ATOM 19097 C CA . ALA C 3 40 ? -14.653 0.771 9.793 1.00 0.00 40 ALA P CA 10
ATOM 19098 C C . ALA C 3 40 ? -13.374 0.051 9.330 1.00 0.00 40 ALA P C 10
ATOM 19099 O O . ALA C 3 40 ? -13.337 -1.204 9.152 1.00 0.00 40 ALA P O 10
ATOM 19106 N N . LEU C 3 41 ? -12.329 0.841 9.001 1.00 0.00 41 LEU P N 10
ATOM 19107 C CA . LEU C 3 41 ? -11.034 0.270 8.522 1.00 0.00 41 LEU P CA 10
ATOM 19108 C C . LEU C 3 41 ? -9.901 1.074 9.161 1.00 0.00 41 LEU P C 10
ATOM 19109 O O . LEU C 3 41 ? -9.956 2.234 9.431 1.00 0.00 41 LEU P O 10
ATOM 19125 N N . GLY C 3 42 ? -8.777 0.400 9.282 1.00 0.00 42 GLY P N 10
ATOM 19126 C CA . GLY C 3 42 ? -7.532 1.040 9.626 1.00 0.00 42 GLY P CA 10
ATOM 19127 C C . GLY C 3 42 ? -7.163 2.079 8.657 1.00 0.00 42 GLY P C 10
ATOM 19128 O O . GLY C 3 42 ? -7.378 1.896 7.464 1.00 0.00 42 GLY P O 10
ATOM 19132 N N . THR C 3 43 ? -6.532 3.150 9.103 1.00 0.00 43 THR P N 10
ATOM 19133 C CA . THR C 3 43 ? -6.299 4.335 8.269 1.00 0.00 43 THR P CA 10
ATOM 19134 C C . THR C 3 43 ? -5.579 4.089 6.906 1.00 0.00 43 THR P C 10
ATOM 19135 O O . THR C 3 43 ? -5.822 4.670 5.817 1.00 0.00 43 THR P O 10
ATOM 19146 N N . ALA C 3 44 ? -4.645 3.261 6.921 1.00 0.00 44 ALA P N 10
ATOM 19147 C CA . ALA C 3 44 ? -3.783 2.903 5.803 1.00 0.00 44 ALA P CA 10
ATOM 19148 C C . ALA C 3 44 ? -4.647 2.420 4.613 1.00 0.00 44 ALA P C 10
ATOM 19149 O O . ALA C 3 44 ? -4.334 2.748 3.470 1.00 0.00 44 ALA P O 10
ATOM 19156 N N . GLN C 3 45 ? -5.680 1.621 4.955 1.00 0.00 45 GLN P N 10
ATOM 19157 C CA . GLN C 3 45 ? -6.626 1.086 3.974 1.00 0.00 45 GLN P CA 10
ATOM 19158 C C . GLN C 3 45 ? -7.321 2.173 3.197 1.00 0.00 45 GLN P C 10
ATOM 19159 O O . GLN C 3 45 ? -7.489 2.017 1.986 1.00 0.00 45 GLN P O 10
ATOM 19173 N N . VAL C 3 46 ? -7.663 3.373 3.745 1.00 0.00 46 VAL P N 10
ATOM 19174 C CA . VAL C 3 46 ? -8.333 4.414 2.983 1.00 0.00 46 VAL P CA 10
ATOM 19175 C C . VAL C 3 46 ? -7.361 5.121 1.971 1.00 0.00 46 VAL P C 10
ATOM 19176 O O . VAL C 3 46 ? -7.647 5.321 0.829 1.00 0.00 46 VAL P O 10
ATOM 19189 N N . LYS C 3 47 ? -6.197 5.586 2.411 1.00 0.00 47 LYS P N 10
ATOM 19190 C CA . LYS C 3 47 ? -5.144 6.077 1.539 1.00 0.00 47 LYS P CA 10
ATOM 19191 C C . LYS C 3 47 ? -4.714 5.034 0.526 1.00 0.00 47 LYS P C 10
ATOM 19192 O O . LYS C 3 47 ? -4.580 5.414 -0.674 1.00 0.00 47 LYS P O 10
ATOM 19211 N N . ILE C 3 48 ? -4.439 3.791 0.913 1.00 0.00 48 ILE P N 10
ATOM 19212 C CA . ILE C 3 48 ? -4.045 2.792 -0.113 1.00 0.00 48 ILE P CA 10
ATOM 19213 C C . ILE C 3 48 ? -5.081 2.467 -1.158 1.00 0.00 48 ILE P C 10
ATOM 19214 O O . ILE C 3 48 ? -4.753 2.095 -2.311 1.00 0.00 48 ILE P O 10
ATOM 19230 N N . TRP C 3 49 ? -6.372 2.545 -0.756 1.00 0.00 49 TRP P N 10
ATOM 19231 C CA . TRP C 3 49 ? -7.485 2.522 -1.683 1.00 0.00 49 TRP P CA 10
ATOM 19232 C C . TRP C 3 49 ? -7.327 3.715 -2.681 1.00 0.00 49 TRP P C 10
ATOM 19233 O O . TRP C 3 49 ? -7.534 3.531 -3.852 1.00 0.00 49 TRP P O 10
ATOM 19254 N N . PHE C 3 50 ? -7.125 4.966 -2.244 1.00 0.00 50 PHE P N 10
ATOM 19255 C CA . PHE C 3 50 ? -7.023 6.122 -3.109 1.00 0.00 50 PHE P CA 10
ATOM 19256 C C . PHE C 3 50 ? -5.803 5.966 -4.048 1.00 0.00 50 PHE P C 10
ATOM 19257 O O . PHE C 3 50 ? -5.841 6.135 -5.273 1.00 0.00 50 PHE P O 10
ATOM 19274 N N . LYS C 3 51 ? -4.551 5.750 -3.530 1.00 0.00 51 LYS P N 10
ATOM 19275 C CA . LYS C 3 51 ? -3.351 5.402 -4.279 1.00 0.00 51 LYS P CA 10
ATOM 19276 C C . LYS C 3 51 ? -3.647 4.246 -5.272 1.00 0.00 51 LYS P C 10
ATOM 19277 O O . LYS C 3 51 ? -3.392 4.339 -6.504 1.00 0.00 51 LYS P O 10
ATOM 19296 N N . ASN C 3 52 ? -4.234 3.095 -4.863 1.00 0.00 52 ASN P N 10
ATOM 19297 C CA . ASN C 3 52 ? -4.573 2.078 -5.786 1.00 0.00 52 ASN P CA 10
ATOM 19298 C C . ASN C 3 52 ? -5.667 2.575 -6.800 1.00 0.00 52 ASN P C 10
ATOM 19299 O O . ASN C 3 52 ? -5.560 2.202 -7.947 1.00 0.00 52 ASN P O 10
ATOM 19310 N N . ARG C 3 53 ? -6.613 3.394 -6.497 1.00 0.00 53 ARG P N 10
ATOM 19311 C CA . ARG C 3 53 ? -7.694 3.827 -7.334 1.00 0.00 53 ARG P CA 10
ATOM 19312 C C . ARG C 3 53 ? -7.092 4.671 -8.501 1.00 0.00 53 ARG P C 10
ATOM 19313 O O . ARG C 3 53 ? -7.462 4.450 -9.651 1.00 0.00 53 ARG P O 10
ATOM 19334 N N . ARG C 3 54 ? -6.322 5.658 -8.119 1.00 0.00 54 ARG P N 10
ATOM 19335 C CA . ARG C 3 54 ? -5.657 6.590 -9.073 1.00 0.00 54 ARG P CA 10
ATOM 19336 C C . ARG C 3 54 ? -4.817 5.773 -10.060 1.00 0.00 54 ARG P C 10
ATOM 19337 O O . ARG C 3 54 ? -5.004 5.859 -11.259 1.00 0.00 54 ARG P O 10
ATOM 19358 N N . ARG C 3 55 ? -3.954 4.855 -9.557 1.00 0.00 55 ARG P N 10
ATOM 19359 C CA . ARG C 3 55 ? -3.135 3.897 -10.331 1.00 0.00 55 ARG P CA 10
ATOM 19360 C C . ARG C 3 55 ? -4.022 3.185 -11.263 1.00 0.00 55 ARG P C 10
ATOM 19361 O O . ARG C 3 55 ? -3.869 3.315 -12.491 1.00 0.00 55 ARG P O 10
ATOM 19382 N N . ARG C 3 56 ? -4.980 2.424 -10.747 1.00 0.00 56 ARG P N 10
ATOM 19383 C CA . ARG C 3 56 ? -5.890 1.628 -11.612 1.00 0.00 56 ARG P CA 10
ATOM 19384 C C . ARG C 3 56 ? -6.536 2.493 -12.747 1.00 0.00 56 ARG P C 10
ATOM 19385 O O . ARG C 3 56 ? -6.566 2.043 -13.868 1.00 0.00 56 ARG P O 10
ATOM 19406 N N . HIS C 3 57 ? -6.904 3.758 -12.459 1.00 0.00 57 HIS P N 10
ATOM 19407 C CA . HIS C 3 57 ? -7.555 4.728 -13.328 1.00 0.00 57 HIS P CA 10
ATOM 19408 C C . HIS C 3 57 ? -6.568 5.215 -14.396 1.00 0.00 57 HIS P C 10
ATOM 19409 O O . HIS C 3 57 ? -6.852 5.063 -15.602 1.00 0.00 57 HIS P O 10
ATOM 19423 N N . LYS C 3 58 ? -5.413 5.650 -14.103 1.00 0.00 58 LYS P N 10
ATOM 19424 C CA . LYS C 3 58 ? -4.353 6.046 -15.142 1.00 0.00 58 LYS P CA 10
ATOM 19425 C C . LYS C 3 58 ? -3.766 4.914 -15.949 1.00 0.00 58 LYS P C 10
ATOM 19426 O O . LYS C 3 58 ? -3.499 5.066 -17.096 1.00 0.00 58 LYS P O 10
ATOM 19445 N N . ILE C 3 59 ? -3.670 3.726 -15.316 1.00 0.00 59 ILE P N 10
ATOM 19446 C CA . ILE C 3 59 ? -3.251 2.454 -15.918 1.00 0.00 59 ILE P CA 10
ATOM 19447 C C . ILE C 3 59 ? -4.355 1.946 -16.867 1.00 0.00 59 ILE P C 10
ATOM 19448 O O . ILE C 3 59 ? -4.011 1.638 -18.012 1.00 0.00 59 ILE P O 10
ATOM 19464 N N . GLN C 3 60 ? -5.620 1.865 -16.447 1.00 0.00 60 GLN P N 10
ATOM 19465 C CA . GLN C 3 60 ? -6.704 1.461 -17.307 1.00 0.00 60 GLN P CA 10
ATOM 19466 C C . GLN C 3 60 ? -6.952 2.462 -18.422 1.00 0.00 60 GLN P C 10
ATOM 19467 O O . GLN C 3 60 ? -7.184 1.987 -19.547 1.00 0.00 60 GLN P O 10
ATOM 19481 N N . SER C 3 61 ? -6.800 3.771 -18.228 1.00 0.00 61 SER P N 10
ATOM 19482 C CA . SER C 3 61 ? -6.693 4.878 -19.310 1.00 0.00 61 SER P CA 10
ATOM 19483 C C . SER C 3 61 ? -5.568 4.543 -20.292 1.00 0.00 61 SER P C 10
ATOM 19484 O O . SER C 3 61 ? -5.754 4.897 -21.480 1.00 0.00 61 SER P O 10
ATOM 19492 N N . ASP C 3 62 ? -4.422 3.941 -19.910 1.00 0.00 62 ASP P N 10
ATOM 19493 C CA . ASP C 3 62 ? -3.458 3.512 -20.942 1.00 0.00 62 ASP P CA 10
ATOM 19494 C C . ASP C 3 62 ? -3.994 2.382 -21.833 1.00 0.00 62 ASP P C 10
ATOM 19495 O O . ASP C 3 62 ? -3.626 2.320 -22.994 1.00 0.00 62 ASP P O 10
ATOM 19504 N N . GLN C 3 63 ? -4.829 1.457 -21.283 1.00 0.00 63 GLN P N 10
ATOM 19505 C CA . GLN C 3 63 ? -5.256 0.260 -21.978 1.00 0.00 63 GLN P CA 10
ATOM 19506 C C . GLN C 3 63 ? -6.184 0.565 -23.152 1.00 0.00 63 GLN P C 10
ATOM 19507 O O . GLN C 3 63 ? -6.204 -0.146 -24.178 1.00 0.00 63 GLN P O 10
ATOM 19521 N N . HIS C 3 64 ? -6.997 1.647 -23.029 1.00 0.00 64 HIS P N 10
ATOM 19522 C CA . HIS C 3 64 ? -7.813 2.225 -24.105 1.00 0.00 64 HIS P CA 10
ATOM 19523 C C . HIS C 3 64 ? -7.289 2.250 -25.536 1.00 0.00 64 HIS P C 10
ATOM 19524 O O . HIS C 3 64 ? -8.076 2.378 -26.486 1.00 0.00 64 HIS P O 10
ATOM 19538 N N . LYS C 3 65 ? -5.987 2.026 -25.787 1.00 0.00 65 LYS P N 10
ATOM 19539 C CA . LYS C 3 65 ? -5.416 1.975 -27.130 1.00 0.00 65 LYS P CA 10
ATOM 19540 C C . LYS C 3 65 ? -5.983 0.878 -28.088 1.00 0.00 65 LYS P C 10
ATOM 19541 O O . LYS C 3 65 ? -5.831 0.997 -29.281 1.00 0.00 65 LYS P O 10
ATOM 19560 N N . ASP C 3 66 ? -6.715 -0.147 -27.636 1.00 0.00 66 ASP P N 10
ATOM 19561 C CA . ASP C 3 66 ? -7.109 -1.373 -28.356 1.00 0.00 66 ASP P CA 10
ATOM 19562 C C . ASP C 3 66 ? -8.466 -1.862 -27.813 1.00 0.00 66 ASP P C 10
ATOM 19563 O O . ASP C 3 66 ? -8.864 -1.585 -26.692 1.00 0.00 66 ASP P O 10
ATOM 19572 N N . GLN C 3 67 ? -9.204 -2.589 -28.639 1.00 0.00 67 GLN P N 10
ATOM 19573 C CA . GLN C 3 67 ? -10.449 -3.379 -28.439 1.00 0.00 67 GLN P CA 10
ATOM 19574 C C . GLN C 3 67 ? -10.463 -4.560 -29.339 1.00 0.00 67 GLN P C 10
ATOM 19575 O O . GLN C 3 67 ? -10.440 -4.459 -30.620 1.00 0.00 67 GLN P O 10
ATOM 19589 N N . SER C 3 68 ? -10.513 -5.720 -28.656 1.00 0.00 68 SER P N 10
ATOM 19590 C CA . SER C 3 68 ? -10.599 -7.032 -29.355 1.00 0.00 68 SER P CA 10
ATOM 19591 C C . SER C 3 68 ? -11.912 -7.326 -30.135 1.00 0.00 68 SER P C 10
ATOM 19592 O O . SER C 3 68 ? -11.771 -7.894 -31.270 1.00 0.00 68 SER P O 10
ATOM 20423 N N . GLY C 3 1 ? 1.327 -15.605 3.026 1.00 0.00 1 GLY P N 11
ATOM 20424 C CA . GLY C 3 1 ? 0.830 -14.668 2.010 1.00 0.00 1 GLY P CA 11
ATOM 20425 C C . GLY C 3 1 ? -0.002 -13.583 2.562 1.00 0.00 1 GLY P C 11
ATOM 20426 O O . GLY C 3 1 ? 0.454 -12.447 2.515 1.00 0.00 1 GLY P O 11
ATOM 20432 N N . PRO C 3 2 ? -1.198 -13.943 3.008 1.00 0.00 2 PRO P N 11
ATOM 20433 C CA . PRO C 3 2 ? -2.153 -12.990 3.542 1.00 0.00 2 PRO P CA 11
ATOM 20434 C C . PRO C 3 2 ? -1.555 -12.165 4.681 1.00 0.00 2 PRO P C 11
ATOM 20435 O O . PRO C 3 2 ? -1.741 -10.956 4.564 1.00 0.00 2 PRO P O 11
ATOM 20446 N N . ARG C 3 3 ? -0.797 -12.767 5.604 1.00 0.00 3 ARG P N 11
ATOM 20447 C CA . ARG C 3 3 ? -0.027 -12.103 6.694 1.00 0.00 3 ARG P CA 11
ATOM 20448 C C . ARG C 3 3 ? 0.910 -10.953 6.223 1.00 0.00 3 ARG P C 11
ATOM 20449 O O . ARG C 3 3 ? 1.132 -10.006 6.949 1.00 0.00 3 ARG P O 11
ATOM 20470 N N . ARG C 3 4 ? 1.331 -10.925 4.919 1.00 0.00 4 ARG P N 11
ATOM 20471 C CA . ARG C 3 4 ? 2.040 -9.797 4.386 1.00 0.00 4 ARG P CA 11
ATOM 20472 C C . ARG C 3 4 ? 1.302 -8.442 4.349 1.00 0.00 4 ARG P C 11
ATOM 20473 O O . ARG C 3 4 ? 1.877 -7.400 4.153 1.00 0.00 4 ARG P O 11
ATOM 20494 N N . THR C 3 5 ? 0.017 -8.420 4.508 1.00 0.00 5 THR P N 11
ATOM 20495 C CA . THR C 3 5 ? -0.914 -7.286 4.572 1.00 0.00 5 THR P CA 11
ATOM 20496 C C . THR C 3 5 ? -1.668 -7.113 5.927 1.00 0.00 5 THR P C 11
ATOM 20497 O O . THR C 3 5 ? -1.562 -8.001 6.747 1.00 0.00 5 THR P O 11
ATOM 20508 N N . ARG C 3 6 ? -2.576 -6.119 6.084 1.00 0.00 6 ARG P N 11
ATOM 20509 C CA . ARG C 3 6 ? -3.142 -5.776 7.443 1.00 0.00 6 ARG P CA 11
ATOM 20510 C C . ARG C 3 6 ? -4.641 -5.629 7.516 1.00 0.00 6 ARG P C 11
ATOM 20511 O O . ARG C 3 6 ? -5.291 -5.568 8.564 1.00 0.00 6 ARG P O 11
ATOM 20532 N N . THR C 3 7 ? -5.224 -5.598 6.360 1.00 0.00 7 THR P N 11
ATOM 20533 C CA . THR C 3 7 ? -6.680 -5.581 6.064 1.00 0.00 7 THR P CA 11
ATOM 20534 C C . THR C 3 7 ? -7.057 -6.394 4.839 1.00 0.00 7 THR P C 11
ATOM 20535 O O . THR C 3 7 ? -6.539 -6.098 3.757 1.00 0.00 7 THR P O 11
ATOM 20546 N N . THR C 3 8 ? -8.188 -7.110 4.931 1.00 0.00 8 THR P N 11
ATOM 20547 C CA . THR C 3 8 ? -8.861 -7.728 3.778 1.00 0.00 8 THR P CA 11
ATOM 20548 C C . THR C 3 8 ? -10.107 -7.002 3.476 1.00 0.00 8 THR P C 11
ATOM 20549 O O . THR C 3 8 ? -11.019 -6.795 4.344 1.00 0.00 8 THR P O 11
ATOM 20560 N N . PHE C 3 9 ? -10.334 -6.568 2.250 1.00 0.00 9 PHE P N 11
ATOM 20561 C CA . PHE C 3 9 ? -11.469 -5.799 1.822 1.00 0.00 9 PHE P CA 11
ATOM 20562 C C . PHE C 3 9 ? -12.733 -6.593 1.534 1.00 0.00 9 PHE P C 11
ATOM 20563 O O . PHE C 3 9 ? -12.689 -7.721 0.956 1.00 0.00 9 PHE P O 11
ATOM 20580 N N . THR C 3 10 ? -13.902 -5.970 1.765 1.00 0.00 10 THR P N 11
ATOM 20581 C CA . THR C 3 10 ? -15.188 -6.531 1.477 1.00 0.00 10 THR P CA 11
ATOM 20582 C C . THR C 3 10 ? -15.890 -5.599 0.522 1.00 0.00 10 THR P C 11
ATOM 20583 O O . THR C 3 10 ? -15.586 -4.396 0.412 1.00 0.00 10 THR P O 11
ATOM 20594 N N . SER C 3 11 ? -16.924 -6.048 -0.134 1.00 0.00 11 SER P N 11
ATOM 20595 C CA . SER C 3 11 ? -17.682 -5.246 -1.140 1.00 0.00 11 SER P CA 11
ATOM 20596 C C . SER C 3 11 ? -18.374 -3.961 -0.642 1.00 0.00 11 SER P C 11
ATOM 20597 O O . SER C 3 11 ? -18.532 -2.956 -1.397 1.00 0.00 11 SER P O 11
ATOM 20605 N N . SER C 3 12 ? -18.740 -4.014 0.671 1.00 0.00 12 SER P N 11
ATOM 20606 C CA . SER C 3 12 ? -19.318 -2.811 1.363 1.00 0.00 12 SER P CA 11
ATOM 20607 C C . SER C 3 12 ? -18.340 -1.704 1.694 1.00 0.00 12 SER P C 11
ATOM 20608 O O . SER C 3 12 ? -18.645 -0.466 1.638 1.00 0.00 12 SER P O 11
ATOM 20616 N N . GLN C 3 13 ? -17.060 -2.028 1.969 1.00 0.00 13 GLN P N 11
ATOM 20617 C CA . GLN C 3 13 ? -15.909 -1.107 2.078 1.00 0.00 13 GLN P CA 11
ATOM 20618 C C . GLN C 3 13 ? -15.534 -0.639 0.679 1.00 0.00 13 GLN P C 11
ATOM 20619 O O . GLN C 3 13 ? -15.274 0.524 0.518 1.00 0.00 13 GLN P O 11
ATOM 20633 N N . ILE C 3 14 ? -15.495 -1.496 -0.340 1.00 0.00 14 ILE P N 11
ATOM 20634 C CA . ILE C 3 14 ? -15.289 -0.994 -1.746 1.00 0.00 14 ILE P CA 11
ATOM 20635 C C . ILE C 3 14 ? -16.420 -0.028 -2.139 1.00 0.00 14 ILE P C 11
ATOM 20636 O O . ILE C 3 14 ? -16.179 0.960 -2.868 1.00 0.00 14 ILE P O 11
ATOM 20652 N N . ALA C 3 15 ? -17.669 -0.263 -1.710 1.00 0.00 15 ALA P N 11
ATOM 20653 C CA . ALA C 3 15 ? -18.853 0.555 -1.973 1.00 0.00 15 ALA P CA 11
ATOM 20654 C C . ALA C 3 15 ? -18.756 1.946 -1.306 1.00 0.00 15 ALA P C 11
ATOM 20655 O O . ALA C 3 15 ? -19.192 2.942 -1.987 1.00 0.00 15 ALA P O 11
ATOM 20662 N N . GLU C 3 16 ? -18.400 2.016 -0.015 1.00 0.00 16 GLU P N 11
ATOM 20663 C CA . GLU C 3 16 ? -18.128 3.272 0.637 1.00 0.00 16 GLU P CA 11
ATOM 20664 C C . GLU C 3 16 ? -16.980 4.057 -0.055 1.00 0.00 16 GLU P C 11
ATOM 20665 O O . GLU C 3 16 ? -17.071 5.218 -0.332 1.00 0.00 16 GLU P O 11
ATOM 20677 N N . LEU C 3 17 ? -15.828 3.371 -0.234 1.00 0.00 17 LEU P N 11
ATOM 20678 C CA . LEU C 3 17 ? -14.595 3.936 -0.775 1.00 0.00 17 LEU P CA 11
ATOM 20679 C C . LEU C 3 17 ? -14.882 4.570 -2.084 1.00 0.00 17 LEU P C 11
ATOM 20680 O O . LEU C 3 17 ? -14.564 5.711 -2.144 1.00 0.00 17 LEU P O 11
ATOM 20696 N N . GLU C 3 18 ? -15.663 3.911 -2.940 1.00 0.00 18 GLU P N 11
ATOM 20697 C CA . GLU C 3 18 ? -16.164 4.318 -4.197 1.00 0.00 18 GLU P CA 11
ATOM 20698 C C . GLU C 3 18 ? -16.996 5.587 -4.091 1.00 0.00 18 GLU P C 11
ATOM 20699 O O . GLU C 3 18 ? -16.770 6.562 -4.800 1.00 0.00 18 GLU P O 11
ATOM 20711 N N . GLN C 3 19 ? -17.972 5.525 -3.195 1.00 0.00 19 GLN P N 11
ATOM 20712 C CA . GLN C 3 19 ? -19.009 6.543 -3.249 1.00 0.00 19 GLN P CA 11
ATOM 20713 C C . GLN C 3 19 ? -18.428 7.881 -2.752 1.00 0.00 19 GLN P C 11
ATOM 20714 O O . GLN C 3 19 ? -18.775 8.879 -3.419 1.00 0.00 19 GLN P O 11
ATOM 20728 N N . HIS C 3 20 ? -17.592 7.901 -1.707 1.00 0.00 20 HIS P N 11
ATOM 20729 C CA . HIS C 3 20 ? -16.859 9.138 -1.264 1.00 0.00 20 HIS P CA 11
ATOM 20730 C C . HIS C 3 20 ? -15.709 9.491 -2.172 1.00 0.00 20 HIS P C 11
ATOM 20731 O O . HIS C 3 20 ? -15.383 10.677 -2.345 1.00 0.00 20 HIS P O 11
ATOM 20745 N N . PHE C 3 21 ? -15.104 8.464 -2.840 1.00 0.00 21 PHE P N 11
ATOM 20746 C CA . PHE C 3 21 ? -14.238 8.794 -4.014 1.00 0.00 21 PHE P CA 11
ATOM 20747 C C . PHE C 3 21 ? -14.927 9.660 -5.083 1.00 0.00 21 PHE P C 11
ATOM 20748 O O . PHE C 3 21 ? -14.226 10.501 -5.568 1.00 0.00 21 PHE P O 11
ATOM 20765 N N . LEU C 3 22 ? -16.268 9.532 -5.334 1.00 0.00 22 LEU P N 11
ATOM 20766 C CA . LEU C 3 22 ? -17.052 10.345 -6.313 1.00 0.00 22 LEU P CA 11
ATOM 20767 C C . LEU C 3 22 ? -16.829 11.890 -6.019 1.00 0.00 22 LEU P C 11
ATOM 20768 O O . LEU C 3 22 ? -16.992 12.684 -6.943 1.00 0.00 22 LEU P O 11
ATOM 20784 N N . GLN C 3 23 ? -16.547 12.193 -4.805 1.00 0.00 23 GLN P N 11
ATOM 20785 C CA . GLN C 3 23 ? -16.337 13.553 -4.395 1.00 0.00 23 GLN P CA 11
ATOM 20786 C C . GLN C 3 23 ? -14.864 14.074 -4.389 1.00 0.00 23 GLN P C 11
ATOM 20787 O O . GLN C 3 23 ? -14.656 15.293 -4.316 1.00 0.00 23 GLN P O 11
ATOM 20801 N N . GLY C 3 24 ? -13.906 13.133 -4.524 1.00 0.00 24 GLY P N 11
ATOM 20802 C CA . GLY C 3 24 ? -12.529 13.462 -4.709 1.00 0.00 24 GLY P CA 11
ATOM 20803 C C . GLY C 3 24 ? -11.802 12.300 -5.340 1.00 0.00 24 GLY P C 11
ATOM 20804 O O . GLY C 3 24 ? -11.452 11.300 -4.647 1.00 0.00 24 GLY P O 11
ATOM 20808 N N . ARG C 3 25 ? -11.510 12.417 -6.640 1.00 0.00 25 ARG P N 11
ATOM 20809 C CA . ARG C 3 25 ? -10.966 11.347 -7.424 1.00 0.00 25 ARG P CA 11
ATOM 20810 C C . ARG C 3 25 ? -9.658 10.620 -7.001 1.00 0.00 25 ARG P C 11
ATOM 20811 O O . ARG C 3 25 ? -9.474 9.463 -7.311 1.00 0.00 25 ARG P O 11
ATOM 20832 N N . TYR C 3 26 ? -8.797 11.290 -6.250 1.00 0.00 26 TYR P N 11
ATOM 20833 C CA . TYR C 3 26 ? -7.427 10.796 -5.911 1.00 0.00 26 TYR P CA 11
ATOM 20834 C C . TYR C 3 26 ? -6.948 11.189 -4.460 1.00 0.00 26 TYR P C 11
ATOM 20835 O O . TYR C 3 26 ? -5.786 11.480 -4.211 1.00 0.00 26 TYR P O 11
ATOM 20853 N N . LEU C 3 27 ? -7.945 11.190 -3.590 1.00 0.00 27 LEU P N 11
ATOM 20854 C CA . LEU C 3 27 ? -7.982 11.536 -2.186 1.00 0.00 27 LEU P CA 11
ATOM 20855 C C . LEU C 3 27 ? -7.555 13.010 -1.960 1.00 0.00 27 LEU P C 11
ATOM 20856 O O . LEU C 3 27 ? -6.844 13.696 -2.668 1.00 0.00 27 LEU P O 11
ATOM 20872 N N . THR C 3 28 ? -7.919 13.458 -0.773 1.00 0.00 28 THR P N 11
ATOM 20873 C CA . THR C 3 28 ? -7.360 14.597 -0.080 1.00 0.00 28 THR P CA 11
ATOM 20874 C C . THR C 3 28 ? -7.303 14.138 1.418 1.00 0.00 28 THR P C 11
ATOM 20875 O O . THR C 3 28 ? -7.985 13.132 1.758 1.00 0.00 28 THR P O 11
ATOM 20886 N N . ALA C 3 29 ? -6.497 14.786 2.302 1.00 0.00 29 ALA P N 11
ATOM 20887 C CA . ALA C 3 29 ? -6.611 14.504 3.720 1.00 0.00 29 ALA P CA 11
ATOM 20888 C C . ALA C 3 29 ? -7.993 14.591 4.386 1.00 0.00 29 ALA P C 11
ATOM 20889 O O . ALA C 3 29 ? -8.265 13.753 5.269 1.00 0.00 29 ALA P O 11
ATOM 20896 N N . PRO C 3 30 ? -8.853 15.536 4.057 1.00 0.00 30 PRO P N 11
ATOM 20897 C CA . PRO C 3 30 ? -10.247 15.484 4.469 1.00 0.00 30 PRO P CA 11
ATOM 20898 C C . PRO C 3 30 ? -11.026 14.248 3.977 1.00 0.00 30 PRO P C 11
ATOM 20899 O O . PRO C 3 30 ? -11.669 13.585 4.805 1.00 0.00 30 PRO P O 11
ATOM 20910 N N . ARG C 3 31 ? -10.955 13.824 2.678 1.00 0.00 31 ARG P N 11
ATOM 20911 C CA . ARG C 3 31 ? -11.480 12.494 2.123 1.00 0.00 31 ARG P CA 11
ATOM 20912 C C . ARG C 3 31 ? -10.939 11.354 2.942 1.00 0.00 31 ARG P C 11
ATOM 20913 O O . ARG C 3 31 ? -11.859 10.626 3.450 1.00 0.00 31 ARG P O 11
ATOM 20934 N N . LEU C 3 32 ? -9.678 11.188 3.163 1.00 0.00 32 LEU P N 11
ATOM 20935 C CA . LEU C 3 32 ? -9.063 10.081 3.926 1.00 0.00 32 LEU P CA 11
ATOM 20936 C C . LEU C 3 32 ? -9.683 9.979 5.359 1.00 0.00 32 LEU P C 11
ATOM 20937 O O . LEU C 3 32 ? -10.025 8.873 5.749 1.00 0.00 32 LEU P O 11
ATOM 20953 N N . ALA C 3 33 ? -9.656 11.102 6.077 1.00 0.00 33 ALA P N 11
ATOM 20954 C CA . ALA C 3 33 ? -10.270 11.259 7.404 1.00 0.00 33 ALA P CA 11
ATOM 20955 C C . ALA C 3 33 ? -11.765 10.861 7.462 1.00 0.00 33 ALA P C 11
ATOM 20956 O O . ALA C 3 33 ? -12.204 9.934 8.174 1.00 0.00 33 ALA P O 11
ATOM 20963 N N . ASP C 3 34 ? -12.489 11.510 6.575 1.00 0.00 34 ASP P N 11
ATOM 20964 C CA . ASP C 3 34 ? -13.941 11.195 6.477 1.00 0.00 34 ASP P CA 11
ATOM 20965 C C . ASP C 3 34 ? -14.280 9.765 6.096 1.00 0.00 34 ASP P C 11
ATOM 20966 O O . ASP C 3 34 ? -15.197 9.140 6.666 1.00 0.00 34 ASP P O 11
ATOM 20975 N N . LEU C 3 35 ? -13.452 9.204 5.232 1.00 0.00 35 LEU P N 11
ATOM 20976 C CA . LEU C 3 35 ? -13.704 7.869 4.763 1.00 0.00 35 LEU P CA 11
ATOM 20977 C C . LEU C 3 35 ? -13.299 6.828 5.875 1.00 0.00 35 LEU P C 11
ATOM 20978 O O . LEU C 3 35 ? -14.005 5.873 6.103 1.00 0.00 35 LEU P O 11
ATOM 20994 N N . SER C 3 36 ? -12.227 7.167 6.592 1.00 0.00 36 SER P N 11
ATOM 20995 C CA . SER C 3 36 ? -11.635 6.345 7.572 1.00 0.00 36 SER P CA 11
ATOM 20996 C C . SER C 3 36 ? -12.585 6.116 8.712 1.00 0.00 36 SER P C 11
ATOM 20997 O O . SER C 3 36 ? -12.740 4.941 9.182 1.00 0.00 36 SER P O 11
ATOM 21005 N N . ALA C 3 37 ? -13.342 7.159 9.103 1.00 0.00 37 ALA P N 11
ATOM 21006 C CA . ALA C 3 37 ? -14.379 7.172 10.092 1.00 0.00 37 ALA P CA 11
ATOM 21007 C C . ALA C 3 37 ? -15.641 6.312 9.643 1.00 0.00 37 ALA P C 11
ATOM 21008 O O . ALA C 3 37 ? -16.112 5.538 10.491 1.00 0.00 37 ALA P O 11
ATOM 21015 N N . LYS C 3 38 ? -16.127 6.375 8.408 1.00 0.00 38 LYS P N 11
ATOM 21016 C CA . LYS C 3 38 ? -17.310 5.577 7.866 1.00 0.00 38 LYS P CA 11
ATOM 21017 C C . LYS C 3 38 ? -17.027 4.119 7.504 1.00 0.00 38 LYS P C 11
ATOM 21018 O O . LYS C 3 38 ? -17.750 3.227 8.000 1.00 0.00 38 LYS P O 11
ATOM 21037 N N . LEU C 3 39 ? -15.989 3.927 6.684 1.00 0.00 39 LEU P N 11
ATOM 21038 C CA . LEU C 3 39 ? -15.486 2.582 6.394 1.00 0.00 39 LEU P CA 11
ATOM 21039 C C . LEU C 3 39 ? -15.182 1.737 7.630 1.00 0.00 39 LEU P C 11
ATOM 21040 O O . LEU C 3 39 ? -15.057 0.517 7.496 1.00 0.00 39 LEU P O 11
ATOM 21056 N N . ALA C 3 40 ? -14.714 2.369 8.700 1.00 0.00 40 ALA P N 11
ATOM 21057 C CA . ALA C 3 40 ? -14.249 1.840 10.000 1.00 0.00 40 ALA P CA 11
ATOM 21058 C C . ALA C 3 40 ? -12.853 1.242 9.873 1.00 0.00 40 ALA P C 11
ATOM 21059 O O . ALA C 3 40 ? -12.491 0.162 10.409 1.00 0.00 40 ALA P O 11
ATOM 21066 N N . LEU C 3 41 ? -12.053 1.875 9.016 1.00 0.00 41 LEU P N 11
ATOM 21067 C CA . LEU C 3 41 ? -10.719 1.482 8.583 1.00 0.00 41 LEU P CA 11
ATOM 21068 C C . LEU C 3 41 ? -9.697 2.567 8.912 1.00 0.00 41 LEU P C 11
ATOM 21069 O O . LEU C 3 41 ? -9.997 3.782 8.921 1.00 0.00 41 LEU P O 11
ATOM 21085 N N . GLY C 3 42 ? -8.481 2.063 9.099 1.00 0.00 42 GLY P N 11
ATOM 21086 C CA . GLY C 3 42 ? -7.244 2.826 9.257 1.00 0.00 42 GLY P CA 11
ATOM 21087 C C . GLY C 3 42 ? -7.015 3.750 8.085 1.00 0.00 42 GLY P C 11
ATOM 21088 O O . GLY C 3 42 ? -7.269 3.390 6.910 1.00 0.00 42 GLY P O 11
ATOM 21092 N N . THR C 3 43 ? -6.437 4.920 8.364 1.00 0.00 43 THR P N 11
ATOM 21093 C CA . THR C 3 43 ? -6.156 5.944 7.421 1.00 0.00 43 THR P CA 11
ATOM 21094 C C . THR C 3 43 ? -5.301 5.370 6.196 1.00 0.00 43 THR P C 11
ATOM 21095 O O . THR C 3 43 ? -5.753 5.605 5.057 1.00 0.00 43 THR P O 11
ATOM 21106 N N . ALA C 3 44 ? -4.267 4.583 6.480 1.00 0.00 44 ALA P N 11
ATOM 21107 C CA . ALA C 3 44 ? -3.455 3.901 5.476 1.00 0.00 44 ALA P CA 11
ATOM 21108 C C . ALA C 3 44 ? -4.142 3.131 4.352 1.00 0.00 44 ALA P C 11
ATOM 21109 O O . ALA C 3 44 ? -3.872 3.201 3.138 1.00 0.00 44 ALA P O 11
ATOM 21116 N N . GLN C 3 45 ? -5.248 2.412 4.735 1.00 0.00 45 GLN P N 11
ATOM 21117 C CA . GLN C 3 45 ? -6.065 1.655 3.805 1.00 0.00 45 GLN P CA 11
ATOM 21118 C C . GLN C 3 45 ? -6.694 2.547 2.773 1.00 0.00 45 GLN P C 11
ATOM 21119 O O . GLN C 3 45 ? -6.553 2.117 1.587 1.00 0.00 45 GLN P O 11
ATOM 21133 N N . VAL C 3 46 ? -7.140 3.782 3.106 1.00 0.00 46 VAL P N 11
ATOM 21134 C CA . VAL C 3 46 ? -7.884 4.601 2.112 1.00 0.00 46 VAL P CA 11
ATOM 21135 C C . VAL C 3 46 ? -6.964 5.027 0.971 1.00 0.00 46 VAL P C 11
ATOM 21136 O O . VAL C 3 46 ? -7.254 4.774 -0.178 1.00 0.00 46 VAL P O 11
ATOM 21149 N N . LYS C 3 47 ? -5.817 5.527 1.333 1.00 0.00 47 LYS P N 11
ATOM 21150 C CA . LYS C 3 47 ? -4.740 5.932 0.439 1.00 0.00 47 LYS P CA 11
ATOM 21151 C C . LYS C 3 47 ? -4.322 4.824 -0.504 1.00 0.00 47 LYS P C 11
ATOM 21152 O O . LYS C 3 47 ? -4.203 5.107 -1.716 1.00 0.00 47 LYS P O 11
ATOM 21171 N N . ILE C 3 48 ? -4.017 3.628 0.064 1.00 0.00 48 ILE P N 11
ATOM 21172 C CA . ILE C 3 48 ? -3.508 2.505 -0.705 1.00 0.00 48 ILE P CA 11
ATOM 21173 C C . ILE C 3 48 ? -4.621 2.021 -1.662 1.00 0.00 48 ILE P C 11
ATOM 21174 O O . ILE C 3 48 ? -4.269 1.724 -2.774 1.00 0.00 48 ILE P O 11
ATOM 21190 N N . TRP C 3 49 ? -5.902 2.066 -1.201 1.00 0.00 49 TRP P N 11
ATOM 21191 C CA . TRP C 3 49 ? -7.019 1.675 -2.044 1.00 0.00 49 TRP P CA 11
ATOM 21192 C C . TRP C 3 49 ? -7.147 2.643 -3.274 1.00 0.00 49 TRP P C 11
ATOM 21193 O O . TRP C 3 49 ? -7.065 2.235 -4.469 1.00 0.00 49 TRP P O 11
ATOM 21214 N N . PHE C 3 50 ? -7.189 3.918 -2.986 1.00 0.00 50 PHE P N 11
ATOM 21215 C CA . PHE C 3 50 ? -7.281 4.859 -4.133 1.00 0.00 50 PHE P CA 11
ATOM 21216 C C . PHE C 3 50 ? -6.077 4.892 -5.077 1.00 0.00 50 PHE P C 11
ATOM 21217 O O . PHE C 3 50 ? -6.338 5.017 -6.296 1.00 0.00 50 PHE P O 11
ATOM 21234 N N . LYS C 3 51 ? -4.837 4.757 -4.551 1.00 0.00 51 LYS P N 11
ATOM 21235 C CA . LYS C 3 51 ? -3.577 4.721 -5.344 1.00 0.00 51 LYS P CA 11
ATOM 21236 C C . LYS C 3 51 ? -3.577 3.518 -6.247 1.00 0.00 51 LYS P C 11
ATOM 21237 O O . LYS C 3 51 ? -3.285 3.561 -7.428 1.00 0.00 51 LYS P O 11
ATOM 21256 N N . ASN C 3 52 ? -4.105 2.386 -5.796 1.00 0.00 52 ASN P N 11
ATOM 21257 C CA . ASN C 3 52 ? -4.432 1.216 -6.570 1.00 0.00 52 ASN P CA 11
ATOM 21258 C C . ASN C 3 52 ? -5.360 1.427 -7.759 1.00 0.00 52 ASN P C 11
ATOM 21259 O O . ASN C 3 52 ? -5.124 0.948 -8.864 1.00 0.00 52 ASN P O 11
ATOM 21270 N N . ARG C 3 53 ? -6.396 2.202 -7.488 1.00 0.00 53 ARG P N 11
ATOM 21271 C CA . ARG C 3 53 ? -7.403 2.751 -8.484 1.00 0.00 53 ARG P CA 11
ATOM 21272 C C . ARG C 3 53 ? -6.752 3.660 -9.542 1.00 0.00 53 ARG P C 11
ATOM 21273 O O . ARG C 3 53 ? -7.043 3.513 -10.725 1.00 0.00 53 ARG P O 11
ATOM 21294 N N . ARG C 3 54 ? -5.885 4.605 -9.095 1.00 0.00 54 ARG P N 11
ATOM 21295 C CA . ARG C 3 54 ? -5.262 5.568 -10.021 1.00 0.00 54 ARG P CA 11
ATOM 21296 C C . ARG C 3 54 ? -4.366 4.833 -10.975 1.00 0.00 54 ARG P C 11
ATOM 21297 O O . ARG C 3 54 ? -4.495 5.058 -12.192 1.00 0.00 54 ARG P O 11
ATOM 21318 N N . ARG C 3 55 ? -3.575 3.956 -10.391 1.00 0.00 55 ARG P N 11
ATOM 21319 C CA . ARG C 3 55 ? -2.690 3.118 -11.213 1.00 0.00 55 ARG P CA 11
ATOM 21320 C C . ARG C 3 55 ? -3.482 2.294 -12.184 1.00 0.00 55 ARG P C 11
ATOM 21321 O O . ARG C 3 55 ? -3.348 2.518 -13.428 1.00 0.00 55 ARG P O 11
ATOM 21342 N N . ARG C 3 56 ? -4.466 1.551 -11.714 1.00 0.00 56 ARG P N 11
ATOM 21343 C CA . ARG C 3 56 ? -5.332 0.770 -12.632 1.00 0.00 56 ARG P CA 11
ATOM 21344 C C . ARG C 3 56 ? -6.018 1.605 -13.809 1.00 0.00 56 ARG P C 11
ATOM 21345 O O . ARG C 3 56 ? -5.913 1.241 -14.940 1.00 0.00 56 ARG P O 11
ATOM 21366 N N . HIS C 3 57 ? -6.694 2.708 -13.406 1.00 0.00 57 HIS P N 11
ATOM 21367 C CA . HIS C 3 57 ? -7.248 3.612 -14.440 1.00 0.00 57 HIS P CA 11
ATOM 21368 C C . HIS C 3 57 ? -6.171 3.966 -15.501 1.00 0.00 57 HIS P C 11
ATOM 21369 O O . HIS C 3 57 ? -6.430 3.809 -16.700 1.00 0.00 57 HIS P O 11
ATOM 21383 N N . LYS C 3 58 ? -5.030 4.536 -15.130 1.00 0.00 58 LYS P N 11
ATOM 21384 C CA . LYS C 3 58 ? -4.020 4.980 -16.141 1.00 0.00 58 LYS P CA 11
ATOM 21385 C C . LYS C 3 58 ? -3.212 3.879 -16.831 1.00 0.00 58 LYS P C 11
ATOM 21386 O O . LYS C 3 58 ? -2.661 4.055 -17.920 1.00 0.00 58 LYS P O 11
ATOM 21405 N N . ILE C 3 59 ? -3.024 2.656 -16.191 1.00 0.00 59 ILE P N 11
ATOM 21406 C CA . ILE C 3 59 ? -2.479 1.409 -16.849 1.00 0.00 59 ILE P CA 11
ATOM 21407 C C . ILE C 3 59 ? -3.414 0.824 -17.819 1.00 0.00 59 ILE P C 11
ATOM 21408 O O . ILE C 3 59 ? -3.067 0.633 -18.998 1.00 0.00 59 ILE P O 11
ATOM 21424 N N . GLN C 3 60 ? -4.752 0.665 -17.487 1.00 0.00 60 GLN P N 11
ATOM 21425 C CA . GLN C 3 60 ? -5.747 0.202 -18.443 1.00 0.00 60 GLN P CA 11
ATOM 21426 C C . GLN C 3 60 ? -6.015 1.168 -19.637 1.00 0.00 60 GLN P C 11
ATOM 21427 O O . GLN C 3 60 ? -6.248 0.785 -20.807 1.00 0.00 60 GLN P O 11
ATOM 21441 N N . SER C 3 61 ? -6.057 2.402 -19.251 1.00 0.00 61 SER P N 11
ATOM 21442 C CA . SER C 3 61 ? -6.102 3.525 -20.228 1.00 0.00 61 SER P CA 11
ATOM 21443 C C . SER C 3 61 ? -4.877 3.507 -21.181 1.00 0.00 61 SER P C 11
ATOM 21444 O O . SER C 3 61 ? -5.068 3.808 -22.341 1.00 0.00 61 SER P O 11
ATOM 21452 N N . ASP C 3 62 ? -3.703 2.978 -20.764 1.00 0.00 62 ASP P N 11
ATOM 21453 C CA . ASP C 3 62 ? -2.504 3.135 -21.577 1.00 0.00 62 ASP P CA 11
ATOM 21454 C C . ASP C 3 62 ? -2.509 2.245 -22.808 1.00 0.00 62 ASP P C 11
ATOM 21455 O O . ASP C 3 62 ? -1.805 2.477 -23.758 1.00 0.00 62 ASP P O 11
ATOM 21464 N N . GLN C 3 63 ? -3.250 1.159 -22.741 1.00 0.00 63 GLN P N 11
ATOM 21465 C CA . GLN C 3 63 ? -3.240 0.088 -23.767 1.00 0.00 63 GLN P CA 11
ATOM 21466 C C . GLN C 3 63 ? -4.645 -0.265 -24.393 1.00 0.00 63 GLN P C 11
ATOM 21467 O O . GLN C 3 63 ? -4.878 -1.376 -24.928 1.00 0.00 63 GLN P O 11
ATOM 21481 N N . HIS C 3 64 ? -5.685 0.611 -24.164 1.00 0.00 64 HIS P N 11
ATOM 21482 C CA . HIS C 3 64 ? -7.108 0.304 -24.518 1.00 0.00 64 HIS P CA 11
ATOM 21483 C C . HIS C 3 64 ? -7.925 1.663 -24.645 1.00 0.00 64 HIS P C 11
ATOM 21484 O O . HIS C 3 64 ? -8.884 1.794 -25.440 1.00 0.00 64 HIS P O 11
ATOM 21498 N N . LYS C 3 65 ? -7.508 2.735 -23.951 1.00 0.00 65 LYS P N 11
ATOM 21499 C CA . LYS C 3 65 ? -8.342 3.942 -23.830 1.00 0.00 65 LYS P CA 11
ATOM 21500 C C . LYS C 3 65 ? -9.707 3.791 -23.243 1.00 0.00 65 LYS P C 11
ATOM 21501 O O . LYS C 3 65 ? -10.046 2.686 -22.829 1.00 0.00 65 LYS P O 11
ATOM 21520 N N . ASP C 3 66 ? -10.391 4.940 -22.989 1.00 0.00 66 ASP P N 11
ATOM 21521 C CA . ASP C 3 66 ? -11.764 5.023 -22.556 1.00 0.00 66 ASP P CA 11
ATOM 21522 C C . ASP C 3 66 ? -12.235 3.929 -21.486 1.00 0.00 66 ASP P C 11
ATOM 21523 O O . ASP C 3 66 ? -13.271 3.279 -21.572 1.00 0.00 66 ASP P O 11
ATOM 21532 N N . GLN C 3 67 ? -11.421 3.846 -20.434 1.00 0.00 67 GLN P N 11
ATOM 21533 C CA . GLN C 3 67 ? -11.463 2.821 -19.439 1.00 0.00 67 GLN P CA 11
ATOM 21534 C C . GLN C 3 67 ? -12.782 2.624 -18.695 1.00 0.00 67 GLN P C 11
ATOM 21535 O O . GLN C 3 67 ? -13.200 1.535 -18.365 1.00 0.00 67 GLN P O 11
ATOM 21549 N N . SER C 3 68 ? -13.572 3.707 -18.499 1.00 0.00 68 SER P N 11
ATOM 21550 C CA . SER C 3 68 ? -14.823 3.821 -17.716 1.00 0.00 68 SER P CA 11
ATOM 21551 C C . SER C 3 68 ? -15.670 4.952 -17.997 1.00 0.00 68 SER P C 11
ATOM 21552 O O . SER C 3 68 ? -15.055 6.070 -18.123 1.00 0.00 68 SER P O 11
ATOM 22383 N N . GLY C 3 1 ? 7.041 -6.788 6.461 1.00 0.00 1 GLY P N 12
ATOM 22384 C CA . GLY C 3 1 ? 7.212 -7.780 5.450 1.00 0.00 1 GLY P CA 12
ATOM 22385 C C . GLY C 3 1 ? 6.418 -9.090 5.707 1.00 0.00 1 GLY P C 12
ATOM 22386 O O . GLY C 3 1 ? 5.225 -8.988 5.884 1.00 0.00 1 GLY P O 12
ATOM 22392 N N . PRO C 3 2 ? 7.111 -10.216 5.844 1.00 0.00 2 PRO P N 12
ATOM 22393 C CA . PRO C 3 2 ? 6.499 -11.610 5.983 1.00 0.00 2 PRO P CA 12
ATOM 22394 C C . PRO C 3 2 ? 6.005 -11.907 7.397 1.00 0.00 2 PRO P C 12
ATOM 22395 O O . PRO C 3 2 ? 6.548 -12.735 8.120 1.00 0.00 2 PRO P O 12
ATOM 22406 N N . ARG C 3 3 ? 5.022 -11.108 7.751 1.00 0.00 3 ARG P N 12
ATOM 22407 C CA . ARG C 3 3 ? 4.133 -11.188 8.949 1.00 0.00 3 ARG P CA 12
ATOM 22408 C C . ARG C 3 3 ? 2.671 -10.898 8.665 1.00 0.00 3 ARG P C 12
ATOM 22409 O O . ARG C 3 3 ? 1.821 -11.083 9.549 1.00 0.00 3 ARG P O 12
ATOM 22430 N N . ARG C 3 4 ? 2.440 -10.045 7.685 1.00 0.00 4 ARG P N 12
ATOM 22431 C CA . ARG C 3 4 ? 1.178 -9.350 7.175 1.00 0.00 4 ARG P CA 12
ATOM 22432 C C . ARG C 3 4 ? 0.178 -10.280 6.556 1.00 0.00 4 ARG P C 12
ATOM 22433 O O . ARG C 3 4 ? 0.426 -11.455 6.247 1.00 0.00 4 ARG P O 12
ATOM 22454 N N . THR C 3 5 ? -1.006 -9.640 6.153 1.00 0.00 5 THR P N 12
ATOM 22455 C CA . THR C 3 5 ? -2.114 -10.335 5.483 1.00 0.00 5 THR P CA 12
ATOM 22456 C C . THR C 3 5 ? -2.852 -9.377 4.452 1.00 0.00 5 THR P C 12
ATOM 22457 O O . THR C 3 5 ? -2.789 -8.168 4.504 1.00 0.00 5 THR P O 12
ATOM 22468 N N . ARG C 3 6 ? -3.428 -10.039 3.427 1.00 0.00 6 ARG P N 12
ATOM 22469 C CA . ARG C 3 6 ? -4.051 -9.377 2.264 1.00 0.00 6 ARG P CA 12
ATOM 22470 C C . ARG C 3 6 ? -5.483 -8.910 2.428 1.00 0.00 6 ARG P C 12
ATOM 22471 O O . ARG C 3 6 ? -6.175 -9.449 3.253 1.00 0.00 6 ARG P O 12
ATOM 22492 N N . THR C 3 7 ? -5.853 -7.976 1.516 1.00 0.00 7 THR P N 12
ATOM 22493 C CA . THR C 3 7 ? -7.233 -7.477 1.461 1.00 0.00 7 THR P CA 12
ATOM 22494 C C . THR C 3 7 ? -7.874 -7.946 0.130 1.00 0.00 7 THR P C 12
ATOM 22495 O O . THR C 3 7 ? -7.208 -8.121 -0.836 1.00 0.00 7 THR P O 12
ATOM 22506 N N . THR C 3 8 ? -9.219 -8.106 0.150 1.00 0.00 8 THR P N 12
ATOM 22507 C CA . THR C 3 8 ? -10.064 -8.263 -1.049 1.00 0.00 8 THR P CA 12
ATOM 22508 C C . THR C 3 8 ? -11.244 -7.292 -1.069 1.00 0.00 8 THR P C 12
ATOM 22509 O O . THR C 3 8 ? -12.213 -7.537 -0.367 1.00 0.00 8 THR P O 12
ATOM 22520 N N . PHE C 3 9 ? -11.052 -6.105 -1.664 1.00 0.00 9 PHE P N 12
ATOM 22521 C CA . PHE C 3 9 ? -12.104 -5.087 -1.564 1.00 0.00 9 PHE P CA 12
ATOM 22522 C C . PHE C 3 9 ? -13.385 -5.745 -2.204 1.00 0.00 9 PHE P C 12
ATOM 22523 O O . PHE C 3 9 ? -13.308 -6.535 -3.115 1.00 0.00 9 PHE P O 12
ATOM 22540 N N . THR C 3 10 ? -14.603 -5.288 -1.749 1.00 0.00 10 THR P N 12
ATOM 22541 C CA . THR C 3 10 ? -15.857 -5.735 -2.316 1.00 0.00 10 THR P CA 12
ATOM 22542 C C . THR C 3 10 ? -16.494 -4.688 -3.216 1.00 0.00 10 THR P C 12
ATOM 22543 O O . THR C 3 10 ? -16.047 -3.518 -3.171 1.00 0.00 10 THR P O 12
ATOM 22554 N N . SER C 3 11 ? -17.575 -4.959 -3.997 1.00 0.00 11 SER P N 12
ATOM 22555 C CA . SER C 3 11 ? -18.441 -3.904 -4.547 1.00 0.00 11 SER P CA 12
ATOM 22556 C C . SER C 3 11 ? -18.961 -2.897 -3.546 1.00 0.00 11 SER P C 12
ATOM 22557 O O . SER C 3 11 ? -18.889 -1.677 -3.802 1.00 0.00 11 SER P O 12
ATOM 22565 N N . SER C 3 12 ? -19.456 -3.343 -2.387 1.00 0.00 12 SER P N 12
ATOM 22566 C CA . SER C 3 12 ? -19.928 -2.496 -1.277 1.00 0.00 12 SER P CA 12
ATOM 22567 C C . SER C 3 12 ? -18.748 -1.576 -0.710 1.00 0.00 12 SER P C 12
ATOM 22568 O O . SER C 3 12 ? -18.955 -0.449 -0.407 1.00 0.00 12 SER P O 12
ATOM 22576 N N . GLN C 3 13 ? -17.589 -2.139 -0.553 1.00 0.00 13 GLN P N 12
ATOM 22577 C CA . GLN C 3 13 ? -16.406 -1.337 -0.050 1.00 0.00 13 GLN P CA 12
ATOM 22578 C C . GLN C 3 13 ? -15.927 -0.423 -1.120 1.00 0.00 13 GLN P C 12
ATOM 22579 O O . GLN C 3 13 ? -15.888 0.792 -0.878 1.00 0.00 13 GLN P O 12
ATOM 22593 N N . ILE C 3 14 ? -15.780 -0.867 -2.404 1.00 0.00 14 ILE P N 12
ATOM 22594 C CA . ILE C 3 14 ? -15.543 0.077 -3.543 1.00 0.00 14 ILE P CA 12
ATOM 22595 C C . ILE C 3 14 ? -16.600 1.195 -3.583 1.00 0.00 14 ILE P C 12
ATOM 22596 O O . ILE C 3 14 ? -16.262 2.280 -3.967 1.00 0.00 14 ILE P O 12
ATOM 22612 N N . ALA C 3 15 ? -17.849 0.934 -3.208 1.00 0.00 15 ALA P N 12
ATOM 22613 C CA . ALA C 3 15 ? -18.859 1.910 -3.132 1.00 0.00 15 ALA P CA 12
ATOM 22614 C C . ALA C 3 15 ? -18.671 2.974 -2.086 1.00 0.00 15 ALA P C 12
ATOM 22615 O O . ALA C 3 15 ? -18.896 4.131 -2.360 1.00 0.00 15 ALA P O 12
ATOM 22622 N N . GLU C 3 16 ? -18.399 2.624 -0.848 1.00 0.00 16 GLU P N 12
ATOM 22623 C CA . GLU C 3 16 ? -18.016 3.584 0.190 1.00 0.00 16 GLU P CA 12
ATOM 22624 C C . GLU C 3 16 ? -16.797 4.399 -0.284 1.00 0.00 16 GLU P C 12
ATOM 22625 O O . GLU C 3 16 ? -16.893 5.629 -0.253 1.00 0.00 16 GLU P O 12
ATOM 22637 N N . LEU C 3 17 ? -15.766 3.686 -0.712 1.00 0.00 17 LEU P N 12
ATOM 22638 C CA . LEU C 3 17 ? -14.483 4.220 -1.217 1.00 0.00 17 LEU P CA 12
ATOM 22639 C C . LEU C 3 17 ? -14.713 5.320 -2.229 1.00 0.00 17 LEU P C 12
ATOM 22640 O O . LEU C 3 17 ? -14.110 6.394 -2.164 1.00 0.00 17 LEU P O 12
ATOM 22656 N N . GLU C 3 18 ? -15.548 5.000 -3.250 1.00 0.00 18 GLU P N 12
ATOM 22657 C CA . GLU C 3 18 ? -16.117 5.931 -4.206 1.00 0.00 18 GLU P CA 12
ATOM 22658 C C . GLU C 3 18 ? -16.947 7.064 -3.575 1.00 0.00 18 GLU P C 12
ATOM 22659 O O . GLU C 3 18 ? -16.739 8.219 -3.945 1.00 0.00 18 GLU P O 12
ATOM 22671 N N . GLN C 3 19 ? -17.963 6.759 -2.790 1.00 0.00 19 GLN P N 12
ATOM 22672 C CA . GLN C 3 19 ? -18.885 7.797 -2.322 1.00 0.00 19 GLN P CA 12
ATOM 22673 C C . GLN C 3 19 ? -18.101 8.934 -1.480 1.00 0.00 19 GLN P C 12
ATOM 22674 O O . GLN C 3 19 ? -18.284 10.128 -1.693 1.00 0.00 19 GLN P O 12
ATOM 22688 N N . HIS C 3 20 ? -17.185 8.512 -0.574 1.00 0.00 20 HIS P N 12
ATOM 22689 C CA . HIS C 3 20 ? -16.454 9.529 0.223 1.00 0.00 20 HIS P CA 12
ATOM 22690 C C . HIS C 3 20 ? -15.292 10.085 -0.571 1.00 0.00 20 HIS P C 12
ATOM 22691 O O . HIS C 3 20 ? -15.036 11.251 -0.355 1.00 0.00 20 HIS P O 12
ATOM 22705 N N . PHE C 3 21 ? -14.740 9.354 -1.518 1.00 0.00 21 PHE P N 12
ATOM 22706 C CA . PHE C 3 21 ? -13.905 10.053 -2.532 1.00 0.00 21 PHE P CA 12
ATOM 22707 C C . PHE C 3 21 ? -14.616 11.241 -3.208 1.00 0.00 21 PHE P C 12
ATOM 22708 O O . PHE C 3 21 ? -13.899 12.197 -3.477 1.00 0.00 21 PHE P O 12
ATOM 22725 N N . LEU C 3 22 ? -15.946 11.289 -3.354 1.00 0.00 22 LEU P N 12
ATOM 22726 C CA . LEU C 3 22 ? -16.711 12.399 -3.898 1.00 0.00 22 LEU P CA 12
ATOM 22727 C C . LEU C 3 22 ? -16.488 13.732 -3.128 1.00 0.00 22 LEU P C 12
ATOM 22728 O O . LEU C 3 22 ? -16.678 14.919 -3.569 1.00 0.00 22 LEU P O 12
ATOM 22744 N N . GLN C 3 23 ? -16.004 13.570 -1.859 1.00 0.00 23 GLN P N 12
ATOM 22745 C CA . GLN C 3 23 ? -15.629 14.731 -1.011 1.00 0.00 23 GLN P CA 12
ATOM 22746 C C . GLN C 3 23 ? -14.138 15.089 -1.171 1.00 0.00 23 GLN P C 12
ATOM 22747 O O . GLN C 3 23 ? -13.741 16.144 -0.643 1.00 0.00 23 GLN P O 12
ATOM 22761 N N . GLY C 3 24 ? -13.258 14.218 -1.707 1.00 0.00 24 GLY P N 12
ATOM 22762 C CA . GLY C 3 24 ? -11.844 14.413 -1.665 1.00 0.00 24 GLY P CA 12
ATOM 22763 C C . GLY C 3 24 ? -11.037 13.456 -2.642 1.00 0.00 24 GLY P C 12
ATOM 22764 O O . GLY C 3 24 ? -10.629 12.354 -2.208 1.00 0.00 24 GLY P O 12
ATOM 22768 N N . ARG C 3 25 ? -10.932 13.854 -3.969 1.00 0.00 25 ARG P N 12
ATOM 22769 C CA . ARG C 3 25 ? -10.412 13.069 -5.080 1.00 0.00 25 ARG P CA 12
ATOM 22770 C C . ARG C 3 25 ? -9.007 12.433 -4.948 1.00 0.00 25 ARG P C 12
ATOM 22771 O O . ARG C 3 25 ? -8.673 11.534 -5.749 1.00 0.00 25 ARG P O 12
ATOM 22792 N N . TYR C 3 26 ? -8.188 12.868 -4.036 1.00 0.00 26 TYR P N 12
ATOM 22793 C CA . TYR C 3 26 ? -6.818 12.448 -3.815 1.00 0.00 26 TYR P CA 12
ATOM 22794 C C . TYR C 3 26 ? -6.551 12.208 -2.316 1.00 0.00 26 TYR P C 12
ATOM 22795 O O . TYR C 3 26 ? -5.464 12.460 -1.800 1.00 0.00 26 TYR P O 12
ATOM 22813 N N . LEU C 3 27 ? -7.514 11.809 -1.553 1.00 0.00 27 LEU P N 12
ATOM 22814 C CA . LEU C 3 27 ? -7.618 11.554 -0.106 1.00 0.00 27 LEU P CA 12
ATOM 22815 C C . LEU C 3 27 ? -7.195 12.713 0.808 1.00 0.00 27 LEU P C 12
ATOM 22816 O O . LEU C 3 27 ? -6.630 13.675 0.348 1.00 0.00 27 LEU P O 12
ATOM 22832 N N . THR C 3 28 ? -7.584 12.614 2.058 1.00 0.00 28 THR P N 12
ATOM 22833 C CA . THR C 3 28 ? -7.049 13.355 3.130 1.00 0.00 28 THR P CA 12
ATOM 22834 C C . THR C 3 28 ? -6.885 12.460 4.345 1.00 0.00 28 THR P C 12
ATOM 22835 O O . THR C 3 28 ? -7.564 11.406 4.410 1.00 0.00 28 THR P O 12
ATOM 22846 N N . ALA C 3 29 ? -6.114 12.826 5.326 1.00 0.00 29 ALA P N 12
ATOM 22847 C CA . ALA C 3 29 ? -6.196 12.169 6.658 1.00 0.00 29 ALA P CA 12
ATOM 22848 C C . ALA C 3 29 ? -7.627 11.999 7.263 1.00 0.00 29 ALA P C 12
ATOM 22849 O O . ALA C 3 29 ? -8.003 10.966 7.868 1.00 0.00 29 ALA P O 12
ATOM 22856 N N . PRO C 3 30 ? -8.485 13.008 7.159 1.00 0.00 30 PRO P N 12
ATOM 22857 C CA . PRO C 3 30 ? -9.904 13.006 7.486 1.00 0.00 30 PRO P CA 12
ATOM 22858 C C . PRO C 3 30 ? -10.669 11.929 6.774 1.00 0.00 30 PRO P C 12
ATOM 22859 O O . PRO C 3 30 ? -11.380 11.102 7.408 1.00 0.00 30 PRO P O 12
ATOM 22870 N N . ARG C 3 31 ? -10.397 11.816 5.433 1.00 0.00 31 ARG P N 12
ATOM 22871 C CA . ARG C 3 31 ? -11.092 10.796 4.541 1.00 0.00 31 ARG P CA 12
ATOM 22872 C C . ARG C 3 31 ? -10.573 9.393 4.862 1.00 0.00 31 ARG P C 12
ATOM 22873 O O . ARG C 3 31 ? -11.323 8.466 4.979 1.00 0.00 31 ARG P O 12
ATOM 22894 N N . LEU C 3 32 ? -9.199 9.225 4.994 1.00 0.00 32 LEU P N 12
ATOM 22895 C CA . LEU C 3 32 ? -8.462 7.971 5.304 1.00 0.00 32 LEU P CA 12
ATOM 22896 C C . LEU C 3 32 ? -9.099 7.344 6.576 1.00 0.00 32 LEU P C 12
ATOM 22897 O O . LEU C 3 32 ? -9.585 6.225 6.563 1.00 0.00 32 LEU P O 12
ATOM 22913 N N . ALA C 3 33 ? -9.245 8.138 7.707 1.00 0.00 33 ALA P N 12
ATOM 22914 C CA . ALA C 3 33 ? -9.823 7.622 8.922 1.00 0.00 33 ALA P CA 12
ATOM 22915 C C . ALA C 3 33 ? -11.303 7.360 8.795 1.00 0.00 33 ALA P C 12
ATOM 22916 O O . ALA C 3 33 ? -11.782 6.364 9.346 1.00 0.00 33 ALA P O 12
ATOM 22923 N N . ASP C 3 34 ? -12.059 8.265 8.095 1.00 0.00 34 ASP P N 12
ATOM 22924 C CA . ASP C 3 34 ? -13.518 8.254 7.947 1.00 0.00 34 ASP P CA 12
ATOM 22925 C C . ASP C 3 34 ? -13.990 7.069 7.071 1.00 0.00 34 ASP P C 12
ATOM 22926 O O . ASP C 3 34 ? -15.004 6.364 7.416 1.00 0.00 34 ASP P O 12
ATOM 22935 N N . LEU C 3 35 ? -13.279 6.782 5.975 1.00 0.00 35 LEU P N 12
ATOM 22936 C CA . LEU C 3 35 ? -13.442 5.524 5.259 1.00 0.00 35 LEU P CA 12
ATOM 22937 C C . LEU C 3 35 ? -13.004 4.344 6.114 1.00 0.00 35 LEU P C 12
ATOM 22938 O O . LEU C 3 35 ? -13.731 3.335 6.125 1.00 0.00 35 LEU P O 12
ATOM 22954 N N . SER C 3 36 ? -11.868 4.350 6.802 1.00 0.00 36 SER P N 12
ATOM 22955 C CA . SER C 3 36 ? -11.396 3.164 7.598 1.00 0.00 36 SER P CA 12
ATOM 22956 C C . SER C 3 36 ? -12.408 2.702 8.562 1.00 0.00 36 SER P C 12
ATOM 22957 O O . SER C 3 36 ? -12.761 1.474 8.567 1.00 0.00 36 SER P O 12
ATOM 22965 N N . ALA C 3 37 ? -13.078 3.587 9.243 1.00 0.00 37 ALA P N 12
ATOM 22966 C CA . ALA C 3 37 ? -14.111 3.240 10.226 1.00 0.00 37 ALA P CA 12
ATOM 22967 C C . ALA C 3 37 ? -15.381 2.591 9.561 1.00 0.00 37 ALA P C 12
ATOM 22968 O O . ALA C 3 37 ? -15.833 1.523 9.981 1.00 0.00 37 ALA P O 12
ATOM 22975 N N . LYS C 3 38 ? -15.845 3.206 8.493 1.00 0.00 38 LYS P N 12
ATOM 22976 C CA . LYS C 3 38 ? -17.041 2.786 7.750 1.00 0.00 38 LYS P CA 12
ATOM 22977 C C . LYS C 3 38 ? -16.909 1.672 6.704 1.00 0.00 38 LYS P C 12
ATOM 22978 O O . LYS C 3 38 ? -17.740 0.736 6.648 1.00 0.00 38 LYS P O 12
ATOM 22997 N N . LEU C 3 39 ? -15.838 1.618 5.894 1.00 0.00 39 LEU P N 12
ATOM 22998 C CA . LEU C 3 39 ? -15.548 0.402 5.091 1.00 0.00 39 LEU P CA 12
ATOM 22999 C C . LEU C 3 39 ? -15.207 -0.757 6.000 1.00 0.00 39 LEU P C 12
ATOM 23000 O O . LEU C 3 39 ? -15.391 -1.849 5.527 1.00 0.00 39 LEU P O 12
ATOM 23016 N N . ALA C 3 40 ? -14.816 -0.582 7.280 1.00 0.00 40 ALA P N 12
ATOM 23017 C CA . ALA C 3 40 ? -14.424 -1.618 8.222 1.00 0.00 40 ALA P CA 12
ATOM 23018 C C . ALA C 3 40 ? -13.075 -2.239 7.840 1.00 0.00 40 ALA P C 12
ATOM 23019 O O . ALA C 3 40 ? -12.900 -3.439 7.659 1.00 0.00 40 ALA P O 12
ATOM 23026 N N . LEU C 3 41 ? -12.144 -1.322 7.534 1.00 0.00 41 LEU P N 12
ATOM 23027 C CA . LEU C 3 41 ? -10.814 -1.507 6.947 1.00 0.00 41 LEU P CA 12
ATOM 23028 C C . LEU C 3 41 ? -9.729 -0.839 7.827 1.00 0.00 41 LEU P C 12
ATOM 23029 O O . LEU C 3 41 ? -9.974 -0.161 8.839 1.00 0.00 41 LEU P O 12
ATOM 23045 N N . GLY C 3 42 ? -8.483 -1.139 7.457 1.00 0.00 42 GLY P N 12
ATOM 23046 C CA . GLY C 3 42 ? -7.353 -0.378 7.963 1.00 0.00 42 GLY P CA 12
ATOM 23047 C C . GLY C 3 42 ? -7.093 0.892 7.202 1.00 0.00 42 GLY P C 12
ATOM 23048 O O . GLY C 3 42 ? -7.467 0.979 6.033 1.00 0.00 42 GLY P O 12
ATOM 23052 N N . THR C 3 43 ? -6.520 1.904 7.861 1.00 0.00 43 THR P N 12
ATOM 23053 C CA . THR C 3 43 ? -6.276 3.201 7.281 1.00 0.00 43 THR P CA 12
ATOM 23054 C C . THR C 3 43 ? -5.437 3.217 6.026 1.00 0.00 43 THR P C 12
ATOM 23055 O O . THR C 3 43 ? -5.702 3.998 5.082 1.00 0.00 43 THR P O 12
ATOM 23066 N N . ALA C 3 44 ? -4.432 2.385 5.981 1.00 0.00 44 ALA P N 12
ATOM 23067 C CA . ALA C 3 44 ? -3.546 2.166 4.823 1.00 0.00 44 ALA P CA 12
ATOM 23068 C C . ALA C 3 44 ? -4.260 1.605 3.548 1.00 0.00 44 ALA P C 12
ATOM 23069 O O . ALA C 3 44 ? -4.029 2.153 2.446 1.00 0.00 44 ALA P O 12
ATOM 23076 N N . GLN C 3 45 ? -5.317 0.803 3.726 1.00 0.00 45 GLN P N 12
ATOM 23077 C CA . GLN C 3 45 ? -6.178 0.360 2.582 1.00 0.00 45 GLN P CA 12
ATOM 23078 C C . GLN C 3 45 ? -6.857 1.481 1.885 1.00 0.00 45 GLN P C 12
ATOM 23079 O O . GLN C 3 45 ? -7.118 1.380 0.658 1.00 0.00 45 GLN P O 12
ATOM 23093 N N . VAL C 3 46 ? -7.190 2.527 2.540 1.00 0.00 46 VAL P N 12
ATOM 23094 C CA . VAL C 3 46 ? -7.886 3.707 1.922 1.00 0.00 46 VAL P CA 12
ATOM 23095 C C . VAL C 3 46 ? -6.845 4.458 0.990 1.00 0.00 46 VAL P C 12
ATOM 23096 O O . VAL C 3 46 ? -7.044 4.605 -0.223 1.00 0.00 46 VAL P O 12
ATOM 23109 N N . LYS C 3 47 ? -5.650 4.826 1.531 1.00 0.00 47 LYS P N 12
ATOM 23110 C CA . LYS C 3 47 ? -4.589 5.425 0.683 1.00 0.00 47 LYS P CA 12
ATOM 23111 C C . LYS C 3 47 ? -4.167 4.512 -0.507 1.00 0.00 47 LYS P C 12
ATOM 23112 O O . LYS C 3 47 ? -4.016 5.052 -1.563 1.00 0.00 47 LYS P O 12
ATOM 23131 N N . ILE C 3 48 ? -4.035 3.168 -0.286 1.00 0.00 48 ILE P N 12
ATOM 23132 C CA . ILE C 3 48 ? -3.638 2.254 -1.307 1.00 0.00 48 ILE P CA 12
ATOM 23133 C C . ILE C 3 48 ? -4.707 1.967 -2.277 1.00 0.00 48 ILE P C 12
ATOM 23134 O O . ILE C 3 48 ? -4.292 1.651 -3.394 1.00 0.00 48 ILE P O 12
ATOM 23150 N N . TRP C 3 49 ? -6.007 2.071 -1.892 1.00 0.00 49 TRP P N 12
ATOM 23151 C CA . TRP C 3 49 ? -7.136 2.007 -2.865 1.00 0.00 49 TRP P CA 12
ATOM 23152 C C . TRP C 3 49 ? -7.151 3.214 -3.840 1.00 0.00 49 TRP P C 12
ATOM 23153 O O . TRP C 3 49 ? -7.086 3.033 -5.052 1.00 0.00 49 TRP P O 12
ATOM 23174 N N . PHE C 3 50 ? -6.893 4.378 -3.279 1.00 0.00 50 PHE P N 12
ATOM 23175 C CA . PHE C 3 50 ? -6.823 5.618 -4.027 1.00 0.00 50 PHE P CA 12
ATOM 23176 C C . PHE C 3 50 ? -5.631 5.613 -5.003 1.00 0.00 50 PHE P C 12
ATOM 23177 O O . PHE C 3 50 ? -5.786 6.037 -6.180 1.00 0.00 50 PHE P O 12
ATOM 23194 N N . LYS C 3 51 ? -4.488 5.169 -4.563 1.00 0.00 51 LYS P N 12
ATOM 23195 C CA . LYS C 3 51 ? -3.325 4.958 -5.466 1.00 0.00 51 LYS P CA 12
ATOM 23196 C C . LYS C 3 51 ? -3.518 4.001 -6.608 1.00 0.00 51 LYS P C 12
ATOM 23197 O O . LYS C 3 51 ? -3.272 4.328 -7.828 1.00 0.00 51 LYS P O 12
ATOM 23216 N N . ASN C 3 52 ? -4.074 2.848 -6.256 1.00 0.00 52 ASN P N 12
ATOM 23217 C CA . ASN C 3 52 ? -4.413 1.789 -7.227 1.00 0.00 52 ASN P CA 12
ATOM 23218 C C . ASN C 3 52 ? -5.446 2.295 -8.230 1.00 0.00 52 ASN P C 12
ATOM 23219 O O . ASN C 3 52 ? -5.263 2.019 -9.384 1.00 0.00 52 ASN P O 12
ATOM 23230 N N . ARG C 3 53 ? -6.467 2.945 -7.761 1.00 0.00 53 ARG P N 12
ATOM 23231 C CA . ARG C 3 53 ? -7.497 3.602 -8.572 1.00 0.00 53 ARG P CA 12
ATOM 23232 C C . ARG C 3 53 ? -6.901 4.536 -9.600 1.00 0.00 53 ARG P C 12
ATOM 23233 O O . ARG C 3 53 ? -7.134 4.274 -10.796 1.00 0.00 53 ARG P O 12
ATOM 23254 N N . ARG C 3 54 ? -6.071 5.535 -9.209 1.00 0.00 54 ARG P N 12
ATOM 23255 C CA . ARG C 3 54 ? -5.582 6.575 -10.139 1.00 0.00 54 ARG P CA 12
ATOM 23256 C C . ARG C 3 54 ? -4.504 6.042 -11.141 1.00 0.00 54 ARG P C 12
ATOM 23257 O O . ARG C 3 54 ? -4.555 6.420 -12.351 1.00 0.00 54 ARG P O 12
ATOM 23278 N N . ARG C 3 55 ? -3.668 5.109 -10.759 1.00 0.00 55 ARG P N 12
ATOM 23279 C CA . ARG C 3 55 ? -2.889 4.340 -11.690 1.00 0.00 55 ARG P CA 12
ATOM 23280 C C . ARG C 3 55 ? -3.753 3.409 -12.533 1.00 0.00 55 ARG P C 12
ATOM 23281 O O . ARG C 3 55 ? -3.583 3.496 -13.735 1.00 0.00 55 ARG P O 12
ATOM 23302 N N . ARG C 3 56 ? -4.759 2.677 -12.071 1.00 0.00 56 ARG P N 12
ATOM 23303 C CA . ARG C 3 56 ? -5.487 1.797 -13.003 1.00 0.00 56 ARG P CA 12
ATOM 23304 C C . ARG C 3 56 ? -6.321 2.602 -14.031 1.00 0.00 56 ARG P C 12
ATOM 23305 O O . ARG C 3 56 ? -6.379 2.269 -15.218 1.00 0.00 56 ARG P O 12
ATOM 23326 N N . HIS C 3 57 ? -6.997 3.651 -13.578 1.00 0.00 57 HIS P N 12
ATOM 23327 C CA . HIS C 3 57 ? -7.770 4.566 -14.333 1.00 0.00 57 HIS P CA 12
ATOM 23328 C C . HIS C 3 57 ? -6.905 5.249 -15.444 1.00 0.00 57 HIS P C 12
ATOM 23329 O O . HIS C 3 57 ? -7.370 5.326 -16.589 1.00 0.00 57 HIS P O 12
ATOM 23343 N N . LYS C 3 58 ? -5.698 5.703 -15.145 1.00 0.00 58 LYS P N 12
ATOM 23344 C CA . LYS C 3 58 ? -4.876 6.554 -16.140 1.00 0.00 58 LYS P CA 12
ATOM 23345 C C . LYS C 3 58 ? -4.339 5.600 -17.240 1.00 0.00 58 LYS P C 12
ATOM 23346 O O . LYS C 3 58 ? -4.202 5.998 -18.396 1.00 0.00 58 LYS P O 12
ATOM 23365 N N . ILE C 3 59 ? -3.961 4.353 -16.775 1.00 0.00 59 ILE P N 12
ATOM 23366 C CA . ILE C 3 59 ? -3.490 3.264 -17.634 1.00 0.00 59 ILE P CA 12
ATOM 23367 C C . ILE C 3 59 ? -4.560 2.937 -18.614 1.00 0.00 59 ILE P C 12
ATOM 23368 O O . ILE C 3 59 ? -4.206 2.569 -19.698 1.00 0.00 59 ILE P O 12
ATOM 23384 N N . GLN C 3 60 ? -5.805 2.791 -18.248 1.00 0.00 60 GLN P N 12
ATOM 23385 C CA . GLN C 3 60 ? -6.964 2.350 -19.071 1.00 0.00 60 GLN P CA 12
ATOM 23386 C C . GLN C 3 60 ? -7.382 3.448 -20.059 1.00 0.00 60 GLN P C 12
ATOM 23387 O O . GLN C 3 60 ? -7.800 3.222 -21.255 1.00 0.00 60 GLN P O 12
ATOM 23401 N N . SER C 3 61 ? -7.241 4.703 -19.649 1.00 0.00 61 SER P N 12
ATOM 23402 C CA . SER C 3 61 ? -7.440 5.965 -20.366 1.00 0.00 61 SER P CA 12
ATOM 23403 C C . SER C 3 61 ? -6.465 6.024 -21.546 1.00 0.00 61 SER P C 12
ATOM 23404 O O . SER C 3 61 ? -6.868 6.420 -22.636 1.00 0.00 61 SER P O 12
ATOM 23412 N N . ASP C 3 62 ? -5.184 5.548 -21.326 1.00 0.00 62 ASP P N 12
ATOM 23413 C CA . ASP C 3 62 ? -4.151 5.329 -22.332 1.00 0.00 62 ASP P CA 12
ATOM 23414 C C . ASP C 3 62 ? -4.528 4.081 -23.271 1.00 0.00 62 ASP P C 12
ATOM 23415 O O . ASP C 3 62 ? -3.757 3.829 -24.169 1.00 0.00 62 ASP P O 12
ATOM 23424 N N . GLN C 3 63 ? -5.629 3.356 -23.086 1.00 0.00 63 GLN P N 12
ATOM 23425 C CA . GLN C 3 63 ? -6.005 2.294 -24.013 1.00 0.00 63 GLN P CA 12
ATOM 23426 C C . GLN C 3 63 ? -7.343 2.494 -24.673 1.00 0.00 63 GLN P C 12
ATOM 23427 O O . GLN C 3 63 ? -7.753 1.589 -25.421 1.00 0.00 63 GLN P O 12
ATOM 23441 N N . HIS C 3 64 ? -7.987 3.602 -24.355 1.00 0.00 64 HIS P N 12
ATOM 23442 C CA . HIS C 3 64 ? -9.307 3.920 -25.019 1.00 0.00 64 HIS P CA 12
ATOM 23443 C C . HIS C 3 64 ? -9.736 5.434 -25.178 1.00 0.00 64 HIS P C 12
ATOM 23444 O O . HIS C 3 64 ? -10.886 5.736 -25.605 1.00 0.00 64 HIS P O 12
ATOM 23458 N N . LYS C 3 65 ? -8.822 6.395 -24.876 1.00 0.00 65 LYS P N 12
ATOM 23459 C CA . LYS C 3 65 ? -9.097 7.838 -24.929 1.00 0.00 65 LYS P CA 12
ATOM 23460 C C . LYS C 3 65 ? -7.910 8.702 -25.360 1.00 0.00 65 LYS P C 12
ATOM 23461 O O . LYS C 3 65 ? -8.006 9.960 -25.337 1.00 0.00 65 LYS P O 12
ATOM 23480 N N . ASP C 3 66 ? -6.783 8.120 -25.738 1.00 0.00 66 ASP P N 12
ATOM 23481 C CA . ASP C 3 66 ? -5.426 8.807 -25.919 1.00 0.00 66 ASP P CA 12
ATOM 23482 C C . ASP C 3 66 ? -4.497 8.028 -26.822 1.00 0.00 66 ASP P C 12
ATOM 23483 O O . ASP C 3 66 ? -3.221 8.120 -26.779 1.00 0.00 66 ASP P O 12
ATOM 23492 N N . GLN C 3 67 ? -5.020 7.325 -27.799 1.00 0.00 67 GLN P N 12
ATOM 23493 C CA . GLN C 3 67 ? -4.227 6.318 -28.564 1.00 0.00 67 GLN P CA 12
ATOM 23494 C C . GLN C 3 67 ? -4.828 5.954 -29.966 1.00 0.00 67 GLN P C 12
ATOM 23495 O O . GLN C 3 67 ? -4.276 5.113 -30.630 1.00 0.00 67 GLN P O 12
ATOM 23509 N N . SER C 3 68 ? -5.907 6.598 -30.427 1.00 0.00 68 SER P N 12
ATOM 23510 C CA . SER C 3 68 ? -6.644 6.221 -31.720 1.00 0.00 68 SER P CA 12
ATOM 23511 C C . SER C 3 68 ? -7.392 7.455 -32.288 1.00 0.00 68 SER P C 12
ATOM 23512 O O . SER C 3 68 ? -7.736 7.445 -33.510 1.00 0.00 68 SER P O 12
ATOM 24343 N N . GLY C 3 1 ? 4.741 -11.732 7.983 1.00 0.00 1 GLY P N 13
ATOM 24344 C CA . GLY C 3 1 ? 5.075 -10.824 6.909 1.00 0.00 1 GLY P CA 13
ATOM 24345 C C . GLY C 3 1 ? 5.235 -9.404 7.495 1.00 0.00 1 GLY P C 13
ATOM 24346 O O . GLY C 3 1 ? 4.297 -8.608 7.471 1.00 0.00 1 GLY P O 13
ATOM 24352 N N . PRO C 3 2 ? 6.462 -9.036 7.937 1.00 0.00 2 PRO P N 13
ATOM 24353 C CA . PRO C 3 2 ? 6.909 -7.671 8.339 1.00 0.00 2 PRO P CA 13
ATOM 24354 C C . PRO C 3 2 ? 6.764 -6.632 7.231 1.00 0.00 2 PRO P C 13
ATOM 24355 O O . PRO C 3 2 ? 6.808 -5.469 7.504 1.00 0.00 2 PRO P O 13
ATOM 24366 N N . ARG C 3 3 ? 6.478 -7.076 5.992 1.00 0.00 3 ARG P N 13
ATOM 24367 C CA . ARG C 3 3 ? 6.071 -6.215 4.893 1.00 0.00 3 ARG P CA 13
ATOM 24368 C C . ARG C 3 3 ? 4.930 -6.856 4.123 1.00 0.00 3 ARG P C 13
ATOM 24369 O O . ARG C 3 3 ? 4.983 -6.823 2.918 1.00 0.00 3 ARG P O 13
ATOM 24390 N N . ARG C 3 4 ? 3.964 -7.548 4.812 1.00 0.00 4 ARG P N 13
ATOM 24391 C CA . ARG C 3 4 ? 2.806 -8.315 4.252 1.00 0.00 4 ARG P CA 13
ATOM 24392 C C . ARG C 3 4 ? 1.566 -8.425 5.077 1.00 0.00 4 ARG P C 13
ATOM 24393 O O . ARG C 3 4 ? 0.570 -8.997 4.592 1.00 0.00 4 ARG P O 13
ATOM 24414 N N . THR C 3 5 ? 1.517 -7.759 6.269 1.00 0.00 5 THR P N 13
ATOM 24415 C CA . THR C 3 5 ? 0.403 -7.835 7.221 1.00 0.00 5 THR P CA 13
ATOM 24416 C C . THR C 3 5 ? -0.361 -6.515 7.457 1.00 0.00 5 THR P C 13
ATOM 24417 O O . THR C 3 5 ? -0.179 -5.971 8.490 1.00 0.00 5 THR P O 13
ATOM 24428 N N . ARG C 3 6 ? -1.378 -6.228 6.658 1.00 0.00 6 ARG P N 13
ATOM 24429 C CA . ARG C 3 6 ? -2.383 -5.208 6.827 1.00 0.00 6 ARG P CA 13
ATOM 24430 C C . ARG C 3 6 ? -3.761 -5.719 6.261 1.00 0.00 6 ARG P C 13
ATOM 24431 O O . ARG C 3 6 ? -3.742 -6.649 5.471 1.00 0.00 6 ARG P O 13
ATOM 24452 N N . THR C 3 7 ? -4.868 -5.137 6.729 1.00 0.00 7 THR P N 13
ATOM 24453 C CA . THR C 3 7 ? -6.264 -5.676 6.464 1.00 0.00 7 THR P CA 13
ATOM 24454 C C . THR C 3 7 ? -6.656 -5.878 4.997 1.00 0.00 7 THR P C 13
ATOM 24455 O O . THR C 3 7 ? -6.249 -5.140 4.138 1.00 0.00 7 THR P O 13
ATOM 24466 N N . THR C 3 8 ? -7.607 -6.797 4.771 1.00 0.00 8 THR P N 13
ATOM 24467 C CA . THR C 3 8 ? -8.200 -7.081 3.482 1.00 0.00 8 THR P CA 13
ATOM 24468 C C . THR C 3 8 ? -9.701 -6.552 3.505 1.00 0.00 8 THR P C 13
ATOM 24469 O O . THR C 3 8 ? -10.457 -6.945 4.417 1.00 0.00 8 THR P O 13
ATOM 24480 N N . PHE C 3 9 ? -10.101 -5.622 2.633 1.00 0.00 9 PHE P N 13
ATOM 24481 C CA . PHE C 3 9 ? -11.407 -4.984 2.732 1.00 0.00 9 PHE P CA 13
ATOM 24482 C C . PHE C 3 9 ? -12.551 -6.054 2.699 1.00 0.00 9 PHE P C 13
ATOM 24483 O O . PHE C 3 9 ? -12.411 -7.213 2.208 1.00 0.00 9 PHE P O 13
ATOM 24500 N N . THR C 3 10 ? -13.789 -5.564 2.819 1.00 0.00 10 THR P N 13
ATOM 24501 C CA . THR C 3 10 ? -15.073 -6.198 2.543 1.00 0.00 10 THR P CA 13
ATOM 24502 C C . THR C 3 10 ? -15.874 -5.503 1.396 1.00 0.00 10 THR P C 13
ATOM 24503 O O . THR C 3 10 ? -15.494 -4.414 1.003 1.00 0.00 10 THR P O 13
ATOM 24514 N N . SER C 3 11 ? -16.863 -6.152 0.785 1.00 0.00 11 SER P N 13
ATOM 24515 C CA . SER C 3 11 ? -17.652 -5.561 -0.316 1.00 0.00 11 SER P CA 13
ATOM 24516 C C . SER C 3 11 ? -18.456 -4.340 0.131 1.00 0.00 11 SER P C 13
ATOM 24517 O O . SER C 3 11 ? -18.415 -3.333 -0.520 1.00 0.00 11 SER P O 13
ATOM 24525 N N . SER C 3 12 ? -18.861 -4.279 1.405 1.00 0.00 12 SER P N 13
ATOM 24526 C CA . SER C 3 12 ? -19.361 -3.064 2.042 1.00 0.00 12 SER P CA 13
ATOM 24527 C C . SER C 3 12 ? -18.343 -1.900 2.087 1.00 0.00 12 SER P C 13
ATOM 24528 O O . SER C 3 12 ? -18.733 -0.692 2.071 1.00 0.00 12 SER P O 13
ATOM 24536 N N . GLN C 3 13 ? -17.079 -2.221 2.406 1.00 0.00 13 GLN P N 13
ATOM 24537 C CA . GLN C 3 13 ? -15.955 -1.254 2.475 1.00 0.00 13 GLN P CA 13
ATOM 24538 C C . GLN C 3 13 ? -15.547 -0.648 1.151 1.00 0.00 13 GLN P C 13
ATOM 24539 O O . GLN C 3 13 ? -15.462 0.546 0.970 1.00 0.00 13 GLN P O 13
ATOM 24553 N N . ILE C 3 14 ? -15.425 -1.466 0.157 1.00 0.00 14 ILE P N 13
ATOM 24554 C CA . ILE C 3 14 ? -15.247 -0.991 -1.230 1.00 0.00 14 ILE P CA 13
ATOM 24555 C C . ILE C 3 14 ? -16.410 -0.156 -1.628 1.00 0.00 14 ILE P C 13
ATOM 24556 O O . ILE C 3 14 ? -16.254 0.992 -2.190 1.00 0.00 14 ILE P O 13
ATOM 24572 N N . ALA C 3 15 ? -17.666 -0.523 -1.226 1.00 0.00 15 ALA P N 13
ATOM 24573 C CA . ALA C 3 15 ? -18.855 0.341 -1.376 1.00 0.00 15 ALA P CA 13
ATOM 24574 C C . ALA C 3 15 ? -18.793 1.713 -0.676 1.00 0.00 15 ALA P C 13
ATOM 24575 O O . ALA C 3 15 ? -18.933 2.673 -1.353 1.00 0.00 15 ALA P O 13
ATOM 24582 N N . GLU C 3 16 ? -18.351 1.793 0.604 1.00 0.00 16 GLU P N 13
ATOM 24583 C CA . GLU C 3 16 ? -18.089 3.019 1.268 1.00 0.00 16 GLU P CA 13
ATOM 24584 C C . GLU C 3 16 ? -16.958 3.789 0.509 1.00 0.00 16 GLU P C 13
ATOM 24585 O O . GLU C 3 16 ? -17.255 4.965 0.150 1.00 0.00 16 GLU P O 13
ATOM 24597 N N . LEU C 3 17 ? -15.889 3.197 0.195 1.00 0.00 17 LEU P N 13
ATOM 24598 C CA . LEU C 3 17 ? -14.783 3.849 -0.527 1.00 0.00 17 LEU P CA 13
ATOM 24599 C C . LEU C 3 17 ? -15.241 4.485 -1.772 1.00 0.00 17 LEU P C 13
ATOM 24600 O O . LEU C 3 17 ? -14.856 5.610 -1.994 1.00 0.00 17 LEU P O 13
ATOM 24616 N N . GLU C 3 18 ? -16.063 3.797 -2.510 1.00 0.00 18 GLU P N 13
ATOM 24617 C CA . GLU C 3 18 ? -16.610 4.221 -3.792 1.00 0.00 18 GLU P CA 13
ATOM 24618 C C . GLU C 3 18 ? -17.642 5.386 -3.638 1.00 0.00 18 GLU P C 13
ATOM 24619 O O . GLU C 3 18 ? -17.536 6.383 -4.274 1.00 0.00 18 GLU P O 13
ATOM 24631 N N . GLN C 3 19 ? -18.658 5.144 -2.890 1.00 0.00 19 GLN P N 13
ATOM 24632 C CA . GLN C 3 19 ? -19.580 6.190 -2.578 1.00 0.00 19 GLN P CA 13
ATOM 24633 C C . GLN C 3 19 ? -19.012 7.484 -1.985 1.00 0.00 19 GLN P C 13
ATOM 24634 O O . GLN C 3 19 ? -19.434 8.566 -2.338 1.00 0.00 19 GLN P O 13
ATOM 24648 N N . HIS C 3 20 ? -17.953 7.477 -1.141 1.00 0.00 20 HIS P N 13
ATOM 24649 C CA . HIS C 3 20 ? -17.262 8.728 -0.801 1.00 0.00 20 HIS P CA 13
ATOM 24650 C C . HIS C 3 20 ? -16.203 9.190 -1.864 1.00 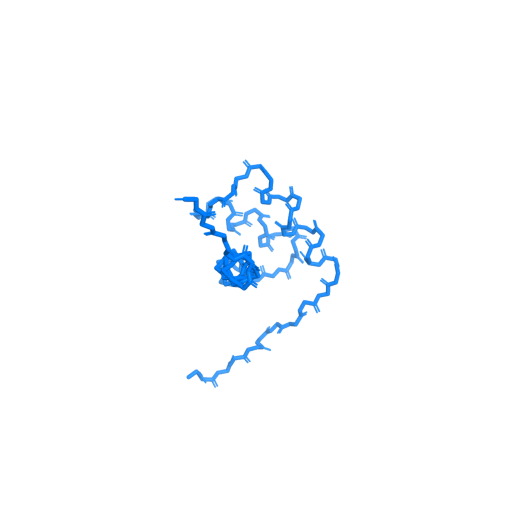0.00 20 HIS P C 13
ATOM 24651 O O . HIS C 3 20 ? -15.988 10.378 -2.094 1.00 0.00 20 HIS P O 13
ATOM 24665 N N . PHE C 3 21 ? -15.705 8.249 -2.608 1.00 0.00 21 PHE P N 13
ATOM 24666 C CA . PHE C 3 21 ? -14.914 8.534 -3.918 1.00 0.00 21 PHE P CA 13
ATOM 24667 C C . PHE C 3 21 ? -15.692 9.282 -5.005 1.00 0.00 21 PHE P C 13
ATOM 24668 O O . PHE C 3 21 ? -15.132 10.171 -5.643 1.00 0.00 21 PHE P O 13
ATOM 24685 N N . LEU C 3 22 ? -17.017 9.040 -5.245 1.00 0.00 22 LEU P N 13
ATOM 24686 C CA . LEU C 3 22 ? -17.936 9.903 -6.029 1.00 0.00 22 LEU P CA 13
ATOM 24687 C C . LEU C 3 22 ? -17.869 11.413 -5.662 1.00 0.00 22 LEU P C 13
ATOM 24688 O O . LEU C 3 22 ? -18.134 12.263 -6.508 1.00 0.00 22 LEU P O 13
ATOM 24704 N N . GLN C 3 23 ? -17.496 11.760 -4.413 1.00 0.00 23 GLN P N 13
ATOM 24705 C CA . GLN C 3 23 ? -17.381 13.096 -3.924 1.00 0.00 23 GLN P CA 13
ATOM 24706 C C . GLN C 3 23 ? -15.946 13.655 -3.884 1.00 0.00 23 GLN P C 13
ATOM 24707 O O . GLN C 3 23 ? -15.712 14.779 -3.512 1.00 0.00 23 GLN P O 13
ATOM 24721 N N . GLY C 3 24 ? -14.941 12.770 -4.203 1.00 0.00 24 GLY P N 13
ATOM 24722 C CA . GLY C 3 24 ? -13.626 13.208 -4.504 1.00 0.00 24 GLY P CA 13
ATOM 24723 C C . GLY C 3 24 ? -12.717 12.126 -5.031 1.00 0.00 24 GLY P C 13
ATOM 24724 O O . GLY C 3 24 ? -12.679 10.965 -4.614 1.00 0.00 24 GLY P O 13
ATOM 24728 N N . ARG C 3 25 ? -11.845 12.465 -5.997 1.00 0.00 25 ARG P N 13
ATOM 24729 C CA . ARG C 3 25 ? -11.113 11.371 -6.718 1.00 0.00 25 ARG P CA 13
ATOM 24730 C C . ARG C 3 25 ? -9.869 10.794 -6.040 1.00 0.00 25 ARG P C 13
ATOM 24731 O O . ARG C 3 25 ? -9.396 9.796 -6.470 1.00 0.00 25 ARG P O 13
ATOM 24752 N N . TYR C 3 26 ? -9.295 11.525 -5.055 1.00 0.00 26 TYR P N 13
ATOM 24753 C CA . TYR C 3 26 ? -8.201 11.101 -4.254 1.00 0.00 26 TYR P CA 13
ATOM 24754 C C . TYR C 3 26 ? -8.372 11.562 -2.838 1.00 0.00 26 TYR P C 13
ATOM 24755 O O . TYR C 3 26 ? -9.305 12.227 -2.467 1.00 0.00 26 TYR P O 13
ATOM 24773 N N . LEU C 3 27 ? -7.519 11.053 -1.943 1.00 0.00 27 LEU P N 13
ATOM 24774 C CA . LEU C 3 27 ? -7.512 11.477 -0.513 1.00 0.00 27 LEU P CA 13
ATOM 24775 C C . LEU C 3 27 ? -6.778 12.714 -0.266 1.00 0.00 27 LEU P C 13
ATOM 24776 O O . LEU C 3 27 ? -5.889 13.106 -0.979 1.00 0.00 27 LEU P O 13
ATOM 24792 N N . THR C 3 28 ? -7.111 13.273 0.885 1.00 0.00 28 THR P N 13
ATOM 24793 C CA . THR C 3 28 ? -6.413 14.252 1.690 1.00 0.00 28 THR P CA 13
ATOM 24794 C C . THR C 3 28 ? -6.615 13.682 3.112 1.00 0.00 28 THR P C 13
ATOM 24795 O O . THR C 3 28 ? -7.432 12.771 3.353 1.00 0.00 28 THR P O 13
ATOM 24806 N N . ALA C 3 29 ? -5.882 14.237 4.116 1.00 0.00 29 ALA P N 13
ATOM 24807 C CA . ALA C 3 29 ? -6.012 13.747 5.524 1.00 0.00 29 ALA P CA 13
ATOM 24808 C C . ALA C 3 29 ? -7.431 13.959 6.042 1.00 0.00 29 ALA P C 13
ATOM 24809 O O . ALA C 3 29 ? -7.915 13.137 6.846 1.00 0.00 29 ALA P O 13
ATOM 24816 N N . PRO C 3 30 ? -8.207 15.018 5.686 1.00 0.00 30 PRO P N 13
ATOM 24817 C CA . PRO C 3 30 ? -9.602 15.032 6.130 1.00 0.00 30 PRO P CA 13
ATOM 24818 C C . PRO C 3 30 ? -10.420 13.963 5.429 1.00 0.00 30 PRO P C 13
ATOM 24819 O O . PRO C 3 30 ? -10.993 13.174 6.176 1.00 0.00 30 PRO P O 13
ATOM 24830 N N . ARG C 3 31 ? -10.336 13.795 4.101 1.00 0.00 31 ARG P N 13
ATOM 24831 C CA . ARG C 3 31 ? -10.935 12.765 3.285 1.00 0.00 31 ARG P CA 13
ATOM 24832 C C . ARG C 3 31 ? -10.776 11.327 3.746 1.00 0.00 31 ARG P C 13
ATOM 24833 O O . ARG C 3 31 ? -11.774 10.560 3.887 1.00 0.00 31 ARG P O 13
ATOM 24854 N N . LEU C 3 32 ? -9.536 11.038 4.103 1.00 0.00 32 LEU P N 13
ATOM 24855 C CA . LEU C 3 32 ? -9.109 9.829 4.764 1.00 0.00 32 LEU P CA 13
ATOM 24856 C C . LEU C 3 32 ? -9.682 9.543 6.091 1.00 0.00 32 LEU P C 13
ATOM 24857 O O . LEU C 3 32 ? -10.392 8.503 6.222 1.00 0.00 32 LEU P O 13
ATOM 24873 N N . ALA C 3 33 ? -9.676 10.477 7.056 1.00 0.00 33 ALA P N 13
ATOM 24874 C CA . ALA C 3 33 ? -10.207 10.368 8.405 1.00 0.00 33 ALA P CA 13
ATOM 24875 C C . ALA C 3 33 ? -11.736 10.090 8.427 1.00 0.00 33 ALA P C 13
ATOM 24876 O O . ALA C 3 33 ? -12.187 9.259 9.201 1.00 0.00 33 ALA P O 13
ATOM 24883 N N . ASP C 3 34 ? -12.520 10.790 7.579 1.00 0.00 34 ASP P N 13
ATOM 24884 C CA . ASP C 3 34 ? -13.950 10.668 7.503 1.00 0.00 34 ASP P CA 13
ATOM 24885 C C . ASP C 3 34 ? -14.276 9.293 6.883 1.00 0.00 34 ASP P C 13
ATOM 24886 O O . ASP C 3 34 ? -15.120 8.680 7.461 1.00 0.00 34 ASP P O 13
ATOM 24895 N N . LEU C 3 35 ? -13.677 8.842 5.770 1.00 0.00 35 LEU P N 13
ATOM 24896 C CA . LEU C 3 35 ? -13.887 7.493 5.273 1.00 0.00 35 LEU P CA 13
ATOM 24897 C C . LEU C 3 35 ? -13.429 6.324 6.286 1.00 0.00 35 LEU P C 13
ATOM 24898 O O . LEU C 3 35 ? -14.114 5.315 6.373 1.00 0.00 35 LEU P O 13
ATOM 24914 N N . SER C 3 36 ? -12.295 6.491 6.982 1.00 0.00 36 SER P N 13
ATOM 24915 C CA . SER C 3 36 ? -11.794 5.635 8.030 1.00 0.00 36 SER P CA 13
ATOM 24916 C C . SER C 3 36 ? -12.902 5.418 9.033 1.00 0.00 36 SER P C 13
ATOM 24917 O O . SER C 3 36 ? -13.138 4.273 9.453 1.00 0.00 36 SER P O 13
ATOM 24925 N N . ALA C 3 37 ? -13.601 6.492 9.488 1.00 0.00 37 ALA P N 13
ATOM 24926 C CA . ALA C 3 37 ? -14.564 6.330 10.456 1.00 0.00 37 ALA P CA 13
ATOM 24927 C C . ALA C 3 37 ? -15.768 5.572 9.900 1.00 0.00 37 ALA P C 13
ATOM 24928 O O . ALA C 3 37 ? -16.159 4.515 10.414 1.00 0.00 37 ALA P O 13
ATOM 24935 N N . LYS C 3 38 ? -16.274 6.001 8.714 1.00 0.00 38 LYS P N 13
ATOM 24936 C CA . LYS C 3 38 ? -17.339 5.424 7.911 1.00 0.00 38 LYS P CA 13
ATOM 24937 C C . LYS C 3 38 ? -17.092 3.928 7.680 1.00 0.00 38 LYS P C 13
ATOM 24938 O O . LYS C 3 38 ? -17.930 3.130 8.044 1.00 0.00 38 LYS P O 13
ATOM 24957 N N . LEU C 3 39 ? -16.004 3.531 7.066 1.00 0.00 39 LEU P N 13
ATOM 24958 C CA . LEU C 3 39 ? -15.438 2.178 6.785 1.00 0.00 39 LEU P CA 13
ATOM 24959 C C . LEU C 3 39 ? -15.062 1.314 7.999 1.00 0.00 39 LEU P C 13
ATOM 24960 O O . LEU C 3 39 ? -15.267 0.110 7.886 1.00 0.00 39 LEU P O 13
ATOM 24976 N N . ALA C 3 40 ? -14.507 1.952 9.064 1.00 0.00 40 ALA P N 13
ATOM 24977 C CA . ALA C 3 40 ? -13.846 1.287 10.202 1.00 0.00 40 ALA P CA 13
ATOM 24978 C C . ALA C 3 40 ? -12.520 0.489 9.787 1.00 0.00 40 ALA P C 13
ATOM 24979 O O . ALA C 3 40 ? -12.573 -0.703 9.784 1.00 0.00 40 ALA P O 13
ATOM 24986 N N . LEU C 3 41 ? -11.513 1.311 9.413 1.00 0.00 41 LEU P N 13
ATOM 24987 C CA . LEU C 3 41 ? -10.295 0.763 8.827 1.00 0.00 41 LEU P CA 13
ATOM 24988 C C . LEU C 3 41 ? -9.054 1.561 9.313 1.00 0.00 41 LEU P C 13
ATOM 24989 O O . LEU C 3 41 ? -9.158 2.720 9.733 1.00 0.00 41 LEU P O 13
ATOM 25005 N N . GLY C 3 42 ? -7.832 0.979 9.374 1.00 0.00 42 GLY P N 13
ATOM 25006 C CA . GLY C 3 42 ? -6.542 1.664 9.561 1.00 0.00 42 GLY P CA 13
ATOM 25007 C C . GLY C 3 42 ? -6.250 2.763 8.504 1.00 0.00 42 GLY P C 13
ATOM 25008 O O . GLY C 3 42 ? -6.501 2.448 7.350 1.00 0.00 42 GLY P O 13
ATOM 25012 N N . THR C 3 43 ? -5.761 3.914 8.852 1.00 0.00 43 THR P N 13
ATOM 25013 C CA . THR C 3 43 ? -5.577 5.015 7.909 1.00 0.00 43 THR P CA 13
ATOM 25014 C C . THR C 3 43 ? -4.660 4.794 6.629 1.00 0.00 43 THR P C 13
ATOM 25015 O O . THR C 3 43 ? -4.775 5.446 5.623 1.00 0.00 43 THR P O 13
ATOM 25026 N N . ALA C 3 44 ? -3.760 3.815 6.696 1.00 0.00 44 ALA P N 13
ATOM 25027 C CA . ALA C 3 44 ? -3.107 3.296 5.485 1.00 0.00 44 ALA P CA 13
ATOM 25028 C C . ALA C 3 44 ? -4.153 2.617 4.539 1.00 0.00 44 ALA P C 13
ATOM 25029 O O . ALA C 3 44 ? -4.064 2.652 3.294 1.00 0.00 44 ALA P O 13
ATOM 25036 N N . GLN C 3 45 ? -5.189 1.899 5.012 1.00 0.00 45 GLN P N 13
ATOM 25037 C CA . GLN C 3 45 ? -6.062 1.115 4.130 1.00 0.00 45 GLN P CA 13
ATOM 25038 C C . GLN C 3 45 ? -6.724 2.010 3.099 1.00 0.00 45 GLN P C 13
ATOM 25039 O O . GLN C 3 45 ? -6.784 1.582 1.938 1.00 0.00 45 GLN P O 13
ATOM 25053 N N . VAL C 3 46 ? -7.154 3.231 3.425 1.00 0.00 46 VAL P N 13
ATOM 25054 C CA . VAL C 3 46 ? -7.951 4.035 2.511 1.00 0.00 46 VAL P CA 13
ATOM 25055 C C . VAL C 3 46 ? -7.025 4.625 1.431 1.00 0.00 46 VAL P C 13
ATOM 25056 O O . VAL C 3 46 ? -7.376 4.561 0.230 1.00 0.00 46 VAL P O 13
ATOM 25069 N N . LYS C 3 47 ? -5.941 5.309 1.838 1.00 0.00 47 LYS P N 13
ATOM 25070 C CA . LYS C 3 47 ? -4.865 5.737 0.991 1.00 0.00 47 LYS P CA 13
ATOM 25071 C C . LYS C 3 47 ? -4.490 4.604 -0.023 1.00 0.00 47 LYS P C 13
ATOM 25072 O O . LYS C 3 47 ? -4.585 4.748 -1.208 1.00 0.00 47 LYS P O 13
ATOM 25091 N N . ILE C 3 48 ? -4.054 3.356 0.465 1.00 0.00 48 ILE P N 13
ATOM 25092 C CA . ILE C 3 48 ? -3.695 2.214 -0.405 1.00 0.00 48 ILE P CA 13
ATOM 25093 C C . ILE C 3 48 ? -4.785 1.825 -1.471 1.00 0.00 48 ILE P C 13
ATOM 25094 O O . ILE C 3 48 ? -4.486 1.616 -2.632 1.00 0.00 48 ILE P O 13
ATOM 25110 N N . TRP C 3 49 ? -6.018 1.883 -1.096 1.00 0.00 49 TRP P N 13
ATOM 25111 C CA . TRP C 3 49 ? -7.130 1.732 -2.051 1.00 0.00 49 TRP P CA 13
ATOM 25112 C C . TRP C 3 49 ? -7.164 2.721 -3.156 1.00 0.00 49 TRP P C 13
ATOM 25113 O O . TRP C 3 49 ? -7.081 2.382 -4.346 1.00 0.00 49 TRP P O 13
ATOM 25134 N N . PHE C 3 50 ? -7.266 4.022 -2.806 1.00 0.00 50 PHE P N 13
ATOM 25135 C CA . PHE C 3 50 ? -7.349 5.142 -3.752 1.00 0.00 50 PHE P CA 13
ATOM 25136 C C . PHE C 3 50 ? -6.144 5.086 -4.710 1.00 0.00 50 PHE P C 13
ATOM 25137 O O . PHE C 3 50 ? -6.214 4.975 -5.910 1.00 0.00 50 PHE P O 13
ATOM 25154 N N . LYS C 3 51 ? -4.955 5.063 -4.088 1.00 0.00 51 LYS P N 13
ATOM 25155 C CA . LYS C 3 51 ? -3.602 5.142 -4.654 1.00 0.00 51 LYS P CA 13
ATOM 25156 C C . LYS C 3 51 ? -3.431 4.061 -5.783 1.00 0.00 51 LYS P C 13
ATOM 25157 O O . LYS C 3 51 ? -3.265 4.452 -6.931 1.00 0.00 51 LYS P O 13
ATOM 25176 N N . ASN C 3 52 ? -3.591 2.751 -5.562 1.00 0.00 52 ASN P N 13
ATOM 25177 C CA . ASN C 3 52 ? -3.503 1.781 -6.625 1.00 0.00 52 ASN P CA 13
ATOM 25178 C C . ASN C 3 52 ? -4.686 1.913 -7.696 1.00 0.00 52 ASN P C 13
ATOM 25179 O O . ASN C 3 52 ? -4.428 1.693 -8.897 1.00 0.00 52 ASN P O 13
ATOM 25190 N N . ARG C 3 53 ? -5.990 2.073 -7.250 1.00 0.00 53 ARG P N 13
ATOM 25191 C CA . ARG C 3 53 ? -7.087 1.993 -8.137 1.00 0.00 53 ARG P CA 13
ATOM 25192 C C . ARG C 3 53 ? -7.142 3.232 -9.079 1.00 0.00 53 ARG P C 13
ATOM 25193 O O . ARG C 3 53 ? -7.310 3.027 -10.298 1.00 0.00 53 ARG P O 13
ATOM 25214 N N . ARG C 3 54 ? -6.825 4.441 -8.602 1.00 0.00 54 ARG P N 13
ATOM 25215 C CA . ARG C 3 54 ? -6.553 5.637 -9.413 1.00 0.00 54 ARG P CA 13
ATOM 25216 C C . ARG C 3 54 ? -5.345 5.424 -10.382 1.00 0.00 54 ARG P C 13
ATOM 25217 O O . ARG C 3 54 ? -5.462 5.768 -11.550 1.00 0.00 54 ARG P O 13
ATOM 25238 N N . ARG C 3 55 ? -4.197 4.858 -9.959 1.00 0.00 55 ARG P N 13
ATOM 25239 C CA . ARG C 3 55 ? -3.083 4.422 -10.771 1.00 0.00 55 ARG P CA 13
ATOM 25240 C C . ARG C 3 55 ? -3.599 3.502 -11.875 1.00 0.00 55 ARG P C 13
ATOM 25241 O O . ARG C 3 55 ? -3.196 3.727 -13.029 1.00 0.00 55 ARG P O 13
ATOM 25262 N N . ARG C 3 56 ? -4.570 2.582 -11.581 1.00 0.00 56 ARG P N 13
ATOM 25263 C CA . ARG C 3 56 ? -5.021 1.579 -12.581 1.00 0.00 56 ARG P CA 13
ATOM 25264 C C . ARG C 3 56 ? -5.666 2.181 -13.826 1.00 0.00 56 ARG P C 13
ATOM 25265 O O . ARG C 3 56 ? -5.353 1.748 -14.933 1.00 0.00 56 ARG P O 13
ATOM 25286 N N . HIS C 3 57 ? -6.509 3.128 -13.551 1.00 0.00 57 HIS P N 13
ATOM 25287 C CA . HIS C 3 57 ? -7.235 4.018 -14.508 1.00 0.00 57 HIS P CA 13
ATOM 25288 C C . HIS C 3 57 ? -6.296 4.895 -15.369 1.00 0.00 57 HIS P C 13
ATOM 25289 O O . HIS C 3 57 ? -6.426 4.917 -16.585 1.00 0.00 57 HIS P O 13
ATOM 25303 N N . LYS C 3 58 ? -5.391 5.667 -14.778 1.00 0.00 58 LYS P N 13
ATOM 25304 C CA . LYS C 3 58 ? -4.395 6.481 -15.582 1.00 0.00 58 LYS P CA 13
ATOM 25305 C C . LYS C 3 58 ? -3.311 5.699 -16.322 1.00 0.00 58 LYS P C 13
ATOM 25306 O O . LYS C 3 58 ? -2.926 6.136 -17.408 1.00 0.00 58 LYS P O 13
ATOM 25325 N N . ILE C 3 59 ? -2.999 4.487 -15.846 1.00 0.00 59 ILE P N 13
ATOM 25326 C CA . ILE C 3 59 ? -2.172 3.564 -16.610 1.00 0.00 59 ILE P CA 13
ATOM 25327 C C . ILE C 3 59 ? -2.879 3.023 -17.930 1.00 0.00 59 ILE P C 13
ATOM 25328 O O . ILE C 3 59 ? -2.232 3.097 -18.947 1.00 0.00 59 ILE P O 13
ATOM 25344 N N . GLN C 3 60 ? -4.115 2.581 -17.875 1.00 0.00 60 GLN P N 13
ATOM 25345 C CA . GLN C 3 60 ? -4.835 2.043 -18.993 1.00 0.00 60 GLN P CA 13
ATOM 25346 C C . GLN C 3 60 ? -4.856 3.085 -20.102 1.00 0.00 60 GLN P C 13
ATOM 25347 O O . GLN C 3 60 ? -4.646 2.715 -21.314 1.00 0.00 60 GLN P O 13
ATOM 25361 N N . SER C 3 61 ? -5.119 4.333 -19.814 1.00 0.00 61 SER P N 13
ATOM 25362 C CA . SER C 3 61 ? -5.104 5.424 -20.819 1.00 0.00 61 SER P CA 13
ATOM 25363 C C . SER C 3 61 ? -3.751 5.671 -21.463 1.00 0.00 61 SER P C 13
ATOM 25364 O O . SER C 3 61 ? -3.742 6.087 -22.587 1.00 0.00 61 SER P O 13
ATOM 25372 N N . ASP C 3 62 ? -2.654 5.354 -20.777 1.00 0.00 62 ASP P N 13
ATOM 25373 C CA . ASP C 3 62 ? -1.314 5.299 -21.434 1.00 0.00 62 ASP P CA 13
ATOM 25374 C C . ASP C 3 62 ? -1.118 4.016 -22.352 1.00 0.00 62 ASP P C 13
ATOM 25375 O O . ASP C 3 62 ? -0.578 4.164 -23.476 1.00 0.00 62 ASP P O 13
ATOM 25384 N N . GLN C 3 63 ? -1.612 2.839 -21.901 1.00 0.00 63 GLN P N 13
ATOM 25385 C CA . GLN C 3 63 ? -1.720 1.665 -22.803 1.00 0.00 63 GLN P CA 13
ATOM 25386 C C . GLN C 3 63 ? -2.746 1.793 -23.943 1.00 0.00 63 GLN P C 13
ATOM 25387 O O . GLN C 3 63 ? -3.111 0.750 -24.503 1.00 0.00 63 GLN P O 13
ATOM 25401 N N . HIS C 3 64 ? -3.238 3.011 -24.204 1.00 0.00 64 HIS P N 13
ATOM 25402 C CA . HIS C 3 64 ? -4.146 3.352 -25.313 1.00 0.00 64 HIS P CA 13
ATOM 25403 C C . HIS C 3 64 ? -5.533 2.650 -25.388 1.00 0.00 64 HIS P C 13
ATOM 25404 O O . HIS C 3 64 ? -6.279 2.691 -26.386 1.00 0.00 64 HIS P O 13
ATOM 25418 N N . LYS C 3 65 ? -6.042 2.137 -24.245 1.00 0.00 65 LYS P N 13
ATOM 25419 C CA . LYS C 3 65 ? -7.260 1.310 -24.134 1.00 0.00 65 LYS P CA 13
ATOM 25420 C C . LYS C 3 65 ? -8.597 2.018 -24.373 1.00 0.00 65 LYS P C 13
ATOM 25421 O O . LYS C 3 65 ? -9.614 1.354 -24.568 1.00 0.00 65 LYS P O 13
ATOM 25440 N N . ASP C 3 66 ? -8.546 3.359 -24.379 1.00 0.00 66 ASP P N 13
ATOM 25441 C CA . ASP C 3 66 ? -9.723 4.100 -24.830 1.00 0.00 66 ASP P CA 13
ATOM 25442 C C . ASP C 3 66 ? -9.479 4.976 -26.058 1.00 0.00 66 ASP P C 13
ATOM 25443 O O . ASP C 3 66 ? -10.378 5.694 -26.507 1.00 0.00 66 ASP P O 13
ATOM 25452 N N . GLN C 3 67 ? -8.229 4.966 -26.550 1.00 0.00 67 GLN P N 13
ATOM 25453 C CA . GLN C 3 67 ? -7.929 5.771 -27.783 1.00 0.00 67 GLN P CA 13
ATOM 25454 C C . GLN C 3 67 ? -8.720 5.449 -29.055 1.00 0.00 67 GLN P C 13
ATOM 25455 O O . GLN C 3 67 ? -9.089 6.356 -29.754 1.00 0.00 67 GLN P O 13
ATOM 25469 N N . SER C 3 68 ? -8.855 4.132 -29.394 1.00 0.00 68 SER P N 13
ATOM 25470 C CA . SER C 3 68 ? -9.391 3.579 -30.603 1.00 0.00 68 SER P CA 13
ATOM 25471 C C . SER C 3 68 ? -10.622 4.309 -31.124 1.00 0.00 68 SER P C 13
ATOM 25472 O O . SER C 3 68 ? -10.542 4.739 -32.225 1.00 0.00 68 SER P O 13
ATOM 26303 N N . GLY C 3 1 ? 3.823 -14.286 3.837 1.00 0.00 1 GLY P N 14
ATOM 26304 C CA . GLY C 3 1 ? 4.093 -13.789 5.184 1.00 0.00 1 GLY P CA 14
ATOM 26305 C C . GLY C 3 1 ? 2.755 -13.470 5.892 1.00 0.00 1 GLY P C 14
ATOM 26306 O O . GLY C 3 1 ? 1.888 -13.147 5.120 1.00 0.00 1 GLY P O 14
ATOM 26312 N N . PRO C 3 2 ? 2.563 -13.491 7.189 1.00 0.00 2 PRO P N 14
ATOM 26313 C CA . PRO C 3 2 ? 1.207 -13.341 7.821 1.00 0.00 2 PRO P CA 14
ATOM 26314 C C . PRO C 3 2 ? 0.869 -11.914 8.034 1.00 0.00 2 PRO P C 14
ATOM 26315 O O . PRO C 3 2 ? -0.289 -11.589 8.071 1.00 0.00 2 PRO P O 14
ATOM 26326 N N . ARG C 3 3 ? 1.847 -10.964 8.193 1.00 0.00 3 ARG P N 14
ATOM 26327 C CA . ARG C 3 3 ? 1.550 -9.593 8.519 1.00 0.00 3 ARG P CA 14
ATOM 26328 C C . ARG C 3 3 ? 0.922 -8.778 7.383 1.00 0.00 3 ARG P C 14
ATOM 26329 O O . ARG C 3 3 ? 0.004 -8.019 7.683 1.00 0.00 3 ARG P O 14
ATOM 26350 N N . ARG C 3 4 ? 1.295 -8.932 6.094 1.00 0.00 4 ARG P N 14
ATOM 26351 C CA . ARG C 3 4 ? 0.693 -8.205 4.943 1.00 0.00 4 ARG P CA 14
ATOM 26352 C C . ARG C 3 4 ? -0.823 -8.132 4.961 1.00 0.00 4 ARG P C 14
ATOM 26353 O O . ARG C 3 4 ? -1.552 -9.096 5.282 1.00 0.00 4 ARG P O 14
ATOM 26374 N N . THR C 3 5 ? -1.352 -6.968 4.630 1.00 0.00 5 THR P N 14
ATOM 26375 C CA . THR C 3 5 ? -2.782 -6.497 4.911 1.00 0.00 5 THR P CA 14
ATOM 26376 C C . THR C 3 5 ? -3.843 -7.330 4.318 1.00 0.00 5 THR P C 14
ATOM 26377 O O . THR C 3 5 ? -4.918 -7.446 4.887 1.00 0.00 5 THR P O 14
ATOM 26388 N N . ARG C 3 6 ? -3.497 -8.018 3.254 1.00 0.00 6 ARG P N 14
ATOM 26389 C CA . ARG C 3 6 ? -4.364 -8.706 2.326 1.00 0.00 6 ARG P CA 14
ATOM 26390 C C . ARG C 3 6 ? -5.633 -7.933 1.923 1.00 0.00 6 ARG P C 14
ATOM 26391 O O . ARG C 3 6 ? -5.741 -7.314 0.814 1.00 0.00 6 ARG P O 14
ATOM 26412 N N . THR C 3 7 ? -6.550 -7.819 2.823 1.00 0.00 7 THR P N 14
ATOM 26413 C CA . THR C 3 7 ? -7.899 -7.175 2.685 1.00 0.00 7 THR P CA 14
ATOM 26414 C C . THR C 3 7 ? -8.566 -7.144 1.350 1.00 0.00 7 THR P C 14
ATOM 26415 O O . THR C 3 7 ? -8.153 -6.389 0.480 1.00 0.00 7 THR P O 14
ATOM 26426 N N . THR C 3 8 ? -9.651 -7.887 1.178 1.00 0.00 8 THR P N 14
ATOM 26427 C CA . THR C 3 8 ? -10.517 -7.947 -0.016 1.00 0.00 8 THR P CA 14
ATOM 26428 C C . THR C 3 8 ? -11.467 -6.831 -0.024 1.00 0.00 8 THR P C 14
ATOM 26429 O O . THR C 3 8 ? -12.454 -6.821 0.773 1.00 0.00 8 THR P O 14
ATOM 26440 N N . PHE C 3 9 ? -11.272 -5.882 -0.945 1.00 0.00 9 PHE P N 14
ATOM 26441 C CA . PHE C 3 9 ? -12.233 -4.745 -1.140 1.00 0.00 9 PHE P CA 14
ATOM 26442 C C . PHE C 3 9 ? -13.485 -5.254 -1.846 1.00 0.00 9 PHE P C 14
ATOM 26443 O O . PHE C 3 9 ? -13.366 -5.912 -2.923 1.00 0.00 9 PHE P O 14
ATOM 26460 N N . THR C 3 10 ? -14.678 -4.827 -1.364 1.00 0.00 10 THR P N 14
ATOM 26461 C CA . THR C 3 10 ? -15.932 -5.141 -1.949 1.00 0.00 10 THR P CA 14
ATOM 26462 C C . THR C 3 10 ? -16.519 -3.833 -2.549 1.00 0.00 10 THR P C 14
ATOM 26463 O O . THR C 3 10 ? -16.021 -2.706 -2.316 1.00 0.00 10 THR P O 14
ATOM 26474 N N . SER C 3 11 ? -17.509 -3.955 -3.455 1.00 0.00 11 SER P N 14
ATOM 26475 C CA . SER C 3 11 ? -18.236 -2.897 -4.088 1.00 0.00 11 SER P CA 14
ATOM 26476 C C . SER C 3 11 ? -18.810 -1.876 -3.104 1.00 0.00 11 SER P C 14
ATOM 26477 O O . SER C 3 11 ? -18.737 -0.704 -3.426 1.00 0.00 11 SER P O 14
ATOM 26485 N N . SER C 3 12 ? -19.362 -2.288 -2.005 1.00 0.00 12 SER P N 14
ATOM 26486 C CA . SER C 3 12 ? -19.822 -1.382 -0.963 1.00 0.00 12 SER P CA 14
ATOM 26487 C C . SER C 3 12 ? -18.717 -0.397 -0.532 1.00 0.00 12 SER P C 14
ATOM 26488 O O . SER C 3 12 ? -18.846 0.835 -0.465 1.00 0.00 12 SER P O 14
ATOM 26496 N N . GLN C 3 13 ? -17.588 -1.023 -0.276 1.00 0.00 13 GLN P N 14
ATOM 26497 C CA . GLN C 3 13 ? -16.315 -0.320 0.087 1.00 0.00 13 GLN P CA 14
ATOM 26498 C C . GLN C 3 13 ? -15.833 0.663 -1.000 1.00 0.00 13 GLN P C 14
ATOM 26499 O O . GLN C 3 13 ? -15.618 1.844 -0.849 1.00 0.00 13 GLN P O 14
ATOM 26513 N N . ILE C 3 14 ? -15.842 0.177 -2.218 1.00 0.00 14 ILE P N 14
ATOM 26514 C CA . ILE C 3 14 ? -15.526 0.989 -3.384 1.00 0.00 14 ILE P CA 14
ATOM 26515 C C . ILE C 3 14 ? -16.462 2.181 -3.580 1.00 0.00 14 ILE P C 14
ATOM 26516 O O . ILE C 3 14 ? -16.058 3.306 -3.903 1.00 0.00 14 ILE P O 14
ATOM 26532 N N . ALA C 3 15 ? -17.685 1.906 -3.262 1.00 0.00 15 ALA P N 14
ATOM 26533 C CA . ALA C 3 15 ? -18.772 2.864 -3.460 1.00 0.00 15 ALA P CA 14
ATOM 26534 C C . ALA C 3 15 ? -18.659 3.921 -2.414 1.00 0.00 15 ALA P C 14
ATOM 26535 O O . ALA C 3 15 ? -18.805 5.086 -2.724 1.00 0.00 15 ALA P O 14
ATOM 26542 N N . GLU C 3 16 ? -18.314 3.611 -1.174 1.00 0.00 16 GLU P N 14
ATOM 26543 C CA . GLU C 3 16 ? -17.962 4.485 -0.122 1.00 0.00 16 GLU P CA 14
ATOM 26544 C C . GLU C 3 16 ? -16.727 5.352 -0.572 1.00 0.00 16 GLU P C 14
ATOM 26545 O O . GLU C 3 16 ? -16.788 6.568 -0.724 1.00 0.00 16 GLU P O 14
ATOM 26557 N N . LEU C 3 17 ? -15.660 4.637 -1.021 1.00 0.00 17 LEU P N 14
ATOM 26558 C CA . LEU C 3 17 ? -14.358 5.195 -1.327 1.00 0.00 17 LEU P CA 14
ATOM 26559 C C . LEU C 3 17 ? -14.509 6.214 -2.458 1.00 0.00 17 LEU P C 14
ATOM 26560 O O . LEU C 3 17 ? -14.065 7.369 -2.215 1.00 0.00 17 LEU P O 14
ATOM 26576 N N . GLU C 3 18 ? -15.239 5.911 -3.550 1.00 0.00 18 GLU P N 14
ATOM 26577 C CA . GLU C 3 18 ? -15.447 6.797 -4.628 1.00 0.00 18 GLU P CA 14
ATOM 26578 C C . GLU C 3 18 ? -16.316 7.866 -4.112 1.00 0.00 18 GLU P C 14
ATOM 26579 O O . GLU C 3 18 ? -16.059 9.036 -4.416 1.00 0.00 18 GLU P O 14
ATOM 26591 N N . GLN C 3 19 ? -17.441 7.656 -3.393 1.00 0.00 19 GLN P N 14
ATOM 26592 C CA . GLN C 3 19 ? -18.426 8.739 -3.166 1.00 0.00 19 GLN P CA 14
ATOM 26593 C C . GLN C 3 19 ? -17.816 9.808 -2.180 1.00 0.00 19 GLN P C 14
ATOM 26594 O O . GLN C 3 19 ? -17.983 11.041 -2.318 1.00 0.00 19 GLN P O 14
ATOM 26608 N N . HIS C 3 20 ? -17.078 9.377 -1.141 1.00 0.00 20 HIS P N 14
ATOM 26609 C CA . HIS C 3 20 ? -16.365 10.308 -0.294 1.00 0.00 20 HIS P CA 14
ATOM 26610 C C . HIS C 3 20 ? -15.124 10.932 -0.936 1.00 0.00 20 HIS P C 14
ATOM 26611 O O . HIS C 3 20 ? -14.862 12.144 -0.696 1.00 0.00 20 HIS P O 14
ATOM 26625 N N . PHE C 3 21 ? -14.425 10.233 -1.843 1.00 0.00 21 PHE P N 14
ATOM 26626 C CA . PHE C 3 21 ? -13.388 10.753 -2.781 1.00 0.00 21 PHE P CA 14
ATOM 26627 C C . PHE C 3 21 ? -13.952 11.894 -3.680 1.00 0.00 21 PHE P C 14
ATOM 26628 O O . PHE C 3 21 ? -13.369 12.937 -3.809 1.00 0.00 21 PHE P O 14
ATOM 26645 N N . LEU C 3 22 ? -15.125 11.716 -4.265 1.00 0.00 22 LEU P N 14
ATOM 26646 C CA . LEU C 3 22 ? -15.874 12.806 -4.978 1.00 0.00 22 LEU P CA 14
ATOM 26647 C C . LEU C 3 22 ? -15.871 14.173 -4.218 1.00 0.00 22 LEU P C 14
ATOM 26648 O O . LEU C 3 22 ? -15.636 15.173 -4.918 1.00 0.00 22 LEU P O 14
ATOM 26664 N N . GLN C 3 23 ? -16.156 14.141 -2.880 1.00 0.00 23 GLN P N 14
ATOM 26665 C CA . GLN C 3 23 ? -16.079 15.241 -1.954 1.00 0.00 23 GLN P CA 14
ATOM 26666 C C . GLN C 3 23 ? -14.627 15.732 -1.600 1.00 0.00 23 GLN P C 14
ATOM 26667 O O . GLN C 3 23 ? -14.493 16.860 -1.150 1.00 0.00 23 GLN P O 14
ATOM 26681 N N . GLY C 3 24 ? -13.620 15.033 -1.979 1.00 0.00 24 GLY P N 14
ATOM 26682 C CA . GLY C 3 24 ? -12.157 15.245 -1.783 1.00 0.00 24 GLY P CA 14
ATOM 26683 C C . GLY C 3 24 ? -11.209 14.379 -2.592 1.00 0.00 24 GLY P C 14
ATOM 26684 O O . GLY C 3 24 ? -10.889 13.274 -2.125 1.00 0.00 24 GLY P O 14
ATOM 26688 N N . ARG C 3 25 ? -10.862 14.778 -3.802 1.00 0.00 25 ARG P N 14
ATOM 26689 C CA . ARG C 3 25 ? -10.141 13.909 -4.733 1.00 0.00 25 ARG P CA 14
ATOM 26690 C C . ARG C 3 25 ? -8.680 13.571 -4.292 1.00 0.00 25 ARG P C 14
ATOM 26691 O O . ARG C 3 25 ? -7.976 12.807 -5.003 1.00 0.00 25 ARG P O 14
ATOM 26712 N N . TYR C 3 26 ? -8.245 14.121 -3.146 1.00 0.00 26 TYR P N 14
ATOM 26713 C CA . TYR C 3 26 ? -6.960 13.723 -2.488 1.00 0.00 26 TYR P CA 14
ATOM 26714 C C . TYR C 3 26 ? -7.175 13.550 -0.983 1.00 0.00 26 TYR P C 14
ATOM 26715 O O . TYR C 3 26 ? -8.015 14.270 -0.352 1.00 0.00 26 TYR P O 14
ATOM 26733 N N . LEU C 3 27 ? -6.605 12.465 -0.411 1.00 0.00 27 LEU P N 14
ATOM 26734 C CA . LEU C 3 27 ? -6.757 12.170 1.002 1.00 0.00 27 LEU P CA 14
ATOM 26735 C C . LEU C 3 27 ? -5.983 13.143 1.849 1.00 0.00 27 LEU P C 14
ATOM 26736 O O . LEU C 3 27 ? -4.955 13.746 1.418 1.00 0.00 27 LEU P O 14
ATOM 26752 N N . THR C 3 28 ? -6.497 13.304 3.070 1.00 0.00 28 THR P N 14
ATOM 26753 C CA . THR C 3 28 ? -5.946 14.035 4.184 1.00 0.00 28 THR P CA 14
ATOM 26754 C C . THR C 3 28 ? -6.414 13.323 5.422 1.00 0.00 28 THR P C 14
ATOM 26755 O O . THR C 3 28 ? -7.435 12.663 5.427 1.00 0.00 28 THR P O 14
ATOM 26766 N N . ALA C 3 29 ? -5.813 13.600 6.564 1.00 0.00 29 ALA P N 14
ATOM 26767 C CA . ALA C 3 29 ? -6.060 12.825 7.839 1.00 0.00 29 ALA P CA 14
ATOM 26768 C C . ALA C 3 29 ? -7.624 12.895 8.129 1.00 0.00 29 ALA P C 14
ATOM 26769 O O . ALA C 3 29 ? -8.213 11.909 8.571 1.00 0.00 29 ALA P O 14
ATOM 26776 N N . PRO C 3 30 ? -8.378 14.059 7.877 1.00 0.00 30 PRO P N 14
ATOM 26777 C CA . PRO C 3 30 ? -9.789 14.053 8.084 1.00 0.00 30 PRO P CA 14
ATOM 26778 C C . PRO C 3 30 ? -10.627 13.274 7.075 1.00 0.00 30 PRO P C 14
ATOM 26779 O O . PRO C 3 30 ? -11.658 12.708 7.446 1.00 0.00 30 PRO P O 14
ATOM 26790 N N . ARG C 3 31 ? -10.218 13.247 5.820 1.00 0.00 31 ARG P N 14
ATOM 26791 C CA . ARG C 3 31 ? -10.818 12.446 4.755 1.00 0.00 31 ARG P CA 14
ATOM 26792 C C . ARG C 3 31 ? -10.649 10.934 5.012 1.00 0.00 31 ARG P C 14
ATOM 26793 O O . ARG C 3 31 ? -11.568 10.148 5.021 1.00 0.00 31 ARG P O 14
ATOM 26814 N N . LEU C 3 32 ? -9.370 10.521 5.204 1.00 0.00 32 LEU P N 14
ATOM 26815 C CA . LEU C 3 32 ? -8.922 9.248 5.661 1.00 0.00 32 LEU P CA 14
ATOM 26816 C C . LEU C 3 32 ? -9.673 8.757 6.861 1.00 0.00 32 LEU P C 14
ATOM 26817 O O . LEU C 3 32 ? -10.187 7.628 6.827 1.00 0.00 32 LEU P O 14
ATOM 26833 N N . ALA C 3 33 ? -9.725 9.482 7.961 1.00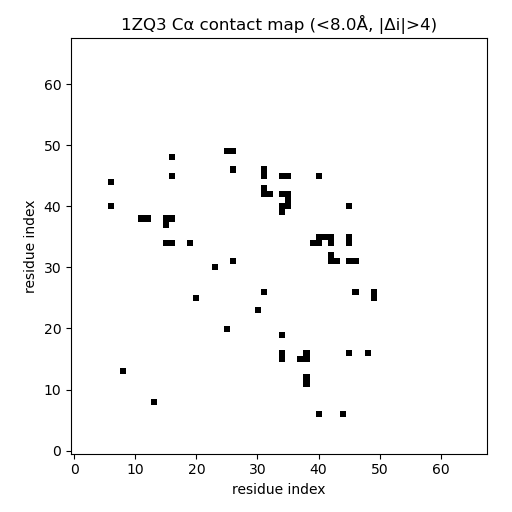 0.00 33 ALA P N 14
ATOM 26834 C CA . ALA C 3 33 ? -10.428 9.138 9.197 1.00 0.00 33 ALA P CA 14
ATOM 26835 C C . ALA C 3 33 ? -11.918 8.889 8.904 1.00 0.00 33 ALA P C 14
ATOM 26836 O O . ALA C 3 33 ? -12.486 7.941 9.390 1.00 0.00 33 ALA P O 14
ATOM 26843 N N . ASP C 3 34 ? -12.502 9.795 8.163 1.00 0.00 34 ASP P N 14
ATOM 26844 C CA . ASP C 3 34 ? -13.975 9.731 8.174 1.00 0.00 34 ASP P CA 14
ATOM 26845 C C . ASP C 3 34 ? -14.476 8.556 7.339 1.00 0.00 34 ASP P C 14
ATOM 26846 O O . ASP C 3 34 ? -15.447 7.894 7.643 1.00 0.00 34 ASP P O 14
ATOM 26855 N N . LEU C 3 35 ? -13.736 8.316 6.253 1.00 0.00 35 LEU P N 14
ATOM 26856 C CA . LEU C 3 35 ? -14.013 7.212 5.384 1.00 0.00 35 LEU P CA 14
ATOM 26857 C C . LEU C 3 35 ? -13.705 5.897 6.069 1.00 0.00 35 LEU P C 14
ATOM 26858 O O . LEU C 3 35 ? -14.487 4.937 6.072 1.00 0.00 35 LEU P O 14
ATOM 26874 N N . SER C 3 36 ? -12.577 5.837 6.830 1.00 0.00 36 SER P N 14
ATOM 26875 C CA . SER C 3 36 ? -12.213 4.596 7.507 1.00 0.00 36 SER P CA 14
ATOM 26876 C C . SER C 3 36 ? -13.324 4.076 8.466 1.00 0.00 36 SER P C 14
ATOM 26877 O O . SER C 3 36 ? -13.592 2.902 8.653 1.00 0.00 36 SER P O 14
ATOM 26885 N N . ALA C 3 37 ? -13.944 5.040 9.137 1.00 0.00 37 ALA P N 14
ATOM 26886 C CA . ALA C 3 37 ? -15.157 4.895 10.013 1.00 0.00 37 ALA P CA 14
ATOM 26887 C C . ALA C 3 37 ? -16.366 4.333 9.249 1.00 0.00 37 ALA P C 14
ATOM 26888 O O . ALA C 3 37 ? -16.963 3.425 9.735 1.00 0.00 37 ALA P O 14
ATOM 26895 N N . LYS C 3 38 ? -16.681 4.809 8.089 1.00 0.00 38 LYS P N 14
ATOM 26896 C CA . LYS C 3 38 ? -17.792 4.265 7.262 1.00 0.00 38 LYS P CA 14
ATOM 26897 C C . LYS C 3 38 ? -17.461 2.981 6.522 1.00 0.00 38 LYS P C 14
ATOM 26898 O O . LYS C 3 38 ? -18.279 2.088 6.477 1.00 0.00 38 LYS P O 14
ATOM 26917 N N . LEU C 3 39 ? -16.281 2.925 5.899 1.00 0.00 39 LEU P N 14
ATOM 26918 C CA . LEU C 3 39 ? -15.769 1.745 5.245 1.00 0.00 39 LEU P CA 14
ATOM 26919 C C . LEU C 3 39 ? -15.405 0.673 6.188 1.00 0.00 39 LEU P C 14
ATOM 26920 O O . LEU C 3 39 ? -15.419 -0.502 5.719 1.00 0.00 39 LEU P O 14
ATOM 26936 N N . ALA C 3 40 ? -15.213 0.986 7.493 1.00 0.00 40 ALA P N 14
ATOM 26937 C CA . ALA C 3 40 ? -14.611 0.100 8.518 1.00 0.00 40 ALA P CA 14
ATOM 26938 C C . ALA C 3 40 ? -13.281 -0.478 7.994 1.00 0.00 40 ALA P C 14
ATOM 26939 O O . ALA C 3 40 ? -13.008 -1.672 8.177 1.00 0.00 40 ALA P O 14
ATOM 26946 N N . LEU C 3 41 ? -12.400 0.263 7.421 1.00 0.00 41 LEU P N 14
ATOM 26947 C CA . LEU C 3 41 ? -11.045 -0.144 7.014 1.00 0.00 41 LEU P CA 14
ATOM 26948 C C . LEU C 3 41 ? -9.936 0.443 7.887 1.00 0.00 41 LEU P C 14
ATOM 26949 O O . LEU C 3 41 ? -10.092 1.516 8.430 1.00 0.00 41 LEU P O 14
ATOM 26965 N N . GLY C 3 42 ? -8.847 -0.293 7.945 1.00 0.00 42 GLY P N 14
ATOM 26966 C CA . GLY C 3 42 ? -7.572 0.261 8.427 1.00 0.00 42 GLY P CA 14
ATOM 26967 C C . GLY C 3 42 ? -7.134 1.523 7.754 1.00 0.00 42 GLY P C 14
ATOM 26968 O O . GLY C 3 42 ? -7.256 1.654 6.542 1.00 0.00 42 GLY P O 14
ATOM 26972 N N . THR C 3 43 ? -6.640 2.549 8.417 1.00 0.00 43 THR P N 14
ATOM 26973 C CA . THR C 3 43 ? -6.241 3.832 7.842 1.00 0.00 43 THR P CA 14
ATOM 26974 C C . THR C 3 43 ? -5.142 3.788 6.748 1.00 0.00 43 THR P C 14
ATOM 26975 O O . THR C 3 43 ? -5.176 4.605 5.797 1.00 0.00 43 THR P O 14
ATOM 26986 N N . ALA C 3 44 ? -4.275 2.784 6.764 1.00 0.00 44 ALA P N 14
ATOM 26987 C CA . ALA C 3 44 ? -3.544 2.449 5.554 1.00 0.00 44 ALA P CA 14
ATOM 26988 C C . ALA C 3 44 ? -4.391 2.135 4.312 1.00 0.00 44 ALA P C 14
ATOM 26989 O O . ALA C 3 44 ? -4.109 2.556 3.225 1.00 0.00 44 ALA P O 14
ATOM 26996 N N . GLN C 3 45 ? -5.512 1.347 4.397 1.00 0.00 45 GLN P N 14
ATOM 26997 C CA . GLN C 3 45 ? -6.285 0.997 3.171 1.00 0.00 45 GLN P CA 14
ATOM 26998 C C . GLN C 3 45 ? -6.979 2.137 2.485 1.00 0.00 45 GLN P C 14
ATOM 26999 O O . GLN C 3 45 ? -7.095 1.990 1.230 1.00 0.00 45 GLN P O 14
ATOM 27013 N N . VAL C 3 46 ? -7.355 3.228 3.075 1.00 0.00 46 VAL P N 14
ATOM 27014 C CA . VAL C 3 46 ? -7.891 4.354 2.287 1.00 0.00 46 VAL P CA 14
ATOM 27015 C C . VAL C 3 46 ? -6.839 5.086 1.516 1.00 0.00 46 VAL P C 14
ATOM 27016 O O . VAL C 3 46 ? -7.015 5.422 0.364 1.00 0.00 46 VAL P O 14
ATOM 27029 N N . LYS C 3 47 ? -5.612 5.277 2.082 1.00 0.00 47 LYS P N 14
ATOM 27030 C CA . LYS C 3 47 ? -4.422 5.871 1.370 1.00 0.00 47 LYS P CA 14
ATOM 27031 C C . LYS C 3 47 ? -3.992 4.911 0.244 1.00 0.00 47 LYS P C 14
ATOM 27032 O O . LYS C 3 47 ? -3.844 5.435 -0.831 1.00 0.00 47 LYS P O 14
ATOM 27051 N N . ILE C 3 48 ? -3.864 3.640 0.454 1.00 0.00 48 ILE P N 14
ATOM 27052 C CA . ILE C 3 48 ? -3.641 2.661 -0.558 1.00 0.00 48 ILE P CA 14
ATOM 27053 C C . ILE C 3 48 ? -4.755 2.675 -1.584 1.00 0.00 48 ILE P C 14
ATOM 27054 O O . ILE C 3 48 ? -4.442 2.672 -2.770 1.00 0.00 48 ILE P O 14
ATOM 27070 N N . TRP C 3 49 ? -6.033 2.721 -1.242 1.00 0.00 49 TRP P N 14
ATOM 27071 C CA . TRP C 3 49 ? -7.032 2.748 -2.281 1.00 0.00 49 TRP P CA 14
ATOM 27072 C C . TRP C 3 49 ? -6.965 3.993 -3.121 1.00 0.00 49 TRP P C 14
ATOM 27073 O O . TRP C 3 49 ? -6.933 3.841 -4.306 1.00 0.00 49 TRP P O 14
ATOM 27094 N N . PHE C 3 50 ? -6.948 5.179 -2.463 1.00 0.00 50 PHE P N 14
ATOM 27095 C CA . PHE C 3 50 ? -6.930 6.396 -3.212 1.00 0.00 50 PHE P CA 14
ATOM 27096 C C . PHE C 3 50 ? -5.719 6.448 -4.229 1.00 0.00 50 PHE P C 14
ATOM 27097 O O . PHE C 3 50 ? -5.896 6.754 -5.370 1.00 0.00 50 PHE P O 14
ATOM 27114 N N . LYS C 3 51 ? -4.522 6.051 -3.802 1.00 0.00 51 LYS P N 14
ATOM 27115 C CA . LYS C 3 51 ? -3.279 6.094 -4.571 1.00 0.00 51 LYS P CA 14
ATOM 27116 C C . LYS C 3 51 ? -3.393 5.151 -5.750 1.00 0.00 51 LYS P C 14
ATOM 27117 O O . LYS C 3 51 ? -3.035 5.481 -6.900 1.00 0.00 51 LYS P O 14
ATOM 27136 N N . ASN C 3 52 ? -3.871 3.907 -5.441 1.00 0.00 52 ASN P N 14
ATOM 27137 C CA . ASN C 3 52 ? -4.029 2.945 -6.462 1.00 0.00 52 ASN P CA 14
ATOM 27138 C C . ASN C 3 52 ? -5.142 3.227 -7.449 1.00 0.00 52 ASN P C 14
ATOM 27139 O O . ASN C 3 52 ? -4.923 2.860 -8.567 1.00 0.00 52 ASN P O 14
ATOM 27150 N N . ARG C 3 53 ? -6.260 3.890 -7.042 1.00 0.00 53 ARG P N 14
ATOM 27151 C CA . ARG C 3 53 ? -7.343 4.318 -7.899 1.00 0.00 53 ARG P CA 14
ATOM 27152 C C . ARG C 3 53 ? -6.654 5.182 -8.956 1.00 0.00 53 ARG P C 14
ATOM 27153 O O . ARG C 3 53 ? -6.728 4.864 -10.132 1.00 0.00 53 ARG P O 14
ATOM 27174 N N . ARG C 3 54 ? -5.880 6.202 -8.561 1.00 0.00 54 ARG P N 14
ATOM 27175 C CA . ARG C 3 54 ? -5.155 7.137 -9.527 1.00 0.00 54 ARG P CA 14
ATOM 27176 C C . ARG C 3 54 ? -4.209 6.339 -10.484 1.00 0.00 54 ARG P C 14
ATOM 27177 O O . ARG C 3 54 ? -4.339 6.510 -11.743 1.00 0.00 54 ARG P O 14
ATOM 27198 N N . ARG C 3 55 ? -3.265 5.562 -9.959 1.00 0.00 55 ARG P N 14
ATOM 27199 C CA . ARG C 3 55 ? -2.330 4.700 -10.686 1.00 0.00 55 ARG P CA 14
ATOM 27200 C C . ARG C 3 55 ? -3.055 3.796 -11.681 1.00 0.00 55 ARG P C 14
ATOM 27201 O O . ARG C 3 55 ? -2.833 3.955 -12.866 1.00 0.00 55 ARG P O 14
ATOM 27222 N N . ARG C 3 56 ? -4.044 3.069 -11.257 1.00 0.00 56 ARG P N 14
ATOM 27223 C CA . ARG C 3 56 ? -4.867 2.335 -12.199 1.00 0.00 56 ARG P CA 14
ATOM 27224 C C . ARG C 3 56 ? -5.647 3.117 -13.288 1.00 0.00 56 ARG P C 14
ATOM 27225 O O . ARG C 3 56 ? -5.524 2.650 -14.441 1.00 0.00 56 ARG P O 14
ATOM 27246 N N . HIS C 3 57 ? -6.293 4.211 -12.933 1.00 0.00 57 HIS P N 14
ATOM 27247 C CA . HIS C 3 57 ? -7.071 5.060 -13.793 1.00 0.00 57 HIS P CA 14
ATOM 27248 C C . HIS C 3 57 ? -6.172 5.628 -14.888 1.00 0.00 57 HIS P C 14
ATOM 27249 O O . HIS C 3 57 ? -6.466 5.464 -16.042 1.00 0.00 57 HIS P O 14
ATOM 27263 N N . LYS C 3 58 ? -4.979 6.210 -14.613 1.00 0.00 58 LYS P N 14
ATOM 27264 C CA . LYS C 3 58 ? -3.931 6.658 -15.546 1.00 0.00 58 LYS P CA 14
ATOM 27265 C C . LYS C 3 58 ? -3.388 5.542 -16.438 1.00 0.00 58 LYS P C 14
ATOM 27266 O O . LYS C 3 58 ? -3.123 5.749 -17.653 1.00 0.00 58 LYS P O 14
ATOM 27285 N N . ILE C 3 59 ? -3.221 4.370 -15.840 1.00 0.00 59 ILE P N 14
ATOM 27286 C CA . ILE C 3 59 ? -2.648 3.240 -16.558 1.00 0.00 59 ILE P CA 14
ATOM 27287 C C . ILE C 3 59 ? -3.617 2.569 -17.587 1.00 0.00 59 ILE P C 14
ATOM 27288 O O . ILE C 3 59 ? -3.322 2.367 -18.763 1.00 0.00 59 ILE P O 14
ATOM 27304 N N . GLN C 3 60 ? -4.838 2.310 -17.158 1.00 0.00 60 GLN P N 14
ATOM 27305 C CA . GLN C 3 60 ? -5.923 1.790 -17.998 1.00 0.00 60 GLN P CA 14
ATOM 27306 C C . GLN C 3 60 ? -6.345 2.781 -19.106 1.00 0.00 60 GLN P C 14
ATOM 27307 O O . GLN C 3 60 ? -6.504 2.461 -20.304 1.00 0.00 60 GLN P O 14
ATOM 27321 N N . SER C 3 61 ? -6.385 4.112 -18.808 1.00 0.00 61 SER P N 14
ATOM 27322 C CA . SER C 3 61 ? -6.530 5.227 -19.777 1.00 0.00 61 SER P CA 14
ATOM 27323 C C . SER C 3 61 ? -5.325 5.202 -20.779 1.00 0.00 61 SER P C 14
ATOM 27324 O O . SER C 3 61 ? -5.433 5.912 -21.805 1.00 0.00 61 SER P O 14
ATOM 27332 N N . ASP C 3 62 ? -4.280 4.465 -20.545 1.00 0.00 62 ASP P N 14
ATOM 27333 C CA . ASP C 3 62 ? -3.052 4.414 -21.401 1.00 0.00 62 ASP P CA 14
ATOM 27334 C C . ASP C 3 62 ? -2.969 3.077 -22.121 1.00 0.00 62 ASP P C 14
ATOM 27335 O O . ASP C 3 62 ? -2.004 2.831 -22.802 1.00 0.00 62 ASP P O 14
ATOM 27344 N N . GLN C 3 63 ? -3.922 2.129 -21.983 1.00 0.00 63 GLN P N 14
ATOM 27345 C CA . GLN C 3 63 ? -3.819 0.788 -22.539 1.00 0.00 63 GLN P CA 14
ATOM 27346 C C . GLN C 3 63 ? -5.072 0.015 -23.044 1.00 0.00 63 GLN P C 14
ATOM 27347 O O . GLN C 3 63 ? -5.013 -0.992 -23.787 1.00 0.00 63 GLN P O 14
ATOM 27361 N N . HIS C 3 64 ? -6.234 0.585 -22.733 1.00 0.00 64 HIS P N 14
ATOM 27362 C CA . HIS C 3 64 ? -7.485 -0.072 -23.079 1.00 0.00 64 HIS P CA 14
ATOM 27363 C C . HIS C 3 64 ? -7.710 -0.085 -24.563 1.00 0.00 64 HIS P C 14
ATOM 27364 O O . HIS C 3 64 ? -7.184 0.686 -25.403 1.00 0.00 64 HIS P O 14
ATOM 27378 N N . LYS C 3 65 ? -8.510 -1.024 -25.033 1.00 0.00 65 LYS P N 14
ATOM 27379 C CA . LYS C 3 65 ? -8.809 -1.274 -26.477 1.00 0.00 65 LYS P CA 14
ATOM 27380 C C . LYS C 3 65 ? -10.328 -1.394 -26.705 1.00 0.00 65 LYS P C 14
ATOM 27381 O O . LYS C 3 65 ? -11.090 -1.609 -25.770 1.00 0.00 65 LYS P O 14
ATOM 27400 N N . ASP C 3 66 ? -10.734 -1.275 -27.970 1.00 0.00 66 ASP P N 14
ATOM 27401 C CA . ASP C 3 66 ? -12.130 -1.490 -28.557 1.00 0.00 66 ASP P CA 14
ATOM 27402 C C . ASP C 3 66 ? -13.309 -0.858 -27.721 1.00 0.00 66 ASP P C 14
ATOM 27403 O O . ASP C 3 66 ? -14.426 -1.435 -27.801 1.00 0.00 66 ASP P O 14
ATOM 27412 N N . GLN C 3 67 ? -13.161 0.354 -27.111 1.00 0.00 67 GLN P N 14
ATOM 27413 C CA . GLN C 3 67 ? -14.220 1.036 -26.448 1.00 0.00 67 GLN P CA 14
ATOM 27414 C C . GLN C 3 67 ? -15.427 1.248 -27.334 1.00 0.00 67 GLN P C 14
ATOM 27415 O O . GLN C 3 67 ? -15.294 1.567 -28.536 1.00 0.00 67 GLN P O 14
ATOM 27429 N N . SER C 3 68 ? -16.610 0.898 -26.845 1.00 0.00 68 SER P N 14
ATOM 27430 C CA . SER C 3 68 ? -17.805 1.350 -27.508 1.00 0.00 68 SER P CA 14
ATOM 27431 C C . SER C 3 68 ? -18.096 2.819 -27.322 1.00 0.00 68 SER P C 14
ATOM 27432 O O . SER C 3 68 ? -17.885 3.634 -28.280 1.00 0.00 68 SER P O 14
ATOM 28263 N N . GLY C 3 1 ? 8.529 -6.622 4.909 1.00 0.00 1 GLY P N 15
ATOM 28264 C CA . GLY C 3 1 ? 8.390 -8.055 4.634 1.00 0.00 1 GLY P CA 15
ATOM 28265 C C . GLY C 3 1 ? 7.276 -8.598 5.436 1.00 0.00 1 GLY P C 15
ATOM 28266 O O . GLY C 3 1 ? 6.130 -8.213 5.278 1.00 0.00 1 GLY P O 15
ATOM 28272 N N . PRO C 3 2 ? 7.543 -9.548 6.347 1.00 0.00 2 PRO P N 15
ATOM 28273 C CA . PRO C 3 2 ? 6.535 -10.313 7.132 1.00 0.00 2 PRO P CA 15
ATOM 28274 C C . PRO C 3 2 ? 5.665 -9.456 8.025 1.00 0.00 2 PRO P C 15
ATOM 28275 O O . PRO C 3 2 ? 4.552 -9.876 8.289 1.00 0.00 2 PRO P O 15
ATOM 28286 N N . ARG C 3 3 ? 5.926 -8.117 8.250 1.00 0.00 3 ARG P N 15
ATOM 28287 C CA . ARG C 3 3 ? 4.950 -7.089 8.815 1.00 0.00 3 ARG P CA 15
ATOM 28288 C C . ARG C 3 3 ? 3.700 -6.808 7.987 1.00 0.00 3 ARG P C 15
ATOM 28289 O O . ARG C 3 3 ? 2.722 -6.317 8.547 1.00 0.00 3 ARG P O 15
ATOM 28310 N N . ARG C 3 4 ? 3.717 -7.088 6.694 1.00 0.00 4 ARG P N 15
ATOM 28311 C CA . ARG C 3 4 ? 2.618 -6.816 5.738 1.00 0.00 4 ARG P CA 15
ATOM 28312 C C . ARG C 3 4 ? 1.205 -7.451 6.155 1.00 0.00 4 ARG P C 15
ATOM 28313 O O . ARG C 3 4 ? 1.110 -8.437 6.890 1.00 0.00 4 ARG P O 15
ATOM 28334 N N . THR C 3 5 ? 0.151 -7.023 5.383 1.00 0.00 5 THR P N 15
ATOM 28335 C CA . THR C 3 5 ? -1.187 -7.606 5.254 1.00 0.00 5 THR P CA 15
ATOM 28336 C C . THR C 3 5 ? -1.927 -7.129 4.039 1.00 0.00 5 THR P C 15
ATOM 28337 O O . THR C 3 5 ? -1.440 -6.127 3.504 1.00 0.00 5 THR P O 15
ATOM 28348 N N . ARG C 3 6 ? -3.058 -7.758 3.687 1.00 0.00 6 ARG P N 15
ATOM 28349 C CA . ARG C 3 6 ? -3.940 -7.264 2.674 1.00 0.00 6 ARG P CA 15
ATOM 28350 C C . ARG C 3 6 ? -5.402 -7.420 3.002 1.00 0.00 6 ARG P C 15
ATOM 28351 O O . ARG C 3 6 ? -5.816 -7.831 4.076 1.00 0.00 6 ARG P O 15
ATOM 28372 N N . THR C 3 7 ? -6.218 -7.135 2.011 1.00 0.00 7 THR P N 15
ATOM 28373 C CA . THR C 3 7 ? -7.658 -6.878 2.023 1.00 0.00 7 THR P CA 15
ATOM 28374 C C . THR C 3 7 ? -8.358 -7.389 0.708 1.00 0.00 7 THR P C 15
ATOM 28375 O O . THR C 3 7 ? -7.834 -7.059 -0.396 1.00 0.00 7 THR P O 15
ATOM 28386 N N . THR C 3 8 ? -9.449 -8.133 0.837 1.00 0.00 8 THR P N 15
ATOM 28387 C CA . THR C 3 8 ? -10.372 -8.414 -0.267 1.00 0.00 8 THR P CA 15
ATOM 28388 C C . THR C 3 8 ? -11.390 -7.286 -0.478 1.00 0.00 8 THR P C 15
ATOM 28389 O O . THR C 3 8 ? -12.196 -6.989 0.425 1.00 0.00 8 THR P O 15
ATOM 28400 N N . PHE C 3 9 ? -11.456 -6.598 -1.583 1.00 0.00 9 PHE P N 15
ATOM 28401 C CA . PHE C 3 9 ? -12.425 -5.547 -1.848 1.00 0.00 9 PHE P CA 15
ATOM 28402 C C . PHE C 3 9 ? -13.762 -6.012 -2.497 1.00 0.00 9 PHE P C 15
ATOM 28403 O O . PHE C 3 9 ? -13.852 -7.069 -3.223 1.00 0.00 9 PHE P O 15
ATOM 28420 N N . THR C 3 10 ? -14.785 -5.184 -2.282 1.00 0.00 10 THR P N 15
ATOM 28421 C CA . THR C 3 10 ? -16.114 -5.483 -2.907 1.00 0.00 10 THR P CA 15
ATOM 28422 C C . THR C 3 10 ? -16.681 -4.189 -3.540 1.00 0.00 10 THR P C 15
ATOM 28423 O O . THR C 3 10 ? -16.177 -3.063 -3.456 1.00 0.00 10 THR P O 15
ATOM 28434 N N . SER C 3 11 ? -17.723 -4.377 -4.348 1.00 0.00 11 SER P N 15
ATOM 28435 C CA . SER C 3 11 ? -18.429 -3.390 -5.145 1.00 0.00 11 SER P CA 15
ATOM 28436 C C . SER C 3 11 ? -19.050 -2.284 -4.274 1.00 0.00 11 SER P C 15
ATOM 28437 O O . SER C 3 11 ? -18.773 -1.139 -4.479 1.00 0.00 11 SER P O 15
ATOM 28445 N N . SER C 3 12 ? -19.712 -2.603 -3.133 1.00 0.00 12 SER P N 15
ATOM 28446 C CA . SER C 3 12 ? -20.222 -1.650 -2.114 1.00 0.00 12 SER P CA 15
ATOM 28447 C C . SER C 3 12 ? -19.144 -0.743 -1.580 1.00 0.00 12 SER P C 15
ATOM 28448 O O . SER C 3 12 ? -19.479 0.397 -1.175 1.00 0.00 12 SER P O 15
ATOM 28456 N N . GLN C 3 13 ? -17.918 -1.278 -1.417 1.00 0.00 13 GLN P N 15
ATOM 28457 C CA . GLN C 3 13 ? -16.869 -0.506 -0.792 1.00 0.00 13 GLN P CA 15
ATOM 28458 C C . GLN C 3 13 ? -16.366 0.470 -1.783 1.00 0.00 13 GLN P C 15
ATOM 28459 O O . GLN C 3 13 ? -16.473 1.673 -1.566 1.00 0.00 13 GLN P O 15
ATOM 28473 N N . ILE C 3 14 ? -15.924 0.043 -2.970 1.00 0.00 14 ILE P N 15
ATOM 28474 C CA . ILE C 3 14 ? -15.434 0.966 -4.015 1.00 0.00 14 ILE P CA 15
ATOM 28475 C C . ILE C 3 14 ? -16.497 2.033 -4.330 1.00 0.00 14 ILE P C 15
ATOM 28476 O O . ILE C 3 14 ? -16.216 3.241 -4.346 1.00 0.00 14 ILE P O 15
ATOM 28492 N N . ALA C 3 15 ? -17.775 1.735 -4.133 1.00 0.00 15 ALA P N 15
ATOM 28493 C CA . ALA C 3 15 ? -18.918 2.679 -4.296 1.00 0.00 15 ALA P CA 15
ATOM 28494 C C . ALA C 3 15 ? -18.898 3.858 -3.266 1.00 0.00 15 ALA P C 15
ATOM 28495 O O . ALA C 3 15 ? -18.868 4.988 -3.680 1.00 0.00 15 ALA P O 15
ATOM 28502 N N . GLU C 3 16 ? -18.796 3.538 -1.953 1.00 0.00 16 GLU P N 15
ATOM 28503 C CA . GLU C 3 16 ? -18.659 4.585 -0.943 1.00 0.00 16 GLU P CA 15
ATOM 28504 C C . GLU C 3 16 ? -17.376 5.384 -1.170 1.00 0.00 16 GLU P C 15
ATOM 28505 O O . GLU C 3 16 ? -17.470 6.578 -1.119 1.00 0.00 16 GLU P O 15
ATOM 28517 N N . LEU C 3 17 ? -16.276 4.667 -1.458 1.00 0.00 17 LEU P N 15
ATOM 28518 C CA . LEU C 3 17 ? -14.951 5.215 -1.533 1.00 0.00 17 LEU P CA 15
ATOM 28519 C C . LEU C 3 17 ? -14.928 6.313 -2.643 1.00 0.00 17 LEU P C 15
ATOM 28520 O O . LEU C 3 17 ? -14.508 7.456 -2.377 1.00 0.00 17 LEU P O 15
ATOM 28536 N N . GLU C 3 18 ? -15.383 6.007 -3.889 1.00 0.00 18 GLU P N 15
ATOM 28537 C CA . GLU C 3 18 ? -15.735 6.989 -4.946 1.00 0.00 18 GLU P CA 15
ATOM 28538 C C . GLU C 3 18 ? -16.740 8.110 -4.522 1.00 0.00 18 GLU P C 15
ATOM 28539 O O . GLU C 3 18 ? -16.437 9.260 -4.836 1.00 0.00 18 GLU P O 15
ATOM 28551 N N . GLN C 3 19 ? -17.818 7.760 -3.748 1.00 0.00 19 GLN P N 15
ATOM 28552 C CA . GLN C 3 19 ? -18.801 8.744 -3.368 1.00 0.00 19 GLN P CA 15
ATOM 28553 C C . GLN C 3 19 ? -18.271 9.857 -2.493 1.00 0.00 19 GLN P C 15
ATOM 28554 O O . GLN C 3 19 ? -18.722 10.990 -2.574 1.00 0.00 19 GLN P O 15
ATOM 28568 N N . HIS C 3 20 ? -17.549 9.510 -1.508 1.00 0.00 20 HIS P N 15
ATOM 28569 C CA . HIS C 3 20 ? -16.857 10.436 -0.654 1.00 0.00 20 HIS P CA 15
ATOM 28570 C C . HIS C 3 20 ? -15.534 11.076 -1.210 1.00 0.00 20 HIS P C 15
ATOM 28571 O O . HIS C 3 20 ? -15.239 12.247 -0.884 1.00 0.00 20 HIS P O 15
ATOM 28585 N N . PHE C 3 21 ? -14.801 10.337 -2.053 1.00 0.00 21 PHE P N 15
ATOM 28586 C CA . PHE C 3 21 ? -13.705 10.910 -2.926 1.00 0.00 21 PHE P CA 15
ATOM 28587 C C . PHE C 3 21 ? -14.329 12.177 -3.714 1.00 0.00 21 PHE P C 15
ATOM 28588 O O . PHE C 3 21 ? -13.638 13.124 -3.937 1.00 0.00 21 PHE P O 15
ATOM 28605 N N . LEU C 3 22 ? -15.627 12.143 -4.090 1.00 0.00 22 LEU P N 15
ATOM 28606 C CA . LEU C 3 22 ? -16.303 13.270 -4.757 1.00 0.00 22 LEU P CA 15
ATOM 28607 C C . LEU C 3 22 ? -16.190 14.547 -4.001 1.00 0.00 22 LEU P C 15
ATOM 28608 O O . LEU C 3 22 ? -16.354 15.659 -4.545 1.00 0.00 22 LEU P O 15
ATOM 28624 N N . GLN C 3 23 ? -15.983 14.429 -2.724 1.00 0.00 23 GLN P N 15
ATOM 28625 C CA . GLN C 3 23 ? -15.946 15.497 -1.739 1.00 0.00 23 GLN P CA 15
ATOM 28626 C C . GLN C 3 23 ? -14.481 15.769 -1.221 1.00 0.00 23 GLN P C 15
ATOM 28627 O O . GLN C 3 23 ? -14.223 16.790 -0.540 1.00 0.00 23 GLN P O 15
ATOM 28641 N N . GLY C 3 24 ? -13.592 14.859 -1.547 1.00 0.00 24 GLY P N 15
ATOM 28642 C CA . GLY C 3 24 ? -12.193 14.836 -1.079 1.00 0.00 24 GLY P CA 15
ATOM 28643 C C . GLY C 3 24 ? -11.224 14.005 -1.937 1.00 0.00 24 GLY P C 15
ATOM 28644 O O . GLY C 3 24 ? -10.967 12.905 -1.626 1.00 0.00 24 GLY P O 15
ATOM 28648 N N . ARG C 3 25 ? -10.885 14.518 -3.142 1.00 0.00 25 ARG P N 15
ATOM 28649 C CA . ARG C 3 25 ? -10.058 13.862 -4.111 1.00 0.00 25 ARG P CA 15
ATOM 28650 C C . ARG C 3 25 ? -8.656 13.450 -3.641 1.00 0.00 25 ARG P C 15
ATOM 28651 O O . ARG C 3 25 ? -8.068 12.597 -4.404 1.00 0.00 25 ARG P O 15
ATOM 28672 N N . TYR C 3 26 ? -8.097 13.998 -2.569 1.00 0.00 26 TYR P N 15
ATOM 28673 C CA . TYR C 3 26 ? -6.884 13.624 -1.844 1.00 0.00 26 TYR P CA 15
ATOM 28674 C C . TYR C 3 26 ? -7.040 13.429 -0.379 1.00 0.00 26 TYR P C 15
ATOM 28675 O O . TYR C 3 26 ? -7.646 14.297 0.317 1.00 0.00 26 TYR P O 15
ATOM 28693 N N . LEU C 3 27 ? -6.595 12.192 0.130 1.00 0.00 27 LEU P N 15
ATOM 28694 C CA . LEU C 3 27 ? -6.728 11.976 1.566 1.00 0.00 27 LEU P CA 15
ATOM 28695 C C . LEU C 3 27 ? -5.927 12.968 2.437 1.00 0.00 27 LEU P C 15
ATOM 28696 O O . LEU C 3 27 ? -4.940 13.600 1.986 1.00 0.00 27 LEU P O 15
ATOM 28712 N N . THR C 3 28 ? -6.414 12.964 3.654 1.00 0.00 28 THR P N 15
ATOM 28713 C CA . THR C 3 28 ? -6.037 13.737 4.839 1.00 0.00 28 THR P CA 15
ATOM 28714 C C . THR C 3 28 ? -6.603 12.916 5.960 1.00 0.00 28 THR P C 15
ATOM 28715 O O . THR C 3 28 ? -7.440 12.037 5.728 1.00 0.00 28 THR P O 15
ATOM 28726 N N . ALA C 3 29 ? -6.199 13.164 7.205 1.00 0.00 29 ALA P N 15
ATOM 28727 C CA . ALA C 3 29 ? -6.740 12.281 8.260 1.00 0.00 29 ALA P CA 15
ATOM 28728 C C . ALA C 3 29 ? -8.311 12.280 8.355 1.00 0.00 29 ALA P C 15
ATOM 28729 O O . ALA C 3 29 ? -8.906 11.218 8.483 1.00 0.00 29 ALA P O 15
ATOM 28736 N N . PRO C 3 30 ? -9.028 13.436 8.200 1.00 0.00 30 PRO P N 15
ATOM 28737 C CA . PRO C 3 30 ? -10.474 13.462 8.085 1.00 0.00 30 PRO P CA 15
ATOM 28738 C C . PRO C 3 30 ? -10.994 12.572 6.880 1.00 0.00 30 PRO P C 15
ATOM 28739 O O . PRO C 3 30 ? -11.952 11.810 7.040 1.00 0.00 30 PRO P O 15
ATOM 28750 N N . ARG C 3 31 ? -10.321 12.677 5.745 1.00 0.00 31 ARG P N 15
ATOM 28751 C CA . ARG C 3 31 ? -10.873 11.959 4.533 1.00 0.00 31 ARG P CA 15
ATOM 28752 C C . ARG C 3 31 ? -10.865 10.432 4.751 1.00 0.00 31 ARG P C 15
ATOM 28753 O O . ARG C 3 31 ? -11.855 9.698 4.727 1.00 0.00 31 ARG P O 15
ATOM 28774 N N . LEU C 3 32 ? -9.627 9.992 5.083 1.00 0.00 32 LEU P N 15
ATOM 28775 C CA . LEU C 3 32 ? -9.155 8.705 5.464 1.00 0.00 32 LEU P CA 15
ATOM 28776 C C . LEU C 3 32 ? -9.966 7.987 6.586 1.00 0.00 32 LEU P C 15
ATOM 28777 O O . LEU C 3 32 ? -10.397 6.831 6.419 1.00 0.00 32 LEU P O 15
ATOM 28793 N N . ALA C 3 33 ? -10.175 8.738 7.681 1.00 0.00 33 ALA P N 15
ATOM 28794 C CA . ALA C 3 33 ? -10.877 8.301 8.931 1.00 0.00 33 ALA P CA 15
ATOM 28795 C C . ALA C 3 33 ? -12.404 8.192 8.672 1.00 0.00 33 ALA P C 15
ATOM 28796 O O . ALA C 3 33 ? -13.001 7.189 9.023 1.00 0.00 33 ALA P O 15
ATOM 28803 N N . ASP C 3 34 ? -12.997 9.241 8.029 1.00 0.00 34 ASP P N 15
ATOM 28804 C CA . ASP C 3 34 ? -14.428 9.252 7.715 1.00 0.00 34 ASP P CA 15
ATOM 28805 C C . ASP C 3 34 ? -14.680 7.981 6.830 1.00 0.00 34 ASP P C 15
ATOM 28806 O O . ASP C 3 34 ? -15.599 7.232 7.169 1.00 0.00 34 ASP P O 15
ATOM 28815 N N . LEU C 3 35 ? -13.850 7.782 5.776 1.00 0.00 35 LEU P N 15
ATOM 28816 C CA . LEU C 3 35 ? -14.018 6.528 5.005 1.00 0.00 35 LEU P CA 15
ATOM 28817 C C . LEU C 3 35 ? -13.708 5.199 5.777 1.00 0.00 35 LEU P C 15
ATOM 28818 O O . LEU C 3 35 ? -14.462 4.280 5.600 1.00 0.00 35 LEU P O 15
ATOM 28834 N N . SER C 3 36 ? -12.665 5.084 6.588 1.00 0.00 36 SER P N 15
ATOM 28835 C CA . SER C 3 36 ? -12.323 3.854 7.381 1.00 0.00 36 SER P CA 15
ATOM 28836 C C . SER C 3 36 ? -13.441 3.440 8.358 1.00 0.00 36 SER P C 15
ATOM 28837 O O . SER C 3 36 ? -13.821 2.303 8.378 1.00 0.00 36 SER P O 15
ATOM 28845 N N . ALA C 3 37 ? -14.121 4.462 8.954 1.00 0.00 37 ALA P N 15
ATOM 28846 C CA . ALA C 3 37 ? -15.381 4.207 9.720 1.00 0.00 37 ALA P CA 15
ATOM 28847 C C . ALA C 3 37 ? -16.548 3.958 8.691 1.00 0.00 37 ALA P C 15
ATOM 28848 O O . ALA C 3 37 ? -17.198 2.942 8.786 1.00 0.00 37 ALA P O 15
ATOM 28855 N N . LYS C 3 38 ? -16.794 4.753 7.685 1.00 0.00 38 LYS P N 15
ATOM 28856 C CA . LYS C 3 38 ? -17.930 4.543 6.759 1.00 0.00 38 LYS P CA 15
ATOM 28857 C C . LYS C 3 38 ? -17.838 3.202 5.998 1.00 0.00 38 LYS P C 15
ATOM 28858 O O . LYS C 3 38 ? -18.881 2.503 5.943 1.00 0.00 38 LYS P O 15
ATOM 28877 N N . LEU C 3 39 ? -16.726 2.865 5.386 1.00 0.00 39 LEU P N 15
ATOM 28878 C CA . LEU C 3 39 ? -16.482 1.583 4.727 1.00 0.00 39 LEU P CA 15
ATOM 28879 C C . LEU C 3 39 ? -16.358 0.406 5.658 1.00 0.00 39 LEU P C 15
ATOM 28880 O O . LEU C 3 39 ? -16.475 -0.728 5.248 1.00 0.00 39 LEU P O 15
ATOM 28896 N N . ALA C 3 40 ? -16.066 0.675 6.939 1.00 0.00 40 ALA P N 15
ATOM 28897 C CA . ALA C 3 40 ? -15.619 -0.393 7.816 1.00 0.00 40 ALA P CA 15
ATOM 28898 C C . ALA C 3 40 ? -14.408 -1.191 7.394 1.00 0.00 40 ALA P C 15
ATOM 28899 O O . ALA C 3 40 ? -14.370 -2.457 7.327 1.00 0.00 40 ALA P O 15
ATOM 28906 N N . LEU C 3 41 ? -13.278 -0.431 7.210 1.00 0.00 41 LEU P N 15
ATOM 28907 C CA . LEU C 3 41 ? -11.999 -0.984 6.761 1.00 0.00 41 LEU P CA 15
ATOM 28908 C C . LEU C 3 41 ? -10.920 -0.371 7.603 1.00 0.00 41 LEU P C 15
ATOM 28909 O O . LEU C 3 41 ? -11.121 0.515 8.512 1.00 0.00 41 LEU P O 15
ATOM 28925 N N . GLY C 3 42 ? -9.681 -0.826 7.414 1.00 0.00 42 GLY P N 15
ATOM 28926 C CA . GLY C 3 42 ? -8.536 -0.213 7.941 1.00 0.00 42 GLY P CA 15
ATOM 28927 C C . GLY C 3 42 ? -8.149 1.111 7.243 1.00 0.00 42 GLY P C 15
ATOM 28928 O O . GLY C 3 42 ? -8.530 1.357 6.072 1.00 0.00 42 GLY P O 15
ATOM 28932 N N . THR C 3 43 ? -7.306 1.988 7.887 1.00 0.00 43 THR P N 15
ATOM 28933 C CA . THR C 3 43 ? -6.752 3.248 7.341 1.00 0.00 43 THR P CA 15
ATOM 28934 C C . THR C 3 43 ? -5.830 3.157 6.077 1.00 0.00 43 THR P C 15
ATOM 28935 O O . THR C 3 43 ? -5.899 3.976 5.125 1.00 0.00 43 THR P O 15
ATOM 28946 N N . ALA C 3 44 ? -5.021 2.119 6.097 1.00 0.00 44 ALA P N 15
ATOM 28947 C CA . ALA C 3 44 ? -4.051 1.732 5.076 1.00 0.00 44 ALA P CA 15
ATOM 28948 C C . ALA C 3 44 ? -4.760 1.546 3.717 1.00 0.00 44 ALA P C 15
ATOM 28949 O O . ALA C 3 44 ? -4.275 2.073 2.682 1.00 0.00 44 ALA P O 15
ATOM 28956 N N . GLN C 3 45 ? -5.888 0.872 3.744 1.00 0.00 45 GLN P N 15
ATOM 28957 C CA . GLN C 3 45 ? -6.703 0.635 2.542 1.00 0.00 45 GLN P CA 15
ATOM 28958 C C . GLN C 3 45 ? -7.240 1.827 1.845 1.00 0.00 45 GLN P C 15
ATOM 28959 O O . GLN C 3 45 ? -7.582 1.693 0.680 1.00 0.00 45 GLN P O 15
ATOM 28973 N N . VAL C 3 46 ? -7.522 2.932 2.550 1.00 0.00 46 VAL P N 15
ATOM 28974 C CA . VAL C 3 46 ? -8.069 4.038 1.874 1.00 0.00 46 VAL P CA 15
ATOM 28975 C C . VAL C 3 46 ? -6.977 4.756 1.132 1.00 0.00 46 VAL P C 15
ATOM 28976 O O . VAL C 3 46 ? -7.078 4.920 -0.077 1.00 0.00 46 VAL P O 15
ATOM 28989 N N . LYS C 3 47 ? -5.786 4.995 1.718 1.00 0.00 47 LYS P N 15
ATOM 28990 C CA . LYS C 3 47 ? -4.640 5.598 1.036 1.00 0.00 47 LYS P CA 15
ATOM 28991 C C . LYS C 3 47 ? -4.236 4.717 -0.174 1.00 0.00 47 LYS P C 15
ATOM 28992 O O . LYS C 3 47 ? -4.228 5.101 -1.352 1.00 0.00 47 LYS P O 15
ATOM 29011 N N . ILE C 3 48 ? -3.925 3.421 0.072 1.00 0.00 48 ILE P N 15
ATOM 29012 C CA . ILE C 3 48 ? -3.574 2.367 -0.915 1.00 0.00 48 ILE P CA 15
ATOM 29013 C C . ILE C 3 48 ? -4.656 2.408 -1.998 1.00 0.00 48 ILE P C 15
ATOM 29014 O O . ILE C 3 48 ? -4.265 2.225 -3.170 1.00 0.00 48 ILE P O 15
ATOM 29030 N N . TRP C 3 49 ? -5.980 2.649 -1.701 1.00 0.00 49 TRP P N 15
ATOM 29031 C CA . TRP C 3 49 ? -7.027 2.783 -2.731 1.00 0.00 49 TRP P CA 15
ATOM 29032 C C . TRP C 3 49 ? -6.729 4.012 -3.612 1.00 0.00 49 TRP P C 15
ATOM 29033 O O . TRP C 3 49 ? -6.547 3.669 -4.801 1.00 0.00 49 TRP P O 15
ATOM 29054 N N . PHE C 3 50 ? -6.620 5.221 -3.077 1.00 0.00 50 PHE P N 15
ATOM 29055 C CA . PHE C 3 50 ? -6.564 6.455 -3.904 1.00 0.00 50 PHE P CA 15
ATOM 29056 C C . PHE C 3 50 ? -5.231 6.511 -4.819 1.00 0.00 50 PHE P C 15
ATOM 29057 O O . PHE C 3 50 ? -5.204 7.084 -5.937 1.00 0.00 50 PHE P O 15
ATOM 29074 N N . LYS C 3 51 ? -4.196 5.852 -4.283 1.00 0.00 51 LYS P N 15
ATOM 29075 C CA . LYS C 3 51 ? -2.918 5.540 -5.015 1.00 0.00 51 LYS P CA 15
ATOM 29076 C C . LYS C 3 51 ? -3.181 4.635 -6.195 1.00 0.00 51 LYS P C 15
ATOM 29077 O O . LYS C 3 51 ? -2.805 4.983 -7.318 1.00 0.00 51 LYS P O 15
ATOM 29096 N N . ASN C 3 52 ? -3.799 3.506 -5.936 1.00 0.00 52 ASN P N 15
ATOM 29097 C CA . ASN C 3 52 ? -4.046 2.668 -7.125 1.00 0.00 52 ASN P CA 15
ATOM 29098 C C . ASN C 3 52 ? -5.070 3.357 -8.086 1.00 0.00 52 ASN P C 15
ATOM 29099 O O . ASN C 3 52 ? -4.980 3.247 -9.343 1.00 0.00 52 ASN P O 15
ATOM 29110 N N . ARG C 3 53 ? -6.060 4.126 -7.583 1.00 0.00 53 ARG P N 15
ATOM 29111 C CA . ARG C 3 53 ? -7.068 4.802 -8.387 1.00 0.00 53 ARG P CA 15
ATOM 29112 C C . ARG C 3 53 ? -6.461 5.587 -9.493 1.00 0.00 53 ARG P C 15
ATOM 29113 O O . ARG C 3 53 ? -6.917 5.436 -10.605 1.00 0.00 53 ARG P O 15
ATOM 29134 N N . ARG C 3 54 ? -5.502 6.455 -9.129 1.00 0.00 54 ARG P N 15
ATOM 29135 C CA . ARG C 3 54 ? -4.844 7.3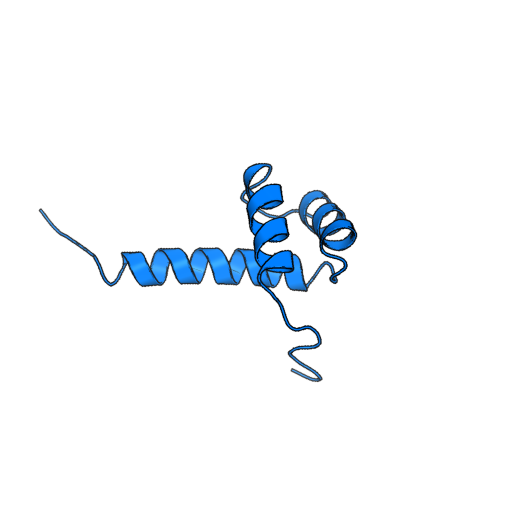47 -10.080 1.00 0.00 54 ARG P CA 15
ATOM 29136 C C . ARG C 3 54 ? -3.961 6.678 -11.081 1.00 0.00 54 ARG P C 15
ATOM 29137 O O . ARG C 3 54 ? -3.962 6.950 -12.247 1.00 0.00 54 ARG P O 15
ATOM 29158 N N . ARG C 3 55 ? -3.092 5.761 -10.551 1.00 0.00 55 ARG P N 15
ATOM 29159 C CA . ARG C 3 55 ? -2.211 4.944 -11.353 1.00 0.00 55 ARG P CA 15
ATOM 29160 C C . ARG C 3 55 ? -2.969 4.163 -12.425 1.00 0.00 55 ARG P C 15
ATOM 29161 O O . ARG C 3 55 ? -2.713 4.435 -13.616 1.00 0.00 55 ARG P O 15
ATOM 29182 N N . ARG C 3 56 ? -3.983 3.439 -12.101 1.00 0.00 56 ARG P N 15
ATOM 29183 C CA . ARG C 3 56 ? -5.040 2.799 -12.928 1.00 0.00 56 ARG P CA 15
ATOM 29184 C C . ARG C 3 56 ? -5.635 3.725 -13.954 1.00 0.00 56 ARG P C 15
ATOM 29185 O O . ARG C 3 56 ? -5.485 3.497 -15.129 1.00 0.00 56 ARG P O 15
ATOM 29206 N N . HIS C 3 57 ? -6.162 4.819 -13.455 1.00 0.00 57 HIS P N 15
ATOM 29207 C CA . HIS C 3 57 ? -6.772 5.918 -14.235 1.00 0.00 57 HIS P CA 15
ATOM 29208 C C . HIS C 3 57 ? -5.819 6.495 -15.296 1.00 0.00 57 HIS P C 15
ATOM 29209 O O . HIS C 3 57 ? -6.266 6.539 -16.443 1.00 0.00 57 HIS P O 15
ATOM 29223 N N . LYS C 3 58 ? -4.633 6.949 -14.983 1.00 0.00 58 LYS P N 15
ATOM 29224 C CA . LYS C 3 58 ? -3.644 7.291 -16.039 1.00 0.00 58 LYS P CA 15
ATOM 29225 C C . LYS C 3 58 ? -3.148 6.169 -16.929 1.00 0.00 58 LYS P C 15
ATOM 29226 O O . LYS C 3 58 ? -2.956 6.382 -18.157 1.00 0.00 58 LYS P O 15
ATOM 29245 N N . ILE C 3 59 ? -2.912 4.977 -16.369 1.00 0.00 59 ILE P N 15
ATOM 29246 C CA . ILE C 3 59 ? -2.472 3.794 -17.173 1.00 0.00 59 ILE P CA 15
ATOM 29247 C C . ILE C 3 59 ? -3.458 3.457 -18.279 1.00 0.00 59 ILE P C 15
ATOM 29248 O O . ILE C 3 59 ? -3.146 3.299 -19.444 1.00 0.00 59 ILE P O 15
ATOM 29264 N N . GLN C 3 60 ? -4.727 3.507 -17.867 1.00 0.00 60 GLN P N 15
ATOM 29265 C CA . GLN C 3 60 ? -5.926 3.360 -18.773 1.00 0.00 60 GLN P CA 15
ATOM 29266 C C . GLN C 3 60 ? -5.996 4.425 -19.928 1.00 0.00 60 GLN P C 15
ATOM 29267 O O . GLN C 3 60 ? -6.397 4.058 -21.026 1.00 0.00 60 GLN P O 15
ATOM 29281 N N . SER C 3 61 ? -5.548 5.672 -19.638 1.00 0.00 61 SER P N 15
ATOM 29282 C CA . SER C 3 61 ? -5.418 6.648 -20.739 1.00 0.00 61 SER P CA 15
ATOM 29283 C C . SER C 3 61 ? -4.267 6.336 -21.696 1.00 0.00 61 SER P C 15
ATOM 29284 O O . SER C 3 61 ? -4.334 6.699 -22.881 1.00 0.00 61 SER P O 15
ATOM 29292 N N . ASP C 3 62 ? -3.273 5.544 -21.260 1.00 0.00 62 ASP P N 15
ATOM 29293 C CA . ASP C 3 62 ? -2.151 5.031 -22.112 1.00 0.00 62 ASP P CA 15
ATOM 29294 C C . ASP C 3 62 ? -2.411 3.639 -22.850 1.00 0.00 62 ASP P C 15
ATOM 29295 O O . ASP C 3 62 ? -1.423 2.974 -23.275 1.00 0.00 62 ASP P O 15
ATOM 29304 N N . GLN C 3 63 ? -3.673 3.236 -23.023 1.00 0.00 63 GLN P N 15
ATOM 29305 C CA . GLN C 3 63 ? -4.140 2.004 -23.637 1.00 0.00 63 GLN P CA 15
ATOM 29306 C C . GLN C 3 63 ? -5.161 2.338 -24.725 1.00 0.00 63 GLN P C 15
ATOM 29307 O O . GLN C 3 63 ? -5.575 3.468 -24.814 1.00 0.00 63 GLN P O 15
ATOM 29321 N N . HIS C 3 64 ? -5.546 1.287 -25.464 1.00 0.00 64 HIS P N 15
ATOM 29322 C CA . HIS C 3 64 ? -6.530 1.252 -26.512 1.00 0.00 64 HIS P CA 15
ATOM 29323 C C . HIS C 3 64 ? -7.907 1.699 -25.941 1.00 0.00 64 HIS P C 15
ATOM 29324 O O . HIS C 3 64 ? -8.142 1.616 -24.720 1.00 0.00 64 HIS P O 15
ATOM 29338 N N . LYS C 3 65 ? -8.786 2.163 -26.821 1.00 0.00 65 LYS P N 15
ATOM 29339 C CA . LYS C 3 65 ? -10.080 2.803 -26.506 1.00 0.00 65 LYS P CA 15
ATOM 29340 C C . LYS C 3 65 ? -11.158 2.292 -27.441 1.00 0.00 65 LYS P C 15
ATOM 29341 O O . LYS C 3 65 ? -11.730 3.069 -28.158 1.00 0.00 65 LYS P O 15
ATOM 29360 N N . ASP C 3 66 ? -11.352 0.995 -27.579 1.00 0.00 66 ASP P N 15
ATOM 29361 C CA . ASP C 3 66 ? -12.394 0.323 -28.420 1.00 0.00 66 ASP P CA 15
ATOM 29362 C C . ASP C 3 66 ? -13.060 -0.912 -27.677 1.00 0.00 66 ASP P C 15
ATOM 29363 O O . ASP C 3 66 ? -13.677 -1.811 -28.251 1.00 0.00 66 ASP P O 15
ATOM 29372 N N . GLN C 3 67 ? -12.682 -1.155 -26.451 1.00 0.00 67 GLN P N 15
ATOM 29373 C CA . GLN C 3 67 ? -12.935 -2.393 -25.651 1.00 0.00 67 GLN P CA 15
ATOM 29374 C C . GLN C 3 67 ? -13.497 -2.140 -24.245 1.00 0.00 67 GLN P C 15
ATOM 29375 O O . GLN C 3 67 ? -13.910 -3.035 -23.494 1.00 0.00 67 GLN P O 15
ATOM 29389 N N . SER C 3 68 ? -13.575 -0.895 -23.816 1.00 0.00 68 SER P N 15
ATOM 29390 C CA . SER C 3 68 ? -14.047 -0.355 -22.529 1.00 0.00 68 SER P CA 15
ATOM 29391 C C . SER C 3 68 ? -15.190 0.606 -22.767 1.00 0.00 68 SER P C 15
ATOM 29392 O O . SER C 3 68 ? -16.282 0.323 -22.220 1.00 0.00 68 SER P O 15
ATOM 30223 N N . GLY C 3 1 ? 2.164 -7.535 -2.155 1.00 0.00 1 GLY P N 16
ATOM 30224 C CA . GLY C 3 1 ? 1.569 -8.862 -2.060 1.00 0.00 1 GLY P CA 16
ATOM 30225 C C . GLY C 3 1 ? 0.090 -8.790 -1.432 1.00 0.00 1 GLY P C 16
ATOM 30226 O O . GLY C 3 1 ? 0.175 -8.404 -0.239 1.00 0.00 1 GLY P O 16
ATOM 30232 N N . PRO C 3 2 ? -1.004 -9.056 -2.147 1.00 0.00 2 PRO P N 16
ATOM 30233 C CA . PRO C 3 2 ? -2.328 -8.711 -1.688 1.00 0.00 2 PRO P CA 16
ATOM 30234 C C . PRO C 3 2 ? -2.809 -8.816 -0.244 1.00 0.00 2 PRO P C 16
ATOM 30235 O O . PRO C 3 2 ? -3.215 -7.902 0.378 1.00 0.00 2 PRO P O 16
ATOM 30246 N N . ARG C 3 3 ? -2.787 -10.003 0.289 1.00 0.00 3 ARG P N 16
ATOM 30247 C CA . ARG C 3 3 ? -3.145 -10.311 1.660 1.00 0.00 3 ARG P CA 16
ATOM 30248 C C . ARG C 3 3 ? -2.356 -9.565 2.655 1.00 0.00 3 ARG P C 16
ATOM 30249 O O . ARG C 3 3 ? -2.827 -9.394 3.784 1.00 0.00 3 ARG P O 16
ATOM 30270 N N . ARG C 3 4 ? -1.115 -9.108 2.381 1.00 0.00 4 ARG P N 16
ATOM 30271 C CA . ARG C 3 4 ? -0.141 -8.547 3.375 1.00 0.00 4 ARG P CA 16
ATOM 30272 C C . ARG C 3 4 ? -0.610 -7.551 4.410 1.00 0.00 4 ARG P C 16
ATOM 30273 O O . ARG C 3 4 ? -0.170 -7.522 5.557 1.00 0.00 4 ARG P O 16
ATOM 30294 N N . THR C 3 5 ? -1.423 -6.622 4.035 1.00 0.00 5 THR P N 16
ATOM 30295 C CA . THR C 3 5 ? -2.074 -5.694 4.892 1.00 0.00 5 THR P CA 16
ATOM 30296 C C . THR C 3 5 ? -2.677 -6.334 6.169 1.00 0.00 5 THR P C 16
ATOM 30297 O O . THR C 3 5 ? -2.968 -7.486 6.219 1.00 0.00 5 THR P O 16
ATOM 30308 N N . ARG C 3 6 ? -2.995 -5.462 7.148 1.00 0.00 6 ARG P N 16
ATOM 30309 C CA . ARG C 3 6 ? -3.718 -5.851 8.367 1.00 0.00 6 ARG P CA 16
ATOM 30310 C C . ARG C 3 6 ? -5.185 -6.213 8.178 1.00 0.00 6 ARG P C 16
ATOM 30311 O O . ARG C 3 6 ? -5.769 -6.862 9.041 1.00 0.00 6 ARG P O 16
ATOM 30332 N N . THR C 3 7 ? -5.765 -5.856 7.025 1.00 0.00 7 THR P N 16
ATOM 30333 C CA . THR C 3 7 ? -7.153 -6.152 6.656 1.00 0.00 7 THR P CA 16
ATOM 30334 C C . THR C 3 7 ? -7.371 -6.146 5.132 1.00 0.00 7 THR P C 16
ATOM 30335 O O . THR C 3 7 ? -6.847 -5.274 4.408 1.00 0.00 7 THR P O 16
ATOM 30346 N N . THR C 3 8 ? -8.045 -7.197 4.641 1.00 0.00 8 THR P N 16
ATOM 30347 C CA . THR C 3 8 ? -8.430 -7.314 3.211 1.00 0.00 8 THR P CA 16
ATOM 30348 C C . THR C 3 8 ? -9.773 -6.612 2.975 1.00 0.00 8 THR P C 16
ATOM 30349 O O . THR C 3 8 ? -10.724 -6.960 3.632 1.00 0.00 8 THR P O 16
ATOM 30360 N N . PHE C 3 9 ? -9.818 -5.679 2.060 1.00 0.00 9 PHE P N 16
ATOM 30361 C CA . PHE C 3 9 ? -11.095 -4.951 1.691 1.00 0.00 9 PHE P CA 16
ATOM 30362 C C . PHE C 3 9 ? -12.225 -5.869 1.184 1.00 0.00 9 PHE P C 16
ATOM 30363 O O . PHE C 3 9 ? -12.025 -7.015 0.751 1.00 0.00 9 PHE P O 16
ATOM 30380 N N . THR C 3 10 ? -13.468 -5.393 1.203 1.00 0.00 10 THR P N 16
ATOM 30381 C CA . THR C 3 10 ? -14.664 -6.025 0.807 1.00 0.00 10 THR P CA 16
ATOM 30382 C C . THR C 3 10 ? -15.355 -5.252 -0.320 1.00 0.00 10 THR P C 16
ATOM 30383 O O . THR C 3 10 ? -14.961 -4.115 -0.643 1.00 0.00 10 THR P O 16
ATOM 30394 N N . SER C 3 11 ? -16.349 -5.891 -0.985 1.00 0.00 11 SER P N 16
ATOM 30395 C CA . SER C 3 11 ? -17.041 -5.119 -2.080 1.00 0.00 11 SER P CA 16
ATOM 30396 C C . SER C 3 11 ? -17.935 -4.036 -1.543 1.00 0.00 11 SER P C 16
ATOM 30397 O O . SER C 3 11 ? -17.948 -2.964 -2.195 1.00 0.00 11 SER P O 16
ATOM 30405 N N . SER C 3 12 ? -18.468 -4.120 -0.324 1.00 0.00 12 SER P N 16
ATOM 30406 C CA . SER C 3 12 ? -19.094 -3.004 0.416 1.00 0.00 12 SER P CA 16
ATOM 30407 C C . SER C 3 12 ? -18.110 -1.884 0.717 1.00 0.00 12 SER P C 16
ATOM 30408 O O . SER C 3 12 ? -18.431 -0.698 0.706 1.00 0.00 12 SER P O 16
ATOM 30416 N N . GLN C 3 13 ? -16.847 -2.168 0.946 1.00 0.00 13 GLN P N 16
ATOM 30417 C CA . GLN C 3 13 ? -15.783 -1.176 1.128 1.00 0.00 13 GLN P CA 16
ATOM 30418 C C . GLN C 3 13 ? -15.389 -0.503 -0.191 1.00 0.00 13 GLN P C 16
ATOM 30419 O O . GLN C 3 13 ? -15.338 0.687 -0.211 1.00 0.00 13 GLN P O 16
ATOM 30433 N N . ILE C 3 14 ? -15.201 -1.243 -1.278 1.00 0.00 14 ILE P N 16
ATOM 30434 C CA . ILE C 3 14 ? -14.888 -0.586 -2.511 1.00 0.00 14 ILE P CA 16
ATOM 30435 C C . ILE C 3 14 ? -16.143 0.212 -2.946 1.00 0.00 14 ILE P C 16
ATOM 30436 O O . ILE C 3 14 ? -15.978 1.320 -3.406 1.00 0.00 14 ILE P O 16
ATOM 30452 N N . ALA C 3 15 ? -17.329 -0.239 -2.582 1.00 0.00 15 ALA P N 16
ATOM 30453 C CA . ALA C 3 15 ? -18.579 0.464 -2.814 1.00 0.00 15 ALA P CA 16
ATOM 30454 C C . ALA C 3 15 ? -18.583 1.840 -2.063 1.00 0.00 15 ALA P C 16
ATOM 30455 O O . ALA C 3 15 ? -19.005 2.809 -2.715 1.00 0.00 15 ALA P O 16
ATOM 30462 N N . GLU C 3 16 ? -18.191 1.905 -0.766 1.00 0.00 16 GLU P N 16
ATOM 30463 C CA . GLU C 3 16 ? -17.934 3.099 -0.061 1.00 0.00 16 GLU P CA 16
ATOM 30464 C C . GLU C 3 16 ? -16.828 3.982 -0.647 1.00 0.00 16 GLU P C 16
ATOM 30465 O O . GLU C 3 16 ? -16.957 5.187 -0.886 1.00 0.00 16 GLU P O 16
ATOM 30477 N N . LEU C 3 17 ? -15.684 3.406 -0.902 1.00 0.00 17 LEU P N 16
ATOM 30478 C CA . LEU C 3 17 ? -14.540 4.152 -1.400 1.00 0.00 17 LEU P CA 16
ATOM 30479 C C . LEU C 3 17 ? -14.860 4.850 -2.732 1.00 0.00 17 LEU P C 16
ATOM 30480 O O . LEU C 3 17 ? -14.546 6.018 -2.866 1.00 0.00 17 LEU P O 16
ATOM 30496 N N . GLU C 3 18 ? -15.581 4.235 -3.629 1.00 0.00 18 GLU P N 16
ATOM 30497 C CA . GLU C 3 18 ? -16.057 4.837 -4.855 1.00 0.00 18 GLU P CA 16
ATOM 30498 C C . GLU C 3 18 ? -17.101 5.916 -4.680 1.00 0.00 18 GLU P C 16
ATOM 30499 O O . GLU C 3 18 ? -16.970 6.993 -5.277 1.00 0.00 18 GLU P O 16
ATOM 30511 N N . GLN C 3 19 ? -18.018 5.704 -3.729 1.00 0.00 19 GLN P N 16
ATOM 30512 C CA . GLN C 3 19 ? -19.077 6.748 -3.564 1.00 0.00 19 GLN P CA 16
ATOM 30513 C C . GLN C 3 19 ? -18.540 8.020 -2.857 1.00 0.00 19 GLN P C 16
ATOM 30514 O O . GLN C 3 19 ? -18.999 9.099 -3.278 1.00 0.00 19 GLN P O 16
ATOM 30528 N N . HIS C 3 20 ? -17.716 7.934 -1.862 1.00 0.00 20 HIS P N 16
ATOM 30529 C CA . HIS C 3 20 ? -17.108 9.156 -1.279 1.00 0.00 20 HIS P CA 16
ATOM 30530 C C . HIS C 3 20 ? -15.953 9.735 -2.172 1.00 0.00 20 HIS P C 16
ATOM 30531 O O . HIS C 3 20 ? -15.624 10.893 -2.120 1.00 0.00 20 HIS P O 16
ATOM 30545 N N . PHE C 3 21 ? -15.300 8.930 -2.986 1.00 0.00 21 PHE P N 16
ATOM 30546 C CA . PHE C 3 21 ? -14.411 9.436 -4.042 1.00 0.00 21 PHE P CA 16
ATOM 30547 C C . PHE C 3 21 ? -15.150 10.318 -5.080 1.00 0.00 21 PHE P C 16
ATOM 30548 O O . PHE C 3 21 ? -14.607 11.338 -5.429 1.00 0.00 21 PHE P O 16
ATOM 30565 N N . LEU C 3 22 ? -16.413 10.034 -5.474 1.00 0.00 22 LEU P N 16
ATOM 30566 C CA . LEU C 3 22 ? -17.244 10.992 -6.268 1.00 0.00 22 LEU P CA 16
ATOM 30567 C C . LEU C 3 22 ? -17.251 12.453 -5.653 1.00 0.00 22 LEU P C 16
ATOM 30568 O O . LEU C 3 22 ? -17.482 13.460 -6.314 1.00 0.00 22 LEU P O 16
ATOM 30584 N N . GLN C 3 23 ? -17.170 12.568 -4.366 1.00 0.00 23 GLN P N 16
ATOM 30585 C CA . GLN C 3 23 ? -17.098 13.772 -3.559 1.00 0.00 23 GLN P CA 16
ATOM 30586 C C . GLN C 3 23 ? -15.632 14.401 -3.449 1.00 0.00 23 GLN P C 16
ATOM 30587 O O . GLN C 3 23 ? -15.459 15.552 -3.056 1.00 0.00 23 GLN P O 16
ATOM 30601 N N . GLY C 3 24 ? -14.583 13.617 -3.775 1.00 0.00 24 GLY P N 16
ATOM 30602 C CA . GLY C 3 24 ? -13.229 14.094 -3.926 1.00 0.00 24 GLY P CA 16
ATOM 30603 C C . GLY C 3 24 ? -12.328 12.979 -4.501 1.00 0.00 24 GLY P C 16
ATOM 30604 O O . GLY C 3 24 ? -12.147 11.842 -3.999 1.00 0.00 24 GLY P O 16
ATOM 30608 N N . ARG C 3 25 ? -11.718 13.350 -5.630 1.00 0.00 25 ARG P N 16
ATOM 30609 C CA . ARG C 3 25 ? -11.031 12.437 -6.510 1.00 0.00 25 ARG P CA 16
ATOM 30610 C C . ARG C 3 25 ? -9.643 12.044 -5.980 1.00 0.00 25 ARG P C 16
ATOM 30611 O O . ARG C 3 25 ? -9.023 11.152 -6.532 1.00 0.00 25 ARG P O 16
ATOM 30632 N N . TYR C 3 26 ? -9.148 12.758 -4.987 1.00 0.00 26 TYR P N 16
ATOM 30633 C CA . TYR C 3 26 ? -7.946 12.416 -4.128 1.00 0.00 26 TYR P CA 16
ATOM 30634 C C . TYR C 3 26 ? -8.112 12.748 -2.670 1.00 0.00 26 TYR P C 16
ATOM 30635 O O . TYR C 3 26 ? -9.032 13.463 -2.233 1.00 0.00 26 TYR P O 16
ATOM 30653 N N . LEU C 3 27 ? -7.142 12.326 -1.823 1.00 0.00 27 LEU P N 16
ATOM 30654 C CA . LEU C 3 27 ? -7.040 12.428 -0.335 1.00 0.00 27 LEU P CA 16
ATOM 30655 C C . LEU C 3 27 ? -6.318 13.684 0.150 1.00 0.00 27 LEU P C 16
ATOM 30656 O O . LEU C 3 27 ? -5.592 14.465 -0.508 1.00 0.00 27 LEU P O 16
ATOM 30672 N N . THR C 3 28 ? -6.682 13.872 1.383 1.00 0.00 28 THR P N 16
ATOM 30673 C CA . THR C 3 28 ? -6.138 14.741 2.452 1.00 0.00 28 THR P CA 16
ATOM 30674 C C . THR C 3 28 ? -6.378 13.939 3.721 1.00 0.00 28 THR P C 16
ATOM 30675 O O . THR C 3 28 ? -7.059 12.929 3.638 1.00 0.00 28 THR P O 16
ATOM 30686 N N . ALA C 3 29 ? -5.948 14.360 4.858 1.00 0.00 29 ALA P N 16
ATOM 30687 C CA . ALA C 3 29 ? -6.262 13.642 6.158 1.00 0.00 29 ALA P CA 16
ATOM 30688 C C . ALA C 3 29 ? -7.747 13.634 6.464 1.00 0.00 29 ALA P C 16
ATOM 30689 O O . ALA C 3 29 ? -8.186 12.671 7.082 1.00 0.00 29 ALA P O 16
ATOM 30696 N N . PRO C 3 30 ? -8.529 14.723 6.185 1.00 0.00 30 PRO P N 16
ATOM 30697 C CA . PRO C 3 30 ? -9.935 14.691 6.409 1.00 0.00 30 PRO P CA 16
ATOM 30698 C C . PRO C 3 30 ? -10.661 13.710 5.564 1.00 0.00 30 PRO P C 16
ATOM 30699 O O . PRO C 3 30 ? -11.503 12.927 6.008 1.00 0.00 30 PRO P O 16
ATOM 30710 N N . ARG C 3 31 ? -10.350 13.599 4.289 1.00 0.00 31 ARG P N 16
ATOM 30711 C CA . ARG C 3 31 ? -10.915 12.516 3.385 1.00 0.00 31 ARG P CA 16
ATOM 30712 C C . ARG C 3 31 ? -10.457 11.092 3.876 1.00 0.00 31 ARG P C 16
ATOM 30713 O O . ARG C 3 31 ? -11.310 10.222 4.075 1.00 0.00 31 ARG P O 16
ATOM 30734 N N . LEU C 3 32 ? -9.114 10.949 4.116 1.00 0.00 32 LEU P N 16
ATOM 30735 C CA . LEU C 3 32 ? -8.566 9.652 4.598 1.00 0.00 32 LEU P CA 16
ATOM 30736 C C . LEU C 3 32 ? -9.176 9.248 6.005 1.00 0.00 32 LEU P C 16
ATOM 30737 O O . LEU C 3 32 ? -9.420 8.088 6.208 1.00 0.00 32 LEU P O 16
ATOM 30753 N N . ALA C 3 33 ? -9.371 10.190 6.918 1.00 0.00 33 ALA P N 16
ATOM 30754 C CA . ALA C 3 33 ? -10.065 10.060 8.233 1.00 0.00 33 ALA P CA 16
ATOM 30755 C C . ALA C 3 33 ? -11.522 9.693 7.985 1.00 0.00 33 ALA P C 16
ATOM 30756 O O . ALA C 3 33 ? -12.034 8.866 8.737 1.00 0.00 33 ALA P O 16
ATOM 30763 N N . ASP C 3 34 ? -12.278 10.452 7.174 1.00 0.00 34 ASP P N 16
ATOM 30764 C CA . ASP C 3 34 ? -13.725 10.262 6.981 1.00 0.00 34 ASP P CA 16
ATOM 30765 C C . ASP C 3 34 ? -14.043 8.872 6.440 1.00 0.00 34 ASP P C 16
ATOM 30766 O O . ASP C 3 34 ? -14.906 8.129 6.955 1.00 0.00 34 ASP P O 16
ATOM 30775 N N . LEU C 3 35 ? -13.411 8.532 5.335 1.00 0.00 35 LEU P N 16
ATOM 30776 C CA . LEU C 3 35 ? -13.749 7.350 4.587 1.00 0.00 35 LEU P CA 16
ATOM 30777 C C . LEU C 3 35 ? -13.244 6.196 5.295 1.00 0.00 35 LEU P C 16
ATOM 30778 O O . LEU C 3 35 ? -13.975 5.271 5.237 1.00 0.00 35 LEU P O 16
ATOM 30794 N N . SER C 3 36 ? -12.116 6.206 6.003 1.00 0.00 36 SER P N 16
ATOM 30795 C CA . SER C 3 36 ? -11.775 4.988 6.824 1.00 0.00 36 SER P CA 16
ATOM 30796 C C . SER C 3 36 ? -12.823 4.864 7.966 1.00 0.00 36 SER P C 16
ATOM 30797 O O . SER C 3 36 ? -13.230 3.710 8.195 1.00 0.00 36 SER P O 16
ATOM 30805 N N . ALA C 3 37 ? -13.230 6.002 8.599 1.00 0.00 37 ALA P N 16
ATOM 30806 C CA . ALA C 3 37 ? -14.299 5.950 9.601 1.00 0.00 37 ALA P CA 16
ATOM 30807 C C . ALA C 3 37 ? -15.668 5.416 9.056 1.00 0.00 37 ALA P C 16
ATOM 30808 O O . ALA C 3 37 ? -16.310 4.596 9.734 1.00 0.00 37 ALA P O 16
ATOM 30815 N N . LYS C 3 38 ? -16.096 5.746 7.827 1.00 0.00 38 LYS P N 16
ATOM 30816 C CA . LYS C 3 38 ? -17.331 5.386 7.100 1.00 0.00 38 LYS P CA 16
ATOM 30817 C C . LYS C 3 38 ? -17.200 4.008 6.434 1.00 0.00 38 LYS P C 16
ATOM 30818 O O . LYS C 3 38 ? -18.091 3.190 6.741 1.00 0.00 38 LYS P O 16
ATOM 30837 N N . LEU C 3 39 ? -16.038 3.606 5.907 1.00 0.00 39 LEU P N 16
ATOM 30838 C CA . LEU C 3 39 ? -15.703 2.244 5.475 1.00 0.00 39 LEU P CA 16
ATOM 30839 C C . LEU C 3 39 ? -15.518 1.207 6.574 1.00 0.00 39 LEU P C 16
ATOM 30840 O O . LEU C 3 39 ? -15.800 0.021 6.323 1.00 0.00 39 LEU P O 16
ATOM 30856 N N . ALA C 3 40 ? -15.058 1.637 7.737 1.00 0.00 40 ALA P N 16
ATOM 30857 C CA . ALA C 3 40 ? -14.485 0.898 8.835 1.00 0.00 40 ALA P CA 16
ATOM 30858 C C . ALA C 3 40 ? -13.176 0.230 8.423 1.00 0.00 40 ALA P C 16
ATOM 30859 O O . ALA C 3 40 ? -13.079 -0.983 8.227 1.00 0.00 40 ALA P O 16
ATOM 30866 N N . LEU C 3 41 ? -12.191 1.009 8.219 1.00 0.00 41 LEU P N 16
ATOM 30867 C CA . LEU C 3 41 ? -10.796 0.614 7.999 1.00 0.00 41 LEU P CA 16
ATOM 30868 C C . LEU C 3 41 ? -9.799 1.442 8.931 1.00 0.00 41 LEU P C 16
ATOM 30869 O O . LEU C 3 41 ? -10.190 2.320 9.688 1.00 0.00 41 LEU P O 16
ATOM 30885 N N . GLY C 3 42 ? -8.466 1.140 8.762 1.00 0.00 42 GLY P N 16
ATOM 30886 C CA . GLY C 3 42 ? -7.333 1.980 9.148 1.00 0.00 42 GLY P CA 16
ATOM 30887 C C . GLY C 3 42 ? -7.293 3.115 8.211 1.00 0.00 42 GLY P C 16
ATOM 30888 O O . GLY C 3 42 ? -7.693 3.067 7.067 1.00 0.00 42 GLY P O 16
ATOM 30892 N N . THR C 3 43 ? -6.758 4.338 8.549 1.00 0.00 43 THR P N 16
ATOM 30893 C CA . THR C 3 43 ? -6.631 5.425 7.560 1.00 0.00 43 THR P CA 16
ATOM 30894 C C . THR C 3 43 ? -5.659 5.094 6.446 1.00 0.00 43 THR P C 16
ATOM 30895 O O . THR C 3 43 ? -5.936 5.431 5.248 1.00 0.00 43 THR P O 16
ATOM 30906 N N . ALA C 3 44 ? -4.637 4.287 6.680 1.00 0.00 44 ALA P N 16
ATOM 30907 C CA . ALA C 3 44 ? -3.687 4.056 5.584 1.00 0.00 44 ALA P CA 16
ATOM 30908 C C . ALA C 3 44 ? -4.322 3.239 4.428 1.00 0.00 44 ALA P C 16
ATOM 30909 O O . ALA C 3 44 ? -3.899 3.205 3.204 1.00 0.00 44 ALA P O 16
ATOM 30916 N N . GLN C 3 45 ? -5.403 2.484 4.715 1.00 0.00 45 GLN P N 16
ATOM 30917 C CA . GLN C 3 45 ? -6.064 1.607 3.743 1.00 0.00 45 GLN P CA 16
ATOM 30918 C C . GLN C 3 45 ? -6.727 2.509 2.699 1.00 0.00 45 GLN P C 16
ATOM 30919 O O . GLN C 3 45 ? -6.634 2.185 1.480 1.00 0.00 45 GLN P O 16
ATOM 30933 N N . VAL C 3 46 ? -7.230 3.718 3.027 1.00 0.00 46 VAL P N 16
ATOM 30934 C CA . VAL C 3 46 ? -7.803 4.740 2.055 1.00 0.00 46 VAL P CA 16
ATOM 30935 C C . VAL C 3 46 ? -6.703 5.260 1.134 1.00 0.00 46 VAL P C 16
ATOM 30936 O O . VAL C 3 46 ? -6.910 5.178 -0.082 1.00 0.00 46 VAL P O 16
ATOM 30949 N N . LYS C 3 47 ? -5.581 5.623 1.720 1.00 0.00 47 LYS P N 16
ATOM 30950 C CA . LYS C 3 47 ? -4.289 5.972 1.060 1.00 0.00 47 LYS P CA 16
ATOM 30951 C C . LYS C 3 47 ? -3.753 4.976 -0.015 1.00 0.00 47 LYS P C 16
ATOM 30952 O O . LYS C 3 47 ? -3.647 5.339 -1.179 1.00 0.00 47 LYS P O 16
ATOM 30971 N N . ILE C 3 48 ? -3.756 3.678 0.287 1.00 0.00 48 ILE P N 16
ATOM 30972 C CA . ILE C 3 48 ? -3.432 2.540 -0.574 1.00 0.00 48 ILE P CA 16
ATOM 30973 C C . ILE C 3 48 ? -4.558 2.436 -1.636 1.00 0.00 48 ILE P C 16
ATOM 30974 O O . ILE C 3 48 ? -4.228 2.530 -2.820 1.00 0.00 48 ILE P O 16
ATOM 30990 N N . TRP C 3 49 ? -5.871 2.370 -1.230 1.00 0.00 49 TRP P N 16
ATOM 30991 C CA . TRP C 3 49 ? -6.977 2.356 -2.237 1.00 0.00 49 TRP P CA 16
ATOM 30992 C C . TRP C 3 49 ? -6.776 3.405 -3.286 1.00 0.00 49 TRP P C 16
ATOM 30993 O O . TRP C 3 49 ? -6.645 3.142 -4.533 1.00 0.00 49 TRP P O 16
ATOM 31014 N N . PHE C 3 50 ? -6.720 4.637 -2.868 1.00 0.00 50 PHE P N 16
ATOM 31015 C CA . PHE C 3 50 ? -6.756 5.724 -3.792 1.00 0.00 50 PHE P CA 16
ATOM 31016 C C . PHE C 3 50 ? -5.432 5.714 -4.599 1.00 0.00 50 PHE P C 16
ATOM 31017 O O . PHE C 3 50 ? -5.520 5.779 -5.865 1.00 0.00 50 PHE P O 16
ATOM 31034 N N . LYS C 3 51 ? -4.259 5.664 -3.945 1.00 0.00 51 LYS P N 16
ATOM 31035 C CA . LYS C 3 51 ? -2.957 5.648 -4.666 1.00 0.00 51 LYS P CA 16
ATOM 31036 C C . LYS C 3 51 ? -2.933 4.604 -5.770 1.00 0.00 51 LYS P C 16
ATOM 31037 O O . LYS C 3 51 ? -2.743 4.912 -6.950 1.00 0.00 51 LYS P O 16
ATOM 31056 N N . ASN C 3 52 ? -3.296 3.367 -5.436 1.00 0.00 52 ASN P N 16
ATOM 31057 C CA . ASN C 3 52 ? -3.386 2.190 -6.251 1.00 0.00 52 ASN P CA 16
ATOM 31058 C C . ASN C 3 52 ? -4.445 2.300 -7.365 1.00 0.00 52 ASN P C 16
ATOM 31059 O O . ASN C 3 52 ? -4.089 2.006 -8.495 1.00 0.00 52 ASN P O 16
ATOM 31070 N N . ARG C 3 53 ? -5.678 2.706 -7.117 1.00 0.00 53 ARG P N 16
ATOM 31071 C CA . ARG C 3 53 ? -6.821 2.779 -8.098 1.00 0.00 53 ARG P CA 16
ATOM 31072 C C . ARG C 3 53 ? -6.540 3.893 -9.163 1.00 0.00 53 ARG P C 16
ATOM 31073 O O . ARG C 3 53 ? -6.670 3.626 -10.382 1.00 0.00 53 ARG P O 16
ATOM 31094 N N . ARG C 3 54 ? -6.221 5.128 -8.785 1.00 0.00 54 ARG P N 16
ATOM 31095 C CA . ARG C 3 54 ? -5.910 6.265 -9.732 1.00 0.00 54 ARG P CA 16
ATOM 31096 C C . ARG C 3 54 ? -4.682 5.876 -10.640 1.00 0.00 54 ARG P C 16
ATOM 31097 O O . ARG C 3 54 ? -4.786 5.963 -11.856 1.00 0.00 54 ARG P O 16
ATOM 31118 N N . ARG C 3 55 ? -3.597 5.334 -10.066 1.00 0.00 55 ARG P N 16
ATOM 31119 C CA . ARG C 3 55 ? -2.487 4.790 -10.826 1.00 0.00 55 ARG P CA 16
ATOM 31120 C C . ARG C 3 55 ? -2.958 3.807 -11.968 1.00 0.00 55 ARG P C 16
ATOM 31121 O O . ARG C 3 55 ? -2.677 3.980 -13.196 1.00 0.00 55 ARG P O 16
ATOM 31142 N N . ARG C 3 56 ? -3.767 2.857 -11.565 1.00 0.00 56 ARG P N 16
ATOM 31143 C CA . ARG C 3 56 ? -4.291 1.845 -12.523 1.00 0.00 56 ARG P CA 16
ATOM 31144 C C . ARG C 3 56 ? -5.151 2.467 -13.608 1.00 0.00 56 ARG P C 16
ATOM 31145 O O . ARG C 3 56 ? -5.047 2.048 -14.736 1.00 0.00 56 ARG P O 16
ATOM 31166 N N . HIS C 3 57 ? -5.965 3.447 -13.294 1.00 0.00 57 HIS P N 16
ATOM 31167 C CA . HIS C 3 57 ? -6.709 4.073 -14.300 1.00 0.00 57 HIS P CA 16
ATOM 31168 C C . HIS C 3 57 ? -5.779 4.797 -15.324 1.00 0.00 57 HIS P C 16
ATOM 31169 O O . HIS C 3 57 ? -5.805 4.551 -16.492 1.00 0.00 57 HIS P O 16
ATOM 31183 N N . LYS C 3 58 ? -5.022 5.793 -14.911 1.00 0.00 58 LYS P N 16
ATOM 31184 C CA . LYS C 3 58 ? -4.203 6.623 -15.811 1.00 0.00 58 LYS P CA 16
ATOM 31185 C C . LYS C 3 58 ? -3.314 5.734 -16.645 1.00 0.00 58 LYS P C 16
ATOM 31186 O O . LYS C 3 58 ? -3.030 6.053 -17.794 1.00 0.00 58 LYS P O 16
ATOM 31205 N N . ILE C 3 59 ? -2.811 4.581 -16.169 1.00 0.00 59 ILE P N 16
ATOM 31206 C CA . ILE C 3 59 ? -2.002 3.654 -17.007 1.00 0.00 59 ILE P CA 16
ATOM 31207 C C . ILE C 3 59 ? -2.890 3.001 -18.100 1.00 0.00 59 ILE P C 16
ATOM 31208 O O . ILE C 3 59 ? -2.431 3.084 -19.271 1.00 0.00 59 ILE P O 16
ATOM 31224 N N . GLN C 3 60 ? -4.122 2.513 -17.745 1.00 0.00 60 GLN P N 16
ATOM 31225 C CA . GLN C 3 60 ? -4.978 1.925 -18.696 1.00 0.00 60 GLN P CA 16
ATOM 31226 C C . GLN C 3 60 ? -5.409 2.862 -19.799 1.00 0.00 60 GLN P C 16
ATOM 31227 O O . GLN C 3 60 ? -5.188 2.591 -20.996 1.00 0.00 60 GLN P O 16
ATOM 31241 N N . SER C 3 61 ? -5.676 4.149 -19.457 1.00 0.00 61 SER P N 16
ATOM 31242 C CA . SER C 3 61 ? -5.926 5.286 -20.359 1.00 0.00 61 SER P CA 16
ATOM 31243 C C . SER C 3 61 ? -4.698 5.540 -21.257 1.00 0.00 61 SER P C 16
ATOM 31244 O O . SER C 3 61 ? -4.930 5.933 -22.373 1.00 0.00 61 SER P O 16
ATOM 31252 N N . ASP C 3 62 ? -3.418 5.334 -20.826 1.00 0.00 62 ASP P N 16
ATOM 31253 C CA . ASP C 3 62 ? -2.168 5.496 -21.607 1.00 0.00 62 ASP P CA 16
ATOM 31254 C C . ASP C 3 62 ? -2.026 4.370 -22.605 1.00 0.00 62 ASP P C 16
ATOM 31255 O O . ASP C 3 62 ? -1.668 4.598 -23.715 1.00 0.00 62 ASP P O 16
ATOM 31264 N N . GLN C 3 63 ? -2.284 3.084 -22.152 1.00 0.00 63 GLN P N 16
ATOM 31265 C CA . GLN C 3 63 ? -2.389 1.952 -23.128 1.00 0.00 63 GLN P CA 16
ATOM 31266 C C . GLN C 3 63 ? -3.580 2.003 -24.038 1.00 0.00 63 GLN P C 16
ATOM 31267 O O . GLN C 3 63 ? -3.736 1.116 -24.811 1.00 0.00 63 GLN P O 16
ATOM 31281 N N . HIS C 3 64 ? -4.336 3.073 -23.940 1.00 0.00 64 HIS P N 16
ATOM 31282 C CA . HIS C 3 64 ? -5.568 3.380 -24.715 1.00 0.00 64 HIS P CA 16
ATOM 31283 C C . HIS C 3 64 ? -6.653 2.224 -24.622 1.00 0.00 64 HIS P C 16
ATOM 31284 O O . HIS C 3 64 ? -7.271 1.773 -25.638 1.00 0.00 64 HIS P O 16
ATOM 31298 N N . LYS C 3 65 ? -6.908 1.836 -23.393 1.00 0.00 65 LYS P N 16
ATOM 31299 C CA . LYS C 3 65 ? -8.003 0.968 -22.925 1.00 0.00 65 LYS P CA 16
ATOM 31300 C C . LYS C 3 65 ? -8.937 1.769 -22.026 1.00 0.00 65 LYS P C 16
ATOM 31301 O O . LYS C 3 65 ? -8.587 2.817 -21.480 1.00 0.00 65 LYS P O 16
ATOM 31320 N N . ASP C 3 66 ? -10.095 1.213 -21.773 1.00 0.00 66 ASP P N 16
ATOM 31321 C CA . ASP C 3 66 ? -11.023 1.748 -20.803 1.00 0.00 66 ASP P CA 16
ATOM 31322 C C . ASP C 3 66 ? -11.277 0.819 -19.597 1.00 0.00 66 ASP P C 16
ATOM 31323 O O . ASP C 3 66 ? -11.008 -0.397 -19.605 1.00 0.00 66 ASP P O 16
ATOM 31332 N N . GLN C 3 67 ? -12.015 1.315 -18.573 1.00 0.00 67 GLN P N 16
ATOM 31333 C CA . GLN C 3 67 ? -12.391 0.590 -17.352 1.00 0.00 67 GLN P CA 16
ATOM 31334 C C . GLN C 3 67 ? -13.849 0.896 -16.885 1.00 0.00 67 GLN P C 16
ATOM 31335 O O . GLN C 3 67 ? -14.235 0.269 -15.878 1.00 0.00 67 GLN P O 16
ATOM 31349 N N . SER C 3 68 ? -14.651 1.845 -17.436 1.00 0.00 68 SER P N 16
ATOM 31350 C CA . SER C 3 68 ? -16.027 2.091 -17.006 1.00 0.00 68 SER P CA 16
ATOM 31351 C C . SER C 3 68 ? -16.963 2.258 -18.187 1.00 0.00 68 SER P C 16
ATOM 31352 O O . SER C 3 68 ? -17.455 1.230 -18.711 1.00 0.00 68 SER P O 16
ATOM 32183 N N . GLY C 3 1 ? 0.691 -11.735 7.582 1.00 0.00 1 GLY P N 17
ATOM 32184 C CA . GLY C 3 1 ? 1.850 -11.506 8.461 1.00 0.00 1 GLY P CA 17
ATOM 32185 C C . GLY C 3 1 ? 1.596 -10.311 9.412 1.00 0.00 1 GLY P C 17
ATOM 32186 O O . GLY C 3 1 ? 0.914 -9.356 8.994 1.00 0.00 1 GLY P O 17
ATOM 32192 N N . PRO C 3 2 ? 2.184 -10.290 10.603 1.00 0.00 2 PRO P N 17
ATOM 32193 C CA . PRO C 3 2 ? 1.967 -9.201 11.561 1.00 0.00 2 PRO P CA 17
ATOM 32194 C C . PRO C 3 2 ? 2.666 -7.875 11.203 1.00 0.00 2 PRO P C 17
ATOM 32195 O O . PRO C 3 2 ? 2.434 -6.846 11.855 1.00 0.00 2 PRO P O 17
ATOM 32206 N N . ARG C 3 3 ? 3.626 -7.930 10.233 1.00 0.00 3 ARG P N 17
ATOM 32207 C CA . ARG C 3 3 ? 4.097 -6.747 9.574 1.00 0.00 3 ARG P CA 17
ATOM 32208 C C . ARG C 3 3 ? 3.729 -6.514 8.090 1.00 0.00 3 ARG P C 17
ATOM 32209 O O . ARG C 3 3 ? 4.152 -5.477 7.600 1.00 0.00 3 ARG P O 17
ATOM 32230 N N . ARG C 3 4 ? 3.106 -7.425 7.427 1.00 0.00 4 ARG P N 17
ATOM 32231 C CA . ARG C 3 4 ? 2.473 -7.194 6.049 1.00 0.00 4 ARG P CA 17
ATOM 32232 C C . ARG C 3 4 ? 1.465 -8.360 5.721 1.00 0.00 4 ARG P C 17
ATOM 32233 O O . ARG C 3 4 ? 1.712 -9.473 6.153 1.00 0.00 4 ARG P O 17
ATOM 32254 N N . THR C 3 5 ? 0.401 -8.039 5.007 1.00 0.00 5 THR P N 17
ATOM 32255 C CA . THR C 3 5 ? -0.637 -8.986 4.597 1.00 0.00 5 THR P CA 17
ATOM 32256 C C . THR C 3 5 ? -1.588 -8.352 3.602 1.00 0.00 5 THR P C 17
ATOM 32257 O O . THR C 3 5 ? -1.184 -7.584 2.681 1.00 0.00 5 THR P O 17
ATOM 32268 N N . ARG C 3 6 ? -2.862 -8.822 3.473 1.00 0.00 6 ARG P N 17
ATOM 32269 C CA . ARG C 3 6 ? -3.914 -8.378 2.561 1.00 0.00 6 ARG P CA 17
ATOM 32270 C C . ARG C 3 6 ? -5.232 -7.940 3.214 1.00 0.00 6 ARG P C 17
ATOM 32271 O O . ARG C 3 6 ? -5.474 -8.430 4.322 1.00 0.00 6 ARG P O 17
ATOM 32292 N N . THR C 3 7 ? -6.065 -7.255 2.436 1.00 0.00 7 THR P N 17
ATOM 32293 C CA . THR C 3 7 ? -7.514 -7.021 2.697 1.00 0.00 7 THR P CA 17
ATOM 32294 C C . THR C 3 7 ? -8.239 -7.543 1.480 1.00 0.00 7 THR P C 17
ATOM 32295 O O . THR C 3 7 ? -7.811 -7.525 0.285 1.00 0.00 7 THR P O 17
ATOM 32306 N N . THR C 3 8 ? -9.474 -8.021 1.664 1.00 0.00 8 THR P N 17
ATOM 32307 C CA . THR C 3 8 ? -10.316 -8.555 0.595 1.00 0.00 8 THR P CA 17
ATOM 32308 C C . THR C 3 8 ? -11.642 -7.793 0.609 1.00 0.00 8 THR P C 17
ATOM 32309 O O . THR C 3 8 ? -12.589 -8.078 1.342 1.00 0.00 8 THR P O 17
ATOM 32320 N N . PHE C 3 9 ? -11.590 -6.678 -0.108 1.00 0.00 9 PHE P N 17
ATOM 32321 C CA . PHE C 3 9 ? -12.601 -5.711 -0.023 1.00 0.00 9 PHE P CA 17
ATOM 32322 C C . PHE C 3 9 ? -13.938 -6.136 -0.688 1.00 0.00 9 PHE P C 17
ATOM 32323 O O . PHE C 3 9 ? -13.949 -6.970 -1.570 1.00 0.00 9 PHE P O 17
ATOM 32340 N N . THR C 3 10 ? -15.094 -5.440 -0.336 1.00 0.00 10 THR P N 17
ATOM 32341 C CA . THR C 3 10 ? -16.411 -5.762 -0.916 1.00 0.00 10 THR P CA 17
ATOM 32342 C C . THR C 3 10 ? -16.628 -4.712 -2.000 1.00 0.00 10 THR P C 17
ATOM 32343 O O . THR C 3 10 ? -15.961 -3.726 -2.104 1.00 0.00 10 THR P O 17
ATOM 32354 N N . SER C 3 11 ? -17.483 -5.090 -2.996 1.00 0.00 11 SER P N 17
ATOM 32355 C CA . SER C 3 11 ? -17.978 -4.131 -4.061 1.00 0.00 11 SER P CA 17
ATOM 32356 C C . SER C 3 11 ? -18.610 -2.928 -3.420 1.00 0.00 11 SER P C 17
ATOM 32357 O O . SER C 3 11 ? -18.452 -1.908 -3.996 1.00 0.00 11 SER P O 17
ATOM 32365 N N . SER C 3 12 ? -19.383 -3.078 -2.366 1.00 0.00 12 SER P N 17
ATOM 32366 C CA . SER C 3 12 ? -19.915 -2.045 -1.489 1.00 0.00 12 SER P CA 17
ATOM 32367 C C . SER C 3 12 ? -18.873 -1.096 -0.847 1.00 0.00 12 SER P C 17
ATOM 32368 O O . SER C 3 12 ? -19.119 0.056 -0.732 1.00 0.00 12 SER P O 17
ATOM 32376 N N . GLN C 3 13 ? -17.764 -1.690 -0.422 1.00 0.00 13 GLN P N 17
ATOM 32377 C CA . GLN C 3 13 ? -16.589 -0.888 0.038 1.00 0.00 13 GLN P CA 17
ATOM 32378 C C . GLN C 3 13 ? -16.016 -0.067 -1.143 1.00 0.00 13 GLN P C 17
ATOM 32379 O O . GLN C 3 13 ? -15.835 1.166 -0.978 1.00 0.00 13 GLN P O 17
ATOM 32393 N N . ILE C 3 14 ? -15.868 -0.780 -2.267 1.00 0.00 14 ILE P N 17
ATOM 32394 C CA . ILE C 3 14 ? -15.453 -0.054 -3.472 1.00 0.00 14 ILE P CA 17
ATOM 32395 C C . ILE C 3 14 ? -16.439 0.956 -3.828 1.00 0.00 14 ILE P C 17
ATOM 32396 O O . ILE C 3 14 ? -16.068 2.063 -4.281 1.00 0.00 14 ILE P O 17
ATOM 32412 N N . ALA C 3 15 ? -17.715 0.654 -3.641 1.00 0.00 15 ALA P N 17
ATOM 32413 C CA . ALA C 3 15 ? -18.787 1.644 -3.935 1.00 0.00 15 ALA P CA 17
ATOM 32414 C C . ALA C 3 15 ? -18.736 2.961 -3.031 1.00 0.00 15 ALA P C 17
ATOM 32415 O O . ALA C 3 15 ? -18.814 4.101 -3.546 1.00 0.00 15 ALA P O 17
ATOM 32422 N N . GLU C 3 16 ? -18.563 2.870 -1.771 1.00 0.00 16 GLU P N 17
ATOM 32423 C CA . GLU C 3 16 ? -18.349 3.928 -0.792 1.00 0.00 16 GLU P CA 17
ATOM 32424 C C . GLU C 3 16 ? -17.170 4.724 -1.191 1.00 0.00 16 GLU P C 17
ATOM 32425 O O . GLU C 3 16 ? -17.159 5.949 -1.075 1.00 0.00 16 GLU P O 17
ATOM 32437 N N . LEU C 3 17 ? -16.056 3.943 -1.461 1.00 0.00 17 LEU P N 17
ATOM 32438 C CA . LEU C 3 17 ? -14.701 4.401 -1.632 1.00 0.00 17 LEU P CA 17
ATOM 32439 C C . LEU C 3 17 ? -14.667 5.304 -2.865 1.00 0.00 17 LEU P C 17
ATOM 32440 O O . LEU C 3 17 ? -14.306 6.504 -2.685 1.00 0.00 17 LEU P O 17
ATOM 32456 N N . GLU C 3 18 ? -15.086 4.820 -4.028 1.00 0.00 18 GLU P N 17
ATOM 32457 C CA . GLU C 3 18 ? -15.296 5.652 -5.196 1.00 0.00 18 GLU P CA 17
ATOM 32458 C C . GLU C 3 18 ? -16.245 6.838 -4.994 1.00 0.00 18 GLU P C 17
ATOM 32459 O O . GLU C 3 18 ? -16.013 7.886 -5.568 1.00 0.00 18 GLU P O 17
ATOM 32471 N N . GLN C 3 19 ? -17.268 6.755 -4.131 1.00 0.00 19 GLN P N 17
ATOM 32472 C CA . GLN C 3 19 ? -18.257 7.804 -3.853 1.00 0.00 19 GLN P CA 17
ATOM 32473 C C . GLN C 3 19 ? -17.609 8.996 -3.077 1.00 0.00 19 GLN P C 17
ATOM 32474 O O . GLN C 3 19 ? -17.633 10.140 -3.544 1.00 0.00 19 GLN P O 17
ATOM 32488 N N . HIS C 3 20 ? -17.018 8.741 -1.918 1.00 0.00 20 HIS P N 17
ATOM 32489 C CA . HIS C 3 20 ? -16.272 9.740 -1.178 1.00 0.00 20 HIS P CA 17
ATOM 32490 C C . HIS C 3 20 ? -15.029 10.143 -2.004 1.00 0.00 20 HIS P C 17
ATOM 32491 O O . HIS C 3 20 ? -14.694 11.281 -1.956 1.00 0.00 20 HIS P O 17
ATOM 32505 N N . PHE C 3 21 ? -14.386 9.302 -2.803 1.00 0.00 21 PHE P N 17
ATOM 32506 C CA . PHE C 3 21 ? -13.400 9.793 -3.789 1.00 0.00 21 PHE P CA 17
ATOM 32507 C C . PHE C 3 21 ? -13.979 10.805 -4.842 1.00 0.00 21 PHE P C 17
ATOM 32508 O O . PHE C 3 21 ? -13.292 11.846 -5.127 1.00 0.00 21 PHE P O 17
ATOM 32525 N N . LEU C 3 22 ? -15.209 10.591 -5.312 1.00 0.00 22 LEU P N 17
ATOM 32526 C CA . LEU C 3 22 ? -15.878 11.615 -6.129 1.00 0.00 22 LEU P CA 17
ATOM 32527 C C . LEU C 3 22 ? -15.861 13.013 -5.406 1.00 0.00 22 LEU P C 17
ATOM 32528 O O . LEU C 3 22 ? -15.844 14.047 -6.048 1.00 0.00 22 LEU P O 17
ATOM 32544 N N . GLN C 3 23 ? -15.977 13.141 -4.079 1.00 0.00 23 GLN P N 17
ATOM 32545 C CA . GLN C 3 23 ? -16.170 14.340 -3.310 1.00 0.00 23 GLN P CA 17
ATOM 32546 C C . GLN C 3 23 ? -14.745 14.904 -2.885 1.00 0.00 23 GLN P C 17
ATOM 32547 O O . GLN C 3 23 ? -14.592 16.079 -2.646 1.00 0.00 23 GLN P O 17
ATOM 32561 N N . GLY C 3 24 ? -13.689 14.085 -2.983 1.00 0.00 24 GLY P N 17
ATOM 32562 C CA . GLY C 3 24 ? -12.287 14.600 -2.791 1.00 0.00 24 GLY P CA 17
ATOM 32563 C C . GLY C 3 24 ? -11.256 13.614 -3.355 1.00 0.00 24 GLY P C 17
ATOM 32564 O O . GLY C 3 24 ? -10.904 12.591 -2.717 1.00 0.00 24 GLY P O 17
ATOM 32568 N N . ARG C 3 25 ? -10.710 13.979 -4.517 1.00 0.00 25 ARG P N 17
ATOM 32569 C CA . ARG C 3 25 ? -9.958 13.174 -5.464 1.00 0.00 25 ARG P CA 17
ATOM 32570 C C . ARG C 3 25 ? -8.647 12.580 -4.951 1.00 0.00 25 ARG P C 17
ATOM 32571 O O . ARG C 3 25 ? -8.226 11.523 -5.421 1.00 0.00 25 ARG P O 17
ATOM 32592 N N . TYR C 3 26 ? -7.990 13.111 -3.925 1.00 0.00 26 TYR P N 17
ATOM 32593 C CA . TYR C 3 26 ? -6.749 12.670 -3.201 1.00 0.00 26 TYR P CA 17
ATOM 32594 C C . TYR C 3 26 ? -7.032 12.591 -1.704 1.00 0.00 26 TYR P C 17
ATOM 32595 O O . TYR C 3 26 ? -7.802 13.446 -1.202 1.00 0.00 26 TYR P O 17
ATOM 32613 N N . LEU C 3 27 ? -6.438 11.654 -0.919 1.00 0.00 27 LEU P N 17
ATOM 32614 C CA . LEU C 3 27 ? -6.527 11.785 0.511 1.00 0.00 27 LEU P CA 17
ATOM 32615 C C . LEU C 3 27 ? -5.717 12.897 1.134 1.00 0.00 27 LEU P C 17
ATOM 32616 O O . LEU C 3 27 ? -4.827 13.558 0.579 1.00 0.00 27 LEU P O 17
ATOM 32632 N N . THR C 3 28 ? -6.234 13.120 2.314 1.00 0.00 28 THR P N 17
ATOM 32633 C CA . THR C 3 28 ? -5.652 13.925 3.452 1.00 0.00 28 THR P CA 17
ATOM 32634 C C . THR C 3 28 ? -6.049 13.138 4.750 1.00 0.00 28 THR P C 17
ATOM 32635 O O . THR C 3 28 ? -7.021 12.412 4.691 1.00 0.00 28 THR P O 17
ATOM 32646 N N . ALA C 3 29 ? -5.291 13.404 5.828 1.00 0.00 29 ALA P N 17
ATOM 32647 C CA . ALA C 3 29 ? -5.604 12.859 7.096 1.00 0.00 29 ALA P CA 17
ATOM 32648 C C . ALA C 3 29 ? -7.109 12.900 7.474 1.00 0.00 29 ALA P C 17
ATOM 32649 O O . ALA C 3 29 ? -7.550 11.849 7.868 1.00 0.00 29 ALA P O 17
ATOM 32656 N N . PRO C 3 30 ? -7.864 14.039 7.344 1.00 0.00 30 PRO P N 17
ATOM 32657 C CA . PRO C 3 30 ? -9.320 13.970 7.394 1.00 0.00 30 PRO P CA 17
ATOM 32658 C C . PRO C 3 30 ? -10.067 12.999 6.389 1.00 0.00 30 PRO P C 17
ATOM 32659 O O . PRO C 3 30 ? -10.959 12.294 6.817 1.00 0.00 30 PRO P O 17
ATOM 32670 N N . ARG C 3 31 ? -9.747 12.909 5.092 1.00 0.00 31 ARG P N 17
ATOM 32671 C CA . ARG C 3 31 ? -10.485 12.144 4.084 1.00 0.00 31 ARG P CA 17
ATOM 32672 C C . ARG C 3 31 ? -10.365 10.641 4.432 1.00 0.00 31 ARG P C 17
ATOM 32673 O O . ARG C 3 31 ? -11.299 9.869 4.411 1.00 0.00 31 ARG P O 17
ATOM 32694 N N . LEU C 3 32 ? -9.077 10.281 4.691 1.00 0.00 32 LEU P N 17
ATOM 32695 C CA . LEU C 3 32 ? -8.492 8.992 5.035 1.00 0.00 32 LEU P CA 17
ATOM 32696 C C . LEU C 3 32 ? -9.143 8.452 6.289 1.00 0.00 32 LEU P C 17
ATOM 32697 O O . LEU C 3 32 ? -9.679 7.325 6.266 1.00 0.00 32 LEU P O 17
ATOM 32713 N N . ALA C 3 33 ? -9.205 9.244 7.335 1.00 0.00 33 ALA P N 17
ATOM 32714 C CA . ALA C 3 33 ? -9.774 8.890 8.626 1.00 0.00 33 ALA P CA 17
ATOM 32715 C C . ALA C 3 33 ? -11.315 8.867 8.507 1.00 0.00 33 ALA P C 17
ATOM 32716 O O . ALA C 3 33 ? -11.882 7.973 9.137 1.00 0.00 33 ALA P O 17
ATOM 32723 N N . ASP C 3 34 ? -11.974 9.760 7.786 1.00 0.00 34 ASP P N 17
ATOM 32724 C CA . ASP C 3 34 ? -13.390 9.669 7.554 1.00 0.00 34 ASP P CA 17
ATOM 32725 C C . ASP C 3 34 ? -13.871 8.347 6.869 1.00 0.00 34 ASP P C 17
ATOM 32726 O O . ASP C 3 34 ? -14.749 7.632 7.419 1.00 0.00 34 ASP P O 17
ATOM 32735 N N . LEU C 3 35 ? -13.325 7.958 5.746 1.00 0.00 35 LEU P N 17
ATOM 32736 C CA . LEU C 3 35 ? -13.567 6.649 5.159 1.00 0.00 35 LEU P CA 17
ATOM 32737 C C . LEU C 3 35 ? -13.218 5.528 6.106 1.00 0.00 35 LEU P C 17
ATOM 32738 O O . LEU C 3 35 ? -13.919 4.541 6.064 1.00 0.00 35 LEU P O 17
ATOM 32754 N N . SER C 3 36 ? -12.107 5.681 6.860 1.00 0.00 36 SER P N 17
ATOM 32755 C CA . SER C 3 36 ? -11.689 4.548 7.706 1.00 0.00 36 SER P CA 17
ATOM 32756 C C . SER C 3 36 ? -12.842 4.142 8.663 1.00 0.00 36 SER P C 17
ATOM 32757 O O . SER C 3 36 ? -13.164 2.960 8.760 1.00 0.00 36 SER P O 17
ATOM 32765 N N . ALA C 3 37 ? -13.483 5.124 9.258 1.00 0.00 37 ALA P N 17
ATOM 32766 C CA . ALA C 3 37 ? -14.667 4.966 10.095 1.00 0.00 37 ALA P CA 17
ATOM 32767 C C . ALA C 3 37 ? -15.838 4.448 9.292 1.00 0.00 37 ALA P C 17
ATOM 32768 O O . ALA C 3 37 ? -16.509 3.561 9.747 1.00 0.00 37 ALA P O 17
ATOM 32775 N N . LYS C 3 38 ? -16.098 4.933 8.010 1.00 0.00 38 LYS P N 17
ATOM 32776 C CA . LYS C 3 38 ? -17.316 4.712 7.263 1.00 0.00 38 LYS P CA 17
ATOM 32777 C C . LYS C 3 38 ? -17.315 3.329 6.590 1.00 0.00 38 LYS P C 17
ATOM 32778 O O . LYS C 3 38 ? -18.266 2.604 6.608 1.00 0.00 38 LYS P O 17
ATOM 32797 N N . LEU C 3 39 ? -16.171 3.002 6.000 1.00 0.00 39 LEU P N 17
ATOM 32798 C CA . LEU C 3 39 ? -15.821 1.714 5.311 1.00 0.00 39 LEU P CA 17
ATOM 32799 C C . LEU C 3 39 ? -15.571 0.582 6.353 1.00 0.00 39 LEU P C 17
ATOM 32800 O O . LEU C 3 39 ? -15.664 -0.561 5.895 1.00 0.00 39 LEU P O 17
ATOM 32816 N N . ALA C 3 40 ? -15.258 0.858 7.578 1.00 0.00 40 ALA P N 17
ATOM 32817 C CA . ALA C 3 40 ? -14.651 -0.034 8.545 1.00 0.00 40 ALA P CA 17
ATOM 32818 C C . ALA C 3 40 ? -13.329 -0.626 7.975 1.00 0.00 40 ALA P C 17
ATOM 32819 O O . ALA C 3 40 ? -13.198 -1.836 7.655 1.00 0.00 40 ALA P O 17
ATOM 32826 N N . LEU C 3 41 ? -12.233 0.203 7.857 1.00 0.00 41 LEU P N 17
ATOM 32827 C CA . LEU C 3 41 ? -10.952 -0.107 7.257 1.00 0.00 41 LEU P CA 17
ATOM 32828 C C . LEU C 3 41 ? -9.687 0.467 8.059 1.00 0.00 41 LEU P C 17
ATOM 32829 O O . LEU C 3 41 ? -9.830 1.444 8.795 1.00 0.00 41 LEU P O 17
ATOM 32845 N N . GLY C 3 42 ? -8.479 -0.023 7.757 1.00 0.00 42 GLY P N 17
ATOM 32846 C CA . GLY C 3 42 ? -7.244 0.545 8.202 1.00 0.00 42 GLY P CA 17
ATOM 32847 C C . GLY C 3 42 ? -7.035 1.928 7.532 1.00 0.00 42 GLY P C 17
ATOM 32848 O O . GLY C 3 42 ? -7.407 2.031 6.342 1.00 0.00 42 GLY P O 17
ATOM 32852 N N . THR C 3 43 ? -6.418 2.989 8.146 1.00 0.00 43 THR P N 17
ATOM 32853 C CA . THR C 3 43 ? -6.106 4.261 7.515 1.00 0.00 43 THR P CA 17
ATOM 32854 C C . THR C 3 43 ? -5.284 4.000 6.254 1.00 0.00 43 THR P C 17
ATOM 32855 O O . THR C 3 43 ? -5.489 4.556 5.186 1.00 0.00 43 THR P O 17
ATOM 32866 N N . ALA C 3 44 ? -4.289 3.115 6.381 1.00 0.00 44 ALA P N 17
ATOM 32867 C CA . ALA C 3 44 ? -3.454 2.704 5.320 1.00 0.00 44 ALA P CA 17
ATOM 32868 C C . ALA C 3 44 ? -4.174 2.045 4.059 1.00 0.00 44 ALA P C 17
ATOM 32869 O O . ALA C 3 44 ? -3.885 2.460 2.904 1.00 0.00 44 ALA P O 17
ATOM 32876 N N . GLN C 3 45 ? -5.233 1.267 4.288 1.00 0.00 45 GLN P N 17
ATOM 32877 C CA . GLN C 3 45 ? -6.023 0.731 3.208 1.00 0.00 45 GLN P CA 17
ATOM 32878 C C . GLN C 3 45 ? -6.663 1.885 2.393 1.00 0.00 45 GLN P C 17
ATOM 32879 O O . GLN C 3 45 ? -6.793 1.749 1.206 1.00 0.00 45 GLN P O 17
ATOM 32893 N N . VAL C 3 46 ? -7.082 3.024 2.945 1.00 0.00 46 VAL P N 17
ATOM 32894 C CA . VAL C 3 46 ? -7.734 4.093 2.126 1.00 0.00 46 VAL P CA 17
ATOM 32895 C C . VAL C 3 46 ? -6.780 4.775 1.215 1.00 0.00 46 VAL P C 17
ATOM 32896 O O . VAL C 3 46 ? -7.068 4.896 -0.002 1.00 0.00 46 VAL P O 17
ATOM 32909 N N . LYS C 3 47 ? -5.567 5.140 1.689 1.00 0.00 47 LYS P N 17
ATOM 32910 C CA . LYS C 3 47 ? -4.432 5.642 0.790 1.00 0.00 47 LYS P CA 17
ATOM 32911 C C . LYS C 3 47 ? -4.244 4.655 -0.361 1.00 0.00 47 LYS P C 17
ATOM 32912 O O . LYS C 3 47 ? -4.254 5.043 -1.533 1.00 0.00 47 LYS P O 17
ATOM 32931 N N . ILE C 3 48 ? -3.967 3.453 0.044 1.00 0.00 48 ILE P N 17
ATOM 32932 C CA . ILE C 3 48 ? -3.523 2.382 -0.927 1.00 0.00 48 ILE P CA 17
ATOM 32933 C C . ILE C 3 48 ? -4.634 1.963 -1.869 1.00 0.00 48 ILE P C 17
ATOM 32934 O O . ILE C 3 48 ? -4.379 1.682 -3.044 1.00 0.00 48 ILE P O 17
ATOM 32950 N N . TRP C 3 49 ? -5.926 1.970 -1.483 1.00 0.00 49 TRP P N 17
ATOM 32951 C CA . TRP C 3 49 ? -7.048 1.763 -2.311 1.00 0.00 49 TRP P CA 17
ATOM 32952 C C . TRP C 3 49 ? -7.223 2.843 -3.338 1.00 0.00 49 TRP P C 17
ATOM 32953 O O . TRP C 3 49 ? -7.326 2.553 -4.510 1.00 0.00 49 TRP P O 17
ATOM 32974 N N . PHE C 3 50 ? -7.172 4.141 -2.945 1.00 0.00 50 PHE P N 17
ATOM 32975 C CA . PHE C 3 50 ? -7.051 5.132 -4.015 1.00 0.00 50 PHE P CA 17
ATOM 32976 C C . PHE C 3 50 ? -5.810 4.935 -4.909 1.00 0.00 50 PHE P C 17
ATOM 32977 O O . PHE C 3 50 ? -5.970 4.949 -6.167 1.00 0.00 50 PHE P O 17
ATOM 32994 N N . LYS C 3 51 ? -4.670 4.593 -4.342 1.00 0.00 51 LYS P N 17
ATOM 32995 C CA . LYS C 3 51 ? -3.422 4.414 -5.121 1.00 0.00 51 LYS P CA 17
ATOM 32996 C C . LYS C 3 51 ? -3.564 3.393 -6.186 1.00 0.00 51 LYS P C 17
ATOM 32997 O O . LYS C 3 51 ? -3.470 3.865 -7.309 1.00 0.00 51 LYS P O 17
ATOM 33016 N N . ASN C 3 52 ? -4.004 2.154 -5.916 1.00 0.00 52 ASN P N 17
ATOM 33017 C CA . ASN C 3 52 ? -4.187 1.210 -7.060 1.00 0.00 52 ASN P CA 17
ATOM 33018 C C . ASN C 3 52 ? -5.318 1.670 -7.983 1.00 0.00 52 ASN P C 17
ATOM 33019 O O . ASN C 3 52 ? -5.197 1.489 -9.202 1.00 0.00 52 ASN P O 17
ATOM 33030 N N . ARG C 3 53 ? -6.430 2.106 -7.417 1.00 0.00 53 ARG P N 17
ATOM 33031 C CA . ARG C 3 53 ? -7.598 2.448 -8.253 1.00 0.00 53 ARG P CA 17
ATOM 33032 C C . ARG C 3 53 ? -7.220 3.603 -9.206 1.00 0.00 53 ARG P C 17
ATOM 33033 O O . ARG C 3 53 ? -7.328 3.395 -10.416 1.00 0.00 53 ARG P O 17
ATOM 33054 N N . ARG C 3 54 ? -6.727 4.738 -8.756 1.00 0.00 54 ARG P N 17
ATOM 33055 C CA . ARG C 3 54 ? -6.394 5.904 -9.589 1.00 0.00 54 ARG P CA 17
ATOM 33056 C C . ARG C 3 54 ? -5.372 5.501 -10.609 1.00 0.00 54 ARG P C 17
ATOM 33057 O O . ARG C 3 54 ? -5.464 5.880 -11.789 1.00 0.00 54 ARG P O 17
ATOM 33078 N N . ARG C 3 55 ? -4.375 4.703 -10.151 1.00 0.00 55 ARG P N 17
ATOM 33079 C CA . ARG C 3 55 ? -3.315 4.212 -11.022 1.00 0.00 55 ARG P CA 17
ATOM 33080 C C . ARG C 3 55 ? -3.781 3.302 -12.166 1.00 0.00 55 ARG P C 17
ATOM 33081 O O . ARG C 3 55 ? -3.510 3.421 -13.325 1.00 0.00 55 ARG P O 17
ATOM 33102 N N . ARG C 3 56 ? -4.572 2.290 -11.744 1.00 0.00 56 ARG P N 17
ATOM 33103 C CA . ARG C 3 56 ? -5.243 1.356 -12.703 1.00 0.00 56 ARG P CA 17
ATOM 33104 C C . ARG C 3 56 ? -6.155 2.052 -13.722 1.00 0.00 56 ARG P C 17
ATOM 33105 O O . ARG C 3 56 ? -5.997 1.816 -14.910 1.00 0.00 56 ARG P O 17
ATOM 33126 N N . HIS C 3 57 ? -7.005 2.971 -13.297 1.00 0.00 57 HIS P N 17
ATOM 33127 C CA . HIS C 3 57 ? -7.999 3.588 -14.145 1.00 0.00 57 HIS P CA 17
ATOM 33128 C C . HIS C 3 57 ? -7.251 4.402 -15.224 1.00 0.00 57 HIS P C 17
ATOM 33129 O O . HIS C 3 57 ? -7.495 4.198 -16.409 1.00 0.00 57 HIS P O 17
ATOM 33143 N N . LYS C 3 58 ? -6.220 5.182 -14.780 1.00 0.00 58 LYS P N 17
ATOM 33144 C CA . LYS C 3 58 ? -5.402 6.054 -15.643 1.00 0.00 58 LYS P CA 17
ATOM 33145 C C . LYS C 3 58 ? -4.673 5.262 -16.664 1.00 0.00 58 LYS P C 17
ATOM 33146 O O . LYS C 3 58 ? -4.634 5.592 -17.808 1.00 0.00 58 LYS P O 17
ATOM 33165 N N . ILE C 3 59 ? -4.020 4.184 -16.324 1.00 0.00 59 ILE P N 17
ATOM 33166 C CA . ILE C 3 59 ? -3.372 3.242 -17.298 1.00 0.00 59 ILE P CA 17
ATOM 33167 C C . ILE C 3 59 ? -4.331 2.642 -18.343 1.00 0.00 59 ILE P C 17
ATOM 33168 O O . ILE C 3 59 ? -4.105 2.752 -19.531 1.00 0.00 59 ILE P O 17
ATOM 33184 N N . GLN C 3 60 ? -5.384 1.911 -17.904 1.00 0.00 60 GLN P N 17
ATOM 33185 C CA . GLN C 3 60 ? -6.517 1.307 -18.658 1.00 0.00 60 GLN P CA 17
ATOM 33186 C C . GLN C 3 60 ? -7.141 2.235 -19.649 1.00 0.00 60 GLN P C 17
ATOM 33187 O O . GLN C 3 60 ? -7.284 1.835 -20.819 1.00 0.00 60 GLN P O 17
ATOM 33201 N N . SER C 3 61 ? -7.502 3.491 -19.264 1.00 0.00 61 SER P N 17
ATOM 33202 C CA . SER C 3 61 ? -7.997 4.464 -20.201 1.00 0.00 61 SER P CA 17
ATOM 33203 C C . SER C 3 61 ? -6.970 4.989 -21.182 1.00 0.00 61 SER P C 17
ATOM 33204 O O . SER C 3 61 ? -7.392 5.672 -22.129 1.00 0.00 61 SER P O 17
ATOM 33212 N N . ASP C 3 62 ? -5.666 4.619 -21.060 1.00 0.00 62 ASP P N 17
ATOM 33213 C CA . ASP C 3 62 ? -4.689 4.836 -22.106 1.00 0.00 62 ASP P CA 17
ATOM 33214 C C . ASP C 3 62 ? -4.443 3.619 -23.020 1.00 0.00 62 ASP P C 17
ATOM 33215 O O . ASP C 3 62 ? -3.723 3.700 -24.040 1.00 0.00 62 ASP P O 17
ATOM 33224 N N . GLN C 3 63 ? -5.124 2.500 -22.726 1.00 0.00 63 GLN P N 17
ATOM 33225 C CA . GLN C 3 63 ? -5.013 1.274 -23.524 1.00 0.00 63 GLN P CA 17
ATOM 33226 C C . GLN C 3 63 ? -6.324 0.766 -24.197 1.00 0.00 63 GLN P C 17
ATOM 33227 O O . GLN C 3 63 ? -6.362 0.174 -25.269 1.00 0.00 63 GLN P O 17
ATOM 33241 N N . HIS C 3 64 ? -7.474 0.885 -23.519 1.00 0.00 64 HIS P N 17
ATOM 33242 C CA . HIS C 3 64 ? -8.746 0.437 -23.996 1.00 0.00 64 HIS P CA 17
ATOM 33243 C C . HIS C 3 64 ? -9.549 1.292 -25.034 1.00 0.00 64 HIS P C 17
ATOM 33244 O O . HIS C 3 64 ? -10.552 0.989 -25.643 1.00 0.00 64 HIS P O 17
ATOM 33258 N N . LYS C 3 65 ? -8.987 2.480 -25.325 1.00 0.00 65 LYS P N 17
ATOM 33259 C CA . LYS C 3 65 ? -9.491 3.362 -26.402 1.00 0.00 65 LYS P CA 17
ATOM 33260 C C . LYS C 3 65 ? -10.844 4.048 -26.094 1.00 0.00 65 LYS P C 17
ATOM 33261 O O . LYS C 3 65 ? -11.392 3.952 -25.003 1.00 0.00 65 LYS P O 17
ATOM 33280 N N . ASP C 3 66 ? -11.323 4.750 -27.112 1.00 0.00 66 ASP P N 17
ATOM 33281 C CA . ASP C 3 66 ? -12.570 5.563 -27.058 1.00 0.00 66 ASP P CA 17
ATOM 33282 C C . ASP C 3 66 ? -12.887 6.416 -25.790 1.00 0.00 66 ASP P C 17
ATOM 33283 O O . ASP C 3 66 ? -14.081 6.773 -25.569 1.00 0.00 66 ASP P O 17
ATOM 33292 N N . GLN C 3 67 ? -11.897 6.677 -24.943 1.00 0.00 67 GLN P N 17
ATOM 33293 C CA . GLN C 3 67 ? -12.006 7.616 -23.791 1.00 0.00 67 GLN P CA 17
ATOM 33294 C C . GLN C 3 67 ? -11.455 8.993 -24.088 1.00 0.00 67 GLN P C 17
ATOM 33295 O O . GLN C 3 67 ? -11.638 9.881 -23.317 1.00 0.00 67 GLN P O 17
ATOM 33309 N N . SER C 3 68 ? -10.771 9.107 -25.239 1.00 0.00 68 SER P N 17
ATOM 33310 C CA . SER C 3 68 ? -10.165 10.391 -25.582 1.00 0.00 68 SER P CA 17
ATOM 33311 C C . SER C 3 68 ? -10.322 10.772 -27.066 1.00 0.00 68 SER P C 17
ATOM 33312 O O . SER C 3 68 ? -11.002 10.004 -27.796 1.00 0.00 68 SER P O 17
ATOM 34143 N N . GLY C 3 1 ? 5.725 -12.271 3.554 1.00 0.00 1 GLY P N 18
ATOM 34144 C CA . GLY C 3 1 ? 5.623 -12.694 4.964 1.00 0.00 1 GLY P CA 18
ATOM 34145 C C . GLY C 3 1 ? 4.894 -13.977 5.164 1.00 0.00 1 GLY P C 18
ATOM 34146 O O . GLY C 3 1 ? 4.220 -14.382 4.187 1.00 0.00 1 GLY P O 18
ATOM 34152 N N . PRO C 3 2 ? 4.896 -14.689 6.311 1.00 0.00 2 PRO P N 18
ATOM 34153 C CA . PRO C 3 2 ? 4.098 -15.848 6.605 1.00 0.00 2 PRO P CA 18
ATOM 34154 C C . PRO C 3 2 ? 2.570 -15.791 6.273 1.00 0.00 2 PRO P C 18
ATOM 34155 O O . PRO C 3 2 ? 2.087 -16.577 5.555 1.00 0.00 2 PRO P O 18
ATOM 34166 N N . ARG C 3 3 ? 1.862 -14.701 6.649 1.00 0.00 3 ARG P N 18
ATOM 34167 C CA . ARG C 3 3 ? 0.487 -14.340 6.384 1.00 0.00 3 ARG P CA 18
ATOM 34168 C C . ARG C 3 3 ? 0.247 -12.843 6.494 1.00 0.00 3 ARG P C 18
ATOM 34169 O O . ARG C 3 3 ? 0.353 -12.240 7.573 1.00 0.00 3 ARG P O 18
ATOM 34190 N N . ARG C 3 4 ? 0.022 -12.150 5.345 1.00 0.00 4 ARG P N 18
ATOM 34191 C CA . ARG C 3 4 ? -0.271 -10.682 5.278 1.00 0.00 4 ARG P CA 18
ATOM 34192 C C . ARG C 3 4 ? -1.303 -10.381 4.164 1.00 0.00 4 ARG P C 18
ATOM 34193 O O . ARG C 3 4 ? -1.595 -11.211 3.339 1.00 0.00 4 ARG P O 18
ATOM 34214 N N . THR C 3 5 ? -1.993 -9.239 4.309 1.00 0.00 5 THR P N 18
ATOM 34215 C CA . THR C 3 5 ? -3.160 -8.759 3.565 1.00 0.00 5 THR P CA 18
ATOM 34216 C C . THR C 3 5 ? -2.923 -8.045 2.264 1.00 0.00 5 THR P C 18
ATOM 34217 O O . THR C 3 5 ? -1.924 -7.337 2.135 1.00 0.00 5 THR P O 18
ATOM 34228 N N . ARG C 3 6 ? -3.783 -8.254 1.268 1.00 0.00 6 ARG P N 18
ATOM 34229 C CA . ARG C 3 6 ? -3.861 -7.481 0.018 1.00 0.00 6 ARG P CA 18
ATOM 34230 C C . ARG C 3 6 ? -5.313 -7.288 -0.312 1.00 0.00 6 ARG P C 18
ATOM 34231 O O . ARG C 3 6 ? -5.912 -8.013 -1.130 1.00 0.00 6 ARG P O 18
ATOM 34252 N N . THR C 3 7 ? -5.853 -6.414 0.565 1.00 0.00 7 THR P N 18
ATOM 34253 C CA . THR C 3 7 ? -7.234 -5.872 0.745 1.00 0.00 7 THR P CA 18
ATOM 34254 C C . THR C 3 7 ? -7.768 -5.629 -0.663 1.00 0.00 7 THR P C 18
ATOM 34255 O O . THR C 3 7 ? -7.569 -4.646 -1.374 1.00 0.00 7 THR P O 18
ATOM 34266 N N . THR C 3 8 ? -8.687 -6.520 -0.946 1.00 0.00 8 THR P N 18
ATOM 34267 C CA . THR C 3 8 ? -9.608 -6.460 -2.131 1.00 0.00 8 THR P CA 18
ATOM 34268 C C . THR C 3 8 ? -10.973 -6.081 -1.588 1.00 0.00 8 THR P C 18
ATOM 34269 O O . THR C 3 8 ? -11.751 -6.928 -1.114 1.00 0.00 8 THR P O 18
ATOM 34280 N N . PHE C 3 9 ? -11.293 -4.809 -1.812 1.00 0.00 9 PHE P N 18
ATOM 34281 C CA . PHE C 3 9 ? -12.512 -4.157 -1.390 1.00 0.00 9 PHE P CA 18
ATOM 34282 C C . PHE C 3 9 ? -13.744 -4.912 -1.799 1.00 0.00 9 PHE P C 18
ATOM 34283 O O . PHE C 3 9 ? -13.773 -5.530 -2.913 1.00 0.00 9 PHE P O 18
ATOM 34300 N N . THR C 3 10 ? -14.838 -4.814 -1.034 1.00 0.00 10 THR P N 18
ATOM 34301 C CA . THR C 3 10 ? -16.216 -5.244 -1.462 1.00 0.00 10 THR P CA 18
ATOM 34302 C C . THR C 3 10 ? -16.851 -4.132 -2.263 1.00 0.00 10 THR P C 18
ATOM 34303 O O . THR C 3 10 ? -16.368 -3.033 -2.273 1.00 0.00 10 THR P O 18
ATOM 34314 N N . SER C 3 11 ? -17.992 -4.389 -2.921 1.00 0.00 11 SER P N 18
ATOM 34315 C CA . SER C 3 11 ? -18.631 -3.308 -3.722 1.00 0.00 11 SER P CA 18
ATOM 34316 C C . SER C 3 11 ? -19.018 -2.165 -2.762 1.00 0.00 11 SER P C 18
ATOM 34317 O O . SER C 3 11 ? -18.908 -0.957 -3.047 1.00 0.00 11 SER P O 18
ATOM 34325 N N . SER C 3 12 ? -19.391 -2.523 -1.531 1.00 0.00 12 SER P N 18
ATOM 34326 C CA . SER C 3 12 ? -19.843 -1.529 -0.509 1.00 0.00 12 SER P CA 18
ATOM 34327 C C . SER C 3 12 ? -18.758 -0.580 -0.039 1.00 0.00 12 SER P C 18
ATOM 34328 O O . SER C 3 12 ? -19.042 0.568 0.281 1.00 0.00 12 SER P O 18
ATOM 34336 N N . GLN C 3 13 ? -17.523 -0.972 0.043 1.00 0.00 13 GLN P N 18
ATOM 34337 C CA . GLN C 3 13 ? -16.362 -0.194 0.460 1.00 0.00 13 GLN P CA 18
ATOM 34338 C C . GLN C 3 13 ? -15.913 0.689 -0.678 1.00 0.00 13 GLN P C 18
ATOM 34339 O O . GLN C 3 13 ? -15.593 1.857 -0.490 1.00 0.00 13 GLN P O 18
ATOM 34353 N N . ILE C 3 14 ? -15.950 0.177 -1.915 1.00 0.00 14 ILE P N 18
ATOM 34354 C CA . ILE C 3 14 ? -15.748 1.055 -3.116 1.00 0.00 14 ILE P CA 18
ATOM 34355 C C . ILE C 3 14 ? -16.866 2.074 -3.210 1.00 0.00 14 ILE P C 18
ATOM 34356 O O . ILE C 3 14 ? -16.648 3.176 -3.648 1.00 0.00 14 ILE P O 18
ATOM 34372 N N . ALA C 3 15 ? -18.054 1.721 -2.807 1.00 0.00 15 ALA P N 18
ATOM 34373 C CA . ALA C 3 15 ? -19.226 2.610 -2.748 1.00 0.00 15 ALA P CA 18
ATOM 34374 C C . ALA C 3 15 ? -19.007 3.774 -1.851 1.00 0.00 15 ALA P C 18
ATOM 34375 O O . ALA C 3 15 ? -19.278 4.874 -2.277 1.00 0.00 15 ALA P O 18
ATOM 34382 N N . GLU C 3 16 ? -18.537 3.591 -0.613 1.00 0.00 16 GLU P N 18
ATOM 34383 C CA . GLU C 3 16 ? -18.158 4.656 0.359 1.00 0.00 16 GLU P CA 18
ATOM 34384 C C . GLU C 3 16 ? -17.018 5.455 -0.087 1.00 0.00 16 GLU P C 18
ATOM 34385 O O . GLU C 3 16 ? -17.023 6.644 -0.063 1.00 0.00 16 GLU P O 18
ATOM 34397 N N . LEU C 3 17 ? -15.945 4.761 -0.427 1.00 0.00 17 LEU P N 18
ATOM 34398 C CA . LEU C 3 17 ? -14.725 5.415 -0.785 1.00 0.00 17 LEU P CA 18
ATOM 34399 C C . LEU C 3 17 ? -15.003 6.404 -1.954 1.00 0.00 17 LEU P C 18
ATOM 34400 O O . LEU C 3 17 ? -14.536 7.522 -1.878 1.00 0.00 17 LEU P O 18
ATOM 34416 N N . GLU C 3 18 ? -15.820 5.979 -2.954 1.00 0.00 18 GLU P N 18
ATOM 34417 C CA . GLU C 3 18 ? -16.299 6.932 -3.984 1.00 0.00 18 GLU P CA 18
ATOM 34418 C C . GLU C 3 18 ? -17.272 7.960 -3.361 1.00 0.00 18 GLU P C 18
ATOM 34419 O O . GLU C 3 18 ? -16.931 9.151 -3.490 1.00 0.00 18 GLU P O 18
ATOM 34431 N N . GLN C 3 19 ? -18.348 7.642 -2.630 1.00 0.00 19 GLN P N 18
ATOM 34432 C CA . GLN C 3 19 ? -19.159 8.645 -1.959 1.00 0.00 19 GLN P CA 18
ATOM 34433 C C . GLN C 3 19 ? -18.391 9.777 -1.183 1.00 0.00 19 GLN P C 18
ATOM 34434 O O . GLN C 3 19 ? -18.733 10.986 -1.329 1.00 0.00 19 GLN P O 18
ATOM 34448 N N . HIS C 3 20 ? -17.397 9.478 -0.384 1.00 0.00 20 HIS P N 18
ATOM 34449 C CA . HIS C 3 20 ? -16.560 10.395 0.229 1.00 0.00 20 HIS P CA 18
ATOM 34450 C C . HIS C 3 20 ? -15.533 11.062 -0.701 1.00 0.00 20 HIS P C 18
ATOM 34451 O O . HIS C 3 20 ? -15.366 12.283 -0.655 1.00 0.00 20 HIS P O 18
ATOM 34465 N N . PHE C 3 21 ? -14.927 10.393 -1.649 1.00 0.00 21 PHE P N 18
ATOM 34466 C CA . PHE C 3 21 ? -14.162 11.023 -2.755 1.00 0.00 21 PHE P CA 18
ATOM 34467 C C . PHE C 3 21 ? -14.967 12.140 -3.456 1.00 0.00 21 PHE P C 18
ATOM 34468 O O . PHE C 3 21 ? -14.370 13.101 -3.899 1.00 0.00 21 PHE P O 18
ATOM 34485 N N . LEU C 3 22 ? -16.281 12.027 -3.580 1.00 0.00 22 LEU P N 18
ATOM 34486 C CA . LEU C 3 22 ? -17.079 13.166 -4.107 1.00 0.00 22 LEU P CA 18
ATOM 34487 C C . LEU C 3 22 ? -16.916 14.565 -3.388 1.00 0.00 22 LEU P C 18
ATOM 34488 O O . LEU C 3 22 ? -16.818 15.654 -3.938 1.00 0.00 22 LEU P O 18
ATOM 34504 N N . GLN C 3 23 ? -16.655 14.438 -2.104 1.00 0.00 23 GLN P N 18
ATOM 34505 C CA . GLN C 3 23 ? -16.410 15.533 -1.192 1.00 0.00 23 GLN P CA 18
ATOM 34506 C C . GLN C 3 23 ? -14.983 16.121 -1.353 1.00 0.00 23 GLN P C 18
ATOM 34507 O O . GLN C 3 23 ? -14.688 17.256 -1.000 1.00 0.00 23 GLN P O 18
ATOM 34521 N N . GLY C 3 24 ? -14.063 15.377 -1.942 1.00 0.00 24 GLY P N 18
ATOM 34522 C CA . GLY C 3 24 ? -12.795 15.939 -2.361 1.00 0.00 24 GLY P CA 18
ATOM 34523 C C . GLY C 3 24 ? -11.917 14.884 -3.107 1.00 0.00 24 GLY P C 18
ATOM 34524 O O . GLY C 3 24 ? -11.812 13.707 -2.663 1.00 0.00 24 GLY P O 18
ATOM 34528 N N . ARG C 3 25 ? -11.350 15.329 -4.287 1.00 0.00 25 ARG P N 18
ATOM 34529 C CA . ARG C 3 25 ? -10.759 14.396 -5.292 1.00 0.00 25 ARG P CA 18
ATOM 34530 C C . ARG C 3 25 ? -9.505 13.638 -4.744 1.00 0.00 25 ARG P C 18
ATOM 34531 O O . ARG C 3 25 ? -9.125 12.566 -5.264 1.00 0.00 25 ARG P O 18
ATOM 34552 N N . TYR C 3 26 ? -8.827 14.247 -3.800 1.00 0.00 26 TYR P N 18
ATOM 34553 C CA . TYR C 3 26 ? -7.504 13.855 -3.229 1.00 0.00 26 TYR P CA 18
ATOM 34554 C C . TYR C 3 26 ? -7.538 13.559 -1.739 1.00 0.00 26 TYR P C 18
ATOM 34555 O O . TYR C 3 26 ? -8.347 14.235 -1.080 1.00 0.00 26 TYR P O 18
ATOM 34573 N N . LEU C 3 27 ? -6.788 12.586 -1.191 1.00 0.00 27 LEU P N 18
ATOM 34574 C CA . LEU C 3 27 ? -6.934 12.154 0.224 1.00 0.00 27 LEU P CA 18
ATOM 34575 C C . LEU C 3 27 ? -6.324 13.219 1.124 1.00 0.00 27 LEU P C 18
ATOM 34576 O O . LEU C 3 27 ? -5.610 14.157 0.732 1.00 0.00 27 LEU P O 18
ATOM 34592 N N . THR C 3 28 ? -6.661 13.252 2.412 1.00 0.00 28 THR P N 18
ATOM 34593 C CA . THR C 3 28 ? -5.831 13.976 3.431 1.00 0.00 28 THR P CA 18
ATOM 34594 C C . THR C 3 28 ? -5.918 13.211 4.735 1.00 0.00 28 THR P C 18
ATOM 34595 O O . THR C 3 28 ? -6.734 12.315 4.887 1.00 0.00 28 THR P O 18
ATOM 34606 N N . ALA C 3 29 ? -5.056 13.472 5.777 1.00 0.00 29 ALA P N 18
ATOM 34607 C CA . ALA C 3 29 ? -5.061 12.645 6.987 1.00 0.00 29 ALA P CA 18
ATOM 34608 C C . ALA C 3 29 ? -6.388 12.652 7.772 1.00 0.00 29 ALA P C 18
ATOM 34609 O O . ALA C 3 29 ? -6.831 11.519 8.191 1.00 0.00 29 ALA P O 18
ATOM 34616 N N . PRO C 3 30 ? -7.184 13.787 7.813 1.00 0.00 30 PRO P N 18
ATOM 34617 C CA . PRO C 3 30 ? -8.552 13.752 8.347 1.00 0.00 30 PRO P CA 18
ATOM 34618 C C . PRO C 3 30 ? -9.482 12.808 7.454 1.00 0.00 30 PRO P C 18
ATOM 34619 O O . PRO C 3 30 ? -10.294 12.137 8.085 1.00 0.00 30 PRO P O 18
ATOM 34630 N N . ARG C 3 31 ? -9.455 12.801 6.141 1.00 0.00 31 ARG P N 18
ATOM 34631 C CA . ARG C 3 31 ? -10.247 11.914 5.212 1.00 0.00 31 ARG P CA 18
ATOM 34632 C C . ARG C 3 31 ? -9.743 10.444 5.462 1.00 0.00 31 ARG P C 18
ATOM 34633 O O . ARG C 3 31 ? -10.563 9.638 5.744 1.00 0.00 31 ARG P O 18
ATOM 34654 N N . LEU C 3 32 ? -8.458 10.148 5.460 1.00 0.00 32 LEU P N 18
ATOM 34655 C CA . LEU C 3 32 ? -7.930 8.805 5.713 1.00 0.00 32 LEU P CA 18
ATOM 34656 C C . LEU C 3 32 ? -8.518 8.229 7.017 1.00 0.00 32 LEU P C 18
ATOM 34657 O O . LEU C 3 32 ? -8.936 7.036 7.074 1.00 0.00 32 LEU P O 18
ATOM 34673 N N . ALA C 3 33 ? -8.623 9.090 7.973 1.00 0.00 33 ALA P N 18
ATOM 34674 C CA . ALA C 3 33 ? -9.320 8.786 9.232 1.00 0.00 33 ALA P CA 18
ATOM 34675 C C . ALA C 3 33 ? -10.867 8.741 9.223 1.00 0.00 33 ALA P C 18
ATOM 34676 O O . ALA C 3 33 ? -11.404 7.760 9.730 1.00 0.00 33 ALA P O 18
ATOM 34683 N N . ASP C 3 34 ? -11.546 9.713 8.633 1.00 0.00 34 ASP P N 18
ATOM 34684 C CA . ASP C 3 34 ? -12.991 9.814 8.599 1.00 0.00 34 ASP P CA 18
ATOM 34685 C C . ASP C 3 34 ? -13.517 8.685 7.742 1.00 0.00 34 ASP P C 18
ATOM 34686 O O . ASP C 3 34 ? -14.502 8.035 8.083 1.00 0.00 34 ASP P O 18
ATOM 34695 N N . LEU C 3 35 ? -12.892 8.377 6.578 1.00 0.00 35 LEU P N 18
ATOM 34696 C CA . LEU C 3 35 ? -13.202 7.125 5.844 1.00 0.00 35 LEU P CA 18
ATOM 34697 C C . LEU C 3 35 ? -12.749 5.806 6.607 1.00 0.00 35 LEU P C 18
ATOM 34698 O O . LEU C 3 35 ? -13.494 4.851 6.573 1.00 0.00 35 LEU P O 18
ATOM 34714 N N . SER C 3 36 ? -11.687 5.714 7.410 1.00 0.00 36 SER P N 18
ATOM 34715 C CA . SER C 3 36 ? -11.349 4.506 8.240 1.00 0.00 36 SER P CA 18
ATOM 34716 C C . SER C 3 36 ? -12.413 3.948 9.201 1.00 0.00 36 SER P C 18
ATOM 34717 O O . SER C 3 36 ? -12.817 2.792 9.154 1.00 0.00 36 SER P O 18
ATOM 34725 N N . ALA C 3 37 ? -12.977 4.905 9.910 1.00 0.00 37 ALA P N 18
ATOM 34726 C CA . ALA C 3 37 ? -14.111 4.791 10.769 1.00 0.00 37 ALA P CA 18
ATOM 34727 C C . ALA C 3 37 ? -15.451 4.401 10.063 1.00 0.00 37 ALA P C 18
ATOM 34728 O O . ALA C 3 37 ? -16.244 3.597 10.600 1.00 0.00 37 ALA P O 18
ATOM 34735 N N . LYS C 3 38 ? -15.747 5.051 8.946 1.00 0.00 38 LYS P N 18
ATOM 34736 C CA . LYS C 3 38 ? -16.886 4.706 8.043 1.00 0.00 38 LYS P CA 18
ATOM 34737 C C . LYS C 3 38 ? -16.726 3.297 7.304 1.00 0.00 38 LYS P C 18
ATOM 34738 O O . LYS C 3 38 ? -17.643 2.469 7.279 1.00 0.00 38 LYS P O 18
ATOM 34757 N N . LEU C 3 39 ? -15.562 3.136 6.569 1.00 0.00 39 LEU P N 18
ATOM 34758 C CA . LEU C 3 39 ? -15.300 1.935 5.714 1.00 0.00 39 LEU P CA 18
ATOM 34759 C C . LEU C 3 39 ? -14.859 0.784 6.561 1.00 0.00 39 LEU P C 18
ATOM 34760 O O . LEU C 3 39 ? -14.677 -0.258 5.960 1.00 0.00 39 LEU P O 18
ATOM 34776 N N . ALA C 3 40 ? -14.557 1.018 7.831 1.00 0.00 40 ALA P N 18
ATOM 34777 C CA . ALA C 3 40 ? -14.388 0.011 8.888 1.00 0.00 40 ALA P CA 18
ATOM 34778 C C . ALA C 3 40 ? -13.147 -0.873 8.566 1.00 0.00 40 ALA P C 18
ATOM 34779 O O . ALA C 3 40 ? -13.198 -2.100 8.832 1.00 0.00 40 ALA P O 18
ATOM 34786 N N . LEU C 3 41 ? -12.142 -0.233 7.967 1.00 0.00 41 LEU P N 18
ATOM 34787 C CA . LEU C 3 41 ? -10.817 -0.793 7.635 1.00 0.00 41 LEU P CA 18
ATOM 34788 C C . LEU C 3 41 ? -9.789 0.275 7.973 1.00 0.00 41 LEU P C 18
ATOM 34789 O O . LEU C 3 41 ? -10.054 1.460 8.181 1.00 0.00 41 LEU P O 18
ATOM 34805 N N . GLY C 3 42 ? -8.561 -0.193 8.028 1.00 0.00 42 GLY P N 18
ATOM 34806 C CA . GLY C 3 42 ? -7.331 0.668 8.366 1.00 0.00 42 GLY P CA 18
ATOM 34807 C C . GLY C 3 42 ? -7.107 1.835 7.397 1.00 0.00 42 GLY P C 18
ATOM 34808 O O . GLY C 3 42 ? -7.239 1.780 6.187 1.00 0.00 42 GLY P O 18
ATOM 34812 N N . THR C 3 43 ? -6.545 2.906 7.967 1.00 0.00 43 THR P N 18
ATOM 34813 C CA . THR C 3 43 ? -6.320 4.220 7.369 1.00 0.00 43 THR P CA 18
ATOM 34814 C C . THR C 3 43 ? -5.472 4.047 6.064 1.00 0.00 43 THR P C 18
ATOM 34815 O O . THR C 3 43 ? -5.810 4.579 5.022 1.00 0.00 43 THR P O 18
ATOM 34826 N N . ALA C 3 44 ? -4.398 3.255 6.118 1.00 0.00 44 ALA P N 18
ATOM 34827 C CA . ALA C 3 44 ? -3.583 3.054 4.998 1.00 0.00 44 ALA P CA 18
ATOM 34828 C C . ALA C 3 44 ? -4.345 2.490 3.745 1.00 0.00 44 ALA P C 18
ATOM 34829 O O . ALA C 3 44 ? -4.027 2.912 2.609 1.00 0.00 44 ALA P O 18
ATOM 34836 N N . GLN C 3 45 ? -5.309 1.614 3.989 1.00 0.00 45 GLN P N 18
ATOM 34837 C CA . GLN C 3 45 ? -6.174 0.974 2.943 1.00 0.00 45 GLN P CA 18
ATOM 34838 C C . GLN C 3 45 ? -7.026 2.016 2.183 1.00 0.00 45 GLN P C 18
ATOM 34839 O O . GLN C 3 45 ? -7.182 1.847 0.988 1.00 0.00 45 GLN P O 18
ATOM 34853 N N . VAL C 3 46 ? -7.318 3.150 2.768 1.00 0.00 46 VAL P N 18
ATOM 34854 C CA . VAL C 3 46 ? -7.883 4.300 2.064 1.00 0.00 46 VAL P CA 18
ATOM 34855 C C . VAL C 3 46 ? -6.850 5.018 1.198 1.00 0.00 46 VAL P C 18
ATOM 34856 O O . VAL C 3 46 ? -7.056 5.191 0.008 1.00 0.00 46 VAL P O 18
ATOM 34869 N N . LYS C 3 47 ? -5.584 5.284 1.624 1.00 0.00 47 LYS P N 18
ATOM 34870 C CA . LYS C 3 47 ? -4.514 5.754 0.733 1.00 0.00 47 LYS P CA 18
ATOM 34871 C C . LYS C 3 47 ? -4.282 4.784 -0.362 1.00 0.00 47 LYS P C 18
ATOM 34872 O O . LYS C 3 47 ? -4.438 5.172 -1.548 1.00 0.00 47 LYS P O 18
ATOM 34891 N N . ILE C 3 48 ? -4.072 3.538 -0.022 1.00 0.00 48 ILE P N 18
ATOM 34892 C CA . ILE C 3 48 ? -3.785 2.566 -1.054 1.00 0.00 48 ILE P CA 18
ATOM 34893 C C . ILE C 3 48 ? -4.894 2.375 -2.108 1.00 0.00 48 ILE P C 18
ATOM 34894 O O . ILE C 3 48 ? -4.610 2.164 -3.331 1.00 0.00 48 ILE P O 18
ATOM 34910 N N . TRP C 3 49 ? -6.137 2.554 -1.673 1.00 0.00 49 TRP P N 18
ATOM 34911 C CA . TRP C 3 49 ? -7.322 2.589 -2.682 1.00 0.00 49 TRP P CA 18
ATOM 34912 C C . TRP C 3 49 ? -7.407 3.885 -3.532 1.00 0.00 49 TRP P C 18
ATOM 34913 O O . TRP C 3 49 ? -7.583 3.737 -4.754 1.00 0.00 49 TRP P O 18
ATOM 34934 N N . PHE C 3 50 ? -7.285 5.113 -2.986 1.00 0.00 50 PHE P N 18
ATOM 34935 C CA . PHE C 3 50 ? -7.179 6.302 -3.837 1.00 0.00 50 PHE P CA 18
ATOM 34936 C C . PHE C 3 50 ? -6.020 6.186 -4.842 1.00 0.00 50 PHE P C 18
ATOM 34937 O O . PHE C 3 50 ? -6.134 6.474 -6.031 1.00 0.00 50 PHE P O 18
ATOM 34954 N N . LYS C 3 51 ? -4.858 5.722 -4.257 1.00 0.00 51 LYS P N 18
ATOM 34955 C CA . LYS C 3 51 ? -3.634 5.554 -4.978 1.00 0.00 51 LYS P CA 18
ATOM 34956 C C . LYS C 3 51 ? -3.691 4.520 -6.056 1.00 0.00 51 LYS P C 18
ATOM 34957 O O . LYS C 3 51 ? -3.364 4.855 -7.192 1.00 0.00 51 LYS P O 18
ATOM 34976 N N . ASN C 3 52 ? -4.134 3.290 -5.711 1.00 0.00 52 ASN P N 18
ATOM 34977 C CA . ASN C 3 52 ? -4.334 2.213 -6.685 1.00 0.00 52 ASN P CA 18
ATOM 34978 C C . ASN C 3 52 ? -5.308 2.584 -7.799 1.00 0.00 52 ASN P C 18
ATOM 34979 O O . ASN C 3 52 ? -5.008 2.250 -8.962 1.00 0.00 52 ASN P O 18
ATOM 34990 N N . ARG C 3 53 ? -6.382 3.365 -7.488 1.00 0.00 53 ARG P N 18
ATOM 34991 C CA . ARG C 3 53 ? -7.379 3.925 -8.429 1.00 0.00 53 ARG P CA 18
ATOM 34992 C C . ARG C 3 53 ? -6.615 4.760 -9.512 1.00 0.00 53 ARG P C 18
ATOM 34993 O O . ARG C 3 53 ? -6.691 4.420 -10.779 1.00 0.00 53 ARG P O 18
ATOM 35014 N N . ARG C 3 54 ? -5.690 5.637 -9.055 1.00 0.00 54 ARG P N 18
ATOM 35015 C CA . ARG C 3 54 ? -4.838 6.487 -9.980 1.00 0.00 54 ARG P CA 18
ATOM 35016 C C . ARG C 3 54 ? -4.106 5.617 -10.939 1.00 0.00 54 ARG P C 18
ATOM 35017 O O . ARG C 3 54 ? -3.960 5.843 -12.122 1.00 0.00 54 ARG P O 18
ATOM 35038 N N . ARG C 3 55 ? -3.428 4.526 -10.393 1.00 0.00 55 ARG P N 18
ATOM 35039 C CA . ARG C 3 55 ? -2.538 3.639 -11.208 1.00 0.00 55 ARG P CA 18
ATOM 35040 C C . ARG C 3 55 ? -3.320 2.771 -12.171 1.00 0.00 55 ARG P C 18
ATOM 35041 O O . ARG C 3 55 ? -3.027 2.815 -13.350 1.00 0.00 55 ARG P O 18
ATOM 35062 N N . ARG C 3 56 ? -4.354 2.066 -11.704 1.00 0.00 56 ARG P N 18
ATOM 35063 C CA . ARG C 3 56 ? -5.259 1.355 -12.567 1.00 0.00 56 ARG P CA 18
ATOM 35064 C C . ARG C 3 56 ? -5.841 2.092 -13.732 1.00 0.00 56 ARG P C 18
ATOM 35065 O O . ARG C 3 56 ? -5.707 1.712 -14.866 1.00 0.00 56 ARG P O 18
ATOM 35086 N N . HIS C 3 57 ? -6.344 3.280 -13.434 1.00 0.00 57 HIS P N 18
ATOM 35087 C CA . HIS C 3 57 ? -6.842 4.146 -14.570 1.00 0.00 57 HIS P CA 18
ATOM 35088 C C . HIS C 3 57 ? -5.724 4.462 -15.616 1.00 0.00 57 HIS P C 18
ATOM 35089 O O . HIS C 3 57 ? -5.900 4.332 -16.821 1.00 0.00 57 HIS P O 18
ATOM 35103 N N . LYS C 3 58 ? -4.471 4.916 -15.194 1.00 0.00 58 LYS P N 18
ATOM 35104 C CA . LYS C 3 58 ? -3.422 5.305 -16.200 1.00 0.00 58 LYS P CA 18
ATOM 35105 C C . LYS C 3 58 ? -2.902 4.067 -16.959 1.00 0.00 58 LYS P C 18
ATOM 35106 O O . LYS C 3 58 ? -2.749 4.100 -18.185 1.00 0.00 58 LYS P O 18
ATOM 35125 N N . ILE C 3 59 ? -2.726 2.978 -16.231 1.00 0.00 59 ILE P N 18
ATOM 35126 C CA . ILE C 3 59 ? -2.169 1.655 -16.762 1.00 0.00 59 ILE P CA 18
ATOM 35127 C C . ILE C 3 59 ? -3.083 1.159 -17.863 1.00 0.00 59 ILE P C 18
ATOM 35128 O O . ILE C 3 59 ? -2.587 0.851 -18.956 1.00 0.00 59 ILE P O 18
ATOM 35144 N N . GLN C 3 60 ? -4.385 1.194 -17.668 1.00 0.00 60 GLN P N 18
ATOM 35145 C CA . GLN C 3 60 ? -5.406 0.942 -18.705 1.00 0.00 60 GLN P CA 18
ATOM 35146 C C . GLN C 3 60 ? -5.479 1.922 -19.816 1.00 0.00 60 GLN P C 18
ATOM 35147 O O . GLN C 3 60 ? -5.808 1.518 -20.921 1.00 0.00 60 GLN P O 18
ATOM 35161 N N . SER C 3 61 ? -5.203 3.215 -19.610 1.00 0.00 61 SER P N 18
ATOM 35162 C CA . SER C 3 61 ? -5.062 4.219 -20.694 1.00 0.00 61 SER P CA 18
ATOM 35163 C C . SER C 3 61 ? -3.845 3.820 -21.622 1.00 0.00 61 SER P C 18
ATOM 35164 O O . SER C 3 61 ? -3.812 4.287 -22.785 1.00 0.00 61 SER P O 18
ATOM 35172 N N . ASP C 3 62 ? -2.898 2.924 -21.280 1.00 0.00 62 ASP P N 18
ATOM 35173 C CA . ASP C 3 62 ? -1.739 2.488 -22.040 1.00 0.00 62 ASP P CA 18
ATOM 35174 C C . ASP C 3 62 ? -1.996 1.202 -22.899 1.00 0.00 62 ASP P C 18
ATOM 35175 O O . ASP C 3 62 ? -1.123 0.709 -23.627 1.00 0.00 62 ASP P O 18
ATOM 35184 N N . GLN C 3 63 ? -3.186 0.543 -22.747 1.00 0.00 63 GLN P N 18
ATOM 35185 C CA . GLN C 3 63 ? -3.432 -0.753 -23.382 1.00 0.00 63 GLN P CA 18
ATOM 35186 C C . GLN C 3 63 ? -4.859 -1.102 -23.858 1.00 0.00 63 GLN P C 18
ATOM 35187 O O . GLN C 3 63 ? -5.092 -1.498 -25.018 1.00 0.00 63 GLN P O 18
ATOM 35201 N N . HIS C 3 64 ? -5.925 -0.904 -23.042 1.00 0.00 64 HIS P N 18
ATOM 35202 C CA . HIS C 3 64 ? -7.419 -0.932 -23.331 1.00 0.00 64 HIS P CA 18
ATOM 35203 C C . HIS C 3 64 ? -8.158 -0.551 -21.992 1.00 0.00 64 HIS P C 18
ATOM 35204 O O . HIS C 3 64 ? -7.603 -0.812 -20.924 1.00 0.00 64 HIS P O 18
ATOM 35218 N N . LYS C 3 65 ? -9.314 0.110 -22.076 1.00 0.00 65 LYS P N 18
ATOM 35219 C CA . LYS C 3 65 ? -10.027 0.456 -20.816 1.00 0.00 65 LYS P CA 18
ATOM 35220 C C . LYS C 3 65 ? -11.341 -0.325 -20.590 1.00 0.00 65 LYS P C 18
ATOM 35221 O O . LYS C 3 65 ? -12.209 -0.400 -21.535 1.00 0.00 65 LYS P O 18
ATOM 35240 N N . ASP C 3 66 ? -11.522 -0.940 -19.429 1.00 0.00 66 ASP P N 18
ATOM 35241 C CA . ASP C 3 66 ? -12.774 -1.574 -19.063 1.00 0.00 66 ASP P CA 18
ATOM 35242 C C . ASP C 3 66 ? -13.990 -0.615 -18.957 1.00 0.00 66 ASP P C 18
ATOM 35243 O O . ASP C 3 66 ? -15.093 -1.087 -18.927 1.00 0.00 66 ASP P O 18
ATOM 35252 N N . GLN C 3 67 ? -13.693 0.682 -18.948 1.00 0.00 67 GLN P N 18
ATOM 35253 C CA . GLN C 3 67 ? -14.740 1.681 -18.764 1.00 0.00 67 GLN P CA 18
ATOM 35254 C C . GLN C 3 67 ? -15.239 2.109 -20.143 1.00 0.00 67 GLN P C 18
ATOM 35255 O O . GLN C 3 67 ? -16.428 1.968 -20.386 1.00 0.00 67 GLN P O 18
ATOM 35269 N N . SER C 3 68 ? -14.442 2.541 -21.094 1.00 0.00 68 SER P N 18
ATOM 35270 C CA . SER C 3 68 ? -14.748 2.991 -22.503 1.00 0.00 68 SER P CA 18
ATOM 35271 C C . SER C 3 68 ? -15.669 2.002 -23.247 1.00 0.00 68 SER P C 18
ATOM 35272 O O . SER C 3 68 ? -16.608 2.480 -23.934 1.00 0.00 68 SER P O 18
ATOM 36103 N N . GLY C 3 1 ? 5.982 -13.330 4.581 1.00 0.00 1 GLY P N 19
ATOM 36104 C CA . GLY C 3 1 ? 5.864 -12.168 5.520 1.00 0.00 1 GLY P CA 19
ATOM 36105 C C . GLY C 3 1 ? 4.463 -12.151 6.177 1.00 0.00 1 GLY P C 19
ATOM 36106 O O . GLY C 3 1 ? 3.510 -11.807 5.458 1.00 0.00 1 GLY P O 19
ATOM 36112 N N . PRO C 3 2 ? 4.277 -12.513 7.410 1.00 0.00 2 PRO P N 19
ATOM 36113 C CA . PRO C 3 2 ? 3.075 -12.665 8.239 1.00 0.00 2 PRO P CA 19
ATOM 36114 C C . PRO C 3 2 ? 2.118 -11.491 7.960 1.00 0.00 2 PRO P C 19
ATOM 36115 O O . PRO C 3 2 ? 0.941 -11.636 8.149 1.00 0.00 2 PRO P O 19
ATOM 36126 N N . ARG C 3 3 ? 2.552 -10.273 7.685 1.00 0.00 3 ARG P N 19
ATOM 36127 C CA . ARG C 3 3 ? 1.753 -9.073 7.516 1.00 0.00 3 ARG P CA 19
ATOM 36128 C C . ARG C 3 3 ? 2.211 -8.259 6.317 1.00 0.00 3 ARG P C 19
ATOM 36129 O O . ARG C 3 3 ? 2.389 -7.035 6.415 1.00 0.00 3 ARG P O 19
ATOM 36150 N N . ARG C 3 4 ? 2.418 -8.887 5.136 1.00 0.00 4 ARG P N 19
ATOM 36151 C CA . ARG C 3 4 ? 2.629 -8.198 3.854 1.00 0.00 4 ARG P CA 19
ATOM 36152 C C . ARG C 3 4 ? 1.341 -7.494 3.342 1.00 0.00 4 ARG P C 19
ATOM 36153 O O . ARG C 3 4 ? 1.470 -6.585 2.527 1.00 0.00 4 ARG P O 19
ATOM 36174 N N . THR C 3 5 ? 0.199 -7.849 3.865 1.00 0.00 5 THR P N 19
ATOM 36175 C CA . THR C 3 5 ? -1.078 -7.276 3.435 1.00 0.00 5 THR P CA 19
ATOM 36176 C C . THR C 3 5 ? -2.080 -7.410 4.554 1.00 0.00 5 THR P C 19
ATOM 36177 O O . THR C 3 5 ? -1.703 -8.048 5.592 1.00 0.00 5 THR P O 19
ATOM 36188 N N . ARG C 3 6 ? -3.196 -6.747 4.406 1.00 0.00 6 ARG P N 19
ATOM 36189 C CA . ARG C 3 6 ? -4.248 -6.435 5.367 1.00 0.00 6 ARG P CA 19
ATOM 36190 C C . ARG C 3 6 ? -5.692 -6.586 4.881 1.00 0.00 6 ARG P C 19
ATOM 36191 O O . ARG C 3 6 ? -6.587 -7.168 5.510 1.00 0.00 6 ARG P O 19
ATOM 36212 N N . THR C 3 7 ? -5.941 -6.043 3.719 1.00 0.00 7 THR P N 19
ATOM 36213 C CA . THR C 3 7 ? -7.291 -5.853 3.121 1.00 0.00 7 THR P CA 19
ATOM 36214 C C . THR C 3 7 ? -7.445 -6.459 1.749 1.00 0.00 7 THR P C 19
ATOM 36215 O O . THR C 3 7 ? -6.705 -6.218 0.817 1.00 0.00 7 THR P O 19
ATOM 36226 N N . THR C 3 8 ? -8.636 -7.026 1.529 1.00 0.00 8 THR P N 19
ATOM 36227 C CA . THR C 3 8 ? -9.303 -7.257 0.236 1.00 0.00 8 THR P CA 19
ATOM 36228 C C . THR C 3 8 ? -10.533 -6.421 0.326 1.00 0.00 8 THR P C 19
ATOM 36229 O O . THR C 3 8 ? -11.525 -6.741 0.939 1.00 0.00 8 THR P O 19
ATOM 36240 N N . PHE C 3 9 ? -10.587 -5.239 -0.292 1.00 0.00 9 PHE P N 19
ATOM 36241 C CA . PHE C 3 9 ? -11.791 -4.315 -0.360 1.00 0.00 9 PHE P CA 19
ATOM 36242 C C . PHE C 3 9 ? -13.017 -5.134 -0.946 1.00 0.00 9 PHE P C 19
ATOM 36243 O O . PHE C 3 9 ? -12.811 -6.006 -1.823 1.00 0.00 9 PHE P O 19
ATOM 36260 N N . THR C 3 10 ? -14.237 -4.833 -0.414 1.00 0.00 10 THR P N 19
ATOM 36261 C CA . THR C 3 10 ? -15.554 -5.294 -0.782 1.00 0.00 10 THR P CA 19
ATOM 36262 C C . THR C 3 10 ? -16.309 -4.236 -1.594 1.00 0.00 10 THR P C 19
ATOM 36263 O O . THR C 3 10 ? -15.926 -3.056 -1.653 1.00 0.00 10 THR P O 19
ATOM 36274 N N . SER C 3 11 ? -17.400 -4.624 -2.209 1.00 0.00 11 SER P N 19
ATOM 36275 C CA . SER C 3 11 ? -18.216 -3.760 -3.111 1.00 0.00 11 SER P CA 19
ATOM 36276 C C . SER C 3 11 ? -18.836 -2.651 -2.296 1.00 0.00 11 SER P C 19
ATOM 36277 O O . SER C 3 11 ? -18.705 -1.509 -2.706 1.00 0.00 11 SER P O 19
ATOM 36285 N N . SER C 3 12 ? -19.338 -2.928 -1.074 1.00 0.00 12 SER P N 19
ATOM 36286 C CA . SER C 3 12 ? -19.808 -1.862 -0.123 1.00 0.00 12 SER P CA 19
ATOM 36287 C C . SER C 3 12 ? -18.714 -1.016 0.484 1.00 0.00 12 SER P C 19
ATOM 36288 O O . SER C 3 12 ? -19.030 0.155 0.742 1.00 0.00 12 SER P O 19
ATOM 36296 N N . GLN C 3 13 ? -17.507 -1.527 0.635 1.00 0.00 13 GLN P N 19
ATOM 36297 C CA . GLN C 3 13 ? -16.413 -0.571 0.866 1.00 0.00 13 GLN P CA 19
ATOM 36298 C C . GLN C 3 13 ? -16.098 0.418 -0.320 1.00 0.00 13 GLN P C 19
ATOM 36299 O O . GLN C 3 13 ? -15.981 1.573 -0.169 1.00 0.00 13 GLN P O 19
ATOM 36313 N N . ILE C 3 14 ? -15.972 -0.057 -1.555 1.00 0.00 14 ILE P N 19
ATOM 36314 C CA . ILE C 3 14 ? -15.852 0.908 -2.708 1.00 0.00 14 ILE P CA 19
ATOM 36315 C C . ILE C 3 14 ? -17.117 1.769 -2.829 1.00 0.00 14 ILE P C 19
ATOM 36316 O O . ILE C 3 14 ? -16.953 2.930 -3.210 1.00 0.00 14 ILE P O 19
ATOM 36332 N N . ALA C 3 15 ? -18.307 1.365 -2.456 1.00 0.00 15 ALA P N 19
ATOM 36333 C CA . ALA C 3 15 ? -19.506 2.228 -2.541 1.00 0.00 15 ALA P CA 19
ATOM 36334 C C . ALA C 3 15 ? -19.328 3.442 -1.513 1.00 0.00 15 ALA P C 19
ATOM 36335 O O . ALA C 3 15 ? -19.587 4.574 -1.904 1.00 0.00 15 ALA P O 19
ATOM 36342 N N . GLU C 3 16 ? -19.074 3.246 -0.217 1.00 0.00 16 GLU P N 19
ATOM 36343 C CA . GLU C 3 16 ? -18.786 4.220 0.787 1.00 0.00 16 GLU P CA 19
ATOM 36344 C C . GLU C 3 16 ? -17.648 5.159 0.402 1.00 0.00 16 GLU P C 19
ATOM 36345 O O . GLU C 3 16 ? -17.871 6.361 0.301 1.00 0.00 16 GLU P O 19
ATOM 36357 N N . LEU C 3 17 ? -16.466 4.511 0.041 1.00 0.00 17 LEU P N 19
ATOM 36358 C CA . LEU C 3 17 ? -15.337 5.251 -0.432 1.00 0.00 17 LEU P CA 19
ATOM 36359 C C . LEU C 3 17 ? -15.658 6.139 -1.600 1.00 0.00 17 LEU P C 19
ATOM 36360 O O . LEU C 3 17 ? -15.236 7.286 -1.503 1.00 0.00 17 LEU P O 19
ATOM 36376 N N . GLU C 3 18 ? -16.559 5.730 -2.516 1.00 0.00 18 GLU P N 19
ATOM 36377 C CA . GLU C 3 18 ? -16.865 6.551 -3.656 1.00 0.00 18 GLU P CA 19
ATOM 36378 C C . GLU C 3 18 ? -17.666 7.831 -3.269 1.00 0.00 18 GLU P C 19
ATOM 36379 O O . GLU C 3 18 ? -17.290 8.953 -3.528 1.00 0.00 18 GLU P O 19
ATOM 36391 N N . GLN C 3 19 ? -18.653 7.588 -2.454 1.00 0.00 19 GLN P N 19
ATOM 36392 C CA . GLN C 3 19 ? -19.638 8.573 -1.962 1.00 0.00 19 GLN P CA 19
ATOM 36393 C C . GLN C 3 19 ? -18.884 9.695 -1.183 1.00 0.00 19 GLN P C 19
ATOM 36394 O O . GLN C 3 19 ? -19.105 10.868 -1.388 1.00 0.00 19 GLN P O 19
ATOM 36408 N N . HIS C 3 20 ? -18.022 9.257 -0.255 1.00 0.00 20 HIS P N 19
ATOM 36409 C CA . HIS C 3 20 ? -17.362 10.318 0.548 1.00 0.00 20 HIS P CA 19
ATOM 36410 C C . HIS C 3 20 ? -16.245 11.041 -0.286 1.00 0.00 20 HIS P C 19
ATOM 36411 O O . HIS C 3 20 ? -16.073 12.304 -0.215 1.00 0.00 20 HIS P O 19
ATOM 36425 N N . PHE C 3 21 ? -15.576 10.288 -1.153 1.00 0.00 21 PHE P N 19
ATOM 36426 C CA . PHE C 3 21 ? -14.795 10.851 -2.199 1.00 0.00 21 PHE P CA 19
ATOM 36427 C C . PHE C 3 21 ? -15.555 11.900 -3.005 1.00 0.00 21 PHE P C 19
ATOM 36428 O O . PHE C 3 21 ? -14.933 12.908 -3.348 1.00 0.00 21 PHE P O 19
ATOM 36445 N N . LEU C 3 22 ? -16.808 11.739 -3.265 1.00 0.00 22 LEU P N 19
ATOM 36446 C CA . LEU C 3 22 ? -17.678 12.817 -3.896 1.00 0.00 22 LEU P CA 19
ATOM 36447 C C . LEU C 3 22 ? -17.756 14.104 -3.057 1.00 0.00 22 LEU P C 19
ATOM 36448 O O . LEU C 3 22 ? -17.789 15.198 -3.660 1.00 0.00 22 LEU P O 19
ATOM 36464 N N . GLN C 3 23 ? -17.555 14.035 -1.746 1.00 0.00 23 GLN P N 19
ATOM 36465 C CA . GLN C 3 23 ? -17.397 15.147 -0.852 1.00 0.00 23 GLN P CA 19
ATOM 36466 C C . GLN C 3 23 ? -15.982 15.791 -0.807 1.00 0.00 23 GLN P C 19
ATOM 36467 O O . GLN C 3 23 ? -15.789 16.939 -0.382 1.00 0.00 23 GLN P O 19
ATOM 36481 N N . GLY C 3 24 ? -14.982 14.932 -1.043 1.00 0.00 24 GLY P N 19
ATOM 36482 C CA . GLY C 3 24 ? -13.557 15.288 -0.946 1.00 0.00 24 GLY P CA 19
ATOM 36483 C C . GLY C 3 24 ? -12.682 14.332 -1.926 1.00 0.00 24 GLY P C 19
ATOM 36484 O O . GLY C 3 24 ? -12.313 13.276 -1.525 1.00 0.00 24 GLY P O 19
ATOM 36488 N N . ARG C 3 25 ? -12.240 14.893 -3.074 1.00 0.00 25 ARG P N 19
ATOM 36489 C CA . ARG C 3 25 ? -11.571 14.123 -4.147 1.00 0.00 25 ARG P CA 19
ATOM 36490 C C . ARG C 3 25 ? -10.220 13.520 -3.771 1.00 0.00 25 ARG P C 19
ATOM 36491 O O . ARG C 3 25 ? -9.723 12.533 -4.399 1.00 0.00 25 ARG P O 19
ATOM 36512 N N . TYR C 3 26 ? -9.501 14.052 -2.812 1.00 0.00 26 TYR P N 19
ATOM 36513 C CA . TYR C 3 26 ? -8.286 13.487 -2.227 1.00 0.00 26 TYR P CA 19
ATOM 36514 C C . TYR C 3 26 ? -8.253 13.485 -0.727 1.00 0.00 26 TYR P C 19
ATOM 36515 O O . TYR C 3 26 ? -8.870 14.340 -0.143 1.00 0.00 26 TYR P O 19
ATOM 36533 N N . LEU C 3 27 ? -7.461 12.522 -0.177 1.00 0.00 27 LEU P N 19
ATOM 36534 C CA . LEU C 3 27 ? -7.522 12.320 1.262 1.00 0.00 27 LEU P CA 19
ATOM 36535 C C . LEU C 3 27 ? -6.770 13.524 1.975 1.00 0.00 27 LEU P C 19
ATOM 36536 O O . LEU C 3 27 ? -5.628 13.891 1.597 1.00 0.00 27 LEU P O 19
ATOM 36552 N N . THR C 3 28 ? -7.389 13.825 3.092 1.00 0.00 28 THR P N 19
ATOM 36553 C CA . THR C 3 28 ? -6.813 14.581 4.174 1.00 0.00 28 THR P CA 19
ATOM 36554 C C . THR C 3 28 ? -6.880 13.604 5.400 1.00 0.00 28 THR P C 19
ATOM 36555 O O . THR C 3 28 ? -7.707 12.657 5.425 1.00 0.00 28 THR P O 19
ATOM 36566 N N . ALA C 3 29 ? -6.155 13.902 6.509 1.00 0.00 29 ALA P N 19
ATOM 36567 C CA . ALA C 3 29 ? -6.138 13.149 7.731 1.00 0.00 29 ALA P CA 19
ATOM 36568 C C . ALA C 3 29 ? -7.571 13.023 8.318 1.00 0.00 29 ALA P C 19
ATOM 36569 O O . ALA C 3 29 ? -7.897 11.909 8.756 1.00 0.00 29 ALA P O 19
ATOM 36576 N N . PRO C 3 30 ? -8.413 14.043 8.379 1.00 0.00 30 PRO P N 19
ATOM 36577 C CA . PRO C 3 30 ? -9.855 13.770 8.748 1.00 0.00 30 PRO P CA 19
ATOM 36578 C C . PRO C 3 30 ? -10.592 12.930 7.678 1.00 0.00 30 PRO P C 19
ATOM 36579 O O . PRO C 3 30 ? -11.420 12.134 8.072 1.00 0.00 30 PRO P O 19
ATOM 36590 N N . ARG C 3 31 ? -10.404 13.186 6.386 1.00 0.00 31 ARG P N 19
ATOM 36591 C CA . ARG C 3 31 ? -11.137 12.326 5.311 1.00 0.00 31 ARG P CA 19
ATOM 36592 C C . ARG C 3 31 ? -10.896 10.800 5.459 1.00 0.00 31 ARG P C 19
ATOM 36593 O O . ARG C 3 31 ? -11.755 9.967 5.661 1.00 0.00 31 ARG P O 19
ATOM 36614 N N . LEU C 3 32 ? -9.618 10.466 5.456 1.00 0.00 32 LEU P N 19
ATOM 36615 C CA . LEU C 3 32 ? -8.976 9.245 5.700 1.00 0.00 32 LEU P CA 19
ATOM 36616 C C . LEU C 3 32 ? -9.394 8.664 7.139 1.00 0.00 32 LEU P C 19
ATOM 36617 O O . LEU C 3 32 ? -9.843 7.474 7.119 1.00 0.00 32 LEU P O 19
ATOM 36633 N N . ALA C 3 33 ? -9.367 9.428 8.259 1.00 0.00 33 ALA P N 19
ATOM 36634 C CA . ALA C 3 33 ? -9.697 8.952 9.597 1.00 0.00 33 ALA P CA 19
ATOM 36635 C C . ALA C 3 33 ? -11.160 8.544 9.779 1.00 0.00 33 ALA P C 19
ATOM 36636 O O . ALA C 3 33 ? -11.452 7.568 10.461 1.00 0.00 33 ALA P O 19
ATOM 36643 N N . ASP C 3 34 ? -12.038 9.414 9.235 1.00 0.00 34 ASP P N 19
ATOM 36644 C CA . ASP C 3 34 ? -13.479 9.239 9.241 1.00 0.00 34 ASP P CA 19
ATOM 36645 C C . ASP C 3 34 ? -13.993 8.217 8.239 1.00 0.00 34 ASP P C 19
ATOM 36646 O O . ASP C 3 34 ? -14.892 7.428 8.525 1.00 0.00 34 ASP P O 19
ATOM 36655 N N . LEU C 3 35 ? -13.353 8.104 7.047 1.00 0.00 35 LEU P N 19
ATOM 36656 C CA . LEU C 3 35 ? -13.758 7.008 6.114 1.00 0.00 35 LEU P CA 19
ATOM 36657 C C . LEU C 3 35 ? -13.309 5.613 6.695 1.00 0.00 35 LEU P C 19
ATOM 36658 O O . LEU C 3 35 ? -14.086 4.729 6.909 1.00 0.00 35 LEU P O 19
ATOM 36674 N N . SER C 3 36 ? -12.037 5.540 7.205 1.00 0.00 36 SER P N 19
ATOM 36675 C CA . SER C 3 36 ? -11.485 4.443 8.028 1.00 0.00 36 SER P CA 19
ATOM 36676 C C . SER C 3 36 ? -12.495 4.033 9.099 1.00 0.00 36 SER P C 19
ATOM 36677 O O . SER C 3 36 ? -12.907 2.853 9.125 1.00 0.00 36 SER P O 19
ATOM 36685 N N . ALA C 3 37 ? -12.960 4.962 9.915 1.00 0.00 37 ALA P N 19
ATOM 36686 C CA . ALA C 3 37 ? -14.061 4.721 10.943 1.00 0.00 37 ALA P CA 19
ATOM 36687 C C . ALA C 3 37 ? -15.413 4.278 10.344 1.00 0.00 37 ALA P C 19
ATOM 36688 O O . ALA C 3 37 ? -16.040 3.448 10.982 1.00 0.00 37 ALA P O 19
ATOM 36695 N N . LYS C 3 38 ? -15.927 4.825 9.200 1.00 0.00 38 LYS P N 19
ATOM 36696 C CA . LYS C 3 38 ? -17.211 4.408 8.473 1.00 0.00 38 LYS P CA 19
ATOM 36697 C C . LYS C 3 38 ? -16.946 2.990 7.849 1.00 0.00 38 LYS P C 19
ATOM 36698 O O . LYS C 3 38 ? -17.627 2.048 8.227 1.00 0.00 38 LYS P O 19
ATOM 36717 N N . LEU C 3 39 ? -16.070 2.862 6.853 1.00 0.00 39 LEU P N 19
ATOM 36718 C CA . LEU C 3 39 ? -15.670 1.702 6.022 1.00 0.00 39 LEU P CA 19
ATOM 36719 C C . LEU C 3 39 ? -15.252 0.531 6.941 1.00 0.00 39 LEU P C 19
ATOM 36720 O O . LEU C 3 39 ? -15.365 -0.551 6.414 1.00 0.00 39 LEU P O 19
ATOM 36736 N N . ALA C 3 40 ? -14.781 0.756 8.207 1.00 0.00 40 ALA P N 19
ATOM 36737 C CA . ALA C 3 40 ? -14.350 -0.322 9.086 1.00 0.00 40 ALA P CA 19
ATOM 36738 C C . ALA C 3 40 ? -13.102 -1.131 8.609 1.00 0.00 40 ALA P C 19
ATOM 36739 O O . ALA C 3 40 ? -12.920 -2.306 8.837 1.00 0.00 40 ALA P O 19
ATOM 36746 N N . LEU C 3 41 ? -12.175 -0.413 8.071 1.00 0.00 41 LEU P N 19
ATOM 36747 C CA . LEU C 3 41 ? -10.774 -0.832 7.748 1.00 0.00 41 LEU P CA 19
ATOM 36748 C C . LEU C 3 41 ? -9.739 0.311 8.038 1.00 0.00 41 LEU P C 19
ATOM 36749 O O . LEU C 3 41 ? -10.030 1.345 8.465 1.00 0.00 41 LEU P O 19
ATOM 36765 N N . GLY C 3 42 ? -8.423 0.009 7.864 1.00 0.00 42 GLY P N 19
ATOM 36766 C CA . GLY C 3 42 ? -7.316 0.843 8.313 1.00 0.00 42 GLY P CA 19
ATOM 36767 C C . GLY C 3 42 ? -7.205 2.261 7.714 1.00 0.00 42 GLY P C 19
ATOM 36768 O O . GLY C 3 42 ? -7.580 2.475 6.506 1.00 0.00 42 GLY P O 19
ATOM 36772 N N . THR C 3 43 ? -6.658 3.252 8.404 1.00 0.00 43 THR P N 19
ATOM 36773 C CA . THR C 3 43 ? -6.262 4.559 7.883 1.00 0.00 43 THR P CA 19
ATOM 36774 C C . THR C 3 43 ? -5.452 4.405 6.574 1.00 0.00 43 THR P C 19
ATOM 36775 O O . THR C 3 43 ? -5.661 5.103 5.569 1.00 0.00 43 THR P O 19
ATOM 36786 N N . ALA C 3 44 ? -4.529 3.466 6.496 1.00 0.00 44 ALA P N 19
ATOM 36787 C CA . ALA C 3 44 ? -3.571 3.206 5.409 1.00 0.00 44 ALA P CA 19
ATOM 36788 C C . ALA C 3 44 ? -4.311 2.744 4.236 1.00 0.00 44 ALA P C 19
ATOM 36789 O O . ALA C 3 44 ? -4.182 3.308 3.162 1.00 0.00 44 ALA P O 19
ATOM 36796 N N . GLN C 3 45 ? -5.285 1.833 4.393 1.00 0.00 45 GLN P N 19
ATOM 36797 C CA . GLN C 3 45 ? -6.076 1.341 3.259 1.00 0.00 45 GLN P CA 19
ATOM 36798 C C . GLN C 3 45 ? -6.957 2.418 2.645 1.00 0.00 45 GLN P C 19
ATOM 36799 O O . GLN C 3 45 ? -7.318 2.238 1.501 1.00 0.00 45 GLN P O 19
ATOM 36813 N N . VAL C 3 46 ? -7.380 3.470 3.341 1.00 0.00 46 VAL P N 19
ATOM 36814 C CA . VAL C 3 46 ? -8.159 4.491 2.714 1.00 0.00 46 VAL P CA 19
ATOM 36815 C C . VAL C 3 46 ? -7.343 5.221 1.636 1.00 0.00 46 VAL P C 19
ATOM 36816 O O . VAL C 3 46 ? -7.802 5.255 0.505 1.00 0.00 46 VAL P O 19
ATOM 36829 N N . LYS C 3 47 ? -6.103 5.588 1.912 1.00 0.00 47 LYS P N 19
ATOM 36830 C CA . LYS C 3 47 ? -5.068 6.021 1.004 1.00 0.00 47 LYS P CA 19
ATOM 36831 C C . LYS C 3 47 ? -4.672 5.027 -0.075 1.00 0.00 47 LYS P C 19
ATOM 36832 O O . LYS C 3 47 ? -4.601 5.432 -1.274 1.00 0.00 47 LYS P O 19
ATOM 36851 N N . ILE C 3 48 ? -4.437 3.736 0.304 1.00 0.00 48 ILE P N 19
ATOM 36852 C CA . ILE C 3 48 ? -4.107 2.784 -0.762 1.00 0.00 48 ILE P CA 19
ATOM 36853 C C . ILE C 3 48 ? -5.274 2.739 -1.729 1.00 0.00 48 ILE P C 19
ATOM 36854 O O . ILE C 3 48 ? -5.084 2.597 -2.924 1.00 0.00 48 ILE P O 19
ATOM 36870 N N . TRP C 3 49 ? -6.550 2.864 -1.266 1.00 0.00 49 TRP P N 19
ATOM 36871 C CA . TRP C 3 49 ? -7.721 2.683 -2.186 1.00 0.00 49 TRP P CA 19
ATOM 36872 C C . TRP C 3 49 ? -7.692 3.811 -3.208 1.00 0.00 49 TRP P C 19
ATOM 36873 O O . TRP C 3 49 ? -7.894 3.538 -4.423 1.00 0.00 49 TRP P O 19
ATOM 36894 N N . PHE C 3 50 ? -7.586 5.036 -2.684 1.00 0.00 50 PHE P N 19
ATOM 36895 C CA . PHE C 3 50 ? -7.525 6.249 -3.570 1.00 0.00 50 PHE P CA 19
ATOM 36896 C C . PHE C 3 50 ? -6.529 6.019 -4.674 1.00 0.00 50 PHE P C 19
ATOM 36897 O O . PHE C 3 50 ? -6.924 6.272 -5.845 1.00 0.00 50 PHE P O 19
ATOM 36914 N N . LYS C 3 51 ? -5.282 5.584 -4.339 1.00 0.00 51 LYS P N 19
ATOM 36915 C CA . LYS C 3 51 ? -4.255 5.157 -5.288 1.00 0.00 51 LYS P CA 19
ATOM 36916 C C . LYS C 3 51 ? -4.592 4.060 -6.268 1.00 0.00 51 LYS P C 19
ATOM 36917 O O . LYS C 3 51 ? -4.658 4.340 -7.403 1.00 0.00 51 LYS P O 19
ATOM 36936 N N . ASN C 3 52 ? -5.028 2.909 -5.702 1.00 0.00 52 ASN P N 19
ATOM 36937 C CA . ASN C 3 52 ? -5.486 1.722 -6.393 1.00 0.00 52 ASN P CA 19
ATOM 36938 C C . ASN C 3 52 ? -6.605 1.983 -7.418 1.00 0.00 52 ASN P C 19
ATOM 36939 O O . ASN C 3 52 ? -6.618 1.415 -8.515 1.00 0.00 52 ASN P O 19
ATOM 36950 N N . ARG C 3 53 ? -7.579 2.902 -7.162 1.00 0.00 53 ARG P N 19
ATOM 36951 C CA . ARG C 3 53 ? -8.676 3.484 -8.061 1.00 0.00 53 ARG P CA 19
ATOM 36952 C C . ARG C 3 53 ? -8.105 4.279 -9.245 1.00 0.00 53 ARG P C 19
ATOM 36953 O O . ARG C 3 53 ? -8.378 3.887 -10.346 1.00 0.00 53 ARG P O 19
ATOM 36974 N N . ARG C 3 54 ? -7.260 5.298 -8.973 1.00 0.00 54 ARG P N 19
ATOM 36975 C CA . ARG C 3 54 ? -6.621 6.146 -10.000 1.00 0.00 54 ARG P CA 19
ATOM 36976 C C . ARG C 3 54 ? -5.654 5.386 -10.934 1.00 0.00 54 ARG P C 19
ATOM 36977 O O . ARG C 3 54 ? -5.799 5.428 -12.134 1.00 0.00 54 ARG P O 19
ATOM 36998 N N . ARG C 3 55 ? -4.780 4.584 -10.330 1.00 0.00 55 ARG P N 19
ATOM 36999 C CA . ARG C 3 55 ? -3.728 3.777 -10.938 1.00 0.00 55 ARG P CA 19
ATOM 37000 C C . ARG C 3 55 ? -4.390 2.791 -11.919 1.00 0.00 55 ARG P C 19
ATOM 37001 O O . ARG C 3 55 ? -4.057 2.727 -13.075 1.00 0.00 55 ARG P O 19
ATOM 37022 N N . ARG C 3 56 ? -5.423 2.032 -11.461 1.00 0.00 56 ARG P N 19
ATOM 37023 C CA . ARG C 3 56 ? -6.147 1.127 -12.417 1.00 0.00 56 ARG P CA 19
ATOM 37024 C C . ARG C 3 56 ? -6.764 1.887 -13.647 1.00 0.00 56 ARG P C 19
ATOM 37025 O O . ARG C 3 56 ? -6.521 1.536 -14.784 1.00 0.00 56 ARG P O 19
ATOM 37046 N N . HIS C 3 57 ? -7.486 2.971 -13.418 1.00 0.00 57 HIS P N 19
ATOM 37047 C CA . HIS C 3 57 ? -8.294 3.755 -14.338 1.00 0.00 57 HIS P CA 19
ATOM 37048 C C . HIS C 3 57 ? -7.397 4.246 -15.498 1.00 0.00 57 HIS P C 19
ATOM 37049 O O . HIS C 3 57 ? -7.580 4.002 -16.702 1.00 0.00 57 HIS P O 19
ATOM 37063 N N . LYS C 3 58 ? -6.249 4.853 -15.063 1.00 0.00 58 LYS P N 19
ATOM 37064 C CA . LYS C 3 58 ? -5.179 5.424 -15.964 1.00 0.00 58 LYS P CA 19
ATOM 37065 C C . LYS C 3 58 ? -4.318 4.472 -16.738 1.00 0.00 58 LYS P C 19
ATOM 37066 O O . LYS C 3 58 ? -3.855 4.816 -17.851 1.00 0.00 58 LYS P O 19
ATOM 37085 N N . ILE C 3 59 ? -4.055 3.347 -16.120 1.00 0.00 59 ILE P N 19
ATOM 37086 C CA . ILE C 3 59 ? -3.494 2.179 -16.830 1.00 0.00 59 ILE P CA 19
ATOM 37087 C C . ILE C 3 59 ? -4.366 1.660 -17.948 1.00 0.00 59 ILE P C 19
ATOM 37088 O O . ILE C 3 59 ? -3.944 1.494 -19.049 1.00 0.00 59 ILE P O 19
ATOM 37104 N N . GLN C 3 60 ? -5.651 1.283 -17.638 1.00 0.00 60 GLN P N 19
ATOM 37105 C CA . GLN C 3 60 ? -6.612 0.885 -18.629 1.00 0.00 60 GLN P CA 19
ATOM 37106 C C . GLN C 3 60 ? -6.851 1.935 -19.684 1.00 0.00 60 GLN P C 19
ATOM 37107 O O . GLN C 3 60 ? -6.930 1.675 -20.901 1.00 0.00 60 GLN P O 19
ATOM 37121 N N . SER C 3 61 ? -6.766 3.206 -19.338 1.00 0.00 61 SER P N 19
ATOM 37122 C CA . SER C 3 61 ? -6.736 4.300 -20.337 1.00 0.00 61 SER P CA 19
ATOM 37123 C C . SER C 3 61 ? -5.469 4.381 -21.236 1.00 0.00 61 SER P C 19
ATOM 37124 O O . SER C 3 61 ? -5.386 5.279 -22.059 1.00 0.00 61 SER P O 19
ATOM 37132 N N . ASP C 3 62 ? -4.449 3.555 -21.010 1.00 0.00 62 ASP P N 19
ATOM 37133 C CA . ASP C 3 62 ? -3.211 3.466 -21.874 1.00 0.00 62 ASP P CA 19
ATOM 37134 C C . ASP C 3 62 ? -3.022 2.065 -22.556 1.00 0.00 62 ASP P C 19
ATOM 37135 O O . ASP C 3 62 ? -2.263 1.924 -23.509 1.00 0.00 62 ASP P O 19
ATOM 37144 N N . GLN C 3 63 ? -3.852 1.116 -22.080 1.00 0.00 63 GLN P N 19
ATOM 37145 C CA . GLN C 3 63 ? -3.777 -0.308 -22.430 1.00 0.00 63 GLN P CA 19
ATOM 37146 C C . GLN C 3 63 ? -4.599 -0.618 -23.708 1.00 0.00 63 GLN P C 19
ATOM 37147 O O . GLN C 3 63 ? -5.784 -0.408 -23.707 1.00 0.00 63 GLN P O 19
ATOM 37161 N N . HIS C 3 64 ? -3.833 -1.004 -24.784 1.00 0.00 64 HIS P N 19
ATOM 37162 C CA . HIS C 3 64 ? -4.331 -1.194 -26.165 1.00 0.00 64 HIS P CA 19
ATOM 37163 C C . HIS C 3 64 ? -5.299 -0.059 -26.544 1.00 0.00 64 HIS P C 19
ATOM 37164 O O . HIS C 3 64 ? -6.496 -0.283 -26.836 1.00 0.00 64 HIS P O 19
ATOM 37178 N N . LYS C 3 65 ? -4.796 1.201 -26.308 1.00 0.00 65 LYS P N 19
ATOM 37179 C CA . LYS C 3 65 ? -5.591 2.480 -26.323 1.00 0.00 65 LYS P CA 19
ATOM 37180 C C . LYS C 3 65 ? -6.457 2.638 -27.520 1.00 0.00 65 LYS P C 19
ATOM 37181 O O . LYS C 3 65 ? -7.662 2.662 -27.505 1.00 0.00 65 LYS P O 19
ATOM 37200 N N . ASP C 3 66 ? -5.761 2.538 -28.674 1.00 0.00 66 ASP P N 19
ATOM 37201 C CA . ASP C 3 66 ? -6.192 2.674 -30.062 1.00 0.00 66 ASP P CA 19
ATOM 37202 C C . ASP C 3 66 ? -6.992 3.933 -30.471 1.00 0.00 66 ASP P C 19
ATOM 37203 O O . ASP C 3 66 ? -7.791 3.943 -31.378 1.00 0.00 66 ASP P O 19
ATOM 37212 N N . GLN C 3 67 ? -6.947 4.996 -29.709 1.00 0.00 67 GLN P N 19
ATOM 37213 C CA . GLN C 3 67 ? -7.598 6.272 -30.058 1.00 0.00 67 GLN P CA 19
ATOM 37214 C C . GLN C 3 67 ? -6.663 7.409 -29.560 1.00 0.00 67 GLN P C 19
ATOM 37215 O O . GLN C 3 67 ? -6.233 7.401 -28.381 1.00 0.00 67 GLN P O 19
ATOM 37229 N N . SER C 3 68 ? -6.366 8.462 -30.335 1.00 0.00 68 SER P N 19
ATOM 37230 C CA . SER C 3 68 ? -5.647 9.692 -29.941 1.00 0.00 68 SER P CA 19
ATOM 37231 C C . SER C 3 68 ? -6.127 10.911 -30.748 1.00 0.00 68 SER P C 19
ATOM 37232 O O . SER C 3 68 ? -5.914 10.893 -31.983 1.00 0.00 68 SER P O 19
ATOM 38063 N N . GLY C 3 1 ? -0.081 -12.281 4.280 1.00 0.00 1 GLY P N 20
ATOM 38064 C CA . GLY C 3 1 ? 1.243 -11.803 3.989 1.00 0.00 1 GLY P CA 20
ATOM 38065 C C . GLY C 3 1 ? 1.892 -11.159 5.165 1.00 0.00 1 GLY P C 20
ATOM 38066 O O . GLY C 3 1 ? 1.393 -10.134 5.676 1.00 0.00 1 GLY P O 20
ATOM 38072 N N . PRO C 3 2 ? 3.028 -11.649 5.630 1.00 0.00 2 PRO P N 20
ATOM 38073 C CA . PRO C 3 2 ? 3.830 -11.016 6.649 1.00 0.00 2 PRO P CA 20
ATOM 38074 C C . PRO C 3 2 ? 4.546 -9.709 6.226 1.00 0.00 2 PRO P C 20
ATOM 38075 O O . PRO C 3 2 ? 5.053 -8.972 7.036 1.00 0.00 2 PRO P O 20
ATOM 38086 N N . ARG C 3 3 ? 4.561 -9.351 4.932 1.00 0.00 3 ARG P N 20
ATOM 38087 C CA . ARG C 3 3 ? 5.206 -8.126 4.390 1.00 0.00 3 ARG P CA 20
ATOM 38088 C C . ARG C 3 3 ? 4.118 -7.388 3.648 1.00 0.00 3 ARG P C 20
ATOM 38089 O O . ARG C 3 3 ? 4.314 -6.751 2.617 1.00 0.00 3 ARG P O 20
ATOM 38110 N N . ARG C 3 4 ? 2.814 -7.498 4.089 1.00 0.00 4 ARG P N 20
ATOM 38111 C CA . ARG C 3 4 ? 1.529 -6.922 3.522 1.00 0.00 4 ARG P CA 20
ATOM 38112 C C . ARG C 3 4 ? 0.552 -6.541 4.612 1.00 0.00 4 ARG P C 20
ATOM 38113 O O . ARG C 3 4 ? 0.727 -6.922 5.782 1.00 0.00 4 ARG P O 20
ATOM 38134 N N . THR C 3 5 ? -0.545 -5.796 4.331 1.00 0.00 5 THR P N 20
ATOM 38135 C CA . THR C 3 5 ? -1.634 -5.476 5.250 1.00 0.00 5 THR P CA 20
ATOM 38136 C C . THR C 3 5 ? -2.552 -6.657 5.586 1.00 0.00 5 THR P C 20
ATOM 38137 O O . THR C 3 5 ? -2.516 -7.603 4.803 1.00 0.00 5 THR P O 20
ATOM 38148 N N . ARG C 3 6 ? -3.323 -6.638 6.640 1.00 0.00 6 ARG P N 20
ATOM 38149 C CA . ARG C 3 6 ? -4.211 -7.832 6.992 1.00 0.00 6 ARG P CA 20
ATOM 38150 C C . ARG C 3 6 ? -5.721 -7.657 6.464 1.00 0.00 6 ARG P C 20
ATOM 38151 O O . ARG C 3 6 ? -6.563 -8.519 6.658 1.00 0.00 6 ARG P O 20
ATOM 38172 N N . THR C 3 7 ? -5.999 -6.618 5.676 1.00 0.00 7 THR P N 20
ATOM 38173 C CA . THR C 3 7 ? -7.195 -6.332 4.914 1.00 0.00 7 THR P CA 20
ATOM 38174 C C . THR C 3 7 ? -7.201 -6.908 3.474 1.00 0.00 7 THR P C 20
ATOM 38175 O O . THR C 3 7 ? -6.172 -7.129 2.879 1.00 0.00 7 THR P O 20
ATOM 38186 N N . THR C 3 8 ? -8.416 -7.301 3.019 1.00 0.00 8 THR P N 20
ATOM 38187 C CA . THR C 3 8 ? -8.665 -7.806 1.737 1.00 0.00 8 THR P CA 20
ATOM 38188 C C . THR C 3 8 ? -10.169 -7.372 1.611 1.00 0.00 8 THR P C 20
ATOM 38189 O O . THR C 3 8 ? -11.022 -7.991 2.296 1.00 0.00 8 THR P O 20
ATOM 38200 N N . PHE C 3 9 ? -10.387 -6.300 0.818 1.00 0.00 9 PHE P N 20
ATOM 38201 C CA . PHE C 3 9 ? -11.669 -5.580 0.710 1.00 0.00 9 PHE P CA 20
ATOM 38202 C C . PHE C 3 9 ? -12.867 -6.447 0.277 1.00 0.00 9 PHE P C 20
ATOM 38203 O O . PHE C 3 9 ? -12.748 -7.322 -0.650 1.00 0.00 9 PHE P O 20
ATOM 38220 N N . THR C 3 10 ? -14.035 -6.074 0.844 1.00 0.00 10 THR P N 20
ATOM 38221 C CA . THR C 3 10 ? -15.360 -6.742 0.580 1.00 0.00 10 THR P CA 20
ATOM 38222 C C . THR C 3 10 ? -16.219 -5.902 -0.394 1.00 0.00 10 THR P C 20
ATOM 38223 O O . THR C 3 10 ? -16.040 -4.663 -0.516 1.00 0.00 10 THR P O 20
ATOM 38234 N N . SER C 3 11 ? -17.285 -6.437 -0.932 1.00 0.00 11 SER P N 20
ATOM 38235 C CA . SER C 3 11 ? -18.257 -5.663 -1.769 1.00 0.00 11 SER P CA 20
ATOM 38236 C C . SER C 3 11 ? -18.856 -4.386 -1.169 1.00 0.00 11 SER P C 20
ATOM 38237 O O . SER C 3 11 ? -18.971 -3.344 -1.840 1.00 0.00 11 SER P O 20
ATOM 38245 N N . SER C 3 12 ? -19.138 -4.446 0.154 1.00 0.00 12 SER P N 20
ATOM 38246 C CA . SER C 3 12 ? -19.532 -3.375 1.006 1.00 0.00 12 SER P CA 20
ATOM 38247 C C . SER C 3 12 ? -18.486 -2.295 1.265 1.00 0.00 12 SER P C 20
ATOM 38248 O O . SER C 3 12 ? -18.843 -1.113 1.352 1.00 0.00 12 SER P O 20
ATOM 38256 N N . GLN C 3 13 ? -17.155 -2.608 1.369 1.00 0.00 13 GLN P N 20
ATOM 38257 C CA . GLN C 3 13 ? -16.065 -1.664 1.480 1.00 0.00 13 GLN P CA 20
ATOM 38258 C C . GLN C 3 13 ? -15.815 -0.965 0.119 1.00 0.00 13 GLN P C 20
ATOM 38259 O O . GLN C 3 13 ? -15.728 0.273 0.070 1.00 0.00 13 GLN P O 20
ATOM 38273 N N . ILE C 3 14 ? -15.657 -1.733 -0.983 1.00 0.00 14 ILE P N 20
ATOM 38274 C CA . ILE C 3 14 ? -15.674 -1.104 -2.300 1.00 0.00 14 ILE P CA 20
ATOM 38275 C C . ILE C 3 14 ? -16.934 -0.135 -2.347 1.00 0.00 14 ILE P C 20
ATOM 38276 O O . ILE C 3 14 ? -16.900 0.936 -2.983 1.00 0.00 14 ILE P O 20
ATOM 38292 N N . ALA C 3 15 ? -18.091 -0.546 -1.741 1.00 0.00 15 ALA P N 20
ATOM 38293 C CA . ALA C 3 15 ? -19.334 0.224 -1.798 1.00 0.00 15 ALA P CA 20
ATOM 38294 C C . ALA C 3 15 ? -19.270 1.575 -0.980 1.00 0.00 15 ALA P C 20
ATOM 38295 O O . ALA C 3 15 ? -19.745 2.578 -1.484 1.00 0.00 15 ALA P O 20
ATOM 38302 N N . GLU C 3 16 ? -18.664 1.578 0.249 1.00 0.00 16 GLU P N 20
ATOM 38303 C CA . GLU C 3 16 ? -18.424 2.805 0.967 1.00 0.00 16 GLU P CA 20
ATOM 38304 C C . GLU C 3 16 ? -17.380 3.557 0.257 1.00 0.00 16 GLU P C 20
ATOM 38305 O O . GLU C 3 16 ? -17.637 4.749 0.070 1.00 0.00 16 GLU P O 20
ATOM 38317 N N . LEU C 3 17 ? -16.266 2.948 -0.155 1.00 0.00 17 LEU P N 20
ATOM 38318 C CA . LEU C 3 17 ? -15.104 3.643 -0.788 1.00 0.00 17 LEU P CA 20
ATOM 38319 C C . LEU C 3 17 ? -15.592 4.433 -2.006 1.00 0.00 17 LEU P C 20
ATOM 38320 O O . LEU C 3 17 ? -15.242 5.634 -2.094 1.00 0.00 17 LEU P O 20
ATOM 38336 N N . GLU C 3 18 ? -16.394 3.875 -2.950 1.00 0.00 18 GLU P N 20
ATOM 38337 C CA . GLU C 3 18 ? -17.012 4.576 -4.013 1.00 0.00 18 GLU P CA 20
ATOM 38338 C C . GLU C 3 18 ? -17.975 5.655 -3.572 1.00 0.00 18 GLU P C 20
ATOM 38339 O O . GLU C 3 18 ? -17.897 6.766 -4.131 1.00 0.00 18 GLU P O 20
ATOM 38351 N N . GLN C 3 19 ? -18.920 5.292 -2.721 1.00 0.00 19 GLN P N 20
ATOM 38352 C CA . GLN C 3 19 ? -19.906 6.278 -2.260 1.00 0.00 19 GLN P CA 20
ATOM 38353 C C . GLN C 3 19 ? -19.219 7.536 -1.626 1.00 0.00 19 GLN P C 20
ATOM 38354 O O . GLN C 3 19 ? -19.700 8.642 -1.995 1.00 0.00 19 GLN P O 20
ATOM 38368 N N . HIS C 3 20 ? -18.189 7.495 -0.795 1.00 0.00 20 HIS P N 20
ATOM 38369 C CA . HIS C 3 20 ? -17.567 8.681 -0.289 1.00 0.00 20 HIS P CA 20
ATOM 38370 C C . HIS C 3 20 ? -16.574 9.257 -1.301 1.00 0.00 20 HIS P C 20
ATOM 38371 O O . HIS C 3 20 ? -16.403 10.456 -1.320 1.00 0.00 20 HIS P O 20
ATOM 38385 N N . PHE C 3 21 ? -15.973 8.451 -2.201 1.00 0.00 21 PHE P N 20
ATOM 38386 C CA . PHE C 3 21 ? -15.318 9.015 -3.409 1.00 0.00 21 PHE P CA 20
ATOM 38387 C C . PHE C 3 21 ? -16.183 10.012 -4.209 1.00 0.00 21 PHE P C 20
ATOM 38388 O O . PHE C 3 21 ? -15.610 10.922 -4.743 1.00 0.00 21 PHE P O 20
ATOM 38405 N N . LEU C 3 22 ? -17.451 9.723 -4.411 1.00 0.00 22 LEU P N 20
ATOM 38406 C CA . LEU C 3 22 ? -18.408 10.653 -5.124 1.00 0.00 22 LEU P CA 20
ATOM 38407 C C . LEU C 3 22 ? -18.273 12.082 -4.617 1.00 0.00 22 LEU P C 20
ATOM 38408 O O . LEU C 3 22 ? -18.361 13.052 -5.379 1.00 0.00 22 LEU P O 20
ATOM 38424 N N . GLN C 3 23 ? -18.036 12.193 -3.323 1.00 0.00 23 GLN P N 20
ATOM 38425 C CA . GLN C 3 23 ? -17.789 13.461 -2.619 1.00 0.00 23 GLN P CA 20
ATOM 38426 C C . GLN C 3 23 ? -16.366 14.110 -2.640 1.00 0.00 23 GLN P C 20
ATOM 38427 O O . GLN C 3 23 ? -16.261 15.313 -2.333 1.00 0.00 23 GLN P O 20
ATOM 38441 N N . GLY C 3 24 ? -15.324 13.300 -2.943 1.00 0.00 24 GLY P N 20
ATOM 38442 C CA . GLY C 3 24 ? -13.969 13.743 -2.865 1.00 0.00 24 GLY P CA 20
ATOM 38443 C C . GLY C 3 24 ? -13.106 12.679 -3.493 1.00 0.00 24 GLY P C 20
ATOM 38444 O O . GLY C 3 24 ? -12.793 11.667 -2.849 1.00 0.00 24 GLY P O 20
ATOM 38448 N N . ARG C 3 25 ? -12.774 12.899 -4.771 1.00 0.00 25 ARG P N 20
ATOM 38449 C CA . ARG C 3 25 ? -12.278 11.816 -5.674 1.00 0.00 25 ARG P CA 20
ATOM 38450 C C . ARG C 3 25 ? -10.902 11.278 -5.418 1.00 0.00 25 ARG P C 20
ATOM 38451 O O . ARG C 3 25 ? -10.601 10.223 -5.961 1.00 0.00 25 ARG P O 20
ATOM 38472 N N . TYR C 3 26 ? -10.065 11.931 -4.599 1.00 0.00 26 TYR P N 20
ATOM 38473 C CA . TYR C 3 26 ? -8.825 11.484 -3.988 1.00 0.00 26 TYR P CA 20
ATOM 38474 C C . TYR C 3 26 ? -8.716 12.146 -2.588 1.00 0.00 26 TYR P C 20
ATOM 38475 O O . TYR C 3 26 ? -9.378 13.109 -2.262 1.00 0.00 26 TYR P O 20
ATOM 38493 N N . LEU C 3 27 ? -7.871 11.579 -1.741 1.00 0.00 27 LEU P N 20
ATOM 38494 C CA . LEU C 3 27 ? -7.891 11.890 -0.265 1.00 0.00 27 LEU P CA 20
ATOM 38495 C C . LEU C 3 27 ? -7.072 13.091 0.162 1.00 0.00 27 LEU P C 20
ATOM 38496 O O . LEU C 3 27 ? -6.424 13.808 -0.564 1.00 0.00 27 LEU P O 20
ATOM 38512 N N . THR C 3 28 ? -7.333 13.378 1.485 1.00 0.00 28 THR P N 20
ATOM 38513 C CA . THR C 3 28 ? -6.682 14.297 2.373 1.00 0.00 28 THR P CA 20
ATOM 38514 C C . THR C 3 28 ? -6.834 13.707 3.799 1.00 0.00 28 THR P C 20
ATOM 38515 O O . THR C 3 28 ? -7.792 12.907 3.971 1.00 0.00 28 THR P O 20
ATOM 38526 N N . ALA C 3 29 ? -6.091 14.089 4.867 1.00 0.00 29 ALA P N 20
ATOM 38527 C CA . ALA C 3 29 ? -6.202 13.531 6.284 1.00 0.00 29 ALA P CA 20
ATOM 38528 C C . ALA C 3 29 ? -7.667 13.556 6.803 1.00 0.00 29 ALA P C 20
ATOM 38529 O O . ALA C 3 29 ? -8.147 12.486 7.168 1.00 0.00 29 ALA P O 20
ATOM 38536 N N . PRO C 3 30 ? -8.439 14.556 6.618 1.00 0.00 30 PRO P N 20
ATOM 38537 C CA . PRO C 3 30 ? -9.894 14.526 6.866 1.00 0.00 30 PRO P CA 20
ATOM 38538 C C . PRO C 3 30 ? -10.721 13.493 6.147 1.00 0.00 30 PRO P C 20
ATOM 38539 O O . PRO C 3 30 ? -11.618 12.829 6.758 1.00 0.00 30 PRO P O 20
ATOM 38550 N N . ARG C 3 31 ? -10.405 13.348 4.871 1.00 0.00 31 ARG P N 20
ATOM 38551 C CA . ARG C 3 31 ? -11.089 12.378 4.008 1.00 0.00 31 ARG P CA 20
ATOM 38552 C C . ARG C 3 31 ? -10.749 10.937 4.272 1.00 0.00 31 ARG P C 20
ATOM 38553 O O . ARG C 3 31 ? -11.689 10.169 4.403 1.00 0.00 31 ARG P O 20
ATOM 38574 N N . LEU C 3 32 ? -9.470 10.692 4.383 1.00 0.00 32 LEU P N 20
ATOM 38575 C CA . LEU C 3 32 ? -9.022 9.347 4.738 1.00 0.00 32 LEU P CA 20
ATOM 38576 C C . LEU C 3 32 ? -9.552 8.945 6.143 1.00 0.00 32 LEU P C 20
ATOM 38577 O O . LEU C 3 32 ? -9.997 7.793 6.354 1.00 0.00 32 LEU P O 20
ATOM 38593 N N . ALA C 3 33 ? -9.408 9.811 7.159 1.00 0.00 33 ALA P N 20
ATOM 38594 C CA . ALA C 3 33 ? -9.960 9.553 8.517 1.00 0.00 33 ALA P CA 20
ATOM 38595 C C . ALA C 3 33 ? -11.469 9.243 8.524 1.00 0.00 33 ALA P C 20
ATOM 38596 O O . ALA C 3 33 ? -11.810 8.203 9.008 1.00 0.00 33 ALA P O 20
ATOM 38603 N N . ASP C 3 34 ? -12.271 10.109 7.859 1.00 0.00 34 ASP P N 20
ATOM 38604 C CA . ASP C 3 34 ? -13.729 10.052 7.837 1.00 0.00 34 ASP P CA 20
ATOM 38605 C C . ASP C 3 34 ? -14.166 8.691 7.262 1.00 0.00 34 ASP P C 20
ATOM 38606 O O . ASP C 3 34 ? -14.850 7.825 7.918 1.00 0.00 34 ASP P O 20
ATOM 38615 N N . LEU C 3 35 ? -13.773 8.263 6.025 1.00 0.00 35 LEU P N 20
ATOM 38616 C CA . LEU C 3 35 ? -14.063 6.915 5.507 1.00 0.00 35 LEU P CA 20
ATOM 38617 C C . LEU C 3 35 ? -13.463 5.726 6.216 1.00 0.00 35 LEU P C 20
ATOM 38618 O O . LEU C 3 35 ? -14.015 4.632 6.106 1.00 0.00 35 LEU P O 20
ATOM 38634 N N . SER C 3 36 ? -12.281 5.921 6.884 1.00 0.00 36 SER P N 20
ATOM 38635 C CA . SER C 3 36 ? -11.757 4.809 7.693 1.00 0.00 36 SER P CA 20
ATOM 38636 C C . SER C 3 36 ? -12.782 4.512 8.819 1.00 0.00 36 SER P C 20
ATOM 38637 O O . SER C 3 36 ? -13.180 3.408 9.119 1.00 0.00 36 SER P O 20
ATOM 38645 N N . ALA C 3 37 ? -13.353 5.605 9.384 1.00 0.00 37 ALA P N 20
ATOM 38646 C CA . ALA C 3 37 ? -14.374 5.568 10.436 1.00 0.00 37 ALA P CA 20
ATOM 38647 C C . ALA C 3 37 ? -15.566 4.782 9.934 1.00 0.00 37 ALA P C 20
ATOM 38648 O O . ALA C 3 37 ? -16.036 3.842 10.603 1.00 0.00 37 ALA P O 20
ATOM 38655 N N . LYS C 3 38 ? -16.062 5.152 8.712 1.00 0.00 38 LYS P N 20
ATOM 38656 C CA . LYS C 3 38 ? -17.257 4.553 8.054 1.00 0.00 38 LYS P CA 20
ATOM 38657 C C . LYS C 3 38 ? -17.033 3.082 7.593 1.00 0.00 38 LYS P C 20
ATOM 38658 O O . LYS C 3 38 ? -17.841 2.232 8.000 1.00 0.00 38 LYS P O 20
ATOM 38677 N N . LEU C 3 39 ? -16.018 2.768 6.797 1.00 0.00 39 LEU P N 20
ATOM 38678 C CA . LEU C 3 39 ? -15.528 1.423 6.352 1.00 0.00 39 LEU P CA 20
ATOM 38679 C C . LEU C 3 39 ? -15.048 0.497 7.437 1.00 0.00 39 LEU P C 20
ATOM 38680 O O . LEU C 3 39 ? -15.067 -0.730 7.217 1.00 0.00 39 LEU P O 20
ATOM 38696 N N . ALA C 3 40 ? -14.649 1.098 8.502 1.00 0.00 40 ALA P N 20
ATOM 38697 C CA . ALA C 3 40 ? -14.302 0.300 9.687 1.00 0.00 40 ALA P CA 20
ATOM 38698 C C . ALA C 3 40 ? -12.885 -0.337 9.503 1.00 0.00 40 ALA P C 20
ATOM 38699 O O . ALA C 3 40 ? -12.606 -1.538 9.703 1.00 0.00 40 ALA P O 20
ATOM 38706 N N . LEU C 3 41 ? -12.010 0.467 8.967 1.00 0.00 41 LEU P N 20
ATOM 38707 C CA . LEU C 3 41 ? -10.701 0.168 8.507 1.00 0.00 41 LEU P CA 20
ATOM 38708 C C . LEU C 3 41 ? -9.619 1.090 9.125 1.00 0.00 41 LEU P C 20
ATOM 38709 O O . LEU C 3 41 ? -9.982 2.076 9.740 1.00 0.00 41 LEU P O 20
ATOM 38725 N N . GLY C 3 42 ? -8.317 0.842 8.848 1.00 0.00 42 GLY P N 20
ATOM 38726 C CA . GLY C 3 42 ? -7.236 1.740 9.144 1.00 0.00 42 GLY P CA 20
ATOM 38727 C C . GLY C 3 42 ? -7.182 2.849 8.029 1.00 0.00 42 GLY P C 20
ATOM 38728 O O . GLY C 3 42 ? -7.644 2.738 6.850 1.00 0.00 42 GLY P O 20
ATOM 38732 N N . THR C 3 43 ? -6.600 3.962 8.333 1.00 0.00 43 THR P N 20
ATOM 38733 C CA . THR C 3 43 ? -6.585 5.171 7.420 1.00 0.00 43 THR P CA 20
ATOM 38734 C C . THR C 3 43 ? -5.781 4.829 6.197 1.00 0.00 43 THR P C 20
ATOM 38735 O O . THR C 3 43 ? -6.221 5.080 5.105 1.00 0.00 43 THR P O 20
ATOM 38746 N N . ALA C 3 44 ? -4.741 4.035 6.377 1.00 0.00 44 ALA P N 20
ATOM 38747 C CA . ALA C 3 44 ? -3.858 3.682 5.251 1.00 0.00 44 ALA P CA 20
ATOM 38748 C C . ALA C 3 44 ? -4.605 2.933 4.117 1.00 0.00 44 ALA P C 20
ATOM 38749 O O . ALA C 3 44 ? -4.412 3.277 2.951 1.00 0.00 44 ALA P O 20
ATOM 38756 N N . GLN C 3 45 ? -5.460 2.019 4.459 1.00 0.00 45 GLN P N 20
ATOM 38757 C CA . GLN C 3 45 ? -6.290 1.334 3.470 1.00 0.00 45 GLN P CA 20
ATOM 38758 C C . GLN C 3 45 ? -7.280 2.193 2.635 1.00 0.00 45 GLN P C 20
ATOM 38759 O O . GLN C 3 45 ? -7.588 1.840 1.534 1.00 0.00 45 GLN P O 20
ATOM 38773 N N . VAL C 3 46 ? -7.683 3.318 3.162 1.00 0.00 46 VAL P N 20
ATOM 38774 C CA . VAL C 3 46 ? -8.472 4.258 2.362 1.00 0.00 46 VAL P CA 20
ATOM 38775 C C . VAL C 3 46 ? -7.580 4.858 1.272 1.00 0.00 46 VAL P C 20
ATOM 38776 O O . VAL C 3 46 ? -7.947 4.674 0.138 1.00 0.00 46 VAL P O 20
ATOM 38789 N N . LYS C 3 47 ? -6.469 5.391 1.588 1.00 0.00 47 LYS P N 20
ATOM 38790 C CA . LYS C 3 47 ? -5.413 5.850 0.674 1.00 0.00 47 LYS P CA 20
ATOM 38791 C C . LYS C 3 47 ? -5.050 4.806 -0.313 1.00 0.00 47 LYS P C 20
ATOM 38792 O O . LYS C 3 47 ? -5.052 5.041 -1.513 1.00 0.00 47 LYS P O 20
ATOM 38811 N N . ILE C 3 48 ? -4.653 3.638 0.158 1.00 0.00 48 ILE P N 20
ATOM 38812 C CA . ILE C 3 48 ? -4.198 2.555 -0.749 1.00 0.00 48 ILE P CA 20
ATOM 38813 C C . ILE C 3 48 ? -5.348 2.095 -1.672 1.00 0.00 48 ILE P C 20
ATOM 38814 O O . ILE C 3 48 ? -5.004 1.813 -2.827 1.00 0.00 48 ILE P O 20
ATOM 38830 N N . TRP C 3 49 ? -6.581 2.148 -1.224 1.00 0.00 49 TRP P N 20
ATOM 38831 C CA . TRP C 3 49 ? -7.639 1.861 -2.177 1.00 0.00 49 TRP P CA 20
ATOM 38832 C C . TRP C 3 49 ? -7.588 2.968 -3.287 1.00 0.00 49 TRP P C 20
ATOM 38833 O O . TRP C 3 49 ? -7.468 2.660 -4.542 1.00 0.00 49 TRP P O 20
ATOM 38854 N N . PHE C 3 50 ? -7.816 4.222 -2.795 1.00 0.00 50 PHE P N 20
ATOM 38855 C CA . PHE C 3 50 ? -8.005 5.399 -3.680 1.00 0.00 50 PHE P CA 20
ATOM 38856 C C . PHE C 3 50 ? -6.876 5.533 -4.675 1.00 0.00 50 PHE P C 20
ATOM 38857 O O . PHE C 3 50 ? -7.161 5.752 -5.868 1.00 0.00 50 PHE P O 20
ATOM 38874 N N . LYS C 3 51 ? -5.643 5.452 -4.173 1.00 0.00 51 LYS P N 20
ATOM 38875 C CA . LYS C 3 51 ? -4.336 5.648 -4.834 1.00 0.00 51 LYS P CA 20
ATOM 38876 C C . LYS C 3 51 ? -4.177 4.481 -5.878 1.00 0.00 51 LYS P C 20
ATOM 38877 O O . LYS C 3 51 ? -4.036 4.886 -7.067 1.00 0.00 51 LYS P O 20
ATOM 38896 N N . ASN C 3 52 ? -4.284 3.194 -5.486 1.00 0.00 52 ASN P N 20
ATOM 38897 C CA . ASN C 3 52 ? -4.203 2.084 -6.416 1.00 0.00 52 ASN P CA 20
ATOM 38898 C C . ASN C 3 52 ? -5.185 2.228 -7.577 1.00 0.00 52 ASN P C 20
ATOM 38899 O O . ASN C 3 52 ? -4.945 1.859 -8.707 1.00 0.00 52 ASN P O 20
ATOM 38910 N N . ARG C 3 53 ? -6.372 2.758 -7.247 1.00 0.00 53 ARG P N 20
ATOM 38911 C CA . ARG C 3 53 ? -7.435 2.884 -8.180 1.00 0.00 53 ARG P CA 20
ATOM 38912 C C . ARG C 3 53 ? -7.268 4.064 -9.122 1.00 0.00 53 ARG P C 20
ATOM 38913 O O . ARG C 3 53 ? -7.527 3.884 -10.295 1.00 0.00 53 ARG P O 20
ATOM 38934 N N . ARG C 3 54 ? -6.665 5.222 -8.698 1.00 0.00 54 ARG P N 20
ATOM 38935 C CA . ARG C 3 54 ? -6.155 6.302 -9.668 1.00 0.00 54 ARG P CA 20
ATOM 38936 C C . ARG C 3 54 ? -5.083 5.801 -10.626 1.00 0.00 54 ARG P C 20
ATOM 38937 O O . ARG C 3 54 ? -5.201 5.981 -11.826 1.00 0.00 54 ARG P O 20
ATOM 38958 N N . ARG C 3 55 ? -4.079 5.052 -10.083 1.00 0.00 55 ARG P N 20
ATOM 38959 C CA . ARG C 3 55 ? -3.171 4.345 -11.007 1.00 0.00 55 ARG P CA 20
ATOM 38960 C C . ARG C 3 55 ? -3.851 3.372 -12.014 1.00 0.00 55 ARG P C 20
ATOM 38961 O O . ARG C 3 55 ? -3.732 3.579 -13.210 1.00 0.00 55 ARG P O 20
ATOM 38982 N N . ARG C 3 56 ? -4.604 2.373 -11.592 1.00 0.00 56 ARG P N 20
ATOM 38983 C CA . ARG C 3 56 ? -5.305 1.343 -12.476 1.00 0.00 56 ARG P CA 20
ATOM 38984 C C . ARG C 3 56 ? -6.130 2.078 -13.594 1.00 0.00 56 ARG P C 20
ATOM 38985 O O . ARG C 3 56 ? -5.859 1.780 -14.761 1.00 0.00 56 ARG P O 20
ATOM 39006 N N . HIS C 3 57 ? -6.834 3.123 -13.275 1.00 0.00 57 HIS P N 20
ATOM 39007 C CA . HIS C 3 57 ? -7.746 3.897 -14.065 1.00 0.00 57 HIS P CA 20
ATOM 39008 C C . HIS C 3 57 ? -7.003 4.683 -15.083 1.00 0.00 57 HIS P C 20
ATOM 39009 O O . HIS C 3 57 ? -7.253 4.656 -16.284 1.00 0.00 57 HIS P O 20
ATOM 39023 N N . LYS C 3 58 ? -5.906 5.389 -14.688 1.00 0.00 58 LYS P N 20
ATOM 39024 C CA . LYS C 3 58 ? -5.047 6.185 -15.613 1.00 0.00 58 LYS P CA 20
ATOM 39025 C C . LYS C 3 58 ? -4.228 5.239 -16.477 1.00 0.00 58 LYS P C 20
ATOM 39026 O O . LYS C 3 58 ? -4.059 5.544 -17.618 1.00 0.00 58 LYS P O 20
ATOM 39045 N N . ILE C 3 59 ? -3.745 4.099 -15.952 1.00 0.00 59 ILE P N 20
ATOM 39046 C CA . ILE C 3 59 ? -3.023 3.076 -16.702 1.00 0.00 59 ILE P CA 20
ATOM 39047 C C . ILE C 3 59 ? -3.842 2.614 -17.924 1.00 0.00 59 ILE P C 20
ATOM 39048 O O . ILE C 3 59 ? -3.464 2.570 -19.057 1.00 0.00 59 ILE P O 20
ATOM 39064 N N . GLN C 3 60 ? -5.066 2.272 -17.637 1.00 0.00 60 GLN P N 20
ATOM 39065 C CA . GLN C 3 60 ? -6.125 1.835 -18.567 1.00 0.00 60 GLN P CA 20
ATOM 39066 C C . GLN C 3 60 ? -6.381 2.881 -19.559 1.00 0.00 60 GLN P C 20
ATOM 39067 O O . GLN C 3 60 ? -6.466 2.523 -20.765 1.00 0.00 60 GLN P O 20
ATOM 39081 N N . SER C 3 61 ? -6.407 4.169 -19.236 1.00 0.00 61 SER P N 20
ATOM 39082 C CA . SER C 3 61 ? -6.587 5.208 -20.227 1.00 0.00 61 SER P CA 20
ATOM 39083 C C . SER C 3 61 ? -5.380 5.639 -21.025 1.00 0.00 61 SER P C 20
ATOM 39084 O O . SER C 3 61 ? -5.487 6.507 -21.908 1.00 0.00 61 SER P O 20
ATOM 39092 N N . ASP C 3 62 ? -4.214 5.026 -20.767 1.00 0.00 62 ASP P N 20
ATOM 39093 C CA . ASP C 3 62 ? -2.854 5.523 -21.192 1.00 0.00 62 ASP P CA 20
ATOM 39094 C C . ASP C 3 62 ? -2.005 4.385 -21.790 1.00 0.00 62 ASP P C 20
ATOM 39095 O O . ASP C 3 62 ? -1.300 4.626 -22.772 1.00 0.00 62 ASP P O 20
ATOM 39104 N N . GLN C 3 63 ? -1.969 3.160 -21.258 1.00 0.00 63 GLN P N 20
ATOM 39105 C CA . GLN C 3 63 ? -1.229 2.019 -21.762 1.00 0.00 63 GLN P CA 20
ATOM 39106 C C . GLN C 3 63 ? -1.678 1.598 -23.171 1.00 0.00 63 GLN P C 20
ATOM 39107 O O . GLN C 3 63 ? -0.799 1.236 -23.960 1.00 0.00 63 GLN P O 20
ATOM 39121 N N . HIS C 3 64 ? -3.007 1.649 -23.418 1.00 0.00 64 HIS P N 20
ATOM 39122 C CA . HIS C 3 64 ? -3.613 1.298 -24.673 1.00 0.00 64 HIS P CA 20
ATOM 39123 C C . HIS C 3 64 ? -4.758 2.194 -25.138 1.00 0.00 64 HIS P C 20
ATOM 39124 O O . HIS C 3 64 ? -5.426 2.809 -24.318 1.00 0.00 64 HIS P O 20
ATOM 39138 N N . LYS C 3 65 ? -4.985 2.182 -26.426 1.00 0.00 65 LYS P N 20
ATOM 39139 C CA . LYS C 3 65 ? -6.147 2.799 -27.133 1.00 0.00 65 LYS P CA 20
ATOM 39140 C C . LYS C 3 65 ? -6.639 4.139 -26.465 1.00 0.00 65 LYS P C 20
ATOM 39141 O O . LYS C 3 65 ? -7.772 4.321 -26.067 1.00 0.00 65 LYS P O 20
ATOM 39160 N N . ASP C 3 66 ? -5.695 5.068 -26.197 1.00 0.00 66 ASP P N 20
ATOM 39161 C CA . ASP C 3 66 ? -5.919 6.353 -25.492 1.00 0.00 66 ASP P CA 20
ATOM 39162 C C . ASP C 3 66 ? -6.761 7.339 -26.361 1.00 0.00 66 ASP P C 20
ATOM 39163 O O . ASP C 3 66 ? -6.564 7.436 -27.559 1.00 0.00 66 ASP P O 20
ATOM 39172 N N . GLN C 3 67 ? -7.599 8.151 -25.706 1.00 0.00 67 GLN P N 20
ATOM 39173 C CA . GLN C 3 67 ? -8.502 9.106 -26.367 1.00 0.00 67 GLN P CA 20
ATOM 39174 C C . GLN C 3 67 ? -8.684 10.425 -25.612 1.00 0.00 67 GLN P C 20
ATOM 39175 O O . GLN C 3 67 ? -9.348 11.353 -26.155 1.00 0.00 67 GLN P O 20
ATOM 39189 N N . SER C 3 68 ? -8.195 10.567 -24.380 1.00 0.00 68 SER P N 20
ATOM 39190 C CA . SER C 3 68 ? -8.548 11.593 -23.438 1.00 0.00 68 SER P CA 20
ATOM 39191 C C . SER C 3 68 ? -7.328 12.336 -22.780 1.00 0.00 68 SER P C 20
ATOM 39192 O O . SER C 3 68 ? -6.867 11.726 -21.783 1.00 0.00 68 SER P O 20
#

Solvent-accessible surface area: 5488 Å² total; per-residue (Å²): 107,154,167,168,77,150,31,119,69,79,97,74,28,76,52,51,0,62,104,55,26,86,128,11,131,164,40,74,74,92,108,18,56,66,3,26,84,92,9,86,25,38,54,42,18,0,99,79,20,4,125,63,49,73,139,113,93,116,77,108,72,94,133,152,174,114,154,162

Secondary structure (DSSP, 8-state):
--S--S----HHHHHHHHHHHTT-SS--HHHHHHHHHHHTS-HHHHHHHHHHHHHHHHHHHHTT----